Protein AF-0000000086523685 (afdb_homodimer)

Radius of gyration: 32.33 Å; Cα contacts (8 Å, |Δi|>4): 3031; chains: 2; bounding box: 66×104×72 Å

Secondary structure (DSSP, 8-state):
--EEEEEEESS--HHHHHHHHHTTGGG--SEEEEEEE-SSSEEEEEEES-GGGS-GGGGGGGTT-SEEEEEEE--SSS-S-TTTSSPEE-TTS-EEEEEEEEETTHHHHHHH-TT---SSS-HHHHHHHHHHHHHHHTTT-HHHHHHHHHHH--EEEEEEEEETT-TTEEEEEEESS--EEEE-SSEEEEESSGGGGGGT-SEEEEEEPPTTEEEEEETTEEEEEEEETTEEEEE----EEEE--------TT-SSHHHHHHHTHHHHHHHHHHHHTTTHHHHHHHHHTSEEEEEESTHHHHHHHHHHHHIIIII----EEEEHHHHHHH----TTEEEEEEESSS--HHHHHHHHHHHHTT-EEEEEESSTT-HHHHH-SEEEE-------SSS-SHHHHHHHHHHHHHHHHHHHHHTSS-HHHHHHHHHHHHHHHHHHHHHHHHHHHHHHHHHHHTTT--EEEEEESTTHHHHHHHHHHHHHHHH--EEEEEEGGGGGTTGGGG-STTEEEEEEPPPTTT-HHHHHHHHHHHHHHHHTT-EEEEEES---HHHHHHH-SEEEE-----TTTHHHHHHHHHHHHHHHHHHHTT--SSS-TT--S-----/--EEEEEEESS--HHHHHHHHHHTGGG--SEEEEEEE-SSSEEEEEEES-GGGS-GGGGGGGTT-SEEEEEEE--SSS-S-TTTSSPEE-TTS-EEEEEEEEETTHHHHHHH-TT---SSS-HHHHHHHHHHHHHHHTTT-HHHHHHHHHHH--EEEEEEEEETT-TTEEEEEEESS--EEEE-SSEEEEESSGGGGGGT-SEEEEEEPPTTEEEEEETTEEEEEEEETTEEEEE----EEEE--------TT-SSHHHHHHHTHHHHHHHHHHHHTTTHHHHHHHHHTSEEEEEESTHHHHHHHHHHHHIIIII----EEEEHHHHHHH----TTEEEEEE-SSS--HHHHHHHHHHHHTT-EEEEEESSTT-HHHHH-SEEEE-------SSS-SHHHHHHHHHHHHHHHHHHHHHTSS-HHHHHHHHHHHHHHHHHHHHHHHHHHHHHHHHHHHTTT--EEEEEESTTHHHHHHHHHHHHHHHH--EEEEEEGGGGGTTGGGG-STTEEEEEEPPPTTT-HHHHHHHHHHHHHHHHTT-EEEEEES---HHHHHHH-SEEEE-----TTTHHHHHHHHHHHHHHHHHHHTT--SSS-TT--S-----

pLDDT: mean 93.81, std 5.65, range [55.66, 98.81]

Structure (mmCIF, N/CA/C/O backbone):
data_AF-0000000086523685-model_v1
#
loop_
_entity.id
_entity.type
_entity.pdbx_description
1 polymer 'Glutamine--fructose-6-phosphate aminotransferase'
#
loop_
_atom_site.group_PDB
_atom_site.id
_atom_site.type_symbol
_atom_site.label_atom_id
_atom_site.label_alt_id
_atom_site.label_comp_id
_atom_site.label_asym_id
_atom_site.label_entity_id
_atom_site.label_seq_id
_atom_site.pdbx_PDB_ins_code
_atom_site.Cartn_x
_atom_site.Cartn_y
_atom_site.Cartn_z
_atom_site.occupancy
_atom_site.B_iso_or_equiv
_atom_site.auth_seq_id
_atom_site.auth_comp_id
_atom_site.auth_asym_id
_atom_site.auth_atom_id
_atom_site.pdbx_PDB_model_num
ATOM 1 N N . MET A 1 1 ? 0.415 -18.734 -14.258 1 67.38 1 MET A N 1
ATOM 2 C CA . MET A 1 1 ? 0.32 -20.141 -13.867 1 67.38 1 MET A CA 1
ATOM 3 C C . MET A 1 1 ? -0.335 -20.969 -14.969 1 67.38 1 MET A C 1
ATOM 5 O O . MET A 1 1 ? -1.337 -20.562 -15.555 1 67.38 1 MET A O 1
ATOM 9 N N . CYS A 1 2 ? 0.407 -22.016 -15.281 1 85.81 2 CYS A N 1
ATOM 10 C CA . CYS A 1 2 ? -0.02 -22.797 -16.438 1 85.81 2 CYS A CA 1
ATOM 11 C C . CYS A 1 2 ? -0.667 -24.109 -16.016 1 85.81 2 CYS A C 1
ATOM 13 O O . CYS A 1 2 ? -0.505 -24.531 -14.875 1 85.81 2 CYS A O 1
ATOM 15 N N . GLY A 1 3 ? -1.662 -24.531 -16.703 1 91.56 3 GLY A N 1
ATOM 16 C CA . GLY A 1 3 ? -2.244 -25.844 -16.531 1 91.56 3 GLY A CA 1
ATOM 17 C C . GLY A 1 3 ? -1.549 -26.922 -17.344 1 91.56 3 GLY A C 1
ATOM 18 O O . GLY A 1 3 ? -1.202 -26.688 -18.5 1 91.56 3 GLY A O 1
ATOM 19 N N . ILE A 1 4 ? -1.274 -28.062 -16.688 1 95.88 4 ILE A N 1
ATOM 20 C CA . ILE A 1 4 ? -0.678 -29.156 -17.438 1 95.88 4 ILE A CA 1
ATOM 21 C C . ILE A 1 4 ? -1.504 -30.438 -17.234 1 95.88 4 ILE A C 1
ATOM 23 O O . ILE A 1 4 ? -2.049 -30.656 -16.141 1 95.88 4 ILE A O 1
ATOM 27 N N . VAL A 1 5 ? -1.644 -31.172 -18.219 1 96.88 5 VAL A N 1
ATOM 28 C CA . VAL A 1 5 ? -2.264 -32.5 -18.156 1 96.88 5 VAL A CA 1
ATOM 29 C C . VAL A 1 5 ? -1.424 -33.5 -18.953 1 96.88 5 VAL A C 1
ATOM 31 O O . VAL A 1 5 ? -0.76 -33.125 -19.922 1 96.88 5 VAL A O 1
ATOM 34 N N . GLY A 1 6 ? -1.341 -34.688 -18.5 1 98.06 6 GLY A N 1
ATOM 35 C CA . GLY A 1 6 ? -0.77 -35.812 -19.203 1 98.06 6 GLY A CA 1
ATOM 36 C C . GLY A 1 6 ? -1.47 -37.125 -18.891 1 98.06 6 GLY A C 1
ATOM 37 O O . GLY A 1 6 ? -1.92 -37.344 -17.766 1 98.06 6 GLY A O 1
ATOM 38 N N . PHE A 1 7 ? -1.625 -37.938 -19.906 1 96.88 7 PHE A N 1
ATOM 39 C CA . PHE A 1 7 ? -2.23 -39.219 -19.578 1 96.88 7 PHE A CA 1
ATOM 40 C C . PHE A 1 7 ? -1.727 -40.312 -20.531 1 96.88 7 PHE A C 1
ATOM 42 O O . PHE A 1 7 ? -1.317 -40 -21.656 1 96.88 7 PHE A O 1
ATOM 49 N N . VAL A 1 8 ? -1.688 -41.469 -20.031 1 96.56 8 VAL A N 1
ATOM 50 C CA . VAL A 1 8 ? -1.421 -42.688 -20.781 1 96.56 8 VAL A CA 1
ATOM 51 C C . VAL A 1 8 ? -2.594 -43.656 -20.625 1 96.56 8 VAL A C 1
ATOM 53 O O . VAL A 1 8 ? -3.051 -43.906 -19.5 1 96.56 8 VAL A O 1
ATOM 56 N N . SER A 1 9 ? -3.07 -44.062 -21.719 1 94.38 9 SER A N 1
ATOM 57 C CA . SER A 1 9 ? -4.207 -44.969 -21.656 1 94.38 9 SER A CA 1
ATOM 58 C C . SER A 1 9 ? -4.219 -45.906 -22.859 1 94.38 9 SER A C 1
ATOM 60 O O . SER A 1 9 ? -3.73 -45.562 -23.938 1 94.38 9 SER A O 1
ATOM 62 N N . ASN A 1 10 ? -4.793 -47.062 -22.656 1 89.31 10 ASN A N 1
ATOM 63 C CA . ASN A 1 10 ? -5.012 -48 -23.75 1 89.31 10 ASN A CA 1
ATOM 64 C C . ASN A 1 10 ? -6.32 -47.719 -24.484 1 89.31 10 ASN A C 1
ATOM 66 O O . ASN A 1 10 ? -6.586 -48.281 -25.547 1 89.31 10 ASN A O 1
ATOM 70 N N . LYS A 1 11 ? -6.973 -46.781 -23.938 1 90 11 LYS A N 1
ATOM 71 C CA . LYS A 1 11 ? -8.211 -46.312 -24.562 1 90 11 LYS A CA 1
ATOM 72 C C . LYS A 1 11 ? -8.008 -44.969 -25.281 1 90 11 LYS A C 1
ATOM 74 O O . LYS A 1 11 ? -7.008 -44.281 -25.047 1 90 11 LYS A O 1
ATOM 79 N N . LYS A 1 12 ? -8.883 -44.75 -26.219 1 90 12 LYS A N 1
ATOM 80 C CA . LYS A 1 12 ? -8.875 -43.469 -26.875 1 90 12 LYS A CA 1
ATOM 81 C C . LYS A 1 12 ? -9.531 -42.406 -26 1 90 12 LYS A C 1
ATOM 83 O O . LYS A 1 12 ? -10.75 -42.188 -26.078 1 90 12 LYS A O 1
ATOM 88 N N . LEU A 1 13 ? -8.688 -41.656 -25.281 1 91.69 13 LEU A N 1
ATOM 89 C CA . LEU A 1 13 ? -9.234 -40.75 -24.266 1 91.69 13 LEU A CA 1
ATOM 90 C C . LEU A 1 13 ? -8.867 -39.312 -24.562 1 91.69 13 LEU A C 1
ATOM 92 O O . LEU A 1 13 ? -8.742 -38.469 -23.656 1 91.69 13 LEU A O 1
ATOM 96 N N . PHE A 1 14 ? -8.641 -38.969 -25.781 1 94.38 14 PHE A N 1
ATOM 97 C CA . PHE A 1 14 ? -8.234 -37.625 -26.094 1 94.38 14 PHE A CA 1
ATOM 98 C C . PHE A 1 14 ? -9.352 -36.625 -25.781 1 94.38 14 PHE A C 1
ATOM 100 O O . PHE A 1 14 ? -9.086 -35.5 -25.328 1 94.38 14 PHE A O 1
ATOM 107 N N . LYS A 1 15 ? -10.562 -37 -26.062 1 94.5 15 LYS A N 1
ATOM 108 C CA . LYS A 1 15 ? -11.68 -36.094 -25.766 1 94.5 15 LYS A CA 1
ATOM 109 C C . LYS A 1 15 ? -11.734 -35.75 -24.281 1 94.5 15 LYS A C 1
ATOM 111 O O . LYS A 1 15 ? -11.906 -34.594 -23.922 1 94.5 15 LYS A O 1
ATOM 116 N N . GLU A 1 16 ? -11.617 -36.75 -23.453 1 93.81 16 GLU A N 1
ATOM 117 C CA . GLU A 1 16 ? -11.555 -36.531 -22.016 1 93.81 16 GLU A CA 1
ATOM 118 C C . GLU A 1 16 ? -10.352 -35.656 -21.641 1 93.81 16 GLU A C 1
ATOM 120 O O . GLU A 1 16 ? -10.461 -34.75 -20.812 1 93.81 16 GLU A O 1
ATOM 125 N N . GLY A 1 17 ? -9.266 -35.969 -22.312 1 95.38 17 GLY A N 1
ATOM 126 C CA . GLY A 1 17 ? -8.078 -35.156 -22.094 1 95.38 17 GLY A CA 1
ATOM 127 C C . GLY A 1 17 ? -8.25 -33.719 -22.484 1 95.38 17 GLY A C 1
ATOM 128 O O . GLY A 1 17 ? -7.777 -32.812 -21.797 1 95.38 17 GLY A O 1
ATOM 129 N N . PHE A 1 18 ? -8.875 -33.5 -23.578 1 96 18 PHE A N 1
ATOM 130 C CA . PHE A 1 18 ? -9.172 -32.156 -24.031 1 96 18 PHE A CA 1
ATOM 131 C C . PHE A 1 18 ? -10.031 -31.406 -23.016 1 96 18 PHE A C 1
ATOM 133 O O . PHE A 1 18 ? -9.734 -30.266 -22.672 1 96 18 PHE A O 1
ATOM 140 N N . ASN A 1 19 ? -10.984 -32.062 -22.547 1 93.75 19 ASN A N 1
ATOM 141 C CA . ASN A 1 19 ? -11.867 -31.469 -21.547 1 93.75 19 ASN A CA 1
ATOM 142 C C . ASN A 1 19 ? -11.148 -31.25 -20.234 1 93.75 19 ASN A C 1
ATOM 144 O O . ASN A 1 19 ? -11.438 -30.281 -19.516 1 93.75 19 ASN A O 1
ATOM 148 N N . SER A 1 20 ? -10.289 -32.125 -19.938 1 93.94 20 SER A N 1
ATOM 149 C CA . SER A 1 20 ? -9.469 -31.984 -18.75 1 93.94 20 SER A CA 1
ATOM 150 C C . SER A 1 20 ? -8.633 -30.703 -18.797 1 93.94 20 SER A C 1
ATOM 152 O O . SER A 1 20 ? -8.594 -29.938 -17.844 1 93.94 20 SER A O 1
ATOM 154 N N . LEU A 1 21 ? -7.973 -30.531 -19.906 1 95.31 21 LEU A N 1
ATOM 155 C CA . LEU A 1 21 ? -7.184 -29.312 -20.062 1 95.31 21 LEU A CA 1
ATOM 156 C C . LEU A 1 21 ? -8.078 -28.078 -20.047 1 95.31 21 LEU A C 1
ATOM 158 O O . LEU A 1 21 ? -7.703 -27.047 -19.5 1 95.31 21 LEU A O 1
ATOM 162 N N . ARG A 1 22 ? -9.219 -28.188 -20.641 1 92.44 22 ARG A N 1
ATOM 163 C CA . ARG A 1 22 ? -10.188 -27.094 -20.656 1 92.44 22 ARG A CA 1
ATOM 164 C C . ARG A 1 22 ? -10.578 -26.688 -19.25 1 92.44 22 ARG A C 1
ATOM 166 O O . ARG A 1 22 ? -10.75 -25.5 -18.953 1 92.44 22 ARG A O 1
ATOM 173 N N . SER A 1 23 ? -10.648 -27.656 -18.406 1 87.88 23 SER A N 1
ATOM 174 C CA . SER A 1 23 ? -11.008 -27.391 -17.016 1 87.88 23 SER A CA 1
ATOM 175 C C . SER A 1 23 ? -9.898 -26.609 -16.297 1 87.88 23 SER A C 1
ATOM 177 O O . SER A 1 23 ? -10.133 -26.016 -15.242 1 87.88 23 SER A O 1
ATOM 179 N N . LEU A 1 24 ? -8.719 -26.609 -16.906 1 89.19 24 LEU A N 1
ATOM 180 C CA . LEU A 1 24 ? -7.578 -25.906 -16.312 1 89.19 24 LEU A CA 1
ATOM 181 C C . LEU A 1 24 ? -7.371 -24.547 -16.984 1 89.19 24 LEU A C 1
ATOM 183 O O . LEU A 1 24 ? -6.383 -23.859 -16.703 1 89.19 24 LEU A O 1
ATOM 187 N N . GLU A 1 25 ? -8.289 -24.156 -17.766 1 87.94 25 GLU A N 1
ATOM 188 C CA . GLU A 1 25 ? -8.156 -22.906 -18.516 1 87.94 25 GLU A CA 1
ATOM 189 C C . GLU A 1 25 ? -8 -21.719 -17.578 1 87.94 25 GLU A C 1
ATOM 191 O O . GLU A 1 25 ? -7.344 -20.734 -17.922 1 87.94 25 GLU A O 1
ATOM 196 N N . TYR A 1 26 ? -8.555 -21.844 -16.391 1 79.75 26 TYR A N 1
ATOM 197 C CA . TYR A 1 26 ? -8.5 -20.766 -15.422 1 79.75 26 TYR A CA 1
ATOM 198 C C . TYR A 1 26 ? -7.07 -20.5 -14.984 1 79.75 26 TYR A C 1
ATOM 200 O O . TYR A 1 26 ? -6.773 -19.438 -14.414 1 79.75 26 TYR A O 1
ATOM 208 N N . ARG A 1 27 ? -6.176 -21.391 -15.289 1 85.06 27 ARG A N 1
ATOM 209 C CA . ARG A 1 27 ? -4.77 -21.25 -14.93 1 85.06 27 ARG A CA 1
ATOM 210 C C . ARG A 1 27 ? -3.986 -20.547 -16.031 1 85.06 27 ARG A C 1
ATOM 212 O O . ARG A 1 27 ? -2.836 -20.141 -15.82 1 85.06 27 ARG A O 1
ATOM 219 N N . GLY A 1 28 ? -4.566 -20.422 -17.203 1 85.5 28 GLY A N 1
ATOM 220 C CA . GLY A 1 28 ? -3.963 -19.734 -18.328 1 85.5 28 GLY A CA 1
ATOM 221 C C . GLY A 1 28 ? -4.812 -19.781 -19.594 1 85.5 28 GLY A C 1
ATOM 222 O O . GLY A 1 28 ? -5.359 -20.828 -19.938 1 85.5 28 GLY A O 1
ATOM 223 N N . TYR A 1 29 ? -4.91 -18.609 -20.203 1 87.19 29 TYR A N 1
ATOM 224 C CA . TYR A 1 29 ? -5.754 -18.625 -21.391 1 87.19 29 TYR A CA 1
ATOM 225 C C . TYR A 1 29 ? -5.086 -17.891 -22.547 1 87.19 29 TYR A C 1
ATOM 227 O O . TYR A 1 29 ? -5.754 -17.438 -23.484 1 87.19 29 TYR A O 1
ATOM 235 N N . ASP A 1 30 ? -3.752 -17.672 -22.375 1 89.88 30 ASP A N 1
ATOM 236 C CA . ASP A 1 30 ? -2.998 -17.016 -23.438 1 89.88 30 ASP A CA 1
ATOM 237 C C . ASP A 1 30 ? -2.869 -17.922 -24.672 1 89.88 30 ASP A C 1
ATOM 239 O O . ASP A 1 30 ? -2.945 -17.453 -25.797 1 89.88 30 ASP A O 1
ATOM 243 N N . SER A 1 31 ? -2.535 -19.109 -24.406 1 94.31 31 SER A N 1
ATOM 244 C CA . SER A 1 31 ? -2.391 -20.125 -25.438 1 94.31 31 SER A CA 1
ATOM 245 C C . SER A 1 31 ? -2.488 -21.531 -24.844 1 94.31 31 SER A C 1
ATOM 247 O O . SER A 1 31 ? -2.564 -21.688 -23.609 1 94.31 31 SER A O 1
ATOM 249 N N . PHE A 1 32 ? -2.641 -22.5 -25.672 1 96.62 32 PHE A N 1
ATOM 250 C CA . PHE A 1 32 ? -2.691 -23.891 -25.219 1 96.62 32 PHE A CA 1
ATOM 251 C C . PHE A 1 32 ? -2.232 -24.828 -26.328 1 96.62 32 PHE A C 1
ATOM 253 O O . PHE A 1 32 ? -2.02 -24.406 -27.469 1 96.62 32 PHE A O 1
ATOM 260 N N . GLY A 1 33 ? -1.967 -26.078 -25.984 1 97.44 33 GLY A N 1
ATOM 261 C CA . GLY A 1 33 ? -1.585 -27.078 -26.969 1 97.44 33 GLY A CA 1
ATOM 262 C C . GLY A 1 33 ? -1.519 -28.484 -26.391 1 97.44 33 GLY A C 1
ATOM 263 O O . GLY A 1 33 ? -1.728 -28.672 -25.188 1 97.44 33 GLY A O 1
ATOM 264 N N . PHE A 1 34 ? -1.391 -29.391 -27.328 1 97.94 34 PHE A N 1
ATOM 265 C CA . PHE A 1 34 ? -1.255 -30.812 -26.984 1 97.94 34 PHE A CA 1
ATOM 266 C C . PHE A 1 34 ? -0.097 -31.438 -27.75 1 97.94 34 PHE A C 1
ATOM 268 O O . PHE A 1 34 ? 0.24 -31 -28.844 1 97.94 34 PHE A O 1
ATOM 275 N N . GLY A 1 35 ? 0.546 -32.344 -27.094 1 97.12 35 GLY A N 1
ATOM 276 C CA . GLY A 1 35 ? 1.516 -33.219 -27.719 1 97.12 35 GLY A CA 1
ATOM 277 C C . GLY A 1 35 ? 1.19 -34.688 -27.531 1 97.12 35 GLY A C 1
ATOM 278 O O . GLY A 1 35 ? 0.704 -35.094 -26.469 1 97.12 35 GLY A O 1
ATOM 279 N N . ALA A 1 36 ? 1.444 -35.5 -28.578 1 96.5 36 ALA A N 1
ATOM 280 C CA . ALA A 1 36 ? 1.155 -36.906 -28.531 1 96.5 36 ALA A CA 1
ATOM 281 C C . ALA A 1 36 ? 2.24 -37.719 -29.234 1 96.5 36 ALA A C 1
ATOM 283 O O . ALA A 1 36 ? 2.83 -37.281 -30.203 1 96.5 36 ALA A O 1
ATOM 284 N N . VAL A 1 37 ? 2.469 -38.875 -28.625 1 94.94 37 VAL A N 1
ATOM 285 C CA . VAL A 1 37 ? 3.389 -39.781 -29.281 1 94.94 37 VAL A CA 1
ATOM 286 C C . VAL A 1 37 ? 2.664 -40.531 -30.406 1 94.94 37 VAL A C 1
ATOM 288 O O . VAL A 1 37 ? 1.625 -41.156 -30.172 1 94.94 37 VAL A O 1
ATOM 291 N N . THR A 1 38 ? 3.229 -40.438 -31.562 1 86.88 38 THR A N 1
ATOM 292 C CA . THR A 1 38 ? 2.695 -41.156 -32.719 1 86.88 38 THR A CA 1
ATOM 293 C C . THR A 1 38 ? 3.717 -42.156 -33.25 1 86.88 38 THR A C 1
ATOM 295 O O . THR A 1 38 ? 4.797 -42.312 -32.688 1 86.88 38 THR A O 1
ATOM 298 N N . LYS A 1 39 ? 3.314 -42.812 -34.375 1 82.94 39 LYS A N 1
ATOM 299 C CA . LYS A 1 39 ? 4.207 -43.781 -34.969 1 82.94 39 LYS A CA 1
ATOM 300 C C . LYS A 1 39 ? 5.434 -43.094 -35.594 1 82.94 39 LYS A C 1
ATOM 302 O O . LYS A 1 39 ? 6.508 -43.719 -35.656 1 82.94 39 LYS A O 1
ATOM 307 N N . THR A 1 40 ? 5.277 -41.938 -35.969 1 85.19 40 THR A N 1
ATOM 308 C CA . THR A 1 40 ? 6.344 -41.25 -36.688 1 85.19 40 THR A CA 1
ATOM 309 C C . THR A 1 40 ? 7.121 -40.344 -35.75 1 85.19 40 THR A C 1
ATOM 311 O O . THR A 1 40 ? 8.203 -39.875 -36.094 1 85.19 40 THR A O 1
ATOM 314 N N . GLY A 1 41 ? 6.609 -40.156 -34.625 1 92.31 41 GLY A N 1
ATOM 315 C CA . GLY A 1 41 ? 7.273 -39.25 -33.688 1 92.31 41 GLY A CA 1
ATOM 316 C C . GLY A 1 41 ? 6.316 -38.562 -32.719 1 92.31 41 GLY A C 1
ATOM 317 O O . GLY A 1 41 ? 5.328 -39.156 -32.312 1 92.31 41 GLY A O 1
ATOM 318 N N . ILE A 1 42 ? 6.715 -37.344 -32.312 1 95.69 42 ILE A N 1
ATOM 319 C CA . ILE A 1 42 ? 5.859 -36.562 -31.438 1 95.69 42 ILE A CA 1
ATOM 320 C C . ILE A 1 42 ? 5.125 -35.5 -32.25 1 95.69 42 ILE A C 1
ATOM 322 O O . ILE A 1 42 ? 5.75 -34.719 -32.969 1 95.69 42 ILE A O 1
ATOM 326 N N . ASN A 1 43 ? 3.84 -35.562 -32.25 1 95.25 43 ASN A N 1
ATOM 327 C CA . ASN A 1 43 ? 3.008 -34.562 -32.906 1 95.25 43 ASN A CA 1
ATOM 328 C C . ASN A 1 43 ? 2.506 -33.5 -31.922 1 95.25 43 ASN A C 1
ATOM 330 O O . ASN A 1 43 ? 1.979 -33.875 -30.859 1 95.25 43 ASN A O 1
ATOM 334 N N . MET A 1 44 ? 2.77 -32.281 -32.25 1 95.5 44 MET A N 1
ATOM 335 C CA . MET A 1 44 ? 2.328 -31.188 -31.375 1 95.5 44 MET A CA 1
ATOM 336 C C . MET A 1 44 ? 1.375 -30.25 -32.125 1 95.5 44 MET A C 1
ATOM 338 O O . MET A 1 44 ? 1.602 -29.922 -33.281 1 95.5 44 MET A O 1
ATOM 342 N N . VAL A 1 45 ? 0.318 -29.859 -31.547 1 96.44 45 VAL A N 1
ATOM 343 C CA . VAL A 1 45 ? -0.618 -28.859 -32.031 1 96.44 45 VAL A CA 1
ATOM 344 C C . VAL A 1 45 ? -0.768 -27.734 -31.016 1 96.44 45 VAL A C 1
ATOM 346 O O . VAL A 1 45 ? -1.117 -28 -29.859 1 96.44 45 VAL A O 1
ATOM 349 N N . LYS A 1 46 ? -0.44 -26.578 -31.406 1 96.25 46 LYS A N 1
ATOM 350 C CA . LYS A 1 46 ? -0.438 -25.406 -30.516 1 96.25 46 LYS A CA 1
ATOM 351 C C . LYS A 1 46 ? -1.371 -24.328 -31.047 1 96.25 46 LYS A C 1
ATOM 353 O O . LYS A 1 46 ? -1.522 -24.156 -32.25 1 96.25 46 LYS A O 1
ATOM 358 N N . MET A 1 47 ? -1.989 -23.641 -30.188 1 95.38 47 MET A N 1
ATOM 359 C CA . MET A 1 47 ? -2.912 -22.578 -30.547 1 95.38 47 MET A CA 1
ATOM 360 C C . MET A 1 47 ? -2.785 -21.391 -29.594 1 95.38 47 MET A C 1
ATOM 362 O O . MET A 1 47 ? -2.531 -21.578 -28.406 1 95.38 47 MET A O 1
ATOM 366 N N . VAL A 1 48 ? -2.902 -20.219 -30.156 1 94.38 48 VAL A N 1
ATOM 367 C CA . VAL A 1 48 ? -3.01 -19.016 -29.328 1 94.38 48 VAL A CA 1
ATOM 368 C C . VAL A 1 48 ? -4.469 -18.781 -28.953 1 94.38 48 VAL A C 1
ATOM 370 O O . VAL A 1 48 ? -5.371 -19.016 -29.766 1 94.38 48 VAL A O 1
ATOM 373 N N . GLY A 1 49 ? -4.715 -18.359 -27.75 1 91.25 49 GLY A N 1
ATOM 374 C CA . GLY A 1 49 ? -6.074 -18.109 -27.297 1 91.25 49 GLY A CA 1
ATOM 375 C C . GLY A 1 49 ? -6.566 -19.109 -26.281 1 91.25 49 GLY A C 1
ATOM 376 O O . GLY A 1 49 ? -5.793 -19.953 -25.812 1 91.25 49 GLY A O 1
ATOM 377 N N . ALA A 1 50 ? -7.84 -19.062 -26.016 1 90.06 50 ALA A N 1
ATOM 378 C CA . ALA A 1 50 ? -8.438 -19.906 -24.984 1 90.06 50 ALA A CA 1
ATOM 379 C C . ALA A 1 50 ? -8.891 -21.234 -25.562 1 90.06 50 ALA A C 1
ATOM 381 O O . ALA A 1 50 ? -9.422 -21.297 -26.672 1 90.06 50 ALA A O 1
ATOM 382 N N . ILE A 1 51 ? -8.664 -22.25 -24.797 1 93.25 51 ILE A N 1
ATOM 383 C CA . ILE A 1 51 ? -9.039 -23.594 -25.234 1 93.25 51 ILE A CA 1
ATOM 384 C C . ILE A 1 51 ? -10.555 -23.688 -25.391 1 93.25 51 ILE A C 1
ATOM 386 O O . ILE A 1 51 ? -11.047 -24.406 -26.266 1 93.25 51 ILE A O 1
ATOM 390 N N . SER A 1 52 ? -11.289 -22.906 -24.609 1 89.12 52 SER A N 1
ATOM 391 C CA . SER A 1 52 ? -12.75 -22.953 -24.656 1 89.12 52 SER A CA 1
ATOM 392 C C . SER A 1 52 ? -13.289 -22.438 -25.984 1 89.12 52 SER A C 1
ATOM 394 O O . SER A 1 52 ? -14.422 -22.734 -26.359 1 89.12 52 SER A O 1
ATOM 396 N N . ASP A 1 53 ? -12.5 -21.703 -26.688 1 89.75 53 ASP A N 1
ATOM 397 C CA . ASP A 1 53 ? -12.93 -21.094 -27.953 1 89.75 53 ASP A CA 1
ATOM 398 C C . ASP A 1 53 ? -12.57 -21.969 -29.141 1 89.75 53 ASP A C 1
ATOM 400 O O . ASP A 1 53 ? -12.805 -21.594 -30.297 1 89.75 53 ASP A O 1
ATOM 404 N N . THR A 1 54 ? -12.055 -23.078 -28.906 1 92.38 54 THR A N 1
ATOM 405 C CA . THR A 1 54 ? -11.5 -23.891 -29.984 1 92.38 54 THR A CA 1
ATOM 406 C C . THR A 1 54 ? -12.32 -25.156 -30.203 1 92.38 54 THR A C 1
ATOM 408 O O . THR A 1 54 ? -12.867 -25.719 -29.25 1 92.38 54 THR A O 1
ATOM 411 N N . ASP A 1 55 ? -12.375 -25.516 -31.438 1 92.81 55 ASP A N 1
ATOM 412 C CA . ASP A 1 55 ? -13.031 -26.766 -31.797 1 92.81 55 ASP A CA 1
ATOM 413 C C . ASP A 1 55 ? -12.086 -27.953 -31.594 1 92.81 55 ASP A C 1
ATOM 415 O O . ASP A 1 55 ? -10.984 -27.969 -32.125 1 92.81 55 ASP A O 1
ATOM 419 N N . ILE A 1 56 ? -12.539 -28.922 -30.922 1 93.06 56 ILE A N 1
ATOM 420 C CA . ILE A 1 56 ? -11.742 -30.109 -30.625 1 93.06 56 ILE A CA 1
ATOM 421 C C . ILE A 1 56 ? -11.289 -30.781 -31.922 1 93.06 56 ILE A C 1
ATOM 423 O O . ILE A 1 56 ? -10.258 -31.453 -31.953 1 93.06 56 ILE A O 1
ATOM 427 N N . ASN A 1 57 ? -12.039 -30.547 -32.969 1 92.75 57 ASN A N 1
ATOM 428 C CA . ASN A 1 57 ? -11.75 -31.203 -34.25 1 92.75 57 ASN A CA 1
ATOM 429 C C . ASN A 1 57 ? -10.453 -30.672 -34.844 1 92.75 57 ASN A C 1
ATOM 431 O O . ASN A 1 57 ? -9.875 -31.312 -35.75 1 92.75 57 ASN A O 1
ATOM 435 N N . ASP A 1 58 ? -10.039 -29.562 -34.406 1 92.06 58 ASP A N 1
ATOM 436 C CA . ASP A 1 58 ? -8.758 -29.031 -34.875 1 92.06 58 ASP A CA 1
ATOM 437 C C . ASP A 1 58 ? -7.605 -29.922 -34.406 1 92.06 58 ASP A C 1
ATOM 439 O O . ASP A 1 58 ? -6.484 -29.797 -34.906 1 92.06 58 ASP A O 1
ATOM 443 N N . PHE A 1 59 ? -7.887 -30.891 -33.562 1 93.44 59 PHE A N 1
ATOM 444 C CA . PHE A 1 59 ? -6.875 -31.781 -32.969 1 93.44 59 PHE A CA 1
ATOM 445 C C . PHE A 1 59 ? -7.152 -33.219 -33.344 1 93.44 59 PHE A C 1
ATOM 447 O O . PHE A 1 59 ? -6.703 -34.156 -32.656 1 93.44 59 PHE A O 1
ATOM 454 N N . SER A 1 60 ? -7.82 -33.469 -34.375 1 92 60 SER A N 1
ATOM 455 C CA . SER A 1 60 ? -8.273 -34.781 -34.781 1 92 60 SER A CA 1
ATOM 456 C C . SER A 1 60 ? -7.105 -35.75 -34.969 1 92 60 SER A C 1
ATOM 458 O O . SER A 1 60 ? -7.238 -36.938 -34.719 1 92 60 SER A O 1
ATOM 460 N N . ASP A 1 61 ? -5.992 -35.219 -35.344 1 89.56 61 ASP A N 1
ATOM 461 C CA . ASP A 1 61 ? -4.809 -36.062 -35.562 1 89.56 61 ASP A CA 1
ATOM 462 C C . ASP A 1 61 ? -4.32 -36.688 -34.281 1 89.56 61 ASP A C 1
ATOM 464 O O . ASP A 1 61 ? -3.52 -37.625 -34.312 1 89.56 61 ASP A O 1
ATOM 468 N N . LEU A 1 62 ? -4.805 -36.25 -33.188 1 92.56 62 LEU A N 1
ATOM 469 C CA . LEU A 1 62 ? -4.324 -36.75 -31.891 1 92.56 62 LEU A CA 1
ATOM 470 C C . LEU A 1 62 ? -5.332 -37.688 -31.25 1 92.56 62 LEU A C 1
ATOM 472 O O . LEU A 1 62 ? -5.062 -38.281 -30.203 1 92.56 62 LEU A O 1
ATOM 476 N N . PHE A 1 63 ? -6.383 -37.969 -31.906 1 92 63 PHE A N 1
ATOM 477 C CA . PHE A 1 63 ? -7.5 -38.719 -31.328 1 92 63 PHE A CA 1
ATOM 478 C C . PHE A 1 63 ? -7.094 -40.125 -31 1 92 63 PHE A C 1
ATOM 480 O O . PHE A 1 63 ? -7.613 -40.719 -30.047 1 92 63 PHE A O 1
ATOM 487 N N . ASP A 1 64 ? -6.164 -40.656 -31.703 1 90 64 ASP A N 1
ATOM 488 C CA . ASP A 1 64 ? -5.844 -42.062 -31.547 1 90 64 ASP A CA 1
ATOM 489 C C . ASP A 1 64 ? -4.59 -42.25 -30.703 1 90 64 ASP A C 1
ATOM 491 O O . ASP A 1 64 ? -4.113 -43.375 -30.531 1 90 64 ASP A O 1
ATOM 495 N N . ALA A 1 65 ? -4.121 -41.219 -30.156 1 92 65 ALA A N 1
ATOM 496 C CA . ALA A 1 65 ? -2.889 -41.312 -29.391 1 92 65 ALA A CA 1
ATOM 497 C C . ALA A 1 65 ? -3.156 -41.906 -28 1 92 65 ALA A C 1
ATOM 499 O O . ALA A 1 65 ? -4.188 -41.625 -27.391 1 92 65 ALA A O 1
ATOM 500 N N . ASN A 1 66 ? -2.242 -42.75 -27.547 1 94.19 66 ASN A N 1
ATOM 501 C CA . ASN A 1 66 ? -2.354 -43.344 -26.234 1 94.19 66 ASN A CA 1
ATOM 502 C C . ASN A 1 66 ? -1.646 -42.531 -25.156 1 94.19 66 ASN A C 1
ATOM 504 O O . ASN A 1 66 ? -1.907 -42.719 -23.969 1 94.19 66 ASN A O 1
ATOM 508 N N . VAL A 1 67 ? -0.667 -41.75 -25.562 1 96.56 67 VAL A N 1
ATOM 509 C CA . VAL A 1 67 ? 0.08 -40.906 -24.656 1 96.56 67 VAL A CA 1
ATOM 510 C C . VAL A 1 67 ? -0.027 -39.438 -25.109 1 96.56 67 VAL A C 1
ATOM 512 O O . VAL A 1 67 ? 0.356 -39.125 -26.234 1 96.56 67 VAL A O 1
ATOM 515 N N . VAL A 1 68 ? -0.58 -38.594 -24.234 1 97.44 68 VAL A N 1
ATOM 516 C CA . VAL A 1 68 ? -0.856 -37.219 -24.594 1 97.44 68 VAL A CA 1
ATOM 517 C C . VAL A 1 68 ? -0.467 -36.281 -23.438 1 97.44 68 VAL A C 1
ATOM 519 O O . VAL A 1 68 ? -0.651 -36.625 -22.266 1 97.44 68 VAL A O 1
ATOM 522 N N . ILE A 1 69 ? 0.157 -35.156 -23.75 1 98.31 69 ILE A N 1
ATOM 523 C CA . ILE A 1 69 ? 0.392 -34.094 -22.781 1 98.31 69 ILE A CA 1
ATOM 524 C C . ILE A 1 69 ? -0.271 -32.812 -23.281 1 98.31 69 ILE A C 1
ATOM 526 O O . ILE A 1 69 ? -0.405 -32.594 -24.484 1 98.31 69 ILE A O 1
ATOM 530 N N . GLY A 1 70 ? -0.741 -31.984 -22.375 1 98.25 70 GLY A N 1
ATOM 531 C CA . GLY A 1 70 ? -1.415 -30.734 -22.688 1 98.25 70 GLY A CA 1
ATOM 532 C C . GLY A 1 70 ? -1.057 -29.594 -21.75 1 98.25 70 GLY A C 1
ATOM 533 O O . GLY A 1 70 ? -0.619 -29.844 -20.625 1 98.25 70 GLY A O 1
ATOM 534 N N . HIS A 1 71 ? -1.185 -28.422 -22.25 1 97.44 71 HIS A N 1
ATOM 535 C CA . HIS A 1 71 ? -0.757 -27.25 -21.5 1 97.44 71 HIS A CA 1
ATOM 536 C C . HIS A 1 71 ? -1.644 -26.047 -21.812 1 97.44 71 HIS A C 1
ATOM 538 O O . HIS A 1 71 ? -2.006 -25.812 -22.969 1 97.44 71 HIS A O 1
ATOM 544 N N . THR A 1 72 ? -2.123 -25.344 -20.766 1 94.5 72 THR A N 1
ATOM 545 C CA . THR A 1 72 ? -2.652 -23.984 -20.906 1 94.5 72 THR A CA 1
ATOM 546 C C . THR A 1 72 ? -1.653 -22.953 -20.375 1 94.5 72 THR A C 1
ATOM 548 O O . THR A 1 72 ? -1.066 -23.156 -19.312 1 94.5 72 THR A O 1
ATOM 551 N N . ARG A 1 73 ? -1.491 -21.891 -21.078 1 91.94 73 ARG A N 1
ATOM 552 C CA . ARG A 1 73 ? -0.348 -21.016 -20.812 1 91.94 73 ARG A CA 1
ATOM 553 C C . ARG A 1 73 ? -0.799 -19.672 -20.266 1 91.94 73 ARG A C 1
ATOM 555 O O . ARG A 1 73 ? -1.724 -19.062 -20.797 1 91.94 73 ARG A O 1
ATOM 562 N N . TRP A 1 74 ? -0.18 -19.297 -19.234 1 87.31 74 TRP A N 1
ATOM 563 C CA . TRP A 1 74 ? -0.058 -17.906 -18.812 1 87.31 74 TRP A CA 1
ATOM 564 C C . TRP A 1 74 ? 1.354 -17.391 -19.047 1 87.31 74 TRP A C 1
ATOM 566 O O . TRP A 1 74 ? 2.295 -17.781 -18.359 1 87.31 74 TRP A O 1
ATOM 576 N N . ALA A 1 75 ? 1.523 -16.547 -19.969 1 83.25 75 ALA A N 1
ATOM 577 C CA . ALA A 1 75 ? 2.834 -16.203 -20.531 1 83.25 75 ALA A CA 1
ATOM 578 C C . ALA A 1 75 ? 3.711 -15.516 -19.484 1 83.25 75 ALA A C 1
ATOM 580 O O . ALA A 1 75 ? 3.322 -14.5 -18.906 1 83.25 75 ALA A O 1
ATOM 581 N N . THR A 1 76 ? 4.812 -16.016 -19.25 1 81.69 76 THR A N 1
ATOM 582 C CA . THR A 1 76 ? 5.848 -15.453 -18.391 1 81.69 76 THR A CA 1
ATOM 583 C C . THR A 1 76 ? 7.078 -15.07 -19.219 1 81.69 76 THR A C 1
ATOM 585 O O . THR A 1 76 ? 7.492 -13.906 -19.219 1 81.69 76 THR A O 1
ATOM 588 N N . HIS A 1 77 ? 7.633 -16.031 -19.891 1 83.62 77 HIS A N 1
ATOM 589 C CA . HIS A 1 77 ? 8.75 -15.82 -20.812 1 83.62 77 HIS A CA 1
ATOM 590 C C . HIS A 1 77 ? 8.297 -15.898 -22.266 1 83.62 77 HIS A C 1
ATOM 592 O O . HIS A 1 77 ? 7.707 -16.906 -22.672 1 83.62 77 HIS A O 1
ATOM 598 N N . GLY A 1 78 ? 8.586 -14.883 -22.938 1 87 78 GLY A N 1
ATOM 599 C CA . GLY A 1 78 ? 8.195 -14.859 -24.328 1 87 78 GLY A CA 1
ATOM 600 C C . GLY A 1 78 ? 6.77 -14.375 -24.547 1 87 78 GLY A C 1
ATOM 601 O O . GLY A 1 78 ? 5.895 -14.633 -23.719 1 87 78 GLY A O 1
ATOM 602 N N . GLY A 1 79 ? 6.539 -13.789 -25.625 1 87.31 79 GLY A N 1
ATOM 603 C CA . GLY A 1 79 ? 5.234 -13.234 -25.938 1 87.31 79 GLY A CA 1
ATOM 604 C C . GLY A 1 79 ? 4.172 -14.289 -26.172 1 87.31 79 GLY A C 1
ATOM 605 O O . GLY A 1 79 ? 4.465 -15.484 -26.156 1 87.31 79 GLY A O 1
ATOM 606 N N . VAL A 1 80 ? 2.949 -13.891 -26.312 1 89.62 80 VAL A N 1
ATOM 607 C CA . VAL A 1 80 ? 1.828 -14.781 -26.594 1 89.62 80 VAL A CA 1
ATOM 608 C C . VAL A 1 80 ? 1.801 -15.133 -28.078 1 89.62 80 VAL A C 1
ATOM 610 O O . VAL A 1 80 ? 1.132 -14.461 -28.859 1 89.62 80 VAL A O 1
ATOM 613 N N . THR A 1 81 ? 2.561 -16.172 -28.406 1 93.44 81 THR A N 1
ATOM 614 C CA . THR A 1 81 ? 2.666 -16.641 -29.781 1 93.44 81 THR A CA 1
ATOM 615 C C . THR A 1 81 ? 2.525 -18.156 -29.859 1 93.44 81 THR A C 1
ATOM 617 O O . THR A 1 81 ? 2.631 -18.844 -28.844 1 93.44 81 THR A O 1
ATOM 620 N N . LYS A 1 82 ? 2.264 -18.641 -31 1 94.75 82 LYS A N 1
ATOM 621 C CA . LYS A 1 82 ? 2.168 -20.078 -31.203 1 94.75 82 LYS A CA 1
ATOM 622 C C . LYS A 1 82 ? 3.498 -20.766 -30.906 1 94.75 82 LYS A C 1
ATOM 624 O O . LYS A 1 82 ? 3.523 -21.859 -30.312 1 94.75 82 LYS A O 1
ATOM 629 N N . GLU A 1 83 ? 4.547 -20.078 -31.312 1 94.5 83 GLU A N 1
ATOM 630 C CA . GLU A 1 83 ? 5.887 -20.625 -31.109 1 94.5 83 GLU A CA 1
ATOM 631 C C . GLU A 1 83 ? 6.199 -20.781 -29.625 1 94.5 83 GLU A C 1
ATOM 633 O O . GLU A 1 83 ? 6.879 -21.734 -29.234 1 94.5 83 GLU A O 1
ATOM 638 N N . ASN A 1 84 ? 5.672 -19.922 -28.812 1 94.94 84 ASN A N 1
ATOM 639 C CA . ASN A 1 84 ? 5.957 -19.922 -27.391 1 94.94 84 ASN A CA 1
ATOM 640 C C . ASN A 1 84 ? 4.953 -20.766 -26.609 1 94.94 84 ASN A C 1
ATOM 642 O O . ASN A 1 84 ? 5.098 -20.953 -25.406 1 94.94 84 ASN A O 1
ATOM 646 N N . SER A 1 85 ? 3.986 -21.312 -27.297 1 95.94 85 SER A N 1
ATOM 647 C CA . SER A 1 85 ? 3 -22.172 -26.641 1 95.94 85 SER A CA 1
ATOM 648 C C . SER A 1 85 ? 3.543 -23.578 -26.438 1 95.94 85 SER A C 1
ATOM 650 O O . SER A 1 85 ? 4.41 -24.031 -27.172 1 95.94 85 SER A O 1
ATOM 652 N N . HIS A 1 86 ? 3.088 -24.156 -25.328 1 96.5 86 HIS A N 1
ATOM 653 C CA . HIS A 1 86 ? 3.469 -25.531 -25.062 1 96.5 86 HIS A CA 1
ATOM 654 C C . HIS A 1 86 ? 2.609 -26.516 -25.844 1 96.5 86 HIS A C 1
ATOM 656 O O . HIS A 1 86 ? 1.496 -26.172 -26.266 1 96.5 86 HIS A O 1
ATOM 662 N N . PRO A 1 87 ? 3.115 -27.766 -26.078 1 97.88 87 PRO A N 1
ATOM 663 C CA . PRO A 1 87 ? 4.355 -28.375 -25.609 1 97.88 87 PRO A CA 1
ATOM 664 C C . PRO A 1 87 ? 5.59 -27.891 -26.359 1 97.88 87 PRO A C 1
ATOM 666 O O . PRO A 1 87 ? 5.457 -27.266 -27.422 1 97.88 87 PRO A O 1
ATOM 669 N N . HIS A 1 88 ? 6.707 -28.078 -25.734 1 97.81 88 HIS A N 1
ATOM 670 C CA . HIS A 1 88 ? 7.988 -27.812 -26.391 1 97.81 88 HIS A CA 1
ATOM 671 C C . HIS A 1 88 ? 8.758 -29.109 -26.625 1 97.81 88 HIS A C 1
ATOM 673 O O . HIS A 1 88 ? 8.602 -30.078 -25.891 1 97.81 88 HIS A O 1
ATOM 679 N N . ILE A 1 89 ? 9.516 -29.094 -27.672 1 97.31 89 ILE A N 1
ATOM 680 C CA . ILE A 1 89 ? 10.227 -30.297 -28.094 1 97.31 89 ILE A CA 1
ATOM 681 C C . ILE A 1 89 ? 11.727 -30.016 -28.141 1 97.31 89 ILE A C 1
ATOM 683 O O . ILE A 1 89 ? 12.148 -28.891 -28.375 1 97.31 89 ILE A O 1
ATOM 687 N N . SER A 1 90 ? 12.484 -31.047 -27.828 1 97.44 90 SER A N 1
ATOM 688 C CA . SER A 1 90 ? 13.938 -30.906 -27.906 1 97.44 90 SER A CA 1
ATOM 689 C C . SER A 1 90 ? 14.414 -30.75 -29.344 1 97.44 90 SER A C 1
ATOM 691 O O . SER A 1 90 ? 13.711 -31.125 -30.281 1 97.44 90 SER A O 1
ATOM 693 N N . ASN A 1 91 ? 15.562 -30.234 -29.469 1 95.56 91 ASN A N 1
ATOM 694 C CA . ASN A 1 91 ? 16.141 -29.984 -30.781 1 95.56 91 ASN A CA 1
ATOM 695 C C . ASN A 1 91 ? 16.172 -31.234 -31.641 1 95.56 91 ASN A C 1
ATOM 697 O O . ASN A 1 91 ? 16 -31.172 -32.844 1 95.56 91 ASN A O 1
ATOM 701 N N . ASP A 1 92 ? 16.453 -32.344 -31.047 1 94.56 92 ASP A N 1
ATOM 702 C CA . ASP A 1 92 ? 16.578 -33.594 -31.781 1 94.56 92 ASP A CA 1
ATOM 703 C C . ASP A 1 92 ? 15.211 -34.25 -31.953 1 94.56 92 ASP A C 1
ATOM 705 O O . ASP A 1 92 ? 15.117 -35.375 -32.5 1 94.56 92 ASP A O 1
ATOM 709 N N . GLY A 1 93 ? 14.18 -33.688 -31.406 1 95.38 93 GLY A N 1
ATOM 710 C CA . GLY A 1 93 ? 12.82 -34.188 -31.578 1 95.38 93 GLY A CA 1
ATOM 711 C C . GLY A 1 93 ? 12.508 -35.375 -30.688 1 95.38 93 GLY A C 1
ATOM 712 O O . GLY A 1 93 ? 11.453 -36 -30.828 1 95.38 93 GLY A O 1
ATOM 713 N N . LYS A 1 94 ? 13.281 -35.656 -29.703 1 96.5 94 LYS A N 1
ATOM 714 C CA . LYS A 1 94 ? 13.172 -36.875 -28.922 1 96.5 94 LYS A CA 1
ATOM 715 C C . LYS A 1 94 ? 12.234 -36.688 -27.719 1 96.5 94 LYS A C 1
ATOM 717 O O . LYS A 1 94 ? 11.547 -37.625 -27.312 1 96.5 94 LYS A O 1
ATOM 722 N N . VAL A 1 95 ? 12.32 -35.531 -27.156 1 98 95 VAL A N 1
ATOM 723 C CA . VAL A 1 95 ? 11.602 -35.312 -25.906 1 98 95 VAL A CA 1
ATOM 724 C C . VAL A 1 95 ? 10.617 -34.156 -26.078 1 98 95 VAL A C 1
ATOM 726 O O . VAL A 1 95 ? 10.992 -33.094 -26.547 1 98 95 VAL A O 1
ATOM 729 N N . GLY A 1 96 ? 9.352 -34.344 -25.812 1 98.19 96 GLY A N 1
ATOM 730 C CA . GLY A 1 96 ? 8.344 -33.312 -25.703 1 98.19 96 GLY A CA 1
ATOM 731 C C . GLY A 1 96 ? 7.875 -33.094 -24.281 1 98.19 96 GLY A C 1
ATOM 732 O O . GLY A 1 96 ? 7.672 -34.031 -23.516 1 98.19 96 GLY A O 1
ATOM 733 N N . ILE A 1 97 ? 7.777 -31.766 -23.875 1 98.62 97 ILE A N 1
ATOM 734 C CA . ILE A 1 97 ? 7.41 -31.531 -22.469 1 98.62 97 ILE A CA 1
ATOM 735 C C . ILE A 1 97 ? 6.391 -30.406 -22.391 1 98.62 97 ILE A C 1
ATOM 737 O O . ILE A 1 97 ? 6.301 -29.562 -23.281 1 98.62 97 ILE A O 1
ATOM 741 N N . VAL A 1 98 ? 5.57 -30.422 -21.344 1 98.31 98 VAL A N 1
ATOM 742 C CA . VAL A 1 98 ? 4.793 -29.297 -20.844 1 98.31 98 VAL A CA 1
ATOM 743 C C . VAL A 1 98 ? 5.27 -28.938 -19.438 1 98.31 98 VAL A C 1
ATOM 745 O O . VAL A 1 98 ? 5.816 -29.781 -18.719 1 98.31 98 VAL A O 1
ATOM 748 N N . HIS A 1 99 ? 5.16 -27.688 -19.172 1 95.75 99 HIS A N 1
ATOM 749 C CA . HIS A 1 99 ? 5.875 -27.172 -18.016 1 95.75 99 HIS A CA 1
ATOM 750 C C . HIS A 1 99 ? 5.059 -26.094 -17.297 1 95.75 99 HIS A C 1
ATOM 752 O O . HIS A 1 99 ? 4.457 -25.234 -17.938 1 95.75 99 HIS A O 1
ATOM 758 N N . ASN A 1 100 ? 4.883 -26.266 -16 1 92.88 100 ASN A N 1
ATOM 759 C CA . ASN A 1 100 ? 4.367 -25.219 -15.133 1 92.88 100 ASN A CA 1
ATOM 760 C C . ASN A 1 100 ? 5.438 -24.703 -14.172 1 92.88 100 ASN A C 1
ATOM 762 O O . ASN A 1 100 ? 5.922 -25.469 -13.32 1 92.88 100 ASN A O 1
ATOM 766 N N . GLY A 1 101 ? 5.816 -23.516 -14.383 1 91.06 101 GLY A N 1
ATOM 767 C CA . GLY A 1 101 ? 6.859 -22.953 -13.539 1 91.06 101 GLY A CA 1
ATOM 768 C C . GLY A 1 101 ? 7.883 -22.141 -14.305 1 91.06 101 GLY A C 1
ATOM 769 O O . GLY A 1 101 ? 7.578 -21.594 -15.367 1 91.06 101 GLY A O 1
ATOM 770 N N . VAL A 1 102 ? 9.07 -21.969 -13.711 1 88.56 102 VAL A N 1
ATOM 771 C CA . VAL A 1 102 ? 10.141 -21.172 -14.297 1 88.56 102 VAL A CA 1
ATOM 772 C C . VAL A 1 102 ? 11.469 -21.906 -14.133 1 88.56 102 VAL A C 1
ATOM 774 O O . VAL A 1 102 ? 11.812 -22.359 -13.039 1 88.56 102 VAL A O 1
ATOM 777 N N . ILE A 1 103 ? 12.102 -22.062 -15.219 1 93.06 103 ILE A N 1
ATOM 778 C CA . ILE A 1 103 ? 13.484 -22.547 -15.172 1 93.06 103 ILE A CA 1
ATOM 779 C C . ILE A 1 103 ? 14.43 -21.359 -14.961 1 93.06 103 ILE A C 1
ATOM 781 O O . ILE A 1 103 ? 14.828 -20.688 -15.922 1 93.06 103 ILE A O 1
ATOM 785 N N . ALA A 1 104 ? 14.883 -21.25 -13.766 1 86.81 104 ALA A N 1
ATOM 786 C CA . ALA A 1 104 ? 15.57 -20.031 -13.328 1 86.81 104 ALA A CA 1
ATOM 787 C C . ALA A 1 104 ? 16.922 -19.891 -14.016 1 86.81 104 ALA A C 1
ATOM 789 O O . ALA A 1 104 ? 17.391 -18.781 -14.258 1 86.81 104 ALA A O 1
ATOM 790 N N . ASN A 1 105 ? 17.578 -20.984 -14.367 1 90.5 105 ASN A N 1
ATOM 791 C CA . ASN A 1 105 ? 18.922 -20.906 -14.906 1 90.5 105 ASN A CA 1
ATOM 792 C C . ASN A 1 105 ? 18.938 -21.125 -16.422 1 90.5 105 ASN A C 1
ATOM 794 O O . ASN A 1 105 ? 19.938 -21.578 -16.984 1 90.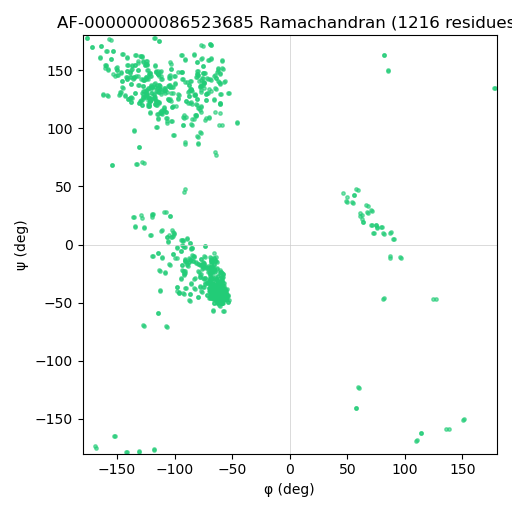5 105 ASN A O 1
ATOM 798 N N . TYR A 1 106 ? 17.828 -20.859 -17.062 1 90.56 106 TYR A N 1
ATOM 799 C CA . TYR A 1 106 ? 17.719 -21.141 -18.5 1 90.56 106 TYR A CA 1
ATOM 800 C C . TYR A 1 106 ? 18.781 -20.391 -19.281 1 90.56 106 TYR A C 1
ATOM 802 O O . TYR A 1 106 ? 19.375 -20.922 -20.219 1 90.56 106 TYR A O 1
ATOM 810 N N . SER A 1 107 ? 19.031 -19.141 -18.922 1 86.06 107 SER A N 1
ATOM 811 C CA . SER A 1 107 ? 19.984 -18.312 -19.656 1 86.06 107 SER A CA 1
ATOM 812 C C . SER A 1 107 ? 21.391 -18.906 -19.578 1 86.06 107 SER A C 1
ATOM 814 O O . SER A 1 107 ? 22.109 -18.953 -20.578 1 86.06 107 SER A O 1
ATOM 816 N N . ARG A 1 108 ? 21.75 -19.266 -18.391 1 88.88 108 ARG A N 1
ATOM 817 C CA . ARG A 1 108 ? 23.047 -19.891 -18.188 1 88.88 108 ARG A CA 1
ATOM 818 C C . ARG A 1 108 ? 23.172 -21.188 -18.984 1 88.88 108 ARG A C 1
ATOM 820 O O . ARG A 1 108 ? 24.234 -21.469 -19.547 1 88.88 108 ARG A O 1
ATOM 827 N N . LEU A 1 109 ? 22.141 -21.922 -18.984 1 94.94 109 LEU A N 1
ATOM 828 C CA . LEU A 1 109 ? 22.156 -23.203 -19.688 1 94.94 109 LEU A CA 1
ATOM 829 C C . LEU A 1 109 ? 22.297 -22.984 -21.188 1 94.94 109 LEU A C 1
ATOM 831 O O . LEU A 1 109 ? 23.016 -23.734 -21.859 1 94.94 109 LEU A O 1
ATOM 835 N N . VAL A 1 110 ? 21.641 -21.984 -21.688 1 93.25 110 VAL A N 1
ATOM 836 C CA . VAL A 1 110 ? 21.734 -21.672 -23.109 1 93.25 110 VAL A CA 1
ATOM 837 C C . VAL A 1 110 ? 23.172 -21.25 -23.453 1 93.25 110 VAL A C 1
ATOM 839 O O . VAL A 1 110 ? 23.719 -21.688 -24.469 1 93.25 110 VAL A O 1
ATOM 842 N N . SER A 1 111 ? 23.734 -20.438 -22.609 1 91.56 111 SER A N 1
ATOM 843 C CA . SER A 1 111 ? 25.094 -19.969 -22.828 1 91.56 111 SER A CA 1
ATOM 844 C C . SER A 1 111 ? 26.078 -21.125 -22.828 1 91.56 111 SER A C 1
ATOM 846 O O . SER A 1 111 ? 27.078 -21.109 -23.547 1 91.56 111 SER A O 1
ATOM 848 N N . LYS A 1 112 ? 25.828 -22.109 -22.047 1 94 112 LYS A N 1
ATOM 849 C CA . LYS A 1 112 ? 26.734 -23.25 -21.891 1 94 112 LYS A CA 1
ATOM 850 C C . LYS A 1 112 ? 26.547 -24.25 -23.031 1 94 112 LYS A C 1
ATOM 852 O O . LYS A 1 112 ? 27.391 -25.125 -23.234 1 94 112 LYS A O 1
ATOM 857 N N . ASN A 1 113 ? 25.453 -24.109 -23.734 1 95.25 113 ASN A N 1
ATOM 858 C CA . ASN A 1 113 ? 25.141 -25.047 -24.812 1 95.25 113 ASN A CA 1
ATOM 859 C C . ASN A 1 113 ? 24.859 -24.328 -26.125 1 95.25 113 ASN A C 1
ATOM 861 O O . ASN A 1 113 ? 23.734 -24.375 -26.641 1 95.25 113 ASN A O 1
ATOM 865 N N . PRO A 1 114 ? 25.828 -23.766 -26.734 1 91.56 114 PRO A N 1
ATOM 866 C CA . PRO A 1 114 ? 25.656 -22.984 -27.953 1 91.56 114 PRO A CA 1
ATOM 867 C C . PRO A 1 114 ? 25.141 -23.812 -29.125 1 91.56 114 PRO A C 1
ATOM 869 O O . PRO A 1 114 ? 24.656 -23.266 -30.125 1 91.56 114 PRO A O 1
ATOM 872 N N . GLN A 1 115 ? 25.25 -25.062 -28.922 1 92.19 115 GLN A N 1
ATOM 873 C CA . GLN A 1 115 ? 24.812 -25.953 -30 1 92.19 115 GLN A CA 1
ATOM 874 C C . GLN A 1 115 ? 23.297 -26.016 -30.078 1 92.19 115 GLN A C 1
ATOM 876 O O . GLN A 1 115 ? 22.734 -26.516 -31.062 1 92.19 115 GLN A O 1
ATOM 881 N N . TRP A 1 116 ? 22.594 -25.594 -29.016 1 94.56 116 TRP A N 1
ATOM 882 C CA . TRP A 1 116 ? 21.125 -25.625 -29.031 1 94.56 116 TRP A CA 1
ATOM 883 C C . TRP A 1 116 ? 20.578 -24.578 -30 1 94.56 116 TRP A C 1
ATOM 885 O O . TRP A 1 116 ? 21.094 -23.453 -30.062 1 94.56 116 TRP A O 1
ATOM 895 N N . THR A 1 117 ? 19.656 -24.969 -30.797 1 94.12 117 THR A N 1
ATOM 896 C CA . THR A 1 117 ? 18.859 -24.031 -31.594 1 94.12 117 THR A CA 1
ATOM 897 C C . THR A 1 117 ? 17.453 -23.922 -31.031 1 94.12 117 THR A C 1
ATOM 899 O O . THR A 1 117 ? 16.609 -24.812 -31.25 1 94.12 117 THR A O 1
ATOM 902 N N . LEU A 1 118 ? 17.219 -22.859 -30.422 1 92.94 118 LEU A N 1
ATOM 903 C CA . LEU A 1 118 ? 15.93 -22.672 -29.766 1 92.94 118 LEU A CA 1
ATOM 904 C C . LEU A 1 118 ? 14.914 -22.062 -30.719 1 92.94 118 LEU A C 1
ATOM 906 O O . LEU A 1 118 ? 15.211 -21.078 -31.406 1 92.94 118 LEU A O 1
ATOM 910 N N . LEU A 1 119 ? 13.781 -22.625 -30.781 1 91.81 119 LEU A N 1
ATOM 911 C CA . LEU A 1 119 ? 12.719 -22.156 -31.672 1 91.81 119 LEU A CA 1
ATOM 912 C C . LEU A 1 119 ? 11.828 -21.141 -30.969 1 91.81 119 LEU A C 1
ATOM 914 O O . LEU A 1 119 ? 11.156 -20.344 -31.625 1 91.81 119 LEU A O 1
ATOM 918 N N . SER A 1 120 ? 11.781 -21.203 -29.656 1 93.62 120 SER A N 1
ATOM 919 C CA . SER A 1 120 ? 10.914 -20.328 -28.875 1 93.62 120 SER A CA 1
ATOM 920 C C . SER A 1 120 ? 11.727 -19.438 -27.938 1 93.62 120 SER A C 1
ATOM 922 O O . SER A 1 120 ? 12.953 -19.484 -27.938 1 93.62 120 SER A O 1
ATOM 924 N N . GLU A 1 121 ? 11.008 -18.609 -27.266 1 89.94 121 GLU A N 1
ATOM 925 C CA . GLU A 1 121 ? 11.617 -17.703 -26.297 1 89.94 121 GLU A CA 1
ATOM 926 C C . GLU A 1 121 ? 11.414 -18.219 -24.875 1 89.94 121 GLU A C 1
ATOM 928 O O . GLU A 1 121 ? 11.711 -17.516 -23.906 1 89.94 121 GLU A O 1
ATOM 933 N N . THR A 1 122 ? 10.945 -19.438 -24.766 1 92.25 122 THR A N 1
ATOM 934 C CA . THR A 1 122 ? 10.516 -19.906 -23.453 1 92.25 122 THR A CA 1
ATOM 935 C C . THR A 1 122 ? 11.641 -20.672 -22.75 1 92.25 122 THR A C 1
ATOM 937 O O . THR A 1 122 ? 12.484 -21.281 -23.406 1 92.25 122 THR A O 1
ATOM 940 N N . ASP A 1 123 ? 11.672 -20.594 -21.516 1 92.44 123 ASP A N 1
ATOM 941 C CA . ASP A 1 123 ? 12.609 -21.375 -20.703 1 92.44 123 ASP A CA 1
ATOM 942 C C . ASP A 1 123 ? 12.297 -22.875 -20.781 1 92.44 123 ASP A C 1
ATOM 944 O O . ASP A 1 123 ? 13.18 -23.703 -20.594 1 92.44 123 ASP A O 1
ATOM 948 N N . THR A 1 124 ? 11.125 -23.203 -21.109 1 95.62 124 THR A N 1
ATOM 949 C CA . THR A 1 124 ? 10.672 -24.578 -21.172 1 95.62 124 THR A CA 1
ATOM 950 C C . THR A 1 124 ? 11.422 -25.359 -22.234 1 95.62 124 THR A C 1
ATOM 952 O O . THR A 1 124 ? 11.734 -26.547 -22.047 1 95.62 124 THR A O 1
ATOM 955 N N . GLU A 1 125 ? 11.664 -24.703 -23.359 1 97.19 125 GLU A N 1
ATOM 956 C CA . GLU A 1 125 ? 12.391 -25.359 -24.438 1 97.19 125 GLU A CA 1
ATOM 957 C C . GLU A 1 125 ? 13.789 -25.781 -23.984 1 97.19 125 GLU A C 1
ATOM 959 O O . GLU A 1 125 ? 14.297 -26.828 -24.422 1 97.19 125 GLU A O 1
ATOM 964 N N . VAL A 1 126 ? 14.328 -25.016 -23.141 1 97.06 126 VAL A N 1
ATOM 965 C CA . VAL A 1 126 ? 15.648 -25.328 -22.578 1 97.06 126 VAL A CA 1
ATOM 966 C C . VAL A 1 126 ? 15.57 -26.594 -21.75 1 97.06 126 VAL A C 1
ATOM 968 O O . VAL A 1 126 ? 16.453 -27.469 -21.844 1 97.06 126 VAL A O 1
ATOM 971 N N . ALA A 1 127 ? 14.57 -26.703 -20.984 1 98 127 ALA A N 1
ATOM 972 C CA . ALA A 1 127 ? 14.391 -27.891 -20.156 1 98 127 ALA A CA 1
ATOM 973 C C . ALA A 1 127 ? 14.242 -29.141 -21.031 1 98 127 ALA A C 1
ATOM 975 O O . ALA A 1 127 ? 14.773 -30.203 -20.688 1 98 127 ALA A O 1
ATOM 976 N N . ALA A 1 128 ? 13.547 -29.031 -22.141 1 98.31 128 ALA A N 1
ATOM 977 C CA . ALA A 1 128 ? 13.398 -30.156 -23.062 1 98.31 128 ALA A CA 1
ATOM 978 C C . ALA A 1 128 ? 14.75 -30.641 -23.578 1 98.31 128 ALA A C 1
ATOM 980 O O . ALA A 1 128 ? 15.008 -31.844 -23.656 1 98.31 128 ALA A O 1
ATOM 981 N N . ASN A 1 129 ? 15.539 -29.656 -23.891 1 98.31 129 ASN A N 1
ATOM 982 C CA . ASN A 1 129 ? 16.875 -29.984 -24.391 1 98.31 129 ASN A CA 1
ATOM 983 C C . ASN A 1 129 ? 17.75 -30.609 -23.312 1 98.31 129 ASN A C 1
ATOM 985 O O . ASN A 1 129 ? 18.516 -31.531 -23.578 1 98.31 129 ASN A O 1
ATOM 989 N N . VAL A 1 130 ? 17.609 -30.094 -22.094 1 98.38 130 VAL A N 1
ATOM 990 C CA . VAL A 1 130 ? 18.359 -30.656 -20.984 1 98.38 130 VAL A CA 1
ATOM 991 C C . VAL A 1 130 ? 18 -32.125 -20.781 1 98.38 130 VAL A C 1
ATOM 993 O O . VAL A 1 130 ? 18.859 -32.969 -20.609 1 98.38 130 VAL A O 1
ATOM 996 N N . ILE A 1 131 ? 16.766 -32.438 -20.844 1 98.44 131 ILE A N 1
ATOM 997 C CA . ILE A 1 131 ? 16.281 -33.781 -20.609 1 98.44 131 ILE A CA 1
ATOM 998 C C . ILE A 1 131 ? 16.734 -34.688 -21.766 1 98.44 131 ILE A C 1
ATOM 1000 O O . ILE A 1 131 ? 17.188 -35.812 -21.531 1 98.44 131 ILE A O 1
ATOM 1004 N N . SER A 1 132 ? 16.594 -34.219 -22.984 1 98.19 132 SER A N 1
ATOM 1005 C CA . SER A 1 132 ? 17.016 -35 -24.141 1 98.19 132 SER A CA 1
ATOM 1006 C C . SER A 1 132 ? 18.516 -35.312 -24.094 1 98.19 132 SER A C 1
ATOM 1008 O O . SER A 1 132 ? 18.922 -36.438 -24.312 1 98.19 132 SER A O 1
ATOM 1010 N N . ASP A 1 133 ? 19.281 -34.25 -23.781 1 97.81 133 ASP A N 1
ATOM 1011 C CA . ASP A 1 133 ? 20.719 -34.438 -23.656 1 97.81 133 ASP A CA 1
ATOM 1012 C C . ASP A 1 133 ? 21.062 -35.438 -22.547 1 97.81 133 ASP A C 1
ATOM 1014 O O . ASP A 1 133 ? 21.984 -36.25 -22.688 1 97.81 133 ASP A O 1
ATOM 1018 N N . SER A 1 134 ? 20.359 -35.312 -21.469 1 97.69 134 SER A N 1
ATOM 1019 C CA . SER A 1 134 ? 20.562 -36.25 -20.359 1 97.69 134 SER A CA 1
ATOM 1020 C C . SER A 1 134 ? 20.203 -37.688 -20.75 1 97.69 134 SER A C 1
ATOM 1022 O O . SER A 1 134 ? 20.844 -38.625 -20.297 1 97.69 134 SER A O 1
ATOM 1024 N N . LEU A 1 135 ? 19.188 -37.875 -21.547 1 97.06 135 LEU A N 1
ATOM 1025 C CA . LEU A 1 135 ? 18.828 -39.188 -22.031 1 97.06 135 LEU A CA 1
ATOM 1026 C C . LEU A 1 135 ? 19.969 -39.781 -22.859 1 97.06 135 LEU A C 1
ATOM 1028 O O . LEU A 1 135 ? 20.312 -40.969 -22.688 1 97.06 135 LEU A O 1
ATOM 1032 N N . LEU A 1 136 ? 20.484 -38.969 -23.719 1 95.12 136 LEU A N 1
ATOM 1033 C CA . LEU A 1 136 ? 21.594 -39.406 -24.562 1 95.12 136 LEU A CA 1
ATOM 1034 C C . LEU A 1 136 ? 22.797 -39.781 -23.719 1 95.12 136 LEU A C 1
ATOM 1036 O O . LEU A 1 136 ? 23.422 -40.812 -23.938 1 95.12 136 LEU A O 1
ATOM 1040 N N . LYS A 1 137 ? 23.094 -38.969 -22.766 1 95.88 137 LYS A N 1
ATOM 1041 C CA . LYS A 1 137 ? 24.266 -39.156 -21.922 1 95.88 137 LYS A CA 1
ATOM 1042 C C . LYS A 1 137 ? 24.109 -40.406 -21.047 1 95.88 137 LYS A C 1
ATOM 1044 O O . LYS A 1 137 ? 25.109 -41 -20.625 1 95.88 137 LYS A O 1
ATOM 1049 N N . ASN A 1 138 ? 22.922 -40.781 -20.781 1 96 138 ASN A N 1
ATOM 1050 C CA . ASN A 1 138 ? 22.672 -41.906 -19.875 1 96 138 ASN A CA 1
ATOM 1051 C C . ASN A 1 138 ? 22.188 -43.156 -20.625 1 96 138 ASN A C 1
ATOM 1053 O O . ASN A 1 138 ? 21.375 -43.906 -20.094 1 96 138 ASN A O 1
ATOM 1057 N N . ASN A 1 139 ? 22.516 -43.344 -21.812 1 95.56 139 ASN A N 1
ATOM 1058 C CA . ASN A 1 139 ? 22.219 -44.531 -22.641 1 95.56 139 ASN A CA 1
ATOM 1059 C C . ASN A 1 139 ? 20.734 -44.844 -22.672 1 95.56 139 ASN A C 1
ATOM 1061 O O . ASN A 1 139 ? 20.328 -45.969 -22.5 1 95.56 139 ASN A O 1
ATOM 1065 N N . GLU A 1 140 ? 19.953 -43.812 -22.688 1 93.81 140 GLU A N 1
ATOM 1066 C CA . GLU A 1 140 ? 18.516 -43.906 -22.891 1 93.81 140 GLU A CA 1
ATOM 1067 C C . GLU A 1 140 ? 17.812 -44.406 -21.641 1 93.81 140 GLU A C 1
ATOM 1069 O O . GLU A 1 140 ? 16.656 -44.875 -21.703 1 93.81 140 GLU A O 1
ATOM 1074 N N . ASN A 1 141 ? 18.484 -44.406 -20.531 1 96.5 141 ASN A N 1
ATOM 1075 C CA . ASN A 1 141 ? 17.844 -44.719 -19.266 1 96.5 141 ASN A CA 1
ATOM 1076 C C . ASN A 1 141 ? 17.031 -43.5 -18.766 1 96.5 141 ASN A C 1
ATOM 1078 O O . ASN A 1 141 ? 17.609 -42.5 -18.359 1 96.5 141 ASN A O 1
ATOM 1082 N N . ILE A 1 142 ? 15.789 -43.688 -18.703 1 97.38 142 ILE A N 1
ATOM 1083 C CA . ILE A 1 142 ? 14.891 -42.562 -18.453 1 97.38 142 ILE A CA 1
ATOM 1084 C C . ILE A 1 142 ? 15.078 -42.031 -17.031 1 97.38 142 ILE A C 1
ATOM 1086 O O . ILE A 1 142 ? 15.203 -40.844 -16.812 1 97.38 142 ILE A O 1
ATOM 1090 N N . ILE A 1 143 ? 15.141 -42.844 -16.047 1 97.31 143 ILE A N 1
ATOM 1091 C CA . ILE A 1 143 ? 15.234 -42.469 -14.641 1 97.31 143 ILE A CA 1
ATOM 1092 C C . ILE A 1 143 ? 16.547 -41.719 -14.398 1 97.31 143 ILE A C 1
ATOM 1094 O O . ILE A 1 143 ? 16.547 -40.656 -13.773 1 97.31 143 ILE A O 1
ATOM 1098 N N . SER A 1 144 ? 17.594 -42.25 -14.914 1 97.31 144 SER A N 1
ATOM 1099 C CA . SER A 1 144 ? 18.891 -41.594 -14.766 1 97.31 144 SER A CA 1
ATOM 1100 C C . SER A 1 144 ? 18.906 -40.219 -15.445 1 97.31 144 SER A C 1
ATOM 1102 O O . SER A 1 144 ? 19.5 -39.281 -14.93 1 97.31 144 SER A O 1
ATOM 1104 N N . ALA A 1 145 ? 18.297 -40.188 -16.562 1 97.81 145 ALA A N 1
ATOM 1105 C CA . ALA A 1 145 ? 18.219 -38.938 -17.297 1 97.81 145 ALA A CA 1
ATOM 1106 C C . ALA A 1 145 ? 17.438 -37.875 -16.516 1 97.81 145 ALA A C 1
ATOM 1108 O O . ALA A 1 145 ? 17.828 -36.719 -16.453 1 97.81 145 ALA A O 1
ATOM 1109 N N . LEU A 1 146 ? 16.344 -38.281 -15.945 1 98.12 146 LEU A N 1
ATOM 1110 C CA . LEU A 1 146 ? 15.492 -37.375 -15.18 1 98.12 146 LEU A CA 1
ATOM 1111 C C . LEU A 1 146 ? 16.188 -36.938 -13.898 1 98.12 146 LEU A C 1
ATOM 1113 O O . LEU A 1 146 ? 16.062 -35.781 -13.477 1 98.12 146 LEU A O 1
ATOM 1117 N N . GLU A 1 147 ? 16.906 -37.875 -13.289 1 97.69 147 GLU A N 1
ATOM 1118 C CA . GLU A 1 147 ? 17.703 -37.531 -12.125 1 97.69 147 GLU A CA 1
ATOM 1119 C C . GLU A 1 147 ? 18.719 -36.438 -12.461 1 97.69 147 GLU A C 1
ATOM 1121 O O . GLU A 1 147 ? 18.828 -35.438 -11.742 1 97.69 147 GLU A O 1
ATOM 1126 N N . ASN A 1 148 ? 19.422 -36.656 -13.5 1 97.44 148 ASN A N 1
ATOM 1127 C CA . ASN A 1 148 ? 20.422 -35.719 -13.945 1 97.44 148 ASN A CA 1
ATOM 1128 C C . ASN A 1 148 ? 19.797 -34.344 -14.273 1 97.44 148 ASN A C 1
ATOM 1130 O O . ASN A 1 148 ? 20.344 -33.312 -13.938 1 97.44 148 ASN A O 1
ATOM 1134 N N . SER A 1 149 ? 18.719 -34.406 -14.953 1 97.94 149 SER A N 1
ATOM 1135 C CA . SER A 1 149 ? 18.031 -33.156 -15.32 1 97.94 149 SER A CA 1
ATOM 1136 C C . SER A 1 149 ? 17.578 -32.406 -14.086 1 97.94 149 SER A C 1
ATOM 1138 O O . SER A 1 149 ? 17.719 -31.172 -14.031 1 97.94 149 SER A O 1
ATOM 1140 N N . LEU A 1 150 ? 16.984 -33.094 -13.117 1 97.5 150 LEU A N 1
ATOM 1141 C CA . LEU A 1 150 ? 16.531 -32.469 -11.883 1 97.5 150 LEU A CA 1
ATOM 1142 C C . LEU A 1 150 ? 17.688 -31.812 -11.148 1 97.5 150 LEU A C 1
ATOM 1144 O O . LEU A 1 150 ? 17.5 -30.766 -10.508 1 97.5 150 LEU A O 1
ATOM 1148 N N . LYS A 1 151 ? 18.875 -32.344 -11.266 1 96.62 151 LYS A N 1
ATOM 1149 C CA . LYS A 1 151 ? 20.078 -31.781 -10.633 1 96.62 151 LYS A CA 1
ATOM 1150 C C . LYS A 1 151 ? 20.547 -30.531 -11.359 1 96.62 151 LYS A C 1
ATOM 1152 O O . LYS A 1 151 ? 21.109 -29.625 -10.742 1 96.62 151 LYS A O 1
ATOM 1157 N N . ILE A 1 152 ? 20.297 -30.469 -12.617 1 96.44 152 ILE A N 1
ATOM 1158 C CA . ILE A 1 152 ? 20.797 -29.391 -13.461 1 96.44 152 ILE A CA 1
ATOM 1159 C C . ILE A 1 152 ? 19.844 -28.203 -13.422 1 96.44 152 ILE A C 1
ATOM 1161 O O . ILE A 1 152 ? 20.281 -27.062 -13.344 1 96.44 152 ILE A O 1
ATOM 1165 N N . LEU A 1 153 ? 18.562 -28.469 -13.477 1 96.56 153 LEU A N 1
ATOM 1166 C CA . LEU A 1 153 ? 17.562 -27.422 -13.578 1 96.56 153 LEU A CA 1
ATOM 1167 C C . LEU A 1 153 ? 17.344 -26.734 -12.234 1 96.56 153 LEU A C 1
ATOM 1169 O O . LEU A 1 153 ? 17.359 -27.391 -11.188 1 96.56 153 LEU A O 1
ATOM 1173 N N . GLU A 1 154 ? 17.266 -25.453 -12.336 1 93.38 154 GLU A N 1
ATOM 1174 C CA . GLU A 1 154 ? 16.984 -24.641 -11.148 1 93.38 154 GLU A CA 1
ATOM 1175 C C . GLU A 1 154 ? 15.664 -23.906 -11.289 1 93.38 154 GLU A C 1
ATOM 1177 O O . GLU A 1 154 ? 15.172 -23.703 -12.398 1 93.38 154 GLU A O 1
ATOM 1182 N N . GLY A 1 155 ? 15.109 -23.625 -10.141 1 90.12 155 GLY A N 1
ATOM 1183 C CA . GLY A 1 155 ? 13.844 -22.906 -10.133 1 90.12 155 GLY A CA 1
ATOM 1184 C C . GLY A 1 155 ? 12.695 -23.734 -9.586 1 90.12 155 GLY A C 1
ATOM 1185 O O . GLY A 1 155 ? 12.906 -24.672 -8.82 1 90.12 155 GLY A O 1
ATOM 1186 N N . GLU A 1 156 ? 11.5 -23.359 -9.844 1 88.25 156 GLU A N 1
ATOM 1187 C CA . GLU A 1 156 ? 10.266 -24.047 -9.461 1 88.25 156 GLU A CA 1
ATOM 1188 C C . GLU A 1 156 ? 9.5 -24.531 -10.688 1 88.25 156 GLU A C 1
ATOM 1190 O O . GLU A 1 156 ? 9.195 -23.75 -11.586 1 88.25 156 GLU A O 1
ATOM 1195 N N . PHE A 1 157 ? 9.273 -25.797 -10.68 1 93.88 157 PHE A N 1
ATOM 1196 C CA . PHE A 1 157 ? 8.664 -26.297 -11.906 1 93.88 157 PHE A CA 1
ATOM 1197 C C . PHE A 1 157 ? 7.988 -27.641 -11.672 1 93.88 157 PHE A C 1
ATOM 1199 O O . PHE A 1 157 ? 8.336 -28.359 -10.734 1 93.88 157 PHE A O 1
ATOM 1206 N N . ALA A 1 158 ? 7.004 -27.938 -12.422 1 95.75 158 ALA A N 1
ATOM 1207 C CA . ALA A 1 158 ? 6.43 -29.25 -12.703 1 95.75 158 ALA A CA 1
ATOM 1208 C C . ALA A 1 158 ? 6.441 -29.547 -14.203 1 95.75 158 ALA A C 1
ATOM 1210 O O . ALA A 1 158 ? 5.926 -28.766 -15 1 95.75 158 ALA A O 1
ATOM 1211 N N . ILE A 1 159 ? 7.125 -30.656 -14.531 1 98 159 ILE A N 1
ATOM 1212 C CA . ILE A 1 159 ? 7.258 -31 -15.945 1 98 159 ILE A CA 1
ATOM 1213 C C . ILE A 1 159 ? 6.637 -32.375 -16.203 1 98 159 ILE A C 1
ATOM 1215 O O . ILE A 1 159 ? 6.809 -33.312 -15.398 1 98 159 ILE A O 1
ATOM 1219 N N . CYS A 1 160 ? 5.836 -32.438 -17.172 1 98.25 160 CYS A N 1
ATOM 1220 C CA . CYS A 1 160 ? 5.34 -33.688 -17.719 1 98.25 160 CYS A CA 1
ATOM 1221 C C . CYS A 1 160 ? 5.852 -33.906 -19.141 1 98.25 160 CYS A C 1
ATOM 1223 O O . CYS A 1 160 ? 5.832 -32.969 -19.953 1 98.25 160 CYS A O 1
ATOM 1225 N N . GLY A 1 161 ? 6.312 -35.125 -19.422 1 98.44 161 GLY A N 1
ATOM 1226 C CA . GLY A 1 161 ? 6.945 -35.281 -20.719 1 98.44 161 GLY A CA 1
ATOM 1227 C C . GLY A 1 161 ? 6.707 -36.625 -21.344 1 98.44 161 GLY A C 1
ATOM 1228 O O . GLY A 1 161 ? 6.207 -37.531 -20.672 1 98.44 161 GLY A O 1
ATOM 1229 N N . ILE A 1 162 ? 6.98 -36.656 -22.641 1 98.31 162 ILE A N 1
ATOM 1230 C CA . ILE A 1 162 ? 6.855 -37.844 -23.469 1 98.31 162 ILE A CA 1
ATOM 1231 C C . ILE A 1 162 ? 8.117 -38.031 -24.312 1 98.31 162 ILE A C 1
ATOM 1233 O O . ILE A 1 162 ? 8.906 -37.094 -24.469 1 98.31 162 ILE A O 1
ATOM 1237 N N . ILE A 1 163 ? 8.344 -39.281 -24.719 1 97.56 163 ILE A N 1
ATOM 1238 C CA . ILE A 1 163 ? 9.555 -39.625 -25.453 1 97.56 163 ILE A CA 1
ATOM 1239 C C . ILE A 1 163 ? 9.172 -40.281 -26.797 1 97.56 163 ILE A C 1
ATOM 1241 O O . ILE A 1 163 ? 8.312 -41.156 -26.844 1 97.56 163 ILE A O 1
ATOM 1245 N N . LYS A 1 164 ? 9.844 -39.781 -27.812 1 96.56 164 LYS A N 1
ATOM 1246 C CA . LYS A 1 164 ? 9.625 -40.344 -29.156 1 96.56 164 LYS A CA 1
ATOM 1247 C C . LYS A 1 164 ? 9.797 -41.844 -29.156 1 96.56 164 LYS A C 1
ATOM 1249 O O . LYS A 1 164 ? 10.773 -42.375 -28.609 1 96.56 164 LYS A O 1
ATOM 1254 N N . GLY A 1 165 ? 8.844 -42.469 -29.703 1 93.19 165 GLY A N 1
ATOM 1255 C CA . GLY A 1 165 ? 8.938 -43.906 -29.875 1 93.19 165 GLY A CA 1
ATOM 1256 C C . GLY A 1 165 ? 8.445 -44.688 -28.656 1 93.19 165 GLY A C 1
ATOM 1257 O O . GLY A 1 165 ? 8.32 -45.906 -28.719 1 93.19 165 GLY A O 1
ATOM 1258 N N . ARG A 1 166 ? 8.203 -44.031 -27.578 1 93.62 166 ARG A N 1
ATOM 1259 C CA . ARG A 1 166 ? 7.691 -44.688 -26.375 1 93.62 166 ARG A CA 1
ATOM 1260 C C . ARG A 1 166 ? 6.191 -44.469 -26.234 1 93.62 166 ARG A C 1
ATOM 1262 O O . ARG A 1 166 ? 5.758 -43.594 -25.5 1 93.62 166 ARG A O 1
ATOM 1269 N N . VAL A 1 167 ? 5.371 -45.375 -26.703 1 91.25 167 VAL A N 1
ATOM 1270 C CA . VAL A 1 167 ? 3.939 -45.156 -26.891 1 91.25 167 VAL A CA 1
ATOM 1271 C C . VAL A 1 167 ? 3.195 -45.469 -25.594 1 91.25 167 VAL A C 1
ATOM 1273 O O . VAL A 1 167 ? 1.972 -45.344 -25.531 1 91.25 167 VAL A O 1
ATOM 1276 N N . ASP A 1 168 ? 3.885 -45.844 -24.531 1 93.44 168 ASP A N 1
ATOM 1277 C CA . ASP A 1 168 ? 3.232 -46.156 -23.266 1 93.44 168 ASP A CA 1
ATOM 1278 C C . ASP A 1 168 ? 3.984 -45.531 -22.078 1 93.44 168 ASP A C 1
ATOM 1280 O O . ASP A 1 168 ? 3.945 -46.062 -20.969 1 93.44 168 ASP A O 1
ATOM 1284 N N . THR A 1 169 ? 4.699 -44.5 -22.406 1 96.44 169 THR A N 1
ATOM 1285 C CA . THR A 1 169 ? 5.57 -43.938 -21.391 1 96.44 169 THR A CA 1
ATOM 1286 C C . THR A 1 169 ? 5.281 -42.469 -21.188 1 96.44 169 THR A C 1
ATOM 1288 O O . THR A 1 169 ? 5.18 -41.719 -22.156 1 96.44 169 THR A O 1
ATOM 1291 N N . ILE A 1 170 ? 5.121 -42.031 -20 1 98.06 170 ILE A N 1
ATOM 1292 C CA . ILE A 1 170 ? 5.055 -40.625 -19.594 1 98.06 170 ILE A CA 1
ATOM 1293 C C . ILE A 1 170 ? 5.887 -40.406 -18.328 1 98.06 170 ILE A C 1
ATOM 1295 O O . ILE A 1 170 ? 6.031 -41.312 -17.516 1 98.06 170 ILE A O 1
ATOM 1299 N N . PHE A 1 171 ? 6.547 -39.312 -18.219 1 98.56 171 PHE A N 1
ATOM 1300 C CA . PHE A 1 171 ? 7.344 -39 -17.031 1 98.56 171 PHE A CA 1
ATOM 1301 C C . PHE A 1 171 ? 7.008 -37.625 -16.469 1 98.56 171 PHE A C 1
ATOM 1303 O O . PHE A 1 171 ? 6.348 -36.844 -17.141 1 98.56 171 PHE A O 1
ATOM 1310 N N . ALA A 1 172 ? 7.371 -37.406 -15.25 1 98.5 172 ALA A N 1
ATOM 1311 C CA . ALA A 1 172 ? 7.207 -36.094 -14.633 1 98.5 172 ALA A CA 1
ATOM 1312 C C . ALA A 1 172 ? 8.328 -35.812 -13.633 1 98.5 172 ALA A C 1
ATOM 1314 O O . ALA A 1 172 ? 8.906 -36.719 -13.062 1 98.5 172 ALA A O 1
ATOM 1315 N N . ILE A 1 173 ? 8.719 -34.625 -13.492 1 97.81 173 ILE A N 1
ATOM 1316 C CA . ILE A 1 173 ? 9.594 -34.125 -12.43 1 97.81 173 ILE A CA 1
ATOM 1317 C C . ILE A 1 173 ? 8.953 -32.938 -11.766 1 97.81 173 ILE A C 1
ATOM 1319 O O . ILE A 1 173 ? 8.258 -32.125 -12.414 1 97.81 173 ILE A O 1
ATOM 1323 N N . LYS A 1 174 ? 9.102 -32.844 -10.531 1 96 174 LYS A N 1
ATOM 1324 C CA . LYS A 1 174 ? 8.445 -31.766 -9.789 1 96 174 LYS A CA 1
ATOM 1325 C C . LYS A 1 174 ? 9.414 -31.109 -8.805 1 96 174 LYS A C 1
ATOM 1327 O O . LYS A 1 174 ? 10.125 -31.797 -8.07 1 96 174 LYS A O 1
ATOM 1332 N N . ARG A 1 175 ? 9.453 -29.797 -8.852 1 93.81 175 ARG A N 1
ATOM 1333 C CA . ARG A 1 175 ? 10.078 -28.953 -7.836 1 93.81 175 ARG A CA 1
ATOM 1334 C C . ARG A 1 175 ? 9.188 -27.766 -7.484 1 93.81 175 ARG A C 1
ATOM 1336 O O . ARG A 1 175 ? 9.188 -26.766 -8.195 1 93.81 175 ARG A O 1
ATOM 1343 N N . LYS A 1 176 ? 8.43 -27.844 -6.387 1 87.38 176 LYS A N 1
ATOM 1344 C CA . LYS A 1 176 ? 7.652 -26.797 -5.742 1 87.38 176 LYS A CA 1
ATOM 1345 C C . LYS A 1 176 ? 6.309 -26.594 -6.438 1 87.38 176 LYS A C 1
ATOM 1347 O O . LYS A 1 176 ? 5.266 -26.562 -5.781 1 87.38 176 LYS A O 1
ATOM 1352 N N . SER A 1 177 ? 6.246 -26.5 -7.852 1 89.56 177 SER A N 1
ATOM 1353 C CA . SER A 1 177 ? 4.973 -26.328 -8.547 1 89.56 177 SER A CA 1
ATOM 1354 C C . SER A 1 177 ? 4.074 -27.547 -8.352 1 89.56 177 SER A C 1
ATOM 1356 O O . SER A 1 177 ? 4.559 -28.688 -8.328 1 89.56 177 SER A O 1
ATOM 1358 N N . PRO A 1 178 ? 2.826 -27.359 -8.273 1 87.88 178 PRO A N 1
ATOM 1359 C CA . PRO A 1 178 ? 1.922 -28.469 -7.949 1 87.88 178 PRO A CA 1
ATOM 1360 C C . PRO A 1 178 ? 1.773 -29.469 -9.102 1 87.88 178 PRO A C 1
ATOM 1362 O O . PRO A 1 178 ? 1.738 -29.062 -10.266 1 87.88 178 PRO A O 1
ATOM 1365 N N . LEU A 1 179 ? 1.674 -30.766 -8.758 1 93.19 179 LEU A N 1
ATOM 1366 C CA . LEU A 1 179 ? 1.423 -31.875 -9.688 1 93.19 179 LEU A CA 1
ATOM 1367 C C . LEU A 1 179 ? 0.853 -33.094 -8.961 1 93.19 179 LEU A C 1
ATOM 1369 O O . LEU A 1 179 ? 1.368 -33.469 -7.91 1 93.19 179 LEU A O 1
ATOM 1373 N N . ALA A 1 180 ? -0.221 -33.594 -9.461 1 93.56 180 ALA A N 1
ATOM 1374 C CA . ALA A 1 180 ? -0.874 -34.75 -8.891 1 93.56 180 ALA A CA 1
ATOM 1375 C C . ALA A 1 180 ? -1.054 -35.844 -9.93 1 93.56 180 ALA A C 1
ATOM 1377 O O . ALA A 1 180 ? -1.04 -35.594 -11.133 1 93.56 180 ALA A O 1
ATOM 1378 N N . ILE A 1 181 ? -1.201 -37.094 -9.406 1 96.12 181 ILE A N 1
ATOM 1379 C CA . ILE A 1 181 ? -1.408 -38.25 -10.242 1 96.12 181 ILE A CA 1
ATOM 1380 C C . ILE A 1 181 ? -2.766 -38.875 -9.93 1 96.12 181 ILE A C 1
ATOM 1382 O O . ILE A 1 181 ? -3.125 -39.031 -8.766 1 96.12 181 ILE A O 1
ATOM 1386 N N . GLY A 1 182 ? -3.51 -39.094 -10.93 1 95 182 GLY A N 1
ATOM 1387 C CA . GLY A 1 182 ? -4.727 -39.906 -10.836 1 95 182 GLY A CA 1
ATOM 1388 C C . GLY A 1 182 ? -4.617 -41.25 -11.516 1 95 182 GLY A C 1
ATOM 1389 O O . GLY A 1 182 ? -4.105 -41.344 -12.633 1 95 182 GLY A O 1
ATOM 1390 N N . MET A 1 183 ? -5.078 -42.281 -10.734 1 94.56 183 MET A N 1
ATOM 1391 C CA . MET A 1 183 ? -4.98 -43.625 -11.281 1 94.56 183 MET A CA 1
ATOM 1392 C C . MET A 1 183 ? -6.363 -44.25 -11.461 1 94.56 183 MET A C 1
ATOM 1394 O O . MET A 1 183 ? -7.184 -44.219 -10.547 1 94.56 183 MET A O 1
ATOM 1398 N N . LEU A 1 184 ? -6.594 -44.656 -12.656 1 92.5 184 LEU A N 1
ATOM 1399 C CA . LEU A 1 184 ? -7.742 -45.469 -13 1 92.5 184 LEU A CA 1
ATOM 1400 C C . LEU A 1 184 ? -7.305 -46.875 -13.438 1 92.5 184 LEU A C 1
ATOM 1402 O O . LEU A 1 184 ? -6.109 -47.188 -13.422 1 92.5 184 LEU A O 1
ATOM 1406 N N . GLU A 1 185 ? -8.281 -47.75 -13.688 1 87.44 185 GLU A N 1
ATOM 1407 C CA . GLU A 1 185 ? -7.961 -49.156 -14.023 1 87.44 185 GLU A CA 1
ATOM 1408 C C . GLU A 1 185 ? -6.992 -49.219 -15.203 1 87.44 185 GLU A C 1
ATOM 1410 O O . GLU A 1 185 ? -5.973 -49.906 -15.125 1 87.44 185 GLU A O 1
ATOM 1415 N N . ASP A 1 186 ? -7.168 -48.531 -16.25 1 89.44 186 ASP A N 1
ATOM 1416 C CA . ASP A 1 186 ? -6.324 -48.625 -17.438 1 89.44 186 ASP A CA 1
ATOM 1417 C C . ASP A 1 186 ? -5.82 -47.25 -17.875 1 89.44 186 ASP A C 1
ATOM 1419 O O . ASP A 1 186 ? -5.539 -47.062 -19.062 1 89.44 186 ASP A O 1
ATOM 1423 N N . THR A 1 187 ? -5.789 -46.312 -16.953 1 94.19 187 THR A N 1
ATOM 1424 C CA . THR A 1 187 ? -5.414 -44.969 -17.328 1 94.19 187 THR A CA 1
ATOM 1425 C C . THR A 1 187 ? -4.676 -44.281 -16.188 1 94.19 187 THR A C 1
ATOM 1427 O O . THR A 1 187 ? -5.102 -44.344 -15.031 1 94.19 187 THR A O 1
ATOM 1430 N N . MET A 1 188 ? -3.559 -43.719 -16.484 1 96.12 188 MET A N 1
ATOM 1431 C CA . MET A 1 188 ? -2.818 -42.875 -15.578 1 96.12 188 MET A CA 1
ATOM 1432 C C . MET A 1 188 ? -2.898 -41.406 -16.031 1 96.12 188 MET A C 1
ATOM 1434 O O . MET A 1 188 ? -2.742 -41.125 -17.219 1 96.12 188 MET A O 1
ATOM 1438 N N . ILE A 1 189 ? -3.191 -40.5 -15.102 1 96.69 189 ILE A N 1
ATOM 1439 C CA . ILE A 1 189 ? -3.375 -39.094 -15.43 1 96.69 189 ILE A CA 1
ATOM 1440 C C . ILE A 1 189 ? -2.479 -38.25 -14.539 1 96.69 189 ILE A C 1
ATOM 1442 O O . ILE A 1 189 ? -2.344 -38.5 -13.344 1 96.69 189 ILE A O 1
ATOM 1446 N N . LEU A 1 190 ? -1.834 -37.281 -15.141 1 97.38 190 LEU A N 1
ATOM 1447 C CA . LEU A 1 190 ? -1.104 -36.219 -14.445 1 97.38 190 LEU A CA 1
ATOM 1448 C C . LEU A 1 190 ? -1.796 -34.875 -14.609 1 97.38 190 LEU A C 1
ATOM 1450 O O . LEU A 1 190 ? -2.32 -34.562 -15.688 1 97.38 190 LEU A O 1
ATOM 1454 N N . SER A 1 191 ? -1.775 -34.094 -13.555 1 95.31 191 SER A N 1
ATOM 1455 C CA . SER A 1 191 ? -2.359 -32.781 -13.695 1 95.31 191 SER A CA 1
ATOM 1456 C C . SER A 1 191 ? -1.814 -31.812 -12.641 1 95.31 191 SER A C 1
ATOM 1458 O O . SER A 1 191 ? -1.44 -32.219 -11.547 1 95.31 191 SER A O 1
ATOM 1460 N N . SER A 1 192 ? -1.784 -30.578 -13.039 1 92.12 192 SER A N 1
ATOM 1461 C CA . SER A 1 192 ? -1.356 -29.531 -12.109 1 92.12 192 SER A CA 1
ATOM 1462 C C . SER A 1 192 ? -2.457 -29.188 -11.109 1 92.12 192 SER A C 1
ATOM 1464 O O . SER A 1 192 ? -2.203 -28.531 -10.102 1 92.12 192 SER A O 1
ATOM 1466 N N . ASP A 1 193 ? -3.664 -29.656 -11.352 1 87.38 193 ASP A N 1
ATOM 1467 C CA . ASP A 1 193 ? -4.805 -29.453 -10.469 1 87.38 193 ASP A CA 1
ATOM 1468 C C . ASP A 1 193 ? -5.777 -30.625 -10.539 1 87.38 193 ASP A C 1
ATOM 1470 O O . ASP A 1 193 ? -6.02 -31.172 -11.617 1 87.38 193 ASP A O 1
ATOM 1474 N N . MET A 1 194 ? -6.371 -30.922 -9.461 1 84.12 194 MET A N 1
ATOM 1475 C CA . MET A 1 194 ? -7.207 -32.125 -9.344 1 84.12 194 MET A CA 1
ATOM 1476 C C . MET A 1 194 ? -8.492 -31.953 -10.148 1 84.12 194 MET A C 1
ATOM 1478 O O . MET A 1 194 ? -9.125 -32.938 -10.516 1 84.12 194 MET A O 1
ATOM 1482 N N . SER A 1 195 ? -8.883 -30.75 -10.391 1 81.44 195 SER A N 1
ATOM 1483 C CA . SER A 1 195 ? -10.117 -30.531 -11.125 1 81.44 195 SER A CA 1
ATOM 1484 C C . SER A 1 195 ? -10.078 -31.203 -12.492 1 81.44 195 SER A C 1
ATOM 1486 O O . SER A 1 195 ? -11.117 -31.578 -13.039 1 81.44 195 SER A O 1
ATOM 1488 N N . ALA A 1 196 ? -8.945 -31.391 -12.992 1 89 196 ALA A N 1
ATOM 1489 C CA . ALA A 1 196 ? -8.773 -31.984 -14.312 1 89 196 ALA A CA 1
ATOM 1490 C C . ALA A 1 196 ? -9.125 -33.469 -14.297 1 89 196 ALA A C 1
ATOM 1492 O O . ALA A 1 196 ? -9.445 -34.062 -15.344 1 89 196 ALA A O 1
ATOM 1493 N N . PHE A 1 197 ? -9.164 -34.125 -13.148 1 91.25 197 PHE A N 1
ATOM 1494 C CA . PHE A 1 197 ? -9.383 -35.562 -13.047 1 91.25 197 PHE A CA 1
ATOM 1495 C C . PHE A 1 197 ? -10.859 -35.875 -13.242 1 91.25 197 PHE A C 1
ATOM 1497 O O . PHE A 1 197 ? -11.195 -37 -13.688 1 91.25 197 PHE A O 1
ATOM 1504 N N . SER A 1 198 ? -11.68 -34.938 -12.938 1 87.06 198 SER A N 1
ATOM 1505 C CA . SER A 1 198 ? -13.117 -35.188 -12.938 1 87.06 198 SER A CA 1
ATOM 1506 C C . SER A 1 198 ? -13.625 -35.5 -14.344 1 87.06 198 SER A C 1
ATOM 1508 O O . SER A 1 198 ? -14.68 -36.094 -14.508 1 87.06 198 SER A O 1
ATOM 1510 N N . GLU A 1 199 ? -12.898 -35.062 -15.32 1 86.31 199 GLU A N 1
ATOM 1511 C CA . GLU A 1 199 ? -13.289 -35.281 -16.703 1 86.31 199 GLU A CA 1
ATOM 1512 C C . GLU A 1 199 ? -13.047 -36.719 -17.109 1 86.31 199 GLU A C 1
ATOM 1514 O O . GLU A 1 199 ? -13.648 -37.219 -18.078 1 86.31 199 GLU A O 1
ATOM 1519 N N . PHE A 1 200 ? -12.219 -37.406 -16.297 1 89.06 200 PHE A N 1
ATOM 1520 C CA . PHE A 1 200 ? -11.922 -38.812 -16.578 1 89.06 200 PHE A CA 1
ATOM 1521 C C . PHE A 1 200 ? -12.82 -39.719 -15.758 1 89.06 200 PHE A C 1
ATOM 1523 O O . PHE A 1 200 ? -13.25 -40.781 -16.25 1 89.06 200 PHE A O 1
ATOM 1530 N N . SER A 1 201 ? -12.961 -39.312 -14.555 1 87.81 201 SER A N 1
ATOM 1531 C CA . SER A 1 201 ? -13.766 -40.125 -13.641 1 87.81 201 SER A CA 1
ATOM 1532 C C . SER A 1 201 ? -14.25 -39.281 -12.453 1 87.81 201 SER A C 1
ATOM 1534 O O . SER A 1 201 ? -13.586 -38.344 -12.039 1 87.81 201 SER A O 1
ATOM 1536 N N . ARG A 1 202 ? -15.406 -39.75 -11.883 1 86.62 202 ARG A N 1
ATOM 1537 C CA . ARG A 1 202 ? -15.953 -39.125 -10.688 1 86.62 202 ARG A CA 1
ATOM 1538 C C . ARG A 1 202 ? -15.328 -39.688 -9.422 1 86.62 202 ARG A C 1
ATOM 1540 O O . ARG A 1 202 ? -15.508 -39.156 -8.328 1 86.62 202 ARG A O 1
ATOM 1547 N N . SER A 1 203 ? -14.719 -40.656 -9.531 1 89 203 SER A N 1
ATOM 1548 C CA . SER A 1 203 ? -13.992 -41.312 -8.445 1 89 203 SER A CA 1
ATOM 1549 C C . SER A 1 203 ? -12.633 -41.812 -8.914 1 89 203 SER A C 1
ATOM 1551 O O . SER A 1 203 ? -12.539 -42.562 -9.906 1 89 203 SER A O 1
ATOM 1553 N N . ILE A 1 204 ? -11.609 -41.375 -8.172 1 91.31 204 ILE A N 1
ATOM 1554 C CA . ILE A 1 204 ? -10.266 -41.688 -8.672 1 91.31 204 ILE A CA 1
ATOM 1555 C C . ILE A 1 204 ? -9.289 -41.75 -7.496 1 91.31 204 ILE A C 1
ATOM 1557 O O . ILE A 1 204 ? -9.508 -41.125 -6.457 1 91.31 204 ILE A O 1
ATOM 1561 N N . ASP A 1 205 ? -8.32 -42.625 -7.641 1 93.94 205 ASP A N 1
ATOM 1562 C CA . ASP A 1 205 ? -7.207 -42.656 -6.695 1 93.94 205 ASP A CA 1
ATOM 1563 C C . ASP A 1 205 ? -6.176 -41.594 -7.027 1 93.94 205 ASP A C 1
ATOM 1565 O O . ASP A 1 205 ? -5.652 -41.562 -8.141 1 93.94 205 ASP A O 1
ATOM 1569 N N . VAL A 1 206 ? -5.938 -40.688 -6.055 1 93.81 206 VAL A N 1
ATOM 1570 C CA . VAL A 1 206 ? -5.094 -39.531 -6.32 1 93.81 206 VAL A CA 1
ATOM 1571 C C . VAL A 1 206 ? -3.857 -39.562 -5.422 1 93.81 206 VAL A C 1
ATOM 1573 O O . VAL A 1 206 ? -3.943 -39.969 -4.258 1 93.81 206 VAL A O 1
ATOM 1576 N N . MET A 1 207 ? -2.736 -39.25 -5.941 1 94.44 207 MET A N 1
ATOM 1577 C CA . MET A 1 207 ? -1.491 -39.031 -5.207 1 94.44 207 MET A CA 1
ATOM 1578 C C . MET A 1 207 ? -0.861 -37.688 -5.562 1 94.44 207 MET A C 1
ATOM 1580 O O . MET A 1 207 ? -0.668 -37.375 -6.742 1 94.44 207 MET A O 1
ATOM 1584 N N . HIS A 1 208 ? -0.595 -36.875 -4.582 1 91.38 208 HIS A N 1
ATOM 1585 C CA . HIS A 1 208 ? 0.133 -35.625 -4.805 1 91.38 208 HIS A CA 1
ATOM 1586 C C . HIS A 1 208 ? 1.64 -35.875 -4.75 1 91.38 208 HIS A C 1
ATOM 1588 O O . HIS A 1 208 ? 2.139 -36.531 -3.846 1 91.38 208 HIS A O 1
ATOM 1594 N N . LEU A 1 209 ? 2.326 -35.344 -5.672 1 93.44 209 LEU A N 1
ATOM 1595 C CA . LEU A 1 209 ? 3.771 -35.531 -5.719 1 93.44 209 LEU A CA 1
ATOM 1596 C C . LEU A 1 209 ? 4.473 -34.562 -4.77 1 93.44 209 LEU A C 1
ATOM 1598 O O . LEU A 1 209 ? 4.066 -33.406 -4.645 1 93.44 209 LEU A O 1
ATOM 1602 N N . ASP A 1 210 ? 5.512 -35 -4.172 1 90.81 210 ASP A N 1
ATOM 1603 C CA . ASP A 1 210 ? 6.355 -34.156 -3.326 1 90.81 210 ASP A CA 1
ATOM 1604 C C . ASP A 1 210 ? 7.367 -33.375 -4.16 1 90.81 210 ASP A C 1
ATOM 1606 O O . ASP A 1 210 ? 7.594 -33.688 -5.328 1 90.81 210 ASP A O 1
ATOM 1610 N N . ASP A 1 211 ? 7.895 -32.406 -3.566 1 91.19 211 ASP A N 1
ATOM 1611 C CA . ASP A 1 211 ? 8.977 -31.703 -4.234 1 91.19 211 ASP A CA 1
ATOM 1612 C C . ASP A 1 211 ? 10.18 -32.625 -4.469 1 91.19 211 ASP A C 1
ATOM 1614 O O . ASP A 1 211 ? 10.414 -33.562 -3.697 1 91.19 211 ASP A O 1
ATOM 1618 N N . GLU A 1 212 ? 10.883 -32.375 -5.504 1 95.81 212 GLU A N 1
ATOM 1619 C CA . GLU A 1 212 ? 12.094 -33.094 -5.883 1 95.81 212 GLU A CA 1
ATOM 1620 C C . GLU A 1 212 ? 11.773 -34.562 -6.262 1 95.81 212 GLU A C 1
ATOM 1622 O O . GLU A 1 212 ? 12.547 -35.469 -5.969 1 95.81 212 GLU A O 1
ATOM 1627 N N . SER A 1 213 ? 10.656 -34.719 -6.824 1 96.62 213 SER A N 1
ATOM 1628 C CA . SER A 1 213 ? 10.227 -36.062 -7.164 1 96.62 213 SER A CA 1
ATOM 1629 C C . SER A 1 213 ? 10.383 -36.344 -8.656 1 96.62 213 SER A C 1
ATOM 1631 O O . SER A 1 213 ? 10.367 -35.406 -9.469 1 96.62 213 SER A O 1
ATOM 1633 N N . ILE A 1 214 ? 10.586 -37.562 -8.953 1 97.81 214 ILE A N 1
ATOM 1634 C CA . ILE A 1 214 ? 10.602 -38.125 -10.312 1 97.81 214 ILE A CA 1
ATOM 1635 C C . ILE A 1 214 ? 9.547 -39.219 -10.438 1 97.81 214 ILE A C 1
ATOM 1637 O O . ILE A 1 214 ? 9.516 -40.156 -9.641 1 97.81 214 ILE A O 1
ATOM 1641 N N . PHE A 1 215 ? 8.719 -39.031 -11.352 1 97.94 215 PHE A N 1
ATOM 1642 C CA . PHE A 1 215 ? 7.645 -40 -11.625 1 97.94 215 PHE A CA 1
ATOM 1643 C C . PHE A 1 215 ? 7.801 -40.594 -13.008 1 97.94 215 PHE A C 1
ATOM 1645 O O . PHE A 1 215 ? 8.133 -39.906 -13.969 1 97.94 215 PHE A O 1
ATOM 1652 N N . LEU A 1 216 ? 7.645 -41.906 -13.125 1 97.94 216 LEU A N 1
ATOM 1653 C CA . LEU A 1 216 ? 7.699 -42.594 -14.406 1 97.94 216 LEU A CA 1
ATOM 1654 C C . LEU A 1 216 ? 6.609 -43.656 -14.508 1 97.94 216 LEU A C 1
ATOM 1656 O O . LEU A 1 216 ? 6.453 -44.469 -13.602 1 97.94 216 LEU A O 1
ATOM 1660 N N . HIS A 1 217 ? 5.82 -43.531 -15.477 1 97.25 217 HIS A N 1
ATOM 1661 C CA . HIS A 1 217 ? 4.855 -44.562 -15.82 1 97.25 217 HIS A CA 1
ATOM 1662 C C . HIS A 1 217 ? 5.168 -45.188 -17.188 1 97.25 217 HIS A C 1
ATOM 1664 O O . HIS A 1 217 ? 5.141 -44.5 -18.203 1 97.25 217 HIS A O 1
ATOM 1670 N N . THR A 1 218 ? 5.551 -46.406 -17.203 1 95.12 218 THR A N 1
ATOM 1671 C CA . THR A 1 218 ? 5.926 -47.125 -18.406 1 95.12 218 THR A CA 1
ATOM 1672 C C . THR A 1 218 ? 5.523 -48.594 -18.328 1 95.12 218 THR A C 1
ATOM 1674 O O . THR A 1 218 ? 5.633 -49.188 -17.266 1 95.12 218 THR A O 1
ATOM 1677 N N . ASN A 1 219 ? 4.973 -49.094 -19.328 1 91.75 219 ASN A N 1
ATOM 1678 C CA . ASN A 1 219 ? 4.566 -50.5 -19.375 1 91.75 219 ASN A CA 1
ATOM 1679 C C . ASN A 1 219 ? 3.633 -50.875 -18.219 1 91.75 219 ASN A C 1
ATOM 1681 O O . ASN A 1 219 ? 3.838 -51.875 -17.547 1 91.75 219 ASN A O 1
ATOM 1685 N N . ASN A 1 220 ? 2.768 -49.969 -18.016 1 90.31 220 ASN A N 1
ATOM 1686 C CA . ASN A 1 220 ? 1.738 -50.156 -16.984 1 90.31 220 ASN A CA 1
ATOM 1687 C C . ASN A 1 220 ? 2.346 -50.281 -15.594 1 90.31 220 ASN A C 1
ATOM 1689 O O . ASN A 1 220 ? 1.736 -50.875 -14.703 1 90.31 220 ASN A O 1
ATOM 1693 N N . LYS A 1 221 ? 3.471 -49.812 -15.477 1 93.31 221 LYS A N 1
ATOM 1694 C CA . LYS A 1 221 ? 4.137 -49.781 -14.18 1 93.31 221 LYS A CA 1
ATOM 1695 C C . LYS A 1 221 ? 4.508 -48.344 -13.812 1 93.31 221 LYS A C 1
ATOM 1697 O O . LYS A 1 221 ? 4.996 -47.562 -14.648 1 93.31 221 LYS A O 1
ATOM 1702 N N . THR A 1 222 ? 4.207 -48.031 -12.57 1 95.19 222 THR A N 1
ATOM 1703 C CA . THR A 1 222 ? 4.488 -46.688 -12.07 1 95.19 222 THR A CA 1
ATOM 1704 C C . THR A 1 222 ? 5.602 -46.75 -11.023 1 95.19 222 THR A C 1
ATOM 1706 O O . THR A 1 222 ? 5.586 -47.562 -10.125 1 95.19 222 THR A O 1
ATOM 1709 N N . THR A 1 223 ? 6.562 -45.906 -11.172 1 96.81 223 THR A N 1
ATOM 1710 C CA . THR A 1 223 ? 7.633 -45.75 -10.188 1 96.81 223 THR A CA 1
ATOM 1711 C C . THR A 1 223 ? 7.773 -44.312 -9.75 1 96.81 223 THR A C 1
ATOM 1713 O O . THR A 1 223 ? 7.5 -43.406 -10.531 1 96.81 223 THR A O 1
ATOM 1716 N N . LEU A 1 224 ? 8.039 -44.125 -8.5 1 97.19 224 LEU A N 1
ATOM 1717 C CA . LEU A 1 224 ? 8.211 -42.812 -7.895 1 97.19 224 LEU A CA 1
ATOM 1718 C C . LEU A 1 224 ? 9.523 -42.719 -7.129 1 97.19 224 LEU A C 1
ATOM 1720 O O . LEU A 1 224 ? 9.859 -43.625 -6.359 1 97.19 224 LEU A O 1
ATOM 1724 N N . PHE A 1 225 ? 10.289 -41.719 -7.457 1 97.5 225 PHE A N 1
ATOM 1725 C CA . PHE A 1 225 ? 11.547 -41.469 -6.758 1 97.5 225 PHE A CA 1
ATOM 1726 C C . PHE A 1 225 ? 11.586 -40.062 -6.195 1 97.5 225 PHE A C 1
ATOM 1728 O O . PHE A 1 225 ? 10.852 -39.188 -6.656 1 97.5 225 PHE A O 1
ATOM 1735 N N . LYS A 1 226 ? 12.344 -39.875 -5.191 1 97 226 LYS A N 1
ATOM 1736 C CA . LYS A 1 226 ? 12.609 -38.562 -4.613 1 97 226 LYS A CA 1
ATOM 1737 C C . LYS A 1 226 ? 14.109 -38.312 -4.484 1 97 226 LYS A C 1
ATOM 1739 O O . LYS A 1 226 ? 14.867 -39.219 -4.121 1 97 226 LYS A O 1
ATOM 1744 N N . LEU A 1 227 ? 14.484 -37.188 -4.965 1 95.62 227 LEU A N 1
ATOM 1745 C CA . LEU A 1 227 ? 15.867 -36.75 -4.793 1 95.62 227 LEU A CA 1
ATOM 1746 C C . LEU A 1 227 ? 16.078 -36.125 -3.422 1 95.62 227 LEU A C 1
ATOM 1748 O O . LEU A 1 227 ? 15.477 -35.094 -3.102 1 95.62 227 LEU A O 1
ATOM 1752 N N . LYS A 1 228 ? 16.797 -36.75 -2.551 1 93 228 LYS A N 1
ATOM 1753 C CA . LYS A 1 228 ? 17.156 -36.25 -1.227 1 93 228 LYS A CA 1
ATOM 1754 C C . LYS A 1 228 ? 18.672 -36.219 -1.046 1 93 228 LYS A C 1
ATOM 1756 O O . LYS A 1 228 ? 19.344 -37.25 -1.192 1 93 228 LYS A O 1
ATOM 1761 N N . ASN A 1 229 ? 19.219 -35.125 -0.72 1 91.75 229 ASN A N 1
ATOM 1762 C CA . ASN A 1 229 ? 20.656 -34.969 -0.54 1 91.75 229 ASN A CA 1
ATOM 1763 C C . ASN A 1 229 ? 21.438 -35.531 -1.712 1 91.75 229 ASN A C 1
ATOM 1765 O O . ASN A 1 229 ? 22.375 -36.344 -1.513 1 91.75 229 ASN A O 1
ATOM 1769 N N . ASN A 1 230 ? 21.016 -35.344 -2.904 1 90.44 230 ASN A N 1
ATOM 1770 C CA . ASN A 1 230 ? 21.656 -35.719 -4.16 1 90.44 230 ASN A CA 1
ATOM 1771 C C . ASN A 1 230 ? 21.625 -37.219 -4.375 1 90.44 230 ASN A C 1
ATOM 1773 O O . ASN A 1 230 ? 22.406 -37.75 -5.164 1 90.44 230 ASN A O 1
ATOM 1777 N N . THR A 1 231 ? 20.781 -37.875 -3.641 1 92.69 231 THR A N 1
ATOM 1778 C CA . THR A 1 231 ? 20.594 -39.312 -3.816 1 92.69 231 THR A CA 1
ATOM 1779 C C . THR A 1 231 ? 19.141 -39.594 -4.172 1 92.69 231 THR A C 1
ATOM 1781 O O . THR A 1 231 ? 18.219 -39.062 -3.559 1 92.69 231 THR A O 1
ATOM 1784 N N . LEU A 1 232 ? 19.016 -40.438 -5.098 1 95 232 LEU A N 1
ATOM 1785 C CA . LEU A 1 232 ? 17.688 -40.844 -5.531 1 95 232 LEU A CA 1
ATOM 1786 C C . LEU A 1 232 ? 17.141 -41.969 -4.656 1 95 232 LEU A C 1
ATOM 1788 O O . LEU A 1 232 ? 17.766 -43 -4.508 1 95 232 LEU A O 1
ATOM 1792 N N . ILE A 1 233 ? 16 -41.75 -4.016 1 95.94 233 ILE A N 1
ATOM 1793 C CA . ILE A 1 233 ? 15.375 -42.75 -3.146 1 95.94 233 ILE A CA 1
ATOM 1794 C C . ILE A 1 233 ? 14.047 -43.219 -3.742 1 95.94 233 ILE A C 1
ATOM 1796 O O . ILE A 1 233 ? 13.25 -42.375 -4.195 1 95.94 233 ILE A O 1
ATOM 1800 N N . SER A 1 234 ? 13.789 -44.469 -3.701 1 95.5 234 SER A N 1
ATOM 1801 C CA . SER A 1 234 ? 12.508 -44.969 -4.148 1 95.5 234 SER A CA 1
ATOM 1802 C C . SER A 1 234 ? 11.406 -44.688 -3.127 1 95.5 234 SER A C 1
ATOM 1804 O O . SER A 1 234 ? 11.633 -44.812 -1.92 1 95.5 234 SER A O 1
ATOM 1806 N N . CYS A 1 235 ? 10.328 -44.281 -3.613 1 94.88 235 CYS A N 1
ATOM 1807 C CA . CYS A 1 235 ? 9.211 -43.938 -2.738 1 94.88 235 CYS A CA 1
ATOM 1808 C C . CYS A 1 235 ? 8.031 -44.875 -2.992 1 94.88 235 CYS A C 1
ATOM 1810 O O . CYS A 1 235 ? 7.836 -45.344 -4.113 1 94.88 235 CYS A O 1
ATOM 1812 N N . ASP A 1 236 ? 7.254 -45.125 -1.926 1 92.88 236 ASP A N 1
ATOM 1813 C CA . ASP A 1 236 ? 6.02 -45.906 -2.064 1 92.88 236 ASP A CA 1
ATOM 1814 C C . ASP A 1 236 ? 4.922 -45.062 -2.713 1 92.88 236 ASP A C 1
ATOM 1816 O O . ASP A 1 236 ? 4.863 -43.844 -2.51 1 92.88 236 ASP A O 1
ATOM 1820 N N . LEU A 1 237 ? 4.168 -45.781 -3.516 1 93.06 237 LEU A N 1
ATOM 1821 C CA . LEU A 1 237 ? 2.994 -45.125 -4.094 1 93.06 237 LEU A CA 1
ATOM 1822 C C . LEU A 1 237 ? 1.835 -45.125 -3.104 1 93.06 237 LEU A C 1
ATOM 1824 O O . LEU A 1 237 ? 1.378 -46.156 -2.666 1 93.06 237 LEU A O 1
ATOM 1828 N N . SER A 1 238 ? 1.519 -44 -2.646 1 92.19 238 SER A N 1
ATOM 1829 C CA . SER A 1 238 ? 0.412 -43.844 -1.706 1 92.19 238 SER A CA 1
ATOM 1830 C C . SER A 1 238 ? -0.73 -43.031 -2.318 1 92.19 238 SER A C 1
ATOM 1832 O O . SER A 1 238 ? -0.618 -41.812 -2.494 1 92.19 238 SER A O 1
ATOM 1834 N N . TYR A 1 239 ? -1.799 -43.75 -2.623 1 93.19 239 TYR A N 1
ATOM 1835 C CA . TYR A 1 239 ? -2.957 -43.094 -3.236 1 93.19 239 TYR A CA 1
ATOM 1836 C C . TYR A 1 239 ? -4.082 -42.906 -2.223 1 93.19 239 TYR A C 1
ATOM 1838 O O . TYR A 1 239 ? -4.25 -43.75 -1.321 1 93.19 239 TYR A O 1
ATOM 1846 N N . LYS A 1 240 ? -4.777 -41.906 -2.332 1 91.69 240 LYS A N 1
ATOM 1847 C CA . LYS A 1 240 ? -6.023 -41.656 -1.604 1 91.69 240 LYS A CA 1
ATOM 1848 C C . LYS A 1 240 ? -7.219 -41.656 -2.553 1 91.69 240 LYS A C 1
ATOM 1850 O O . LYS A 1 240 ? -7.18 -41 -3.596 1 91.69 240 LYS A O 1
ATOM 1855 N N . HIS A 1 241 ? -8.234 -42.344 -2.141 1 90.75 241 HIS A N 1
ATOM 1856 C CA . HIS A 1 241 ? -9.445 -42.375 -2.959 1 90.75 241 HIS A CA 1
ATOM 1857 C C . HIS A 1 241 ? -10.242 -41.094 -2.803 1 90.75 241 HIS A C 1
ATOM 1859 O O . HIS A 1 241 ? -10.578 -40.688 -1.684 1 90.75 241 HIS A O 1
ATOM 1865 N N . GLU A 1 242 ? -10.406 -40.438 -3.844 1 85.88 242 GLU A N 1
ATOM 1866 C CA . GLU A 1 242 ? -11.109 -39.156 -3.828 1 85.88 242 GLU A CA 1
ATOM 1867 C C . GLU A 1 242 ? -12.391 -39.219 -4.648 1 85.88 242 GLU A C 1
ATOM 1869 O O . GLU A 1 242 ? -12.422 -39.844 -5.711 1 85.88 242 GLU A O 1
ATOM 1874 N N . SER A 1 243 ? -13.469 -38.75 -4.086 1 82.94 243 SER A N 1
ATOM 1875 C CA . SER A 1 243 ? -14.695 -38.5 -4.844 1 82.94 243 SER A CA 1
ATOM 1876 C C . SER A 1 243 ? -14.734 -37.094 -5.402 1 82.94 243 SER A C 1
ATOM 1878 O O . SER A 1 243 ? -14.75 -36.094 -4.645 1 82.94 243 SER A O 1
ATOM 1880 N N . LEU A 1 244 ? -14.602 -37.031 -6.77 1 77.56 244 LEU A N 1
ATOM 1881 C CA . LEU A 1 244 ? -14.5 -35.75 -7.426 1 77.56 244 LEU A CA 1
ATOM 1882 C C . LEU A 1 244 ? -15.875 -35.219 -7.828 1 77.56 244 LEU A C 1
ATOM 1884 O O . LEU A 1 244 ? -16.688 -35.969 -8.391 1 77.56 244 LEU A O 1
ATOM 1888 N N . GLU A 1 245 ? -16.531 -34.5 -6.949 1 61.28 245 GLU A N 1
ATOM 1889 C CA . GLU A 1 245 ? -17.828 -33.969 -7.332 1 61.28 245 GLU A CA 1
ATOM 1890 C C . GLU A 1 245 ? -17.703 -32.969 -8.469 1 61.28 245 GLU A C 1
ATOM 1892 O O . GLU A 1 245 ? -16.766 -32.156 -8.484 1 61.28 245 GLU A O 1
ATOM 1897 N N . ASN A 1 246 ? -18.297 -33.375 -9.656 1 58.09 246 ASN A N 1
ATOM 1898 C CA . ASN A 1 246 ? -18.391 -32.438 -10.766 1 58.09 246 ASN A CA 1
ATOM 1899 C C . ASN A 1 246 ? -19.297 -31.25 -10.43 1 58.09 246 ASN A C 1
ATOM 1901 O O . ASN A 1 246 ? -20.5 -31.406 -10.312 1 58.09 246 ASN A O 1
ATOM 1905 N N . GLN A 1 247 ? -18.688 -30.375 -9.711 1 57.91 247 GLN A N 1
ATOM 1906 C CA . GLN A 1 247 ? -19.594 -29.25 -9.57 1 57.91 247 GLN A CA 1
ATOM 1907 C C . GLN A 1 247 ? -19.922 -28.625 -10.93 1 57.91 247 GLN A C 1
ATOM 1909 O O . GLN A 1 247 ? -19 -28.312 -11.703 1 57.91 247 GLN A O 1
ATOM 1914 N N . ILE A 1 248 ? -21.141 -28.969 -11.406 1 55.78 248 ILE A N 1
ATOM 1915 C CA . ILE A 1 248 ? -21.641 -28.375 -12.633 1 55.78 248 ILE A CA 1
ATOM 1916 C C . ILE A 1 248 ? -21.406 -26.875 -12.617 1 55.78 248 ILE A C 1
ATOM 1918 O O . ILE A 1 248 ? -21.875 -26.172 -11.719 1 55.78 248 ILE A O 1
ATOM 1922 N N . ILE A 1 249 ? -20.453 -26.453 -13.359 1 71.19 249 ILE A N 1
ATOM 1923 C CA . ILE A 1 249 ? -20.172 -25.031 -13.555 1 71.19 249 ILE A CA 1
ATOM 1924 C C . ILE A 1 249 ? -21.156 -24.453 -14.578 1 71.19 249 ILE A C 1
ATOM 1926 O O . ILE A 1 249 ? -21.094 -24.797 -15.766 1 71.19 249 ILE A O 1
ATOM 1930 N N . ASP A 1 250 ? -22.328 -23.891 -13.961 1 76.38 250 ASP A N 1
ATOM 1931 C CA . ASP A 1 250 ? -23.25 -23.219 -14.875 1 76.38 250 ASP A CA 1
ATOM 1932 C C . ASP A 1 250 ? -23.5 -21.781 -14.445 1 76.38 250 ASP A C 1
ATOM 1934 O O . ASP A 1 250 ? -23.297 -21.422 -13.281 1 76.38 250 ASP A O 1
ATOM 1938 N N . LEU A 1 251 ? -23.844 -21 -15.336 1 83.69 251 LEU A N 1
ATOM 1939 C CA . LEU A 1 251 ? -24.094 -19.578 -15.102 1 83.69 251 LEU A CA 1
ATOM 1940 C C . LEU A 1 251 ? -25.422 -19.375 -14.391 1 83.69 251 LEU A C 1
ATOM 1942 O O . LEU A 1 251 ? -25.656 -18.312 -13.797 1 83.69 251 LEU A O 1
ATOM 1946 N N . ALA A 1 252 ? -26.266 -20.359 -14.383 1 82.56 252 ALA A N 1
ATOM 1947 C CA . ALA A 1 252 ? -27.547 -20.328 -13.688 1 82.56 252 ALA A CA 1
ATOM 1948 C C . ALA A 1 252 ? -28.328 -19.062 -14.016 1 82.56 252 ALA A C 1
ATOM 1950 O O . ALA A 1 252 ? -28.859 -18.391 -13.117 1 82.56 252 ALA A O 1
ATOM 1951 N N . GLY A 1 253 ? -28.297 -18.547 -15.195 1 82.12 253 GLY A N 1
ATOM 1952 C CA . GLY A 1 253 ? -29.094 -17.406 -15.648 1 82.12 253 GLY A CA 1
ATOM 1953 C C . GLY A 1 253 ? -28.344 -16.094 -15.578 1 82.12 253 GLY A C 1
ATOM 1954 O O . GLY A 1 253 ? -28.828 -15.07 -16.078 1 82.12 253 GLY A O 1
ATOM 1955 N N . TYR A 1 254 ? -27.219 -16.016 -14.961 1 91.5 254 TYR A N 1
ATOM 1956 C CA . TYR A 1 254 ? -26.422 -14.797 -14.906 1 91.5 254 TYR A CA 1
ATOM 1957 C C . TYR A 1 254 ? -25.625 -14.602 -16.188 1 91.5 254 TYR A C 1
ATOM 1959 O O . TYR A 1 254 ? -25.25 -15.578 -16.844 1 91.5 254 TYR A O 1
ATOM 1967 N N . PRO A 1 255 ? -25.422 -13.367 -16.484 1 92.69 255 PRO A N 1
ATOM 1968 C CA . PRO A 1 255 ? -24.625 -13.125 -17.703 1 92.69 255 PRO A CA 1
ATOM 1969 C C . PRO A 1 255 ? -23.156 -13.5 -17.531 1 92.69 255 PRO A C 1
ATOM 1971 O O . PRO A 1 255 ? -22.5 -13.875 -18.5 1 92.69 255 PRO A O 1
ATOM 1974 N N . HIS A 1 256 ? -22.609 -13.375 -16.406 1 95.31 256 HIS A N 1
ATOM 1975 C CA . HIS A 1 256 ? -21.219 -13.672 -16.094 1 95.31 256 HIS A CA 1
ATOM 1976 C C . HIS A 1 256 ? -21.094 -14.398 -14.75 1 95.31 256 HIS A C 1
ATOM 1978 O O . HIS A 1 256 ? -21.953 -14.234 -13.875 1 95.31 256 HIS A O 1
ATOM 1984 N N . PHE A 1 257 ? -20.125 -15.18 -14.633 1 93.88 257 PHE A N 1
ATOM 1985 C CA . PHE A 1 257 ? -19.844 -15.859 -13.367 1 93.88 257 PHE A CA 1
ATOM 1986 C C . PHE A 1 257 ? -19.578 -14.844 -12.258 1 93.88 257 PHE A C 1
ATOM 1988 O O . PHE A 1 257 ? -19.984 -15.055 -11.109 1 93.88 257 PHE A O 1
ATOM 1995 N N . MET A 1 258 ? -18.891 -13.773 -12.555 1 96.81 258 MET A N 1
ATOM 1996 C CA . MET A 1 258 ? -18.578 -12.766 -11.547 1 96.81 258 MET A CA 1
ATOM 1997 C C . MET A 1 258 ? -19.844 -12.289 -10.836 1 96.81 258 MET A C 1
ATOM 1999 O O . MET A 1 258 ? -19.875 -12.227 -9.609 1 96.81 258 MET A O 1
ATOM 2003 N N . LEU A 1 259 ? -20.844 -11.93 -11.672 1 96.75 259 LEU A N 1
ATOM 2004 C CA . LEU A 1 259 ? -22.094 -11.445 -11.078 1 96.75 259 LEU A CA 1
ATOM 2005 C C . LEU A 1 259 ? -22.766 -12.539 -10.266 1 96.75 259 LEU A C 1
ATOM 2007 O O . LEU A 1 259 ? -23.312 -12.273 -9.188 1 96.75 259 LEU A O 1
ATOM 2011 N N . LYS A 1 260 ? -22.797 -13.758 -10.781 1 95 260 LYS A N 1
ATOM 2012 C CA . LYS A 1 260 ? -23.344 -14.898 -10.047 1 95 260 LYS A CA 1
ATOM 2013 C C . LYS A 1 260 ? -22.656 -15.055 -8.688 1 95 260 LYS A C 1
ATOM 2015 O O . LYS A 1 260 ? -23.328 -15.258 -7.672 1 95 260 LYS A O 1
ATOM 2020 N N . GLU A 1 261 ? -21.375 -14.984 -8.703 1 96.62 261 GLU A N 1
ATOM 2021 C CA . GLU A 1 261 ? -20.578 -15.195 -7.5 1 96.62 261 GLU A CA 1
ATOM 2022 C C . GLU A 1 261 ? -20.75 -14.047 -6.512 1 96.62 261 GLU A C 1
ATOM 2024 O O . GLU A 1 261 ? -20.781 -14.266 -5.297 1 96.62 261 GLU A O 1
ATOM 2029 N N . ILE A 1 262 ? -20.875 -12.766 -7.016 1 98.12 262 ILE A N 1
ATOM 2030 C CA . ILE A 1 262 ? -21.203 -11.648 -6.145 1 98.12 262 ILE A CA 1
ATOM 2031 C C . ILE A 1 262 ? -22.531 -11.906 -5.445 1 98.12 262 ILE A C 1
ATOM 2033 O O . ILE A 1 262 ? -22.672 -11.641 -4.25 1 98.12 262 ILE A O 1
ATOM 2037 N N . ASN A 1 263 ? -23.516 -12.477 -6.164 1 96 263 ASN A N 1
ATOM 2038 C CA . ASN A 1 263 ? -24.844 -12.781 -5.625 1 96 263 ASN A CA 1
ATOM 2039 C C . ASN A 1 263 ? -24.781 -13.898 -4.59 1 96 263 ASN A C 1
ATOM 2041 O O . ASN A 1 263 ? -25.703 -14.078 -3.801 1 96 263 ASN A O 1
ATOM 2045 N N . GLY A 1 264 ? -23.703 -14.602 -4.539 1 96.31 264 GLY A N 1
ATOM 2046 C CA . GLY A 1 264 ? -23.516 -15.688 -3.588 1 96.31 264 GLY A CA 1
ATOM 2047 C C . GLY A 1 264 ? -22.922 -15.234 -2.271 1 96.31 264 GLY A C 1
ATOM 2048 O O . GLY A 1 264 ? -22.656 -16.047 -1.385 1 96.31 264 GLY A O 1
ATOM 2049 N N . ALA A 1 265 ? -22.719 -13.945 -2.053 1 97.38 265 ALA A N 1
ATOM 2050 C CA . ALA A 1 265 ? -22.047 -13.398 -0.875 1 97.38 265 ALA A CA 1
ATOM 2051 C C . ALA A 1 265 ? -22.766 -13.805 0.406 1 97.38 265 ALA A C 1
ATOM 2053 O O . ALA A 1 265 ? -22.125 -14.195 1.387 1 97.38 265 ALA A O 1
ATOM 2054 N N . GLY A 1 266 ? -24.125 -13.68 0.426 1 96.94 266 GLY A N 1
ATOM 2055 C CA . GLY A 1 266 ? -24.891 -14.055 1.607 1 96.94 266 GLY A CA 1
ATOM 2056 C C . GLY A 1 266 ? -24.688 -15.508 2.006 1 96.94 266 GLY A C 1
ATOM 2057 O O . GLY A 1 266 ? -24.453 -15.812 3.178 1 96.94 266 GLY A O 1
ATOM 2058 N N . GLU A 1 267 ? -24.766 -16.375 1.078 1 95.94 267 GLU A N 1
ATOM 2059 C CA . GLU A 1 267 ? -24.594 -17.797 1.33 1 95.94 267 GLU A CA 1
ATOM 2060 C C . GLU A 1 267 ? -23.172 -18.109 1.814 1 95.94 267 GLU A C 1
ATOM 2062 O O . GLU A 1 267 ? -22.984 -18.969 2.68 1 95.94 267 GLU A O 1
ATOM 2067 N N . ALA A 1 268 ? -22.188 -17.438 1.208 1 97.25 268 ALA A N 1
ATOM 2068 C CA . ALA A 1 268 ? -20.812 -17.625 1.622 1 97.25 268 ALA A CA 1
ATOM 2069 C C . ALA A 1 268 ? -20.625 -17.297 3.104 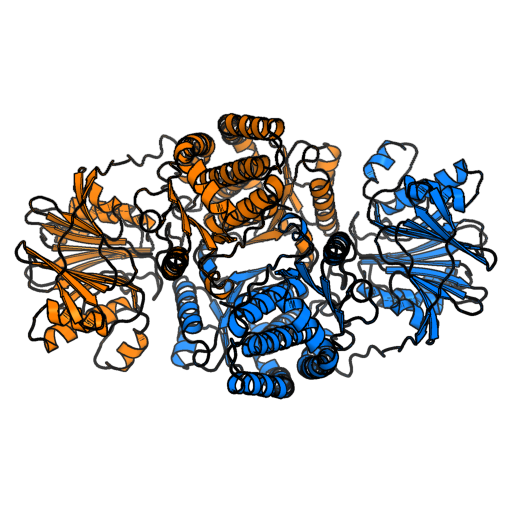1 97.25 268 ALA A C 1
ATOM 2071 O O . ALA A 1 268 ? -19.922 -18.016 3.818 1 97.25 268 ALA A O 1
ATOM 2072 N N . ILE A 1 269 ? -21.281 -16.25 3.551 1 97.38 269 ILE A N 1
ATOM 2073 C CA . ILE A 1 269 ? -21.203 -15.82 4.941 1 97.38 269 ILE A CA 1
ATOM 2074 C C . ILE A 1 269 ? -21.875 -16.859 5.84 1 97.38 269 ILE A C 1
ATOM 2076 O O . ILE A 1 269 ? -21.375 -17.172 6.922 1 97.38 269 ILE A O 1
ATOM 2080 N N . LYS A 1 270 ? -22.984 -17.344 5.406 1 95.75 270 LYS A N 1
ATOM 2081 C CA . LYS A 1 270 ? -23.688 -18.375 6.16 1 95.75 270 LYS A CA 1
ATOM 2082 C C . LYS A 1 270 ? -22.828 -19.641 6.285 1 95.75 270 LYS A C 1
ATOM 2084 O O . LYS A 1 270 ? -22.719 -20.219 7.367 1 95.75 270 LYS A O 1
ATOM 2089 N N . ASN A 1 271 ? -22.188 -20.031 5.258 1 95.75 271 ASN A N 1
ATOM 2090 C CA . ASN A 1 271 ? -21.422 -21.266 5.219 1 95.75 271 ASN A CA 1
ATOM 2091 C C . ASN A 1 271 ? -20.188 -21.188 6.121 1 95.75 271 ASN A C 1
ATOM 2093 O O . ASN A 1 271 ? -19.875 -22.141 6.836 1 95.75 271 ASN A O 1
ATOM 2097 N N . ILE A 1 272 ? -19.484 -20.094 6.086 1 96.5 272 ILE A N 1
ATOM 2098 C CA . ILE A 1 272 ? -18.25 -19.984 6.875 1 96.5 272 ILE A CA 1
ATOM 2099 C C . ILE A 1 272 ? -18.594 -20 8.359 1 96.5 272 ILE A C 1
ATOM 2101 O O . ILE A 1 272 ? -17.844 -20.547 9.172 1 96.5 272 ILE A O 1
ATOM 2105 N N . PHE A 1 273 ? -19.75 -19.422 8.742 1 95.44 273 PHE A N 1
ATOM 2106 C CA . PHE A 1 273 ? -20.188 -19.453 10.125 1 95.44 273 PHE A CA 1
ATOM 2107 C C . PHE A 1 273 ? -20.312 -20.906 10.609 1 95.44 273 PHE A C 1
ATOM 2109 O O . PHE A 1 273 ? -19.844 -21.25 11.695 1 95.44 273 PHE A O 1
ATOM 2116 N N . ASN A 1 274 ? -20.844 -21.734 9.789 1 92.75 274 ASN A N 1
ATOM 2117 C CA . ASN A 1 274 ? -21.078 -23.125 10.133 1 92.75 274 ASN A CA 1
ATOM 2118 C C . ASN A 1 274 ? -19.766 -23.922 10.109 1 92.75 274 ASN A C 1
ATOM 2120 O O . ASN A 1 274 ? -19.547 -24.766 10.977 1 92.75 274 ASN A O 1
ATOM 2124 N N . ASN A 1 275 ? -18.922 -23.594 9.203 1 92.88 275 ASN A N 1
ATOM 2125 C CA . ASN A 1 275 ? -17.719 -24.391 8.984 1 92.88 275 ASN A CA 1
ATOM 2126 C C . ASN A 1 275 ? -16.656 -24.109 10.039 1 92.88 275 ASN A C 1
ATOM 2128 O O . ASN A 1 275 ? -15.836 -24.984 10.352 1 92.88 275 ASN A O 1
ATOM 2132 N N . ILE A 1 276 ? -16.641 -22.922 10.609 1 93.69 276 ILE A N 1
ATOM 2133 C CA . ILE A 1 276 ? -15.562 -22.531 11.5 1 93.69 276 ILE A CA 1
ATOM 2134 C C . ILE A 1 276 ? -15.906 -22.922 12.938 1 93.69 276 ILE A C 1
ATOM 2136 O O . ILE A 1 276 ? -15.023 -22.984 13.797 1 93.69 276 ILE A O 1
ATOM 2140 N N . GLU A 1 277 ? -17.109 -23.234 13.25 1 87.19 277 GLU A N 1
ATOM 2141 C CA . GLU A 1 277 ? -17.594 -23.438 14.609 1 87.19 277 GLU A CA 1
ATOM 2142 C C . GLU A 1 277 ? -16.891 -24.609 15.289 1 87.19 277 GLU A C 1
ATOM 2144 O O . GLU A 1 277 ? -16.609 -24.547 16.484 1 87.19 277 GLU A O 1
ATOM 2149 N N . LYS A 1 278 ? -16.562 -25.531 14.555 1 79.88 278 LYS A N 1
ATOM 2150 C CA . LYS A 1 278 ? -15.984 -26.734 15.156 1 79.88 278 LYS A CA 1
ATOM 2151 C C . LYS A 1 278 ? -14.523 -26.516 15.539 1 79.88 278 LYS A C 1
ATOM 2153 O O . LYS A 1 278 ? -14.055 -27.031 16.547 1 79.88 278 LYS A O 1
ATOM 2158 N N . GLU A 1 279 ? -13.812 -25.781 14.781 1 86.94 279 GLU A N 1
ATOM 2159 C CA . GLU A 1 279 ? -12.367 -25.656 14.961 1 86.94 279 GLU A CA 1
ATOM 2160 C C . GLU A 1 279 ? -12.023 -24.344 15.68 1 86.94 279 GLU A C 1
ATOM 2162 O O . GLU A 1 279 ? -10.898 -24.188 16.156 1 86.94 279 GLU A O 1
ATOM 2167 N N . LYS A 1 280 ? -12.984 -23.516 15.859 1 92 280 LYS A N 1
ATOM 2168 C CA . LYS A 1 280 ? -12.773 -22.156 16.328 1 92 280 LYS A CA 1
ATOM 2169 C C . LYS A 1 280 ? -12.141 -22.141 17.719 1 92 280 LYS A C 1
ATOM 2171 O O . LYS A 1 280 ? -11.219 -21.359 17.969 1 92 280 LYS A O 1
ATOM 2176 N N . ASN A 1 281 ? -12.562 -23.031 18.625 1 91.25 281 ASN A N 1
ATOM 2177 C CA . ASN A 1 281 ? -12.07 -23.031 20 1 91.25 281 ASN A CA 1
ATOM 2178 C C . ASN A 1 281 ? -10.594 -23.422 20.062 1 91.25 281 ASN A C 1
ATOM 2180 O O . ASN A 1 281 ? -9.82 -22.828 20.812 1 91.25 281 ASN A O 1
ATOM 2184 N N . TYR A 1 282 ? -10.273 -24.391 19.281 1 94.06 282 TYR A N 1
ATOM 2185 C CA . TYR A 1 282 ? -8.883 -24.828 19.266 1 94.06 282 TYR A CA 1
ATOM 2186 C C . TYR A 1 282 ? -7.977 -23.75 18.672 1 94.06 282 TYR A C 1
ATOM 2188 O O . TYR A 1 282 ? -6.879 -23.516 19.188 1 94.06 282 TYR A O 1
ATOM 2196 N N . ILE A 1 283 ? -8.43 -23.141 17.719 1 96.81 283 ILE A N 1
ATOM 2197 C CA . ILE A 1 283 ? -7.66 -22.078 17.062 1 96.81 283 ILE A CA 1
ATOM 2198 C C . ILE A 1 283 ? -7.418 -20.938 18.031 1 96.81 283 ILE A C 1
ATOM 2200 O O . ILE A 1 283 ? -6.293 -20.453 18.172 1 96.81 283 ILE A O 1
ATOM 2204 N N . ILE A 1 284 ? -8.453 -20.531 18.75 1 97.31 284 ILE A N 1
ATOM 2205 C CA . ILE A 1 284 ? -8.359 -19.391 19.656 1 97.31 284 ILE A CA 1
ATOM 2206 C C . ILE A 1 284 ? -7.406 -19.719 20.797 1 97.31 284 ILE A C 1
ATOM 2208 O O . ILE A 1 284 ? -6.629 -18.859 21.234 1 97.31 284 ILE A O 1
ATOM 2212 N N . ASN A 1 285 ? -7.488 -20.922 21.328 1 96.69 285 ASN A N 1
ATOM 2213 C CA . ASN A 1 285 ? -6.574 -21.328 22.391 1 96.69 285 ASN A CA 1
ATOM 2214 C C . ASN A 1 285 ? -5.117 -21.188 21.953 1 96.69 285 ASN A C 1
ATOM 2216 O O . ASN A 1 285 ? -4.277 -20.734 22.734 1 96.69 285 ASN A O 1
ATOM 2220 N N . GLU A 1 286 ? -4.879 -21.562 20.719 1 97 286 GLU A N 1
ATOM 2221 C CA . GLU A 1 286 ? -3.525 -21.422 20.188 1 97 286 GLU A CA 1
ATOM 2222 C C . GLU A 1 286 ? -3.162 -19.953 19.984 1 97 286 GLU A C 1
ATOM 2224 O O . GLU A 1 286 ? -2.039 -19.547 20.281 1 97 286 GLU A O 1
ATOM 2229 N N . MET A 1 287 ? -4.066 -19.188 19.531 1 97.5 287 MET A N 1
ATOM 2230 C CA . MET A 1 287 ? -3.844 -17.766 19.25 1 97.5 287 MET A CA 1
ATOM 2231 C C . MET A 1 287 ? -3.506 -17 20.531 1 97.5 287 MET A C 1
ATOM 2233 O O . MET A 1 287 ? -2.666 -16.109 20.516 1 97.5 287 MET A O 1
ATOM 2237 N N . LEU A 1 288 ? -4.121 -17.375 21.641 1 96.81 288 LEU A N 1
ATOM 2238 C CA . LEU A 1 288 ? -3.963 -16.672 22.906 1 96.81 288 LEU A CA 1
ATOM 2239 C C . LEU A 1 288 ? -2.551 -16.844 23.453 1 96.81 288 LEU A C 1
ATOM 2241 O O . LEU A 1 288 ? -2.084 -16.016 24.25 1 96.81 288 LEU A O 1
ATOM 2245 N N . SER A 1 289 ? -1.851 -17.844 23.031 1 95.88 289 SER A N 1
ATOM 2246 C CA . SER A 1 289 ? -0.523 -18.125 23.562 1 95.88 289 SER A CA 1
ATOM 2247 C C . SER A 1 289 ? 0.561 -17.859 22.516 1 95.88 289 SER A C 1
ATOM 2249 O O . SER A 1 289 ? 1.71 -18.266 22.703 1 95.88 289 SER A O 1
ATOM 2251 N N . SER A 1 290 ? 0.178 -17.188 21.406 1 97.31 290 SER A N 1
ATOM 2252 C CA . SER A 1 290 ? 1.119 -17.047 20.297 1 97.31 290 SER A CA 1
ATOM 2253 C C . SER A 1 290 ? 1.265 -15.594 19.875 1 97.31 290 SER A C 1
ATOM 2255 O O . SER A 1 290 ? 0.426 -14.758 20.203 1 97.31 290 SER A O 1
ATOM 2257 N N . ASP A 1 291 ? 2.404 -15.258 19.219 1 96.62 291 ASP A N 1
ATOM 2258 C CA . ASP A 1 291 ? 2.539 -14.016 18.453 1 96.62 291 ASP A CA 1
ATOM 2259 C C . ASP A 1 291 ? 1.867 -14.133 17.094 1 96.62 291 ASP A C 1
ATOM 2261 O O . ASP A 1 291 ? 2.275 -14.945 16.266 1 96.62 291 ASP A O 1
ATOM 2265 N N . LEU A 1 292 ? 0.895 -13.328 16.906 1 98.31 292 LEU A N 1
ATOM 2266 C CA . LEU A 1 292 ? 0.032 -13.516 15.742 1 98.31 292 LEU A CA 1
ATOM 2267 C C . LEU A 1 292 ? 0.598 -12.781 14.523 1 98.31 292 LEU A C 1
ATOM 2269 O O . LEU A 1 292 ? 1.061 -11.648 14.641 1 98.31 292 LEU A O 1
ATOM 2273 N N . SER A 1 293 ? 0.572 -13.406 13.398 1 98.56 293 SER A N 1
ATOM 2274 C CA . SER A 1 293 ? 0.903 -12.836 12.094 1 98.56 293 SER A CA 1
ATOM 2275 C C . SER A 1 293 ? -0.073 -13.312 11.023 1 98.56 293 SER A C 1
ATOM 2277 O O . SER A 1 293 ? -0.636 -14.406 11.125 1 98.56 293 SER A O 1
ATOM 2279 N N . MET A 1 294 ? -0.309 -12.484 10.078 1 98.69 294 MET A N 1
ATOM 2280 C CA . MET A 1 294 ? -1.215 -12.82 8.984 1 98.69 294 MET A CA 1
ATOM 2281 C C . MET A 1 294 ? -0.587 -12.484 7.633 1 98.69 294 MET A C 1
ATOM 2283 O O . MET A 1 294 ? 0.188 -11.531 7.523 1 98.69 294 MET A O 1
ATOM 2287 N N . THR A 1 295 ? -0.966 -13.25 6.617 1 98.5 295 THR A N 1
ATOM 2288 C CA . THR A 1 295 ? -0.4 -12.992 5.297 1 98.5 295 THR A CA 1
ATOM 2289 C C . THR A 1 295 ? -1.336 -13.492 4.199 1 98.5 295 THR A C 1
ATOM 2291 O O . THR A 1 295 ? -2.262 -14.258 4.469 1 98.5 295 THR A O 1
ATOM 2294 N N . GLY A 1 296 ? -1.217 -13.039 3.07 1 97.62 296 GLY A N 1
ATOM 2295 C CA . GLY A 1 296 ? -1.889 -13.344 1.816 1 97.62 296 GLY A CA 1
ATOM 2296 C C . GLY A 1 296 ? -1.329 -12.578 0.636 1 97.62 296 GLY A C 1
ATOM 2297 O O . GLY A 1 296 ? -0.41 -11.766 0.793 1 97.62 296 GLY A O 1
ATOM 2298 N N . SER A 1 297 ? -1.841 -12.836 -0.528 1 95.94 297 SER A N 1
ATOM 2299 C CA . SER A 1 297 ? -1.424 -12.125 -1.733 1 95.94 297 SER A CA 1
ATOM 2300 C C . SER A 1 297 ? -2.615 -11.492 -2.439 1 95.94 297 SER A C 1
ATOM 2302 O O . SER A 1 297 ? -3.709 -12.062 -2.459 1 95.94 297 SER A O 1
ATOM 2304 N N . GLY A 1 298 ? -2.414 -10.336 -3.012 1 94.88 298 GLY A N 1
ATOM 2305 C CA . GLY A 1 298 ? -3.5 -9.664 -3.711 1 94.88 298 GLY A CA 1
ATOM 2306 C C . GLY A 1 298 ? -4.684 -9.359 -2.816 1 94.88 298 GLY A C 1
ATOM 2307 O O . GLY A 1 298 ? -4.531 -8.742 -1.762 1 94.88 298 GLY A O 1
ATOM 2308 N N . SER A 1 299 ? -5.863 -9.883 -3.26 1 96.69 299 SER A N 1
ATOM 2309 C CA . SER A 1 299 ? -7.094 -9.68 -2.504 1 96.69 299 SER A CA 1
ATOM 2310 C C . SER A 1 299 ? -7 -10.297 -1.112 1 96.69 299 SER A C 1
ATOM 2312 O O . SER A 1 299 ? -7.512 -9.734 -0.141 1 96.69 299 SER A O 1
ATOM 2314 N N . ALA A 1 300 ? -6.359 -11.422 -1.055 1 97.75 300 ALA A N 1
ATOM 2315 C CA . ALA A 1 300 ? -6.223 -12.109 0.225 1 97.75 300 ALA A CA 1
ATOM 2316 C C . ALA A 1 300 ? -5.414 -11.273 1.215 1 97.75 300 ALA A C 1
ATOM 2318 O O . ALA A 1 300 ? -5.672 -11.312 2.42 1 97.75 300 ALA A O 1
ATOM 2319 N N . TYR A 1 301 ? -4.43 -10.562 0.702 1 98.38 301 TYR A N 1
ATOM 2320 C CA . TYR A 1 301 ? -3.666 -9.672 1.57 1 98.38 301 TYR A CA 1
ATOM 2321 C C . TYR A 1 301 ? -4.547 -8.562 2.129 1 98.38 301 TYR A C 1
ATOM 2323 O O . TYR A 1 301 ? -4.438 -8.203 3.305 1 98.38 301 TYR A O 1
ATOM 2331 N N . TYR A 1 302 ? -5.395 -8.008 1.324 1 98.69 302 TYR A N 1
ATOM 2332 C CA . TYR A 1 302 ? -6.281 -6.945 1.792 1 98.69 302 TYR A CA 1
ATOM 2333 C C . TYR A 1 302 ? -7.297 -7.484 2.793 1 98.69 302 TYR A C 1
ATOM 2335 O O . TYR A 1 302 ? -7.691 -6.781 3.725 1 98.69 302 TYR A O 1
ATOM 2343 N N . VAL A 1 303 ? -7.68 -8.734 2.637 1 98.75 303 VAL A N 1
ATOM 2344 C CA . VAL A 1 303 ? -8.508 -9.398 3.637 1 98.75 303 VAL A CA 1
ATOM 2345 C C . VAL A 1 303 ? -7.75 -9.492 4.957 1 98.75 303 VAL A C 1
ATOM 2347 O O . VAL A 1 303 ? -8.312 -9.234 6.027 1 98.75 303 VAL A O 1
ATOM 2350 N N . ALA A 1 304 ? -6.496 -9.883 4.832 1 98.81 304 ALA A N 1
ATOM 2351 C CA . ALA A 1 304 ? -5.656 -9.945 6.023 1 98.81 304 ALA A CA 1
ATOM 2352 C C . ALA A 1 304 ? -5.594 -8.594 6.727 1 98.81 304 ALA A C 1
ATOM 2354 O O . ALA A 1 304 ? -5.629 -8.516 7.957 1 98.81 304 ALA A O 1
ATOM 2355 N N . MET A 1 305 ? -5.508 -7.551 5.938 1 98.75 305 MET A N 1
ATOM 2356 C CA . MET A 1 305 ? -5.477 -6.207 6.512 1 98.75 305 MET A CA 1
ATOM 2357 C C . MET A 1 305 ? -6.773 -5.902 7.254 1 98.75 305 MET A C 1
ATOM 2359 O O . MET A 1 305 ? -6.754 -5.289 8.32 1 98.75 305 MET A O 1
ATOM 2363 N N . ILE A 1 306 ? -7.859 -6.305 6.668 1 98.75 306 ILE A N 1
ATOM 2364 C CA . ILE A 1 306 ? -9.141 -6.117 7.34 1 98.75 306 ILE A CA 1
ATOM 2365 C C . ILE A 1 306 ? -9.141 -6.863 8.672 1 98.75 306 ILE A C 1
ATOM 2367 O O . ILE A 1 306 ? -9.547 -6.316 9.695 1 98.75 306 ILE A O 1
ATOM 2371 N N . GLY A 1 307 ? -8.68 -8.094 8.656 1 98.75 307 GLY A N 1
ATOM 2372 C CA . GLY A 1 307 ? -8.555 -8.867 9.875 1 98.75 307 GLY A CA 1
ATOM 2373 C C . GLY A 1 307 ? -7.711 -8.18 10.938 1 98.75 307 GLY A C 1
ATOM 2374 O O . GLY A 1 307 ? -8.031 -8.227 12.125 1 98.75 307 GLY A O 1
ATOM 2375 N N . GLN A 1 308 ? -6.605 -7.594 10.461 1 98.69 308 GLN A N 1
ATOM 2376 C CA . GLN A 1 308 ? -5.734 -6.867 11.375 1 98.69 308 GLN A CA 1
ATOM 2377 C C . GLN A 1 308 ? -6.516 -5.816 12.156 1 98.69 308 GLN A C 1
ATOM 2379 O O . GLN A 1 308 ? -6.328 -5.668 13.367 1 98.69 308 GLN A O 1
ATOM 2384 N N . TYR A 1 309 ? -7.387 -5.074 11.477 1 98.31 309 TYR A N 1
ATOM 2385 C CA . TYR A 1 309 ? -8.234 -4.082 12.133 1 98.31 309 TYR A CA 1
ATOM 2386 C C . TYR A 1 309 ? -9.219 -4.754 13.086 1 98.31 309 TYR A C 1
ATOM 2388 O O . TYR A 1 309 ? -9.453 -4.262 14.188 1 98.31 309 TYR A O 1
ATOM 2396 N N . PHE A 1 310 ? -9.828 -5.93 12.695 1 98.44 310 PHE A N 1
ATOM 2397 C CA . PHE A 1 310 ? -10.766 -6.648 13.555 1 98.44 310 PHE A CA 1
ATOM 2398 C C . PHE A 1 310 ? -10.094 -7.051 14.859 1 98.44 310 PHE A C 1
ATOM 2400 O O . PHE A 1 310 ? -10.617 -6.785 15.945 1 98.44 310 PHE A O 1
ATOM 2407 N N . PHE A 1 311 ? -8.93 -7.672 14.758 1 98.44 311 PHE A N 1
ATOM 2408 C CA . PHE A 1 311 ? -8.25 -8.164 15.953 1 98.44 311 PHE A CA 1
ATOM 2409 C C . PHE A 1 311 ? -7.863 -7.016 16.875 1 98.44 311 PHE A C 1
ATOM 2411 O O . PHE A 1 311 ? -7.98 -7.121 18.094 1 98.44 311 PHE A O 1
ATOM 2418 N N . SER A 1 312 ? -7.402 -5.941 16.25 1 97.69 312 SER A N 1
ATOM 2419 C CA . SER A 1 312 ? -7.012 -4.785 17.047 1 97.69 312 SER A CA 1
ATOM 2420 C C . SER A 1 312 ? -8.219 -4.172 17.75 1 97.69 312 SER A C 1
ATOM 2422 O O . SER A 1 312 ? -8.211 -4.008 18.969 1 97.69 312 SER A O 1
ATOM 2424 N N . ARG A 1 313 ? -9.305 -3.898 17.047 1 96.06 313 ARG A N 1
ATOM 2425 C CA . ARG A 1 313 ? -10.414 -3.092 17.531 1 96.06 313 ARG A CA 1
ATOM 2426 C C . ARG A 1 313 ? -11.367 -3.932 18.375 1 96.06 313 ARG A C 1
ATOM 2428 O O . ARG A 1 313 ? -12.023 -3.412 19.281 1 96.06 313 ARG A O 1
ATOM 2435 N N . ILE A 1 314 ? -11.453 -5.223 18.078 1 96.88 314 ILE A N 1
ATOM 2436 C CA . ILE A 1 314 ? -12.43 -6.07 18.766 1 96.88 314 ILE A CA 1
ATOM 2437 C C . ILE A 1 314 ? -11.758 -6.777 19.938 1 96.88 314 ILE A C 1
ATOM 2439 O O . ILE A 1 314 ? -12.32 -6.855 21.031 1 96.88 314 ILE A O 1
ATOM 2443 N N . SER A 1 315 ? -10.516 -7.266 19.766 1 96.56 315 SER A N 1
ATOM 2444 C CA . SER A 1 315 ? -9.891 -8.102 20.781 1 96.56 315 SER A CA 1
ATOM 2445 C C . SER A 1 315 ? -8.727 -7.383 21.453 1 96.56 315 SER A C 1
ATOM 2447 O O . SER A 1 315 ? -8.188 -7.859 22.453 1 96.56 315 SER A O 1
ATOM 2449 N N . GLY A 1 316 ? -8.305 -6.258 20.875 1 95.62 316 GLY A N 1
ATOM 2450 C CA . GLY A 1 316 ? -7.156 -5.547 21.422 1 95.62 316 GLY A CA 1
ATOM 2451 C C . GLY A 1 316 ? -5.832 -6.215 21.109 1 95.62 316 GLY A C 1
ATOM 2452 O O . GLY A 1 316 ? -4.816 -5.918 21.734 1 95.62 316 GLY A O 1
ATOM 2453 N N . ALA A 1 317 ? -5.848 -7.121 20.125 1 96.75 317 ALA A N 1
ATOM 2454 C CA . ALA A 1 317 ? -4.637 -7.867 19.781 1 96.75 317 ALA A CA 1
ATOM 2455 C C . ALA A 1 317 ? -3.977 -7.293 18.531 1 96.75 317 ALA A C 1
ATOM 2457 O O . ALA A 1 317 ? -4.66 -6.934 17.562 1 96.75 317 ALA A O 1
ATOM 2458 N N . TYR A 1 318 ? -2.693 -7.137 18.562 1 97.56 318 TYR A N 1
ATOM 2459 C CA . TYR A 1 318 ? -1.948 -6.754 17.359 1 97.56 318 TYR A CA 1
ATOM 2460 C C . TYR A 1 318 ? -1.592 -7.977 16.531 1 97.56 318 TYR A C 1
ATOM 2462 O O . TYR A 1 318 ? -1.133 -8.992 17.062 1 97.56 318 TYR A O 1
ATOM 2470 N N . VAL A 1 319 ? -1.823 -7.91 15.297 1 98.38 319 VAL A N 1
ATOM 2471 C CA . VAL A 1 319 ? -1.456 -8.977 14.367 1 98.38 319 VAL A CA 1
ATOM 2472 C C . VAL A 1 319 ? -0.525 -8.422 13.289 1 98.38 319 VAL A C 1
ATOM 2474 O O . VAL A 1 319 ? -0.932 -7.586 12.477 1 98.38 319 VAL A O 1
ATOM 2477 N N . ALA A 1 320 ? 0.751 -8.867 13.258 1 98.44 320 ALA A N 1
ATOM 2478 C CA . ALA A 1 320 ? 1.666 -8.484 12.18 1 98.44 320 ALA A CA 1
ATOM 2479 C C . ALA A 1 320 ? 1.143 -8.945 10.828 1 98.44 320 ALA A C 1
ATOM 2481 O O . ALA A 1 320 ? 0.885 -10.133 10.625 1 98.44 320 ALA A O 1
ATOM 2482 N N . THR A 1 321 ? 0.924 -8.039 9.93 1 98.62 321 THR A N 1
ATOM 2483 C CA . THR A 1 321 ? 0.306 -8.383 8.656 1 98.62 321 THR A CA 1
ATOM 2484 C C . THR A 1 321 ? 1.135 -7.844 7.488 1 98.62 321 THR A C 1
ATOM 2486 O O . THR A 1 321 ? 1.374 -6.641 7.398 1 98.62 321 THR A O 1
ATOM 2489 N N . HIS A 1 322 ? 1.619 -8.711 6.59 1 98.44 322 HIS A N 1
ATOM 2490 C CA . HIS A 1 322 ? 2.438 -8.344 5.438 1 98.44 322 HIS A CA 1
ATOM 2491 C C . HIS A 1 322 ? 2.07 -9.172 4.215 1 98.44 322 HIS A C 1
ATOM 2493 O O . HIS A 1 322 ? 1.554 -10.281 4.344 1 98.44 322 HIS A O 1
ATOM 2499 N N . PRO A 1 323 ? 2.229 -8.578 2.996 1 97.81 323 PRO A N 1
ATOM 2500 C CA . PRO A 1 323 ? 2.021 -9.414 1.816 1 97.81 323 PRO A CA 1
ATOM 2501 C C . PRO A 1 323 ? 2.982 -10.602 1.764 1 97.81 323 PRO A C 1
ATOM 2503 O O . PRO A 1 323 ? 4.148 -10.477 2.15 1 97.81 323 PRO A O 1
ATOM 2506 N N . SER A 1 324 ? 2.514 -11.711 1.218 1 97.38 324 SER A N 1
ATOM 2507 C CA . SER A 1 324 ? 3.252 -12.969 1.284 1 97.38 324 SER A CA 1
ATOM 2508 C C . SER A 1 324 ? 4.602 -12.852 0.586 1 97.38 324 SER A C 1
ATOM 2510 O O . SER A 1 324 ? 5.574 -13.484 1 1 97.38 324 SER A O 1
ATOM 2512 N N . ASP A 1 325 ? 4.656 -12.047 -0.493 1 95.69 325 ASP A N 1
ATOM 2513 C CA . ASP A 1 325 ? 5.879 -11.953 -1.282 1 95.69 325 ASP A CA 1
ATOM 2514 C C . ASP A 1 325 ? 6.945 -11.141 -0.549 1 95.69 325 ASP A C 1
ATOM 2516 O O . ASP A 1 325 ? 8.125 -11.172 -0.919 1 95.69 325 ASP A O 1
ATOM 2520 N N . GLU A 1 326 ? 6.613 -10.461 0.561 1 97.69 326 GLU A N 1
ATOM 2521 C CA . GLU A 1 326 ? 7.555 -9.656 1.33 1 97.69 326 GLU A CA 1
ATOM 2522 C C . GLU A 1 326 ? 7.691 -10.172 2.758 1 97.69 326 GLU A C 1
ATOM 2524 O O . GLU A 1 326 ? 8.609 -9.781 3.482 1 97.69 326 GLU A O 1
ATOM 2529 N N . PHE A 1 327 ? 6.84 -11.086 3.17 1 98.06 327 PHE A N 1
ATOM 2530 C CA . PHE A 1 327 ? 6.652 -11.484 4.559 1 98.06 327 PHE A CA 1
ATOM 2531 C C . PHE A 1 327 ? 7.969 -11.961 5.168 1 98.06 327 PHE A C 1
ATOM 2533 O O . PHE A 1 327 ? 8.367 -11.492 6.238 1 98.06 327 PHE A O 1
ATOM 2540 N N . LEU A 1 328 ? 8.672 -12.789 4.473 1 96.62 328 LEU A N 1
ATOM 2541 C CA . LEU A 1 328 ? 9.859 -13.43 5.023 1 96.62 328 LEU A CA 1
ATOM 2542 C C . LEU A 1 328 ? 11.031 -12.453 5.074 1 96.62 328 LEU A C 1
ATOM 2544 O O . LEU A 1 328 ? 11.992 -12.672 5.82 1 96.62 328 LEU A O 1
ATOM 2548 N N . ASN A 1 329 ? 10.938 -11.336 4.273 1 95.88 329 ASN A N 1
ATOM 2549 C CA . ASN A 1 329 ? 11.961 -10.305 4.316 1 95.88 329 ASN A CA 1
ATOM 2550 C C . ASN A 1 329 ? 11.773 -9.375 5.512 1 95.88 329 ASN A C 1
ATOM 2552 O O . ASN A 1 329 ? 12.695 -8.656 5.898 1 95.88 329 ASN A O 1
ATOM 2556 N N . ILE A 1 330 ? 10.625 -9.391 6.086 1 97.5 330 ILE A N 1
ATOM 2557 C CA . ILE A 1 330 ? 10.258 -8.375 7.066 1 97.5 330 ILE A CA 1
ATOM 2558 C C . ILE A 1 330 ? 10.133 -9.016 8.453 1 97.5 330 ILE A C 1
ATOM 2560 O O . ILE A 1 330 ? 10.508 -8.398 9.453 1 97.5 330 ILE A O 1
ATOM 2564 N N . LYS A 1 331 ? 9.578 -10.219 8.5 1 97.31 331 LYS A N 1
ATOM 2565 C CA . LYS A 1 331 ? 9.219 -10.812 9.789 1 97.31 331 LYS A CA 1
ATOM 2566 C C . LYS A 1 331 ? 10.023 -12.078 10.055 1 97.31 331 LYS A C 1
ATOM 2568 O O . LYS A 1 331 ? 9.648 -13.164 9.602 1 97.31 331 LYS A O 1
ATOM 2573 N N . PRO A 1 332 ? 11.008 -11.93 10.852 1 95.31 332 PRO A N 1
ATOM 2574 C CA . PRO A 1 332 ? 11.656 -13.164 11.305 1 95.31 332 PRO A CA 1
ATOM 2575 C C . PRO A 1 332 ? 10.695 -14.086 12.062 1 95.31 332 PRO A C 1
ATOM 2577 O O . PRO A 1 332 ? 9.875 -13.609 12.852 1 95.31 332 PRO A O 1
ATOM 2580 N N . LEU A 1 333 ? 10.773 -15.367 11.82 1 96 333 LEU A N 1
ATOM 2581 C CA . LEU A 1 333 ? 9.852 -16.344 12.406 1 96 333 LEU A CA 1
ATOM 2582 C C . LEU A 1 333 ? 10.492 -17.047 13.594 1 96 333 LEU A C 1
ATOM 2584 O O . LEU A 1 333 ? 11.719 -17.203 13.641 1 96 333 LEU A O 1
ATOM 2588 N N . ASN A 1 334 ? 9.703 -17.344 14.562 1 93.19 334 ASN A N 1
ATOM 2589 C CA . ASN A 1 334 ? 10.125 -18.141 15.703 1 93.19 334 ASN A CA 1
ATOM 2590 C C . ASN A 1 334 ? 9.023 -19.109 16.156 1 93.19 334 ASN A C 1
ATOM 2592 O O . ASN A 1 334 ? 7.941 -19.125 15.562 1 93.19 334 ASN A O 1
ATOM 2596 N N . ARG A 1 335 ? 9.281 -19.875 17.219 1 93.62 335 ARG A N 1
ATOM 2597 C CA . ARG A 1 335 ? 8.391 -20.953 17.641 1 93.62 335 ARG A CA 1
ATOM 2598 C C . ARG A 1 335 ? 7.113 -20.391 18.266 1 93.62 335 ARG A C 1
ATOM 2600 O O . ARG A 1 335 ? 6.086 -21.062 18.312 1 93.62 335 ARG A O 1
ATOM 2607 N N . ARG A 1 336 ? 7.145 -19.266 18.672 1 94.5 336 ARG A N 1
ATOM 2608 C CA . ARG A 1 336 ? 5.98 -18.672 19.328 1 94.5 336 ARG A CA 1
ATOM 2609 C C . ARG A 1 336 ? 5.004 -18.109 18.312 1 94.5 336 ARG A C 1
ATOM 2611 O O . ARG A 1 336 ? 3.865 -17.766 18.656 1 94.5 336 ARG A O 1
ATOM 2618 N N . ASP A 1 337 ? 5.375 -18.031 17.047 1 97.25 337 ASP A N 1
ATOM 2619 C CA . ASP A 1 337 ? 4.547 -17.422 16.016 1 97.25 337 ASP A CA 1
ATOM 2620 C C . ASP A 1 337 ? 3.377 -18.328 15.641 1 97.25 337 ASP A C 1
ATOM 2622 O O . ASP A 1 337 ? 3.52 -19.562 15.617 1 97.25 337 ASP A O 1
ATOM 2626 N N . LEU A 1 338 ? 2.25 -17.75 15.445 1 98.5 338 LEU A N 1
ATOM 2627 C CA . LEU A 1 338 ? 1.126 -18.359 14.742 1 98.5 338 LEU A CA 1
ATOM 2628 C C . LEU A 1 338 ? 0.812 -17.594 13.461 1 98.5 338 LEU A C 1
ATOM 2630 O O . LEU A 1 338 ? 0.537 -16.406 13.5 1 98.5 338 LEU A O 1
ATOM 2634 N N . ILE A 1 339 ? 0.894 -18.266 12.352 1 98.62 339 ILE A N 1
ATOM 2635 C CA . ILE A 1 339 ? 0.699 -17.641 11.055 1 98.62 339 ILE A CA 1
ATOM 2636 C C . ILE A 1 339 ? -0.7 -17.969 10.531 1 98.62 339 ILE A C 1
ATOM 2638 O O . ILE A 1 339 ? -1.05 -19.125 10.352 1 98.62 339 ILE A O 1
ATOM 2642 N N . ILE A 1 340 ? -1.491 -16.953 10.344 1 98.75 340 ILE A N 1
ATOM 2643 C CA . ILE A 1 340 ? -2.764 -17.078 9.641 1 98.75 340 ILE A CA 1
ATOM 2644 C C . ILE A 1 340 ? -2.568 -16.797 8.156 1 98.75 340 ILE A C 1
ATOM 2646 O O . ILE A 1 340 ? -2.324 -15.648 7.766 1 98.75 340 ILE A O 1
ATOM 2650 N N . SER A 1 341 ? -2.658 -17.781 7.355 1 98.69 341 SER A N 1
ATOM 2651 C CA . SER A 1 341 ? -2.475 -17.656 5.91 1 98.69 341 SER A CA 1
ATOM 2652 C C . SER A 1 341 ? -3.812 -17.703 5.18 1 98.69 341 SER A C 1
ATOM 2654 O O . SER A 1 341 ? -4.676 -18.516 5.5 1 98.69 341 SER A O 1
ATOM 2656 N N . ILE A 1 342 ? -4 -16.812 4.223 1 98.5 342 ILE A N 1
ATOM 2657 C CA . ILE A 1 342 ? -5.27 -16.672 3.516 1 98.5 342 ILE A CA 1
ATOM 2658 C C . ILE A 1 342 ? -5.039 -16.812 2.014 1 98.5 342 ILE A C 1
ATOM 2660 O O . ILE A 1 342 ? -4.172 -16.141 1.446 1 98.5 342 ILE A O 1
ATOM 2664 N N . SER A 1 343 ? -5.777 -17.656 1.353 1 97 343 SER A N 1
ATOM 2665 C CA . SER A 1 343 ? -5.727 -17.891 -0.088 1 97 343 SER A CA 1
ATOM 2666 C C . SER A 1 343 ? -6.984 -18.594 -0.582 1 97 343 SER A C 1
ATOM 2668 O O . SER A 1 343 ? -7.43 -19.578 0.023 1 97 343 SER A O 1
ATOM 2670 N N . GLN A 1 344 ? -7.602 -18.062 -1.602 1 94.94 344 GLN A N 1
ATOM 2671 C CA . GLN A 1 344 ? -8.773 -18.719 -2.154 1 94.94 344 GLN A CA 1
ATOM 2672 C C . GLN A 1 344 ? -8.422 -20.125 -2.666 1 94.94 344 GLN A C 1
ATOM 2674 O O . GLN A 1 344 ? -9.117 -21.094 -2.354 1 94.94 344 GLN A O 1
ATOM 2679 N N . SER A 1 345 ? -7.348 -20.312 -3.391 1 89.75 345 SER A N 1
ATOM 2680 C CA . SER A 1 345 ? -6.984 -21.562 -4.047 1 89.75 345 SER A CA 1
ATOM 2681 C C . SER A 1 345 ? -6.227 -22.484 -3.096 1 89.75 345 SER A C 1
ATOM 2683 O O . SER A 1 345 ? -6.27 -23.703 -3.246 1 89.75 345 SER A O 1
ATOM 2685 N N . GLY A 1 346 ? -5.469 -21.828 -2.225 1 93.62 346 GLY A N 1
ATOM 2686 C CA . GLY A 1 346 ? -4.609 -22.609 -1.339 1 93.62 346 GLY A CA 1
ATOM 2687 C C . GLY A 1 346 ? -3.318 -23.047 -2 1 93.62 346 GLY A C 1
ATOM 2688 O O . GLY A 1 346 ? -2.572 -23.859 -1.438 1 93.62 346 GLY A O 1
ATOM 2689 N N . GLU A 1 347 ? -3.053 -22.5 -3.209 1 89.12 347 GLU A N 1
ATOM 2690 C CA . GLU A 1 347 ? -1.869 -22.906 -3.965 1 89.12 347 GLU A CA 1
ATOM 2691 C C . GLU A 1 347 ? -0.971 -21.703 -4.258 1 89.12 347 GLU A C 1
ATOM 2693 O O . GLU A 1 347 ? -0.02 -21.812 -5.035 1 89.12 347 GLU A O 1
ATOM 2698 N N . THR A 1 348 ? -1.254 -20.562 -3.682 1 91.75 348 THR A N 1
ATOM 2699 C CA . THR A 1 348 ? -0.465 -19.359 -3.934 1 91.75 348 THR A CA 1
ATOM 2700 C C . THR A 1 348 ? 0.987 -19.562 -3.516 1 91.75 348 THR A C 1
ATOM 2702 O O . THR A 1 348 ? 1.273 -19.797 -2.34 1 91.75 348 THR A O 1
ATOM 2705 N N . PHE A 1 349 ? 1.862 -19.406 -4.414 1 89.81 349 PHE A N 1
ATOM 2706 C CA . PHE A 1 349 ? 3.262 -19.766 -4.242 1 89.81 349 PHE A CA 1
ATOM 2707 C C . PHE A 1 349 ? 3.871 -19.047 -3.049 1 89.81 349 PHE A C 1
ATOM 2709 O O . PHE A 1 349 ? 4.406 -19.672 -2.135 1 89.81 349 PHE A O 1
ATOM 2716 N N . ASP A 1 350 ? 3.816 -17.719 -3.07 1 94 350 ASP A N 1
ATOM 2717 C CA . ASP A 1 350 ? 4.473 -16.922 -2.043 1 94 350 ASP A CA 1
ATOM 2718 C C . ASP A 1 350 ? 3.904 -17.234 -0.66 1 94 350 ASP A C 1
ATOM 2720 O O . ASP A 1 350 ? 4.633 -17.219 0.334 1 94 350 ASP A O 1
ATOM 2724 N N . THR A 1 351 ? 2.633 -17.484 -0.594 1 96.88 351 THR A N 1
ATOM 2725 C CA . THR A 1 351 ? 2.016 -17.828 0.684 1 96.88 351 THR A CA 1
ATOM 2726 C C . THR A 1 351 ? 2.484 -19.188 1.167 1 96.88 351 THR A C 1
ATOM 2728 O O . THR A 1 351 ? 2.754 -19.375 2.355 1 96.88 351 THR A O 1
ATOM 2731 N N . LEU A 1 352 ? 2.568 -20.094 0.232 1 95.44 352 LEU A N 1
ATOM 2732 C CA . LEU A 1 352 ? 3.055 -21.422 0.573 1 95.44 352 LEU A CA 1
ATOM 2733 C C . LEU A 1 352 ? 4.488 -21.359 1.094 1 95.44 352 LEU A C 1
ATOM 2735 O O . LEU A 1 352 ? 4.852 -22.109 2.004 1 95.44 352 LEU A O 1
ATOM 2739 N N . GLU A 1 353 ? 5.27 -20.5 0.498 1 94.88 353 GLU A N 1
ATOM 2740 C CA . GLU A 1 353 ? 6.641 -20.344 0.968 1 94.88 353 GLU A CA 1
ATOM 2741 C C . GLU A 1 353 ? 6.676 -19.875 2.424 1 94.88 353 GLU A C 1
ATOM 2743 O O . GLU A 1 353 ? 7.512 -20.328 3.203 1 94.88 353 GLU A O 1
ATOM 2748 N N . VAL A 1 354 ? 5.801 -18.969 2.801 1 97.81 354 VAL A N 1
ATOM 2749 C CA . VAL A 1 354 ? 5.715 -18.516 4.18 1 97.81 354 VAL A CA 1
ATOM 2750 C C . VAL A 1 354 ? 5.32 -19.672 5.094 1 97.81 354 VAL A C 1
ATOM 2752 O O . VAL A 1 354 ? 5.91 -19.859 6.16 1 97.81 354 VAL A O 1
ATOM 2755 N N . ILE A 1 355 ? 4.371 -20.453 4.66 1 97.38 355 ILE A N 1
ATOM 2756 C CA . ILE A 1 355 ? 3.871 -21.578 5.445 1 97.38 355 ILE A CA 1
ATOM 2757 C C . ILE A 1 355 ? 4.984 -22.594 5.648 1 97.38 355 ILE A C 1
ATOM 2759 O O . ILE A 1 355 ? 5.188 -23.094 6.762 1 97.38 355 ILE A O 1
ATOM 2763 N N . ARG A 1 356 ? 5.684 -22.953 4.57 1 95 356 ARG A N 1
ATOM 2764 C CA . ARG A 1 356 ? 6.766 -23.922 4.66 1 95 356 ARG A CA 1
ATOM 2765 C C . ARG A 1 356 ? 7.844 -23.469 5.633 1 95 356 ARG A C 1
ATOM 2767 O O . ARG A 1 356 ? 8.32 -24.25 6.457 1 95 356 ARG A O 1
ATOM 2774 N N . LYS A 1 357 ? 8.219 -22.188 5.535 1 97 357 LYS A N 1
ATOM 2775 C CA . LYS A 1 357 ? 9.211 -21.641 6.449 1 97 357 LYS A CA 1
ATOM 2776 C C . LYS A 1 357 ? 8.703 -21.641 7.887 1 97 357 LYS A C 1
ATOM 2778 O O . LYS A 1 357 ? 9.469 -21.891 8.82 1 97 357 LYS A O 1
ATOM 2783 N N . ALA A 1 358 ? 7.449 -21.312 8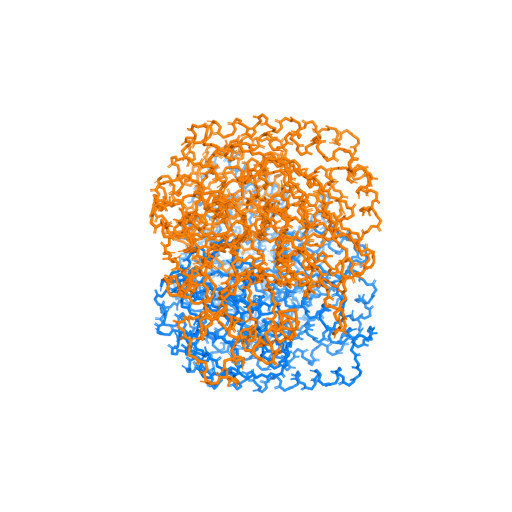.031 1 97.75 358 ALA A N 1
ATOM 2784 C CA . ALA A 1 358 ? 6.836 -21.328 9.359 1 97.75 358 ALA A CA 1
ATOM 2785 C C . ALA A 1 358 ? 6.879 -22.734 9.953 1 97.75 358 ALA A C 1
ATOM 2787 O O . ALA A 1 358 ? 7.16 -22.906 11.141 1 97.75 358 ALA A O 1
ATOM 2788 N N . LYS A 1 359 ? 6.598 -23.688 9.148 1 95.31 359 LYS A N 1
ATOM 2789 C CA . LYS A 1 359 ? 6.648 -25.078 9.594 1 95.31 359 LYS A CA 1
ATOM 2790 C C . LYS A 1 359 ? 8.062 -25.469 10.008 1 95.31 359 LYS A C 1
ATOM 2792 O O . LYS A 1 359 ? 8.25 -26.156 11.016 1 95.31 359 LYS A O 1
ATOM 2797 N N . GLU A 1 360 ? 9 -25.047 9.227 1 95.38 360 GLU A N 1
ATOM 2798 C CA . GLU A 1 360 ? 10.398 -25.312 9.555 1 95.38 360 GLU A CA 1
ATOM 2799 C C . GLU A 1 360 ? 10.758 -24.734 10.914 1 95.38 360 GLU A C 1
ATOM 2801 O O . GLU A 1 360 ? 11.594 -25.281 11.633 1 95.38 360 GLU A O 1
ATOM 2806 N N . ASN A 1 361 ? 10.172 -23.625 11.297 1 96.25 361 ASN A N 1
ATOM 2807 C CA . ASN A 1 361 ? 10.461 -22.953 12.555 1 96.25 361 ASN A CA 1
ATOM 2808 C C . ASN A 1 361 ? 9.508 -23.391 13.664 1 96.25 361 ASN A C 1
ATOM 2810 O O . ASN A 1 361 ? 9.484 -22.797 14.742 1 96.25 361 ASN A O 1
ATOM 2814 N N . LYS A 1 362 ? 8.602 -24.375 13.375 1 96.5 362 LYS A N 1
ATOM 2815 C CA . LYS A 1 362 ? 7.672 -24.984 14.32 1 96.5 362 LYS A CA 1
ATOM 2816 C C . LYS A 1 362 ? 6.625 -23.984 14.789 1 96.5 362 LYS A C 1
ATOM 2818 O O . LYS A 1 362 ? 6.207 -24 15.945 1 96.5 362 LYS A O 1
ATOM 2823 N N . SER A 1 363 ? 6.348 -23.016 13.922 1 97 363 SER A N 1
ATOM 2824 C CA . SER A 1 363 ? 5.23 -22.109 14.18 1 97 363 SER A CA 1
ATOM 2825 C C . SER A 1 363 ? 3.893 -22.781 13.898 1 97 363 SER A C 1
ATOM 2827 O O . SER A 1 363 ? 3.805 -23.672 13.047 1 97 363 SER A O 1
ATOM 2829 N N . ALA A 1 364 ? 2.895 -22.406 14.633 1 97.69 364 ALA A N 1
ATOM 2830 C CA . ALA A 1 364 ? 1.549 -22.891 14.32 1 97.69 364 ALA A CA 1
ATOM 2831 C C . ALA A 1 364 ? 0.995 -22.203 13.078 1 97.69 364 ALA A C 1
ATOM 2833 O O . ALA A 1 364 ? 1.308 -21.047 12.812 1 97.69 364 ALA A O 1
ATOM 2834 N N . ILE A 1 365 ? 0.196 -22.922 12.344 1 98.19 365 ILE A N 1
ATOM 2835 C CA . ILE A 1 365 ? -0.301 -22.391 11.078 1 98.19 365 ILE A CA 1
ATOM 2836 C C . ILE A 1 365 ? -1.815 -22.578 11.008 1 98.19 365 ILE A C 1
ATOM 2838 O O . ILE A 1 365 ? -2.322 -23.688 11.125 1 98.19 365 ILE A O 1
ATOM 2842 N N . VAL A 1 366 ? -2.529 -21.484 10.844 1 98.25 366 VAL A N 1
ATOM 2843 C CA . VAL A 1 366 ? -3.938 -21.469 10.461 1 98.25 366 VAL A CA 1
ATOM 2844 C C . VAL A 1 366 ? -4.066 -21.109 8.984 1 98.25 366 VAL A C 1
ATOM 2846 O O . VAL A 1 366 ? -3.439 -20.156 8.508 1 98.25 366 VAL A O 1
ATOM 2849 N N . SER A 1 367 ? -4.824 -21.875 8.227 1 97.81 367 SER A N 1
ATOM 2850 C CA . SER A 1 367 ? -5.008 -21.578 6.809 1 97.81 367 SER A CA 1
ATOM 2851 C C . SER A 1 367 ? -6.484 -21.453 6.457 1 97.81 367 SER A C 1
ATOM 2853 O O . SER A 1 367 ? -7.289 -22.312 6.809 1 97.81 367 SER A O 1
ATOM 2855 N N . ILE A 1 368 ? -6.84 -20.391 5.809 1 97.88 368 ILE A N 1
ATOM 2856 C CA . ILE A 1 368 ? -8.195 -20.141 5.336 1 97.88 368 ILE A CA 1
ATOM 2857 C C . ILE A 1 368 ? -8.242 -20.25 3.812 1 97.88 368 ILE A C 1
ATOM 2859 O O . ILE A 1 368 ? -7.629 -19.453 3.107 1 97.88 368 ILE A O 1
ATOM 2863 N N . ASN A 1 369 ? -8.984 -21.25 3.299 1 96.38 369 ASN A N 1
ATOM 2864 C CA . ASN A 1 369 ? -9.031 -21.5 1.86 1 96.38 369 ASN A CA 1
ATOM 2865 C C . ASN A 1 369 ? -10.43 -21.891 1.403 1 96.38 369 ASN A C 1
ATOM 2867 O O . ASN A 1 369 ? -11.258 -22.328 2.213 1 96.38 369 ASN A O 1
ATOM 2871 N N . ASN A 1 370 ? -10.617 -21.734 0.121 1 94.56 370 ASN A N 1
ATOM 2872 C CA . ASN A 1 370 ? -11.914 -22.094 -0.44 1 94.56 370 ASN A CA 1
ATOM 2873 C C . ASN A 1 370 ? -11.859 -23.422 -1.188 1 94.56 370 ASN A C 1
ATOM 2875 O O . ASN A 1 370 ? -12.898 -24 -1.505 1 94.56 370 ASN A O 1
ATOM 2879 N N . VAL A 1 371 ? -10.68 -23.875 -1.552 1 87.38 371 VAL A N 1
ATOM 2880 C CA . VAL A 1 371 ? -10.508 -25.156 -2.219 1 87.38 371 VAL A CA 1
ATOM 2881 C C . VAL A 1 371 ? -10.156 -26.234 -1.191 1 87.38 371 VAL A C 1
ATOM 2883 O O . VAL A 1 371 ? -9.203 -26.078 -0.419 1 87.38 371 VAL A O 1
ATOM 2886 N N . PHE A 1 372 ? -10.906 -27.281 -1.272 1 83 372 PHE A N 1
ATOM 2887 C CA . PHE A 1 372 ? -10.734 -28.359 -0.303 1 83 372 PHE A CA 1
ATOM 2888 C C . PHE A 1 372 ? -9.477 -29.156 -0.604 1 83 372 PHE A C 1
ATOM 2890 O O . PHE A 1 372 ? -9.156 -29.406 -1.769 1 83 372 PHE A O 1
ATOM 2897 N N . ASN A 1 373 ? -8.734 -29.531 0.382 1 83.94 373 ASN A N 1
ATOM 2898 C CA . ASN A 1 373 ? -7.566 -30.422 0.347 1 83.94 373 ASN A CA 1
ATOM 2899 C C . ASN A 1 373 ? -6.449 -29.828 -0.51 1 83.94 373 ASN A C 1
ATOM 2901 O O . ASN A 1 373 ? -5.742 -30.562 -1.205 1 83.94 373 ASN A O 1
ATOM 2905 N N . CYS A 1 374 ? -6.43 -28.531 -0.628 1 85.5 374 CYS A N 1
ATOM 2906 C CA . CYS A 1 374 ? -5.336 -27.859 -1.311 1 85.5 374 CYS A CA 1
ATOM 2907 C C . CYS A 1 374 ? -4.039 -27.969 -0.517 1 85.5 374 CYS A C 1
ATOM 2909 O O . CYS A 1 374 ? -4.039 -28.469 0.61 1 85.5 374 CYS A O 1
ATOM 2911 N N . SER A 1 375 ? -2.918 -27.562 -1.05 1 86.62 375 SER A N 1
ATOM 2912 C CA . SER A 1 375 ? -1.605 -27.672 -0.423 1 86.62 375 SER A CA 1
ATOM 2913 C C . SER A 1 375 ? -1.573 -26.969 0.928 1 86.62 375 SER A C 1
ATOM 2915 O O . SER A 1 375 ? -1.045 -27.5 1.903 1 86.62 375 SER A O 1
ATOM 2917 N N . MET A 1 376 ? -2.143 -25.797 1.066 1 94.06 376 MET A N 1
ATOM 2918 C CA . MET A 1 376 ? -2.107 -25.016 2.299 1 94.06 376 MET A CA 1
ATOM 2919 C C . MET A 1 376 ? -2.883 -25.719 3.41 1 94.06 376 MET A C 1
ATOM 2921 O O . MET A 1 376 ? -2.467 -25.703 4.57 1 94.06 376 MET A O 1
ATOM 2925 N N . GLN A 1 377 ? -3.977 -26.312 3.031 1 92.88 377 GLN A N 1
ATOM 2926 C CA . GLN A 1 377 ? -4.754 -27.047 4.023 1 92.88 377 GLN A CA 1
ATOM 2927 C C . GLN A 1 377 ? -3.969 -28.234 4.566 1 92.88 377 GLN A C 1
ATOM 2929 O O . GLN A 1 377 ? -3.996 -28.5 5.77 1 92.88 377 GLN A O 1
ATOM 2934 N N . ARG A 1 378 ? -3.32 -28.859 3.664 1 88.81 378 ARG A N 1
ATOM 2935 C CA . ARG A 1 378 ? -2.58 -30.062 4.055 1 88.81 378 ARG A CA 1
ATOM 2936 C C . ARG A 1 378 ? -1.405 -29.703 4.961 1 88.81 378 ARG A C 1
ATOM 2938 O O . ARG A 1 378 ? -1.025 -30.484 5.832 1 88.81 378 ARG A O 1
ATOM 2945 N N . LEU A 1 379 ? -0.858 -28.547 4.82 1 93.31 379 LEU A N 1
ATOM 2946 C CA . LEU A 1 379 ? 0.311 -28.125 5.586 1 93.31 379 LEU A CA 1
ATOM 2947 C C . LEU A 1 379 ? -0.106 -27.469 6.895 1 93.31 379 LEU A C 1
ATOM 2949 O O . LEU A 1 379 ? 0.691 -27.359 7.828 1 93.31 379 LEU A O 1
ATOM 2953 N N . ALA A 1 380 ? -1.33 -27.016 7.047 1 96.56 380 ALA A N 1
ATOM 2954 C CA . ALA A 1 380 ? -1.778 -26.219 8.188 1 96.56 380 ALA A CA 1
ATOM 2955 C C . ALA A 1 380 ? -2.062 -27.109 9.398 1 96.56 380 ALA A C 1
ATOM 2957 O O . ALA A 1 380 ? -2.482 -28.266 9.25 1 96.56 380 ALA A O 1
ATOM 2958 N N . ASP A 1 381 ? -1.812 -26.625 10.602 1 96.81 381 ASP A N 1
ATOM 2959 C CA . ASP A 1 381 ? -2.242 -27.281 11.828 1 96.81 381 ASP A CA 1
ATOM 2960 C C . ASP A 1 381 ? -3.746 -27.125 12.039 1 96.81 381 ASP A C 1
ATOM 2962 O O . ASP A 1 381 ? -4.402 -28.031 12.562 1 96.81 381 ASP A O 1
ATOM 2966 N N . PHE A 1 382 ? -4.234 -25.984 11.594 1 96.69 382 PHE A N 1
ATOM 2967 C CA . PHE A 1 382 ? -5.648 -25.656 11.734 1 96.69 382 PHE A CA 1
ATOM 2968 C C . PHE A 1 382 ? -6.219 -25.172 10.406 1 96.69 382 PHE A C 1
ATOM 2970 O O . PHE A 1 382 ? -6.348 -23.953 10.188 1 96.69 382 PHE A O 1
ATOM 2977 N N . PRO A 1 383 ? -6.621 -26.047 9.555 1 95.94 383 PRO A N 1
ATOM 2978 C CA . PRO A 1 383 ? -7.238 -25.641 8.297 1 95.94 383 PRO A CA 1
ATOM 2979 C C . PRO A 1 383 ? -8.688 -25.188 8.461 1 95.94 383 PRO A C 1
ATOM 2981 O O . PRO A 1 383 ? -9.461 -25.812 9.188 1 95.94 383 PRO A O 1
ATOM 2984 N N . ILE A 1 384 ? -9.008 -24.078 7.91 1 96.69 384 ILE A N 1
ATOM 2985 C CA . ILE A 1 384 ? -10.375 -23.578 7.855 1 96.69 384 ILE A CA 1
ATOM 2986 C C . ILE A 1 384 ? -10.875 -23.594 6.414 1 96.69 384 ILE A C 1
ATOM 2988 O O . ILE A 1 384 ? -10.375 -22.859 5.562 1 96.69 384 ILE A O 1
ATOM 2992 N N . PHE A 1 385 ? -11.836 -24.438 6.18 1 95 385 PHE A N 1
ATOM 2993 C CA . PHE A 1 385 ? -12.492 -24.453 4.879 1 95 385 PHE A CA 1
ATOM 2994 C C . PHE A 1 385 ? -13.633 -23.453 4.824 1 95 385 PHE A C 1
ATOM 2996 O O . PHE A 1 385 ? -14.578 -23.547 5.613 1 95 385 PHE A O 1
ATOM 3003 N N . GLN A 1 386 ? -13.57 -22.5 3.883 1 94.06 386 GLN A N 1
ATOM 3004 C CA . GLN A 1 386 ? -14.531 -21.406 3.822 1 94.06 386 GLN A CA 1
ATOM 3005 C C . GLN A 1 386 ? -15.898 -21.906 3.357 1 94.06 386 GLN A C 1
ATOM 3007 O O . GLN A 1 386 ? -16.938 -21.469 3.871 1 94.06 386 GLN A O 1
ATOM 3012 N N . GLY A 1 387 ? -15.859 -22.781 2.305 1 91.62 387 GLY A N 1
ATOM 3013 C CA . GLY A 1 387 ? -17.094 -23.328 1.768 1 91.62 387 GLY A CA 1
ATOM 3014 C C . GLY A 1 387 ? -17.906 -22.312 0.997 1 91.62 387 GLY A C 1
ATOM 3015 O O . GLY A 1 387 ? -19.141 -22.328 1.042 1 91.62 387 GLY A O 1
ATOM 3016 N N . ALA A 1 388 ? -17.312 -21.312 0.383 1 94.12 388 ALA A N 1
ATOM 3017 C CA . ALA A 1 388 ? -18.016 -20.266 -0.367 1 94.12 388 ALA A CA 1
ATOM 3018 C C . ALA A 1 388 ? -18.531 -20.797 -1.696 1 94.12 388 ALA A C 1
ATOM 3020 O O . ALA A 1 388 ? -19.266 -20.109 -2.402 1 94.12 388 ALA A O 1
ATOM 3021 N N . GLY A 1 389 ? -18.281 -22.016 -1.979 1 88.06 389 GLY A N 1
ATOM 3022 C CA . GLY A 1 389 ? -18.594 -22.562 -3.293 1 88.06 389 GLY A CA 1
ATOM 3023 C C . GLY A 1 389 ? -17.531 -22.25 -4.332 1 88.06 389 GLY A C 1
ATOM 3024 O O . GLY A 1 389 ? -16.719 -21.344 -4.148 1 88.06 389 GLY A O 1
ATOM 3025 N N . LYS A 1 390 ? -17.609 -23 -5.395 1 84.75 390 LYS A N 1
ATOM 3026 C CA . LYS A 1 390 ? -16.609 -22.828 -6.453 1 84.75 390 LYS A CA 1
ATOM 3027 C C . LYS A 1 390 ? -16.719 -21.453 -7.094 1 84.75 390 LYS A C 1
ATOM 3029 O O . LYS A 1 390 ? -17.812 -20.953 -7.34 1 84.75 390 LYS A O 1
ATOM 3034 N N . GLU A 1 391 ? -15.602 -20.828 -7.273 1 88.88 391 GLU A N 1
ATOM 3035 C CA . GLU A 1 391 ? -15.5 -19.562 -7.984 1 88.88 391 GLU A CA 1
ATOM 3036 C C . GLU A 1 391 ? -14.812 -19.734 -9.336 1 88.88 391 GLU A C 1
ATOM 3038 O O . GLU A 1 391 ? -13.648 -20.141 -9.398 1 88.88 391 GLU A O 1
ATOM 3043 N N . VAL A 1 392 ? -15.555 -19.438 -10.352 1 86.31 392 VAL A N 1
ATOM 3044 C CA . VAL A 1 392 ? -15.078 -19.672 -11.711 1 86.31 392 VAL A CA 1
ATOM 3045 C C . VAL A 1 392 ? -14.391 -18.406 -12.242 1 86.31 392 VAL A C 1
ATOM 3047 O O . VAL A 1 392 ? -13.359 -18.5 -12.922 1 86.31 392 VAL A O 1
ATOM 3050 N N . CYS A 1 393 ? -15.023 -17.266 -11.945 1 91.62 393 CYS A N 1
ATOM 3051 C CA . CYS A 1 393 ? -14.375 -16.031 -12.344 1 91.62 393 CYS A CA 1
ATOM 3052 C C . CYS A 1 393 ? -12.977 -15.922 -11.75 1 91.62 393 CYS A C 1
ATOM 3054 O O . CYS A 1 393 ? -12.758 -16.297 -10.602 1 91.62 393 CYS A O 1
ATOM 3056 N N . VAL A 1 394 ? -12.086 -15.414 -12.602 1 90.25 394 VAL A N 1
ATOM 3057 C CA . VAL A 1 394 ? -10.703 -15.266 -12.164 1 90.25 394 VAL A CA 1
ATOM 3058 C C . VAL A 1 394 ? -10.648 -14.391 -10.914 1 90.25 394 VAL A C 1
ATOM 3060 O O . VAL A 1 394 ? -9.844 -14.641 -10.008 1 90.25 394 VAL A O 1
ATOM 3063 N N . LEU A 1 395 ? -11.516 -13.383 -10.844 1 93.5 395 LEU A N 1
ATOM 3064 C CA . LEU A 1 395 ? -11.547 -12.492 -9.695 1 93.5 395 LEU A CA 1
ATOM 3065 C C . LEU A 1 395 ? -12.25 -13.148 -8.508 1 93.5 395 LEU A C 1
ATOM 3067 O O . LEU A 1 395 ? -13.281 -13.805 -8.68 1 93.5 395 LEU A O 1
ATOM 3071 N N . SER A 1 396 ? -11.664 -13 -7.398 1 94.19 396 SER A N 1
ATOM 3072 C CA . SER A 1 396 ? -12.32 -13.484 -6.184 1 94.19 396 SER A CA 1
ATOM 3073 C C . SER A 1 396 ? -13.336 -12.469 -5.668 1 94.19 396 SER A C 1
ATOM 3075 O O . SER A 1 396 ? -13.016 -11.289 -5.504 1 94.19 396 SER A O 1
ATOM 3077 N N . THR A 1 397 ? -14.578 -12.922 -5.414 1 96.69 397 THR A N 1
ATOM 3078 C CA . THR A 1 397 ? -15.617 -12.031 -4.914 1 96.69 397 THR A CA 1
ATOM 3079 C C . THR A 1 397 ? -16.25 -12.594 -3.648 1 96.69 397 THR A C 1
ATOM 3081 O O . THR A 1 397 ? -15.859 -12.242 -2.537 1 96.69 397 THR A O 1
ATOM 3084 N N . LYS A 1 398 ? -17.047 -13.703 -3.777 1 96.81 398 LYS A N 1
ATOM 3085 C CA . LYS A 1 398 ? -17.703 -14.273 -2.607 1 96.81 398 LYS A CA 1
ATOM 3086 C C . LYS A 1 398 ? -16.703 -14.914 -1.661 1 96.81 398 LYS A C 1
ATOM 3088 O O . LYS A 1 398 ? -16.906 -14.93 -0.445 1 96.81 398 LYS A O 1
ATOM 3093 N N . SER A 1 399 ? -15.633 -15.422 -2.172 1 96.88 399 SER A N 1
ATOM 3094 C CA . SER A 1 399 ? -14.617 -16.031 -1.32 1 96.88 399 SER A CA 1
ATOM 3095 C C . SER A 1 399 ? -13.992 -15.008 -0.381 1 96.88 399 SER A C 1
ATOM 3097 O O . SER A 1 399 ? -13.695 -15.32 0.774 1 96.88 399 SER A O 1
ATOM 3099 N N . ILE A 1 400 ? -13.758 -13.812 -0.883 1 97.62 400 ILE A N 1
ATOM 3100 C CA . ILE A 1 400 ? -13.188 -12.75 -0.061 1 97.62 400 ILE A CA 1
ATOM 3101 C C . ILE A 1 400 ? -14.156 -12.383 1.062 1 97.62 400 ILE A C 1
ATOM 3103 O O . ILE A 1 400 ? -13.734 -12.141 2.197 1 97.62 400 ILE A O 1
ATOM 3107 N N . ILE A 1 401 ? -15.414 -12.359 0.735 1 98.25 401 ILE A N 1
ATOM 3108 C CA . ILE A 1 401 ? -16.453 -12.055 1.724 1 98.25 401 ILE A CA 1
ATOM 3109 C C . ILE A 1 401 ? -16.422 -13.109 2.83 1 98.25 401 ILE A C 1
ATOM 3111 O O . ILE A 1 401 ? -16.484 -12.773 4.016 1 98.25 401 ILE A O 1
ATOM 3115 N N . SER A 1 402 ? -16.312 -14.297 2.445 1 98.12 402 SER A N 1
ATOM 3116 C CA . SER A 1 402 ? -16.234 -15.414 3.383 1 98.12 402 SER A CA 1
ATOM 3117 C C . SER A 1 402 ? -14.992 -15.312 4.258 1 98.12 402 SER A C 1
ATOM 3119 O O . SER A 1 402 ? -15.055 -15.555 5.465 1 98.12 402 SER A O 1
ATOM 3121 N N . GLN A 1 403 ? -13.875 -15.023 3.668 1 98.62 403 GLN A N 1
ATOM 3122 C CA . GLN A 1 403 ? -12.625 -14.898 4.402 1 98.62 403 GLN A CA 1
ATOM 3123 C C . GLN A 1 403 ? -12.711 -13.805 5.461 1 98.62 403 GLN A C 1
ATOM 3125 O O . GLN A 1 403 ? -12.258 -13.992 6.594 1 98.62 403 GLN A O 1
ATOM 3130 N N . VAL A 1 404 ? -13.289 -12.656 5.082 1 98.69 404 VAL A N 1
ATOM 3131 C CA . VAL A 1 404 ? -13.484 -11.562 6.031 1 98.69 404 VAL A CA 1
ATOM 3132 C C . VAL A 1 404 ? -14.391 -12.023 7.172 1 98.69 404 VAL A C 1
ATOM 3134 O O . VAL A 1 404 ? -14.133 -11.719 8.336 1 98.69 404 VAL A O 1
ATOM 3137 N N . GLY A 1 405 ? -15.43 -12.766 6.82 1 98.12 405 GLY A N 1
ATOM 3138 C CA . GLY A 1 405 ? -16.297 -13.312 7.844 1 98.12 405 GLY A CA 1
ATOM 3139 C C . GLY A 1 405 ? -15.578 -14.211 8.828 1 98.12 405 GLY A C 1
ATOM 3140 O O . GLY A 1 405 ? -15.805 -14.125 10.039 1 98.12 405 GLY A O 1
ATOM 3141 N N . ALA A 1 406 ? -14.711 -15.055 8.336 1 98 406 ALA A N 1
ATOM 3142 C CA . ALA A 1 406 ? -13.945 -15.945 9.195 1 98 406 ALA A CA 1
ATOM 3143 C C . ALA A 1 406 ? -13.102 -15.156 10.195 1 98 406 ALA A C 1
ATOM 3145 O O . ALA A 1 406 ? -13.062 -15.484 11.383 1 98 406 ALA A O 1
ATOM 3146 N N . LEU A 1 407 ? -12.422 -14.172 9.727 1 98.5 407 LEU A N 1
ATOM 3147 C CA . LEU A 1 407 ? -11.539 -13.375 10.57 1 98.5 407 LEU A CA 1
ATOM 3148 C C . LEU A 1 407 ? -12.344 -12.594 11.609 1 98.5 407 LEU A C 1
ATOM 3150 O O . LEU A 1 407 ? -11.891 -12.414 12.742 1 98.5 407 LEU A O 1
ATOM 3154 N N . TYR A 1 408 ? -13.531 -12.117 11.188 1 98.31 408 TYR A N 1
ATOM 3155 C CA . TYR A 1 408 ? -14.414 -11.43 12.125 1 98.31 408 TYR A CA 1
ATOM 3156 C C . TYR A 1 408 ? -14.805 -12.352 13.281 1 98.31 408 TYR A C 1
ATOM 3158 O O . TYR A 1 408 ? -14.766 -11.953 14.445 1 98.31 408 TYR A O 1
ATOM 3166 N N . LEU A 1 409 ? -15.148 -13.562 12.953 1 97.88 409 LEU A N 1
ATOM 3167 C CA . LEU A 1 409 ? -15.57 -14.531 13.953 1 97.88 409 LEU A CA 1
ATOM 3168 C C . LEU A 1 409 ? -14.422 -14.875 14.898 1 97.88 409 LEU A C 1
ATOM 3170 O O . LEU A 1 409 ? -14.625 -14.977 16.109 1 97.88 409 LEU A O 1
ATOM 3174 N N . LEU A 1 410 ? -13.258 -15.047 14.367 1 98.19 410 LEU A N 1
ATOM 3175 C CA . LEU A 1 410 ? -12.102 -15.328 15.195 1 98.19 410 LEU A CA 1
ATOM 3176 C C . LEU A 1 410 ? -11.789 -14.156 16.125 1 98.19 410 LEU A C 1
ATOM 3178 O O . LEU A 1 410 ? -11.516 -14.344 17.312 1 98.19 410 LEU A O 1
ATOM 3182 N N . ALA A 1 411 ? -11.812 -12.945 15.586 1 98.25 411 ALA A N 1
ATOM 3183 C CA . ALA A 1 411 ? -11.523 -11.75 16.375 1 98.25 411 ALA A CA 1
ATOM 3184 C C . ALA A 1 411 ? -12.539 -11.578 17.5 1 98.25 411 ALA A C 1
ATOM 3186 O O . ALA A 1 411 ? -12.172 -11.211 18.625 1 98.25 411 ALA A O 1
ATOM 3187 N N . THR A 1 412 ? -13.828 -11.805 17.203 1 97.75 412 THR A N 1
ATOM 3188 C CA . THR A 1 412 ? -14.883 -11.656 18.188 1 97.75 412 THR A CA 1
ATOM 3189 C C . THR A 1 412 ? -14.727 -12.688 19.312 1 97.75 412 THR A C 1
ATOM 3191 O O . THR A 1 412 ? -14.875 -12.352 20.484 1 97.75 412 THR A O 1
ATOM 3194 N N . GLU A 1 413 ? -14.414 -13.906 18.938 1 97.5 413 GLU A N 1
ATOM 3195 C CA . GLU A 1 413 ? -14.188 -14.945 19.938 1 97.5 413 GLU A CA 1
ATOM 3196 C C . GLU A 1 413 ? -12.992 -14.609 20.828 1 97.5 413 GLU A C 1
ATOM 3198 O O . GLU A 1 413 ? -13.039 -14.789 22.047 1 97.5 413 GLU A O 1
ATOM 3203 N N . MET A 1 414 ? -11.961 -14.18 20.234 1 97.5 414 MET A N 1
ATOM 3204 C CA . MET A 1 414 ? -10.781 -13.789 20.984 1 97.5 414 MET A CA 1
ATOM 3205 C C . MET A 1 414 ? -11.094 -12.648 21.953 1 97.5 414 MET A C 1
ATOM 3207 O O . MET A 1 414 ? -10.609 -12.625 23.078 1 97.5 414 MET A O 1
ATOM 3211 N N . GLY A 1 415 ? -11.875 -11.648 21.406 1 97.75 415 GLY A N 1
ATOM 3212 C CA . GLY A 1 415 ? -12.273 -10.539 22.25 1 97.75 415 GLY A CA 1
ATOM 3213 C C . GLY A 1 415 ? -13.031 -10.992 23.484 1 97.75 415 GLY A C 1
ATOM 3214 O O . GLY A 1 415 ? -12.828 -10.445 24.578 1 97.75 415 GLY A O 1
ATOM 3215 N N . LEU A 1 416 ? -13.859 -11.992 23.344 1 97.31 416 LEU A N 1
ATOM 3216 C CA . LEU A 1 416 ? -14.594 -12.547 24.469 1 97.31 416 LEU A CA 1
ATOM 3217 C C . LEU A 1 416 ? -13.648 -13.227 25.453 1 97.31 416 LEU A C 1
ATOM 3219 O O . LEU A 1 416 ? -13.727 -12.977 26.672 1 97.31 416 LEU A O 1
ATOM 3223 N N . ARG A 1 417 ? -12.742 -13.977 24.953 1 96.31 417 ARG A N 1
ATOM 3224 C CA . ARG A 1 417 ? -11.844 -14.781 25.781 1 96.31 417 ARG A CA 1
ATOM 3225 C C . ARG A 1 417 ? -10.852 -13.891 26.516 1 96.31 417 ARG A C 1
ATOM 3227 O O . ARG A 1 417 ? -10.422 -14.227 27.625 1 96.31 417 ARG A O 1
ATOM 3234 N N . THR A 1 418 ? -10.469 -12.828 25.922 1 95.25 418 THR A N 1
ATOM 3235 C CA . THR A 1 418 ? -9.492 -11.938 26.547 1 95.25 418 THR A CA 1
ATOM 3236 C C . THR A 1 418 ? -10.188 -10.938 27.469 1 95.25 418 THR A C 1
ATOM 3238 O O . THR A 1 418 ? -9.523 -10.18 28.172 1 95.25 418 THR A O 1
ATOM 3241 N N . GLY A 1 419 ? -11.484 -10.797 27.406 1 95.62 419 GLY A N 1
ATOM 3242 C CA . GLY A 1 419 ? -12.242 -9.898 28.25 1 95.62 419 GLY A CA 1
ATOM 3243 C C . GLY A 1 419 ? -12.414 -8.516 27.656 1 95.62 419 GLY A C 1
ATOM 3244 O O . GLY A 1 419 ? -12.969 -7.621 28.297 1 95.62 419 GLY A O 1
ATOM 3245 N N . LYS A 1 420 ? -11.969 -8.352 26.469 1 95.38 420 LYS A N 1
ATOM 3246 C CA . LYS A 1 420 ? -12.125 -7.059 25.812 1 95.38 420 LYS A CA 1
ATOM 3247 C C . LYS A 1 420 ? -13.57 -6.828 25.391 1 95.38 420 LYS A C 1
ATOM 3249 O O . LYS A 1 420 ? -14 -5.684 25.219 1 95.38 420 LYS A O 1
ATOM 3254 N N . LEU A 1 421 ? -14.258 -7.93 25.125 1 96.06 421 LEU A N 1
ATOM 3255 C CA . LEU A 1 421 ? -15.688 -7.875 24.812 1 96.06 421 LEU A CA 1
ATOM 3256 C C . LEU A 1 421 ? -16.516 -8.406 25.984 1 96.06 421 LEU A C 1
ATOM 3258 O O . LEU A 1 421 ? -16.219 -9.477 26.531 1 96.06 421 LEU A O 1
ATOM 3262 N N . SER A 1 422 ? -17.5 -7.652 26.344 1 97.06 422 SER A N 1
ATOM 3263 C CA . SER A 1 422 ? -18.453 -8.195 27.297 1 97.06 422 SER A CA 1
ATOM 3264 C C . SER A 1 422 ? -19.312 -9.281 26.656 1 97.06 422 SER A C 1
ATOM 3266 O O . SER A 1 422 ? -19.422 -9.352 25.438 1 97.06 422 SER A O 1
ATOM 3268 N N . ASN A 1 423 ? -19.875 -10.117 27.469 1 97.19 423 ASN A N 1
ATOM 3269 C CA . ASN A 1 423 ? -20.781 -11.148 26.969 1 97.19 423 ASN A CA 1
ATOM 3270 C C . ASN A 1 423 ? -21.922 -10.555 26.172 1 97.19 423 ASN A C 1
ATOM 3272 O O . ASN A 1 423 ? -22.312 -11.102 25.125 1 97.19 423 ASN A O 1
ATOM 3276 N N . SER A 1 424 ? -22.438 -9.477 26.609 1 97.25 424 SER A N 1
ATOM 3277 C CA . SER A 1 424 ? -23.562 -8.828 25.938 1 97.25 424 SER A CA 1
ATOM 3278 C C . SER A 1 424 ? -23.156 -8.305 24.562 1 97.25 424 SER A C 1
ATOM 3280 O O . SER A 1 424 ? -23.875 -8.492 23.578 1 97.25 424 SER A O 1
ATOM 3282 N N . LEU A 1 425 ? -22.047 -7.648 24.547 1 96.25 425 LEU A N 1
ATOM 3283 C CA . LEU A 1 425 ? -21.562 -7.121 23.281 1 96.25 425 LEU A CA 1
ATOM 3284 C C . LEU A 1 425 ? -21.219 -8.258 22.312 1 96.25 425 LEU A C 1
ATOM 3286 O O . LEU A 1 425 ? -21.453 -8.148 21.109 1 96.25 425 LEU A O 1
ATOM 3290 N N . TYR A 1 426 ? -20.594 -9.32 22.875 1 97.31 426 TYR A N 1
ATOM 3291 C CA . TYR A 1 426 ? -20.281 -10.5 22.062 1 97.31 426 TYR A CA 1
ATOM 3292 C C . TYR A 1 426 ? -21.531 -11.047 21.391 1 97.31 426 TYR A C 1
ATOM 3294 O O . TYR A 1 426 ? -21.547 -11.266 20.172 1 97.31 426 TYR A O 1
ATOM 3302 N N . HIS A 1 427 ? -22.578 -11.203 22.078 1 97.25 427 HIS A N 1
ATOM 3303 C CA . HIS A 1 427 ? -23.812 -11.758 21.531 1 97.25 427 HIS A CA 1
ATOM 3304 C C . HIS A 1 427 ? -24.469 -10.797 20.547 1 97.25 427 HIS A C 1
ATOM 3306 O O . HIS A 1 427 ? -25.078 -11.227 19.562 1 97.25 427 HIS A O 1
ATOM 3312 N N . SER A 1 428 ? -24.328 -9.531 20.812 1 97.19 428 SER A N 1
ATOM 3313 C CA . SER A 1 428 ? -24.844 -8.531 19.875 1 97.19 428 SER A CA 1
ATOM 3314 C C . SER A 1 428 ? -24.125 -8.594 18.531 1 97.19 428 SER A C 1
ATOM 3316 O O . SER A 1 428 ? -24.766 -8.562 17.484 1 97.19 428 SER A O 1
ATOM 3318 N N . LEU A 1 429 ? -22.781 -8.703 18.609 1 97.31 429 LEU A N 1
ATOM 3319 C CA . LEU A 1 429 ? -21.984 -8.789 17.391 1 97.31 429 LEU A CA 1
ATOM 3320 C C . LEU A 1 429 ? -22.312 -10.055 16.609 1 97.31 429 LEU A C 1
ATOM 3322 O O . LEU A 1 429 ? -22.406 -10.031 15.375 1 97.31 429 LEU A O 1
ATOM 3326 N N . LEU A 1 430 ? -22.516 -11.148 17.312 1 96.88 430 LEU A N 1
ATOM 3327 C CA . LEU A 1 430 ? -22.844 -12.414 16.656 1 96.88 430 LEU A CA 1
ATOM 3328 C C . LEU A 1 430 ? -24.234 -12.352 16.031 1 96.88 430 LEU A C 1
ATOM 3330 O O . LEU A 1 430 ? -24.469 -12.922 14.969 1 96.88 430 LEU A O 1
ATOM 3334 N N . SER A 1 431 ? -25.125 -11.719 16.719 1 97.56 431 SER A N 1
ATOM 3335 C CA . SER A 1 431 ? -26.484 -11.547 16.188 1 97.56 431 SER A CA 1
ATOM 3336 C C . SER A 1 431 ? -26.469 -10.742 14.891 1 97.56 431 SER A C 1
ATOM 3338 O O . SER A 1 431 ? -27.172 -11.078 13.938 1 97.56 431 SER A O 1
ATOM 3340 N N . ASP A 1 432 ? -25.719 -9.664 14.898 1 97.69 432 ASP A N 1
ATOM 3341 C CA . ASP A 1 432 ? -25.562 -8.859 13.695 1 97.69 432 ASP A CA 1
ATOM 3342 C C . ASP A 1 432 ? -24.984 -9.68 12.555 1 97.69 432 ASP A C 1
ATOM 3344 O O . ASP A 1 432 ? -25.391 -9.539 11.398 1 97.69 432 ASP A O 1
ATOM 3348 N N . TYR A 1 433 ? -23.984 -10.5 12.891 1 97.94 433 TYR A N 1
ATOM 3349 C CA . TYR A 1 433 ? -23.359 -11.359 11.891 1 97.94 433 TYR A CA 1
ATOM 3350 C C . TYR A 1 433 ? -24.391 -12.297 11.266 1 97.94 433 TYR A C 1
ATOM 3352 O O . TYR A 1 433 ? -24.391 -12.508 10.047 1 97.94 433 TYR A O 1
ATOM 3360 N N . LYS A 1 434 ? -25.25 -12.844 12.016 1 96.88 434 LYS A N 1
ATOM 3361 C CA . LYS A 1 434 ? -26.234 -13.82 11.555 1 96.88 434 LYS A CA 1
ATOM 3362 C C . LYS A 1 434 ? -27.266 -13.172 10.641 1 96.88 434 LYS A C 1
ATOM 3364 O O . LYS A 1 434 ? -27.875 -13.852 9.812 1 96.88 434 LYS A O 1
ATOM 3369 N N . LYS A 1 435 ? -27.406 -11.859 10.711 1 97.25 435 LYS A N 1
ATOM 3370 C CA . LYS A 1 435 ? -28.344 -11.141 9.852 1 97.25 435 LYS A CA 1
ATOM 3371 C C . LYS A 1 435 ? -27.688 -10.758 8.531 1 97.25 435 LYS A C 1
ATOM 3373 O O . LYS A 1 435 ? -28.375 -10.406 7.57 1 97.25 435 LYS A O 1
ATOM 3378 N N . LEU A 1 436 ? -26.422 -10.852 8.523 1 97.44 436 LEU A N 1
ATOM 3379 C CA . LEU A 1 436 ? -25.625 -10.297 7.43 1 97.44 436 LEU A CA 1
ATOM 3380 C C . LEU A 1 436 ? -25.969 -10.984 6.113 1 97.44 436 LEU A C 1
ATOM 3382 O O . LEU A 1 436 ? -26.016 -10.336 5.066 1 97.44 436 LEU A O 1
ATOM 3386 N N . PRO A 1 437 ? -26.188 -12.352 6.059 1 97.31 437 PRO A N 1
ATOM 3387 C CA . PRO A 1 437 ? -26.5 -13.008 4.785 1 97.31 437 PRO A CA 1
ATOM 3388 C C . PRO A 1 437 ? -27.703 -12.375 4.082 1 97.31 437 PRO A C 1
ATOM 3390 O O . PRO A 1 437 ? -27.625 -12.078 2.889 1 97.31 437 PRO A O 1
ATOM 3393 N N . GLU A 1 438 ? -28.734 -12.094 4.809 1 96.62 438 GLU A N 1
ATOM 3394 C CA . GLU A 1 438 ? -29.938 -11.484 4.234 1 96.62 438 GLU A CA 1
ATOM 3395 C C . GLU A 1 438 ? -29.672 -10.055 3.793 1 96.62 438 GLU A C 1
ATOM 3397 O O . GLU A 1 438 ? -30.172 -9.609 2.764 1 96.62 438 GLU A O 1
ATOM 3402 N N . ILE A 1 439 ? -28.922 -9.359 4.551 1 97.44 439 ILE A N 1
ATOM 3403 C CA . ILE A 1 439 ? -28.609 -7.969 4.238 1 97.44 439 ILE A CA 1
ATOM 3404 C C . ILE A 1 439 ? -27.781 -7.906 2.953 1 97.44 439 ILE A C 1
ATOM 3406 O O . ILE A 1 439 ? -28.047 -7.082 2.078 1 97.44 439 ILE A O 1
ATOM 3410 N N . LEU A 1 440 ? -26.734 -8.773 2.805 1 97.81 440 LEU A N 1
ATOM 3411 C CA . LEU A 1 440 ? -25.891 -8.797 1.615 1 97.81 440 LEU A CA 1
ATOM 3412 C C . LEU A 1 440 ? -26.703 -9.148 0.376 1 97.81 440 LEU A C 1
ATOM 3414 O O . LEU A 1 440 ? -26.5 -8.578 -0.695 1 97.81 440 LEU A O 1
ATOM 3418 N N . ASN A 1 441 ? -27.641 -10.102 0.584 1 94.56 441 ASN A N 1
ATOM 3419 C CA . ASN A 1 441 ? -28.531 -10.43 -0.524 1 94.56 441 ASN A CA 1
ATOM 3420 C C . ASN A 1 441 ? -29.375 -9.227 -0.952 1 94.56 441 ASN A C 1
ATOM 3422 O O . ASN A 1 441 ? -29.547 -8.977 -2.146 1 94.56 441 ASN A O 1
ATOM 3426 N N . SER A 1 442 ? -29.844 -8.508 -0.01 1 95 442 SER A N 1
ATOM 3427 C CA . SER A 1 442 ? -30.641 -7.324 -0.288 1 95 442 SER A CA 1
ATOM 3428 C C . SER A 1 442 ? -29.812 -6.238 -0.959 1 95 442 SER A C 1
ATOM 3430 O O . SER A 1 442 ? -30.312 -5.5 -1.808 1 95 442 SER A O 1
ATOM 3432 N N . VAL A 1 443 ? -28.562 -6.105 -0.589 1 95.19 443 VAL A N 1
ATOM 3433 C CA . VAL A 1 443 ? -27.688 -5.109 -1.186 1 95.19 443 VAL A CA 1
ATOM 3434 C C . VAL A 1 443 ? -27.516 -5.395 -2.678 1 95.19 443 VAL A C 1
ATOM 3436 O O . VAL A 1 443 ? -27.625 -4.488 -3.504 1 95.19 443 VAL A O 1
ATOM 3439 N N . VAL A 1 444 ? -27.266 -6.609 -3.055 1 95.25 444 VAL A N 1
ATOM 3440 C CA . VAL A 1 444 ? -27.062 -6.98 -4.449 1 95.25 444 VAL A CA 1
ATOM 3441 C C . VAL A 1 444 ? -28.344 -6.742 -5.246 1 95.25 444 VAL A C 1
ATOM 3443 O O . VAL A 1 444 ? -28.297 -6.215 -6.359 1 95.25 444 VAL A O 1
ATOM 3446 N N . SER A 1 445 ? -29.469 -7.074 -4.613 1 93 445 SER A N 1
ATOM 3447 C CA . SER A 1 445 ? -30.75 -6.969 -5.316 1 93 445 SER A CA 1
ATOM 3448 C C . SER A 1 445 ? -31.203 -5.516 -5.41 1 93 445 SER A C 1
ATOM 3450 O O . SER A 1 445 ? -31.656 -5.066 -6.465 1 93 445 SER A O 1
ATOM 3452 N N . ASP A 1 446 ? -31.031 -4.777 -4.352 1 94.75 446 ASP A N 1
ATOM 3453 C CA . ASP A 1 446 ? -31.688 -3.479 -4.234 1 94.75 446 ASP A CA 1
ATOM 3454 C C . ASP A 1 446 ? -30.797 -2.365 -4.789 1 94.75 446 ASP A C 1
ATOM 3456 O O . ASP A 1 446 ? -31.297 -1.315 -5.203 1 94.75 446 ASP A O 1
ATOM 3460 N N . TYR A 1 447 ? -29.531 -2.584 -4.84 1 96.06 447 TYR A N 1
ATOM 3461 C CA . TYR A 1 447 ? -28.641 -1.465 -5.148 1 96.06 447 TYR A CA 1
ATOM 3462 C C . TYR A 1 447 ? -27.938 -1.681 -6.484 1 96.06 447 TYR A C 1
ATOM 3464 O O . TYR A 1 447 ? -27.25 -0.783 -6.98 1 96.06 447 TYR A O 1
ATOM 3472 N N . SER A 1 448 ? -28.062 -2.807 -7.105 1 95.31 448 SER A N 1
ATOM 3473 C CA . SER A 1 448 ? -27.391 -3.141 -8.359 1 95.31 448 SER A CA 1
ATOM 3474 C C . SER A 1 448 ? -27.703 -2.117 -9.445 1 95.31 448 SER A C 1
ATOM 3476 O O . SER A 1 448 ? -26.797 -1.673 -10.164 1 95.31 448 SER A O 1
ATOM 3478 N N . ASP A 1 449 ? -28.969 -1.698 -9.531 1 95.31 449 ASP A N 1
ATOM 3479 C CA . ASP A 1 449 ? -29.375 -0.771 -10.586 1 95.31 449 ASP A CA 1
ATOM 3480 C C . ASP A 1 449 ? -28.734 0.599 -10.391 1 95.31 449 ASP A C 1
ATOM 3482 O O . ASP A 1 449 ? -28.281 1.223 -11.352 1 95.31 449 ASP A O 1
ATOM 3486 N N . GLU A 1 450 ? -28.75 1.009 -9.203 1 97.25 450 GLU A N 1
ATOM 3487 C CA . GLU A 1 450 ? -28.156 2.307 -8.914 1 97.25 450 GLU A CA 1
ATOM 3488 C C . GLU A 1 450 ? -26.656 2.289 -9.172 1 97.25 450 GLU A C 1
ATOM 3490 O O . GLU A 1 450 ? -26.109 3.232 -9.75 1 97.25 450 GLU A O 1
ATOM 3495 N N . ILE A 1 451 ? -26 1.273 -8.766 1 98.31 451 ILE A N 1
ATOM 3496 C CA . ILE A 1 451 ? -24.562 1.149 -8.961 1 98.31 451 ILE A CA 1
ATOM 3497 C C . ILE A 1 451 ? -24.266 1.016 -10.453 1 98.31 451 ILE A C 1
ATOM 3499 O O . ILE A 1 451 ? -23.281 1.583 -10.945 1 98.31 451 ILE A O 1
ATOM 3503 N N . LYS A 1 452 ? -25.094 0.254 -11.133 1 97.62 452 LYS A N 1
ATOM 3504 C CA . LYS A 1 452 ? -24.969 0.124 -12.586 1 97.62 452 LYS A CA 1
ATOM 3505 C C . LYS A 1 452 ? -25.047 1.488 -13.266 1 97.62 452 LYS A C 1
ATOM 3507 O O . LYS A 1 452 ? -24.234 1.788 -14.148 1 97.62 452 LYS A O 1
ATOM 3512 N N . ARG A 1 453 ? -25.969 2.289 -12.867 1 97.81 453 ARG A N 1
ATOM 3513 C CA . ARG A 1 453 ? -26.109 3.629 -13.422 1 97.81 453 ARG A CA 1
ATOM 3514 C C . ARG A 1 453 ? -24.844 4.445 -13.211 1 97.81 453 ARG A C 1
ATOM 3516 O O . ARG A 1 453 ? -24.359 5.09 -14.141 1 97.81 453 ARG A O 1
ATOM 3523 N N . VAL A 1 454 ? -24.328 4.434 -12.016 1 97.88 454 VAL A N 1
ATOM 3524 C CA . VAL A 1 454 ? -23.125 5.18 -11.68 1 97.88 454 VAL A CA 1
ATOM 3525 C C . VAL A 1 454 ? -21.953 4.684 -12.539 1 97.88 454 VAL A C 1
ATOM 3527 O O . VAL A 1 454 ? -21.188 5.484 -13.07 1 97.88 454 VAL A O 1
ATOM 3530 N N . ALA A 1 455 ? -21.812 3.371 -12.625 1 97.94 455 ALA A N 1
ATOM 3531 C CA . ALA A 1 455 ? -20.734 2.766 -13.406 1 97.94 455 ALA A CA 1
ATOM 3532 C C . ALA A 1 455 ? -20.812 3.188 -14.875 1 97.94 455 ALA A 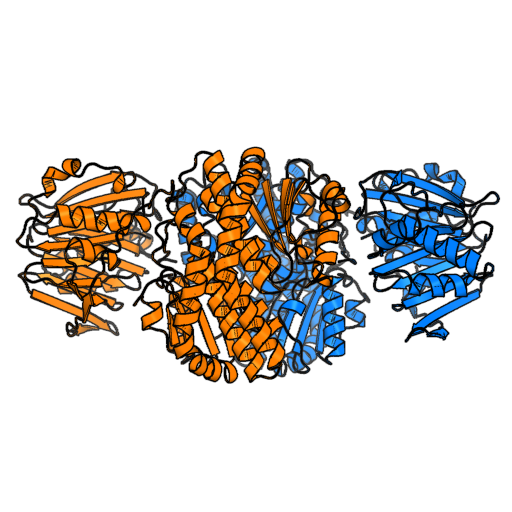C 1
ATOM 3534 O O . ALA A 1 455 ? -19.812 3.582 -15.469 1 97.94 455 ALA A O 1
ATOM 3535 N N . TYR A 1 456 ? -22.031 3.139 -15.492 1 97 456 TYR A N 1
ATOM 3536 C CA . TYR A 1 456 ? -22.234 3.449 -16.906 1 97 456 TYR A CA 1
ATOM 3537 C C . TYR A 1 456 ? -21.969 4.922 -17.188 1 97 456 TYR A C 1
ATOM 3539 O O . TYR A 1 456 ? -21.391 5.27 -18.203 1 97 456 TYR A O 1
ATOM 3547 N N . GLN A 1 457 ? -22.281 5.73 -16.25 1 96.5 457 GLN A N 1
ATOM 3548 C CA . GLN A 1 457 ? -22.156 7.172 -16.453 1 96.5 457 GLN A CA 1
ATOM 3549 C C . GLN A 1 457 ? -20.703 7.613 -16.375 1 96.5 457 GLN A C 1
ATOM 3551 O O . GLN A 1 457 ? -20.328 8.672 -16.891 1 96.5 457 GLN A O 1
ATOM 3556 N N . ASN A 1 458 ? -19.891 6.797 -15.75 1 95.88 458 ASN A N 1
ATOM 3557 C CA . ASN A 1 458 ? -18.531 7.262 -15.461 1 95.88 458 ASN A CA 1
ATOM 3558 C C . ASN A 1 458 ? -17.484 6.289 -15.992 1 95.88 458 ASN A C 1
ATOM 3560 O O . ASN A 1 458 ? -16.328 6.332 -15.57 1 95.88 458 ASN A O 1
ATOM 3564 N N . CYS A 1 459 ? -17.812 5.383 -16.844 1 92.56 459 CYS A N 1
ATOM 3565 C CA . CYS A 1 459 ? -16.938 4.316 -17.297 1 92.56 459 CYS A CA 1
ATOM 3566 C C . CYS A 1 459 ? -15.805 4.875 -18.172 1 92.56 459 CYS A C 1
ATOM 3568 O O . CYS A 1 459 ? -14.805 4.199 -18.406 1 92.56 459 CYS A O 1
ATOM 3570 N N . ASN A 1 460 ? -15.867 6.168 -18.594 1 92.25 460 ASN A N 1
ATOM 3571 C CA . ASN A 1 460 ? -14.867 6.754 -19.484 1 92.25 460 ASN A CA 1
ATOM 3572 C C . ASN A 1 460 ? -13.781 7.48 -18.688 1 92.25 460 ASN A C 1
ATOM 3574 O O . ASN A 1 460 ? -12.797 7.941 -19.266 1 92.25 460 ASN A O 1
ATOM 3578 N N . ILE A 1 461 ? -13.938 7.574 -17.438 1 95.06 461 ILE A N 1
ATOM 3579 C CA . ILE A 1 461 ? -12.938 8.227 -16.594 1 95.06 461 ILE A CA 1
ATOM 3580 C C . ILE A 1 461 ? -11.695 7.344 -16.5 1 95.06 461 ILE A C 1
ATOM 3582 O O . ILE A 1 461 ? -11.773 6.176 -16.109 1 95.06 461 ILE A O 1
ATOM 3586 N N . GLU A 1 462 ? -10.523 7.906 -16.734 1 93.31 462 GLU A N 1
ATOM 3587 C CA . GLU A 1 462 ? -9.312 7.105 -16.844 1 93.31 462 GLU A CA 1
ATOM 3588 C C . GLU A 1 462 ? -8.578 7.02 -15.508 1 93.31 462 GLU A C 1
ATOM 3590 O O . GLU A 1 462 ? -7.793 6.09 -15.289 1 93.31 462 GLU A O 1
ATOM 3595 N N . HIS A 1 463 ? -8.719 8.047 -14.703 1 95.81 463 HIS A N 1
ATOM 3596 C CA . HIS A 1 463 ? -7.949 8.148 -13.469 1 95.81 463 HIS A CA 1
ATOM 3597 C C . HIS A 1 463 ? -8.852 8.055 -12.242 1 95.81 463 HIS A C 1
ATOM 3599 O O . HIS A 1 463 ? -9.75 8.875 -12.062 1 95.81 463 HIS A O 1
ATOM 3605 N N . TRP A 1 464 ? -8.539 7.031 -11.375 1 97.81 464 TRP A N 1
ATOM 3606 C CA . TRP A 1 464 ? -9.391 6.77 -10.219 1 97.81 464 TRP A CA 1
ATOM 3607 C C . TRP A 1 464 ? -8.562 6.637 -8.945 1 97.81 464 TRP A C 1
ATOM 3609 O O . TRP A 1 464 ? -7.484 6.043 -8.961 1 97.81 464 TRP A O 1
ATOM 3619 N N . PHE A 1 465 ? -9.062 7.234 -7.918 1 97.88 465 PHE A N 1
ATOM 3620 C CA . PHE A 1 465 ? -8.586 6.941 -6.57 1 97.88 465 PHE A CA 1
ATOM 3621 C C . PHE A 1 465 ? -9.68 6.285 -5.742 1 97.88 465 PHE A C 1
ATOM 3623 O O . PHE A 1 465 ? -10.867 6.516 -5.98 1 97.88 465 PHE A O 1
ATOM 3630 N N . PHE A 1 466 ? -9.359 5.43 -4.867 1 98.62 466 PHE A N 1
ATOM 3631 C CA . PHE A 1 466 ? -10.211 4.816 -3.859 1 98.62 466 PHE A CA 1
ATOM 3632 C C . PHE A 1 466 ? -9.672 5.074 -2.459 1 98.62 466 PHE A C 1
ATOM 3634 O O . PHE A 1 466 ? -8.508 4.777 -2.174 1 98.62 466 PHE A O 1
ATOM 3641 N N . ILE A 1 467 ? -10.508 5.625 -1.564 1 98.31 467 ILE A N 1
ATOM 3642 C CA . ILE A 1 467 ? -9.953 5.965 -0.259 1 98.31 467 ILE A CA 1
ATOM 3643 C C . ILE A 1 467 ? -10.906 5.5 0.843 1 98.31 467 ILE A C 1
ATOM 3645 O O . ILE A 1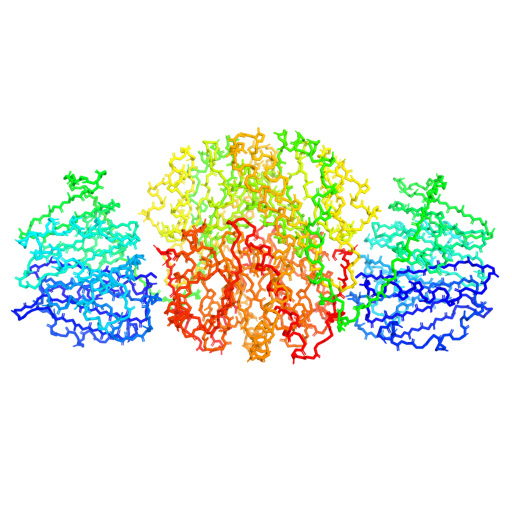 467 ? -12.094 5.289 0.598 1 98.31 467 ILE A O 1
ATOM 3649 N N . GLY A 1 468 ? -10.445 5.258 1.973 1 97.81 468 GLY A N 1
ATOM 3650 C CA . GLY A 1 468 ? -11.133 4.922 3.209 1 97.81 468 GLY A CA 1
ATOM 3651 C C . GLY A 1 468 ? -10.258 5.082 4.438 1 97.81 468 GLY A C 1
ATOM 3652 O O . GLY A 1 468 ? -9.078 5.422 4.328 1 97.81 468 GLY A O 1
ATOM 3653 N N . ARG A 1 469 ? -10.812 4.984 5.633 1 96.94 469 ARG A N 1
ATOM 3654 C CA . ARG A 1 469 ? -10.109 5.012 6.91 1 96.94 469 ARG A CA 1
ATOM 3655 C C . ARG A 1 469 ? -10.453 3.785 7.754 1 96.94 469 ARG A C 1
ATOM 3657 O O . ARG A 1 469 ? -11.547 3.23 7.633 1 96.94 469 ARG A O 1
ATOM 3664 N N . GLY A 1 470 ? -9.547 3.424 8.641 1 96.88 470 GLY A N 1
ATOM 3665 C CA . GLY A 1 470 ? -9.797 2.199 9.383 1 96.88 470 GLY A CA 1
ATOM 3666 C C . GLY A 1 470 ? -9.984 0.987 8.492 1 96.88 470 GLY A C 1
ATOM 3667 O O . GLY A 1 470 ? -9.312 0.854 7.465 1 96.88 470 GLY A O 1
ATOM 3668 N N . ALA A 1 471 ? -10.867 0.157 8.836 1 97.62 471 ALA A N 1
ATOM 3669 C CA . ALA A 1 471 ? -11.086 -1.066 8.07 1 97.62 471 ALA A CA 1
ATOM 3670 C C . ALA A 1 471 ? -11.648 -0.753 6.688 1 97.62 471 ALA A C 1
ATOM 3672 O O . ALA A 1 471 ? -11.641 -1.609 5.797 1 97.62 471 ALA A O 1
ATOM 3673 N N . HIS A 1 472 ? -12.109 0.495 6.453 1 98.31 472 HIS A N 1
ATOM 3674 C CA . HIS A 1 472 ? -12.594 0.916 5.145 1 98.31 472 HIS A CA 1
ATOM 3675 C C . HIS A 1 472 ? -11.43 1.171 4.184 1 98.31 472 HIS A C 1
ATOM 3677 O O . HIS A 1 472 ? -11.625 1.209 2.967 1 98.31 472 HIS A O 1
ATOM 3683 N N . TYR A 1 473 ? -10.273 1.327 4.773 1 98.19 473 TYR A N 1
ATOM 3684 C CA . TYR A 1 473 ? -9.07 1.522 3.965 1 98.19 473 TYR A CA 1
ATOM 3685 C C . TYR A 1 473 ? -8.75 0.268 3.162 1 98.19 473 TYR A C 1
ATOM 3687 O O . TYR A 1 473 ? -8.641 0.318 1.936 1 98.19 473 TYR A O 1
ATOM 3695 N N . PRO A 1 474 ? -8.57 -0.917 3.799 1 98.69 474 PRO A N 1
ATOM 3696 C CA . PRO A 1 474 ? -8.352 -2.111 2.98 1 98.69 474 PRO A CA 1
ATOM 3697 C C . PRO A 1 474 ? -9.523 -2.41 2.049 1 98.69 474 PRO A C 1
ATOM 3699 O O . PRO A 1 474 ? -9.336 -3.012 0.987 1 98.69 474 PRO A O 1
ATOM 3702 N N . VAL A 1 475 ? -10.734 -1.948 2.363 1 98.69 475 VAL A N 1
ATOM 3703 C CA . VAL A 1 475 ? -11.859 -2.061 1.441 1 98.69 475 VAL A CA 1
ATOM 3704 C C . VAL A 1 475 ? -11.578 -1.256 0.176 1 98.69 475 VAL A C 1
ATOM 3706 O O . VAL A 1 475 ? -11.828 -1.725 -0.936 1 98.69 475 VAL A O 1
ATOM 3709 N N . ALA A 1 476 ? -11.07 -0.056 0.405 1 98.75 476 ALA A N 1
ATOM 3710 C CA . ALA A 1 476 ? -10.703 0.794 -0.726 1 98.75 476 ALA A CA 1
ATOM 3711 C C . ALA A 1 476 ? -9.625 0.134 -1.584 1 98.75 476 ALA A C 1
ATOM 3713 O O . ALA A 1 476 ? -9.695 0.182 -2.814 1 98.75 476 ALA A O 1
ATOM 3714 N N . LEU A 1 477 ? -8.641 -0.48 -0.926 1 98.62 477 LEU A N 1
ATOM 3715 C CA . LEU A 1 477 ? -7.57 -1.166 -1.645 1 98.62 477 LEU A CA 1
ATOM 3716 C C . LEU A 1 477 ? -8.125 -2.318 -2.475 1 98.62 477 LEU A C 1
ATOM 3718 O O . LEU A 1 477 ? -7.82 -2.439 -3.662 1 98.62 477 LEU A O 1
ATOM 3722 N N . GLU A 1 478 ? -8.938 -3.104 -1.859 1 98.56 478 GLU A N 1
ATOM 3723 C CA . GLU A 1 478 ? -9.5 -4.277 -2.518 1 98.56 478 GLU A CA 1
ATOM 3724 C C . GLU A 1 478 ? -10.422 -3.879 -3.668 1 98.56 478 GLU A C 1
ATOM 3726 O O . GLU A 1 478 ? -10.391 -4.496 -4.734 1 98.56 478 GLU A O 1
ATOM 3731 N N . SER A 1 479 ? -11.219 -2.889 -3.461 1 98.69 479 SER A N 1
ATOM 3732 C CA . SER A 1 479 ? -12.133 -2.416 -4.496 1 98.69 479 SER A CA 1
ATOM 3733 C C . SER A 1 479 ? -11.367 -1.844 -5.688 1 98.69 479 SER A C 1
ATOM 3735 O O . SER A 1 479 ? -11.758 -2.055 -6.84 1 98.69 479 SER A O 1
ATOM 3737 N N . ALA A 1 480 ? -10.352 -1.082 -5.383 1 98.5 480 ALA A N 1
ATOM 3738 C CA . ALA A 1 480 ? -9.516 -0.537 -6.453 1 98.5 480 ALA A CA 1
ATOM 3739 C C . ALA A 1 480 ? -8.883 -1.653 -7.273 1 98.5 480 ALA A C 1
ATOM 3741 O O . ALA A 1 480 ? -8.766 -1.545 -8.5 1 98.5 480 ALA A O 1
ATOM 3742 N N . LEU A 1 481 ? -8.43 -2.689 -6.59 1 97.75 481 LEU A N 1
ATOM 3743 C CA . LEU A 1 481 ? -7.809 -3.814 -7.277 1 97.75 481 LEU A CA 1
ATOM 3744 C C . LEU A 1 481 ? -8.797 -4.492 -8.219 1 97.75 481 LEU A C 1
ATOM 3746 O O . LEU A 1 481 ? -8.484 -4.734 -9.383 1 97.75 481 LEU A O 1
ATOM 3750 N N . LYS A 1 482 ? -10.008 -4.809 -7.695 1 97.5 482 LYS A N 1
ATOM 3751 C CA . LYS A 1 482 ? -11.031 -5.434 -8.531 1 97.5 482 LYS A CA 1
ATOM 3752 C C . LYS A 1 482 ? -11.383 -4.551 -9.727 1 97.5 482 LYS A C 1
ATOM 3754 O O . LYS A 1 482 ? -11.539 -5.043 -10.844 1 97.5 482 LYS A O 1
ATOM 3759 N N . PHE A 1 483 ? -11.484 -3.279 -9.422 1 98 483 PHE A N 1
ATOM 3760 C CA . PHE A 1 483 ? -11.82 -2.301 -10.445 1 98 483 PHE A CA 1
ATOM 3761 C C . PHE A 1 483 ? -10.781 -2.311 -11.562 1 98 483 PHE A C 1
ATOM 3763 O O . PHE A 1 483 ? -11.133 -2.354 -12.742 1 98 483 PHE A O 1
ATOM 3770 N N . LYS A 1 484 ? -9.469 -2.352 -11.258 1 96.5 484 LYS A N 1
ATOM 3771 C CA . LYS A 1 484 ? -8.367 -2.398 -12.219 1 96.5 484 LYS A CA 1
ATOM 3772 C C . LYS A 1 484 ? -8.406 -3.686 -13.039 1 96.5 484 LYS A C 1
ATOM 3774 O O . LYS A 1 484 ? -8.25 -3.654 -14.266 1 96.5 484 LYS A O 1
ATOM 3779 N N . GLU A 1 485 ? -8.641 -4.727 -12.352 1 95.12 485 GLU A N 1
ATOM 3780 C CA . GLU A 1 485 ? -8.523 -6.051 -12.945 1 95.12 485 GLU A CA 1
ATOM 3781 C C . GLU A 1 485 ? -9.484 -6.215 -14.125 1 95.12 485 GLU A C 1
ATOM 3783 O O . GLU A 1 485 ? -9.125 -6.797 -15.148 1 95.12 485 GLU A O 1
ATOM 3788 N N . VAL A 1 486 ? -10.688 -5.652 -13.945 1 95.69 486 VAL A N 1
ATOM 3789 C CA . VAL A 1 486 ? -11.695 -5.996 -14.945 1 95.69 486 VAL A CA 1
ATOM 3790 C C . VAL A 1 486 ? -11.969 -4.789 -15.844 1 95.69 486 VAL A C 1
ATOM 3792 O O . VAL A 1 486 ? -12.391 -4.945 -16.984 1 95.69 486 VAL A O 1
ATOM 3795 N N . SER A 1 487 ? -11.727 -3.578 -15.406 1 96.19 487 SER A N 1
ATOM 3796 C CA . SER A 1 487 ? -12.008 -2.398 -16.219 1 96.19 487 SER A CA 1
ATOM 3797 C C . SER A 1 487 ? -10.789 -1.976 -17.031 1 96.19 487 SER A C 1
ATOM 3799 O O . SER A 1 487 ? -10.914 -1.236 -18 1 96.19 487 SER A O 1
ATOM 3801 N N . TYR A 1 488 ? -9.602 -2.361 -16.609 1 95 488 TYR A N 1
ATOM 3802 C CA . TYR A 1 488 ? -8.32 -1.974 -17.172 1 95 488 TYR A CA 1
ATOM 3803 C C . TYR A 1 488 ? -8.094 -0.473 -17.031 1 95 488 TYR A C 1
ATOM 3805 O O . TYR A 1 488 ? -7.328 0.119 -17.797 1 95 488 TYR A O 1
ATOM 3813 N N . LEU A 1 489 ? -8.828 0.171 -16.109 1 95.88 489 LEU A N 1
ATOM 3814 C CA . LEU A 1 489 ? -8.617 1.577 -15.781 1 95.88 489 LEU A CA 1
ATOM 3815 C C . LEU A 1 489 ? -7.66 1.727 -14.602 1 95.88 489 LEU A C 1
ATOM 3817 O O . LEU A 1 489 ? -7.684 0.912 -13.68 1 95.88 489 LEU A O 1
ATOM 3821 N N . HIS A 1 490 ? -6.777 2.787 -14.664 1 96.5 490 HIS A N 1
ATOM 3822 C CA . HIS A 1 490 ? -5.805 3.012 -13.602 1 96.5 490 HIS A CA 1
ATOM 3823 C C . HIS A 1 490 ? -6.484 3.479 -12.32 1 96.5 490 HIS A C 1
ATOM 3825 O O . HIS A 1 490 ? -7.086 4.555 -12.281 1 96.5 490 HIS A O 1
ATOM 3831 N N . ALA A 1 491 ? -6.52 2.654 -11.297 1 97.69 491 ALA A N 1
ATOM 3832 C CA . ALA A 1 491 ? -7.176 2.906 -10.016 1 97.69 491 ALA A CA 1
ATOM 3833 C C . ALA A 1 491 ? -6.238 2.607 -8.852 1 97.69 491 ALA A C 1
ATOM 3835 O O . ALA A 1 491 ? -5.68 1.514 -8.758 1 97.69 491 ALA A O 1
ATOM 3836 N N . GLU A 1 492 ? -6.031 3.584 -8.023 1 97.44 492 GLU A N 1
ATOM 3837 C CA . GLU A 1 492 ? -5.113 3.457 -6.895 1 97.44 492 GLU A CA 1
ATOM 3838 C C . GLU A 1 492 ? -5.848 3.633 -5.566 1 97.44 492 GLU A C 1
ATOM 3840 O O . GLU A 1 492 ? -6.602 4.59 -5.391 1 97.44 492 GLU A O 1
ATOM 3845 N N . GLY A 1 493 ? -5.688 2.619 -4.672 1 97.56 493 GLY A N 1
ATOM 3846 C CA . GLY A 1 493 ? -6.246 2.705 -3.332 1 97.56 493 GLY A CA 1
ATOM 3847 C C . GLY A 1 493 ? -5.262 3.24 -2.311 1 97.56 493 GLY A C 1
ATOM 3848 O O . GLY A 1 493 ? -4.055 3 -2.416 1 97.56 493 GLY A O 1
ATOM 3849 N N . MET A 1 494 ? -5.727 3.961 -1.267 1 96.56 494 MET A N 1
ATOM 3850 C CA . MET A 1 494 ? -4.863 4.453 -0.196 1 96.56 494 MET A CA 1
ATOM 3851 C C . MET A 1 494 ? -5.688 4.898 1.007 1 96.56 494 MET A C 1
ATOM 3853 O O . MET A 1 494 ? -6.902 5.078 0.9 1 96.56 494 MET A O 1
ATOM 3857 N N . PRO A 1 495 ? -5.043 4.996 2.172 1 96.56 495 PRO A N 1
ATOM 3858 C CA . PRO A 1 495 ? -5.773 5.594 3.291 1 96.56 495 PRO A CA 1
ATOM 3859 C C . PRO A 1 495 ? -6.129 7.059 3.049 1 96.56 495 PRO A C 1
ATOM 3861 O O . PRO A 1 495 ? -5.328 7.809 2.48 1 96.56 495 PRO A O 1
ATOM 3864 N N . ALA A 1 496 ? -7.289 7.453 3.514 1 94.94 496 ALA A N 1
ATOM 3865 C CA . ALA A 1 496 ? -7.77 8.812 3.268 1 94.94 496 ALA A CA 1
ATOM 3866 C C . ALA A 1 496 ? -6.816 9.844 3.857 1 94.94 496 ALA A C 1
ATOM 3868 O O . ALA A 1 496 ? -6.605 10.914 3.271 1 94.94 496 ALA A O 1
ATOM 3869 N N . GLY A 1 497 ? -6.246 9.539 5.004 1 91.44 497 GLY A N 1
ATOM 3870 C CA . GLY A 1 497 ? -5.336 10.477 5.641 1 91.44 497 GLY A CA 1
ATOM 3871 C C . GLY A 1 497 ? -4.027 10.641 4.887 1 91.44 497 GLY A C 1
ATOM 3872 O O . GLY A 1 497 ? -3.375 11.688 4.992 1 91.44 497 GLY A O 1
ATOM 3873 N N . PHE A 1 498 ? -3.635 9.656 4.129 1 89.94 498 PHE A N 1
ATOM 3874 C CA . PHE A 1 498 ? -2.393 9.641 3.367 1 89.94 498 PHE A CA 1
ATOM 3875 C C . PHE A 1 498 ? -2.525 10.484 2.105 1 89.94 498 PHE A C 1
ATOM 3877 O O . PHE A 1 498 ? -1.527 10.977 1.572 1 89.94 498 PHE A O 1
ATOM 3884 N N . PHE A 1 499 ? -3.729 10.766 1.723 1 87.56 499 PHE A N 1
ATOM 3885 C CA . PHE A 1 499 ? -4.059 11.398 0.45 1 87.56 499 PHE A CA 1
ATOM 3886 C C . PHE A 1 499 ? -3.479 12.805 0.376 1 87.56 499 PHE A C 1
ATOM 3888 O O . PHE A 1 499 ? -3.012 13.234 -0.681 1 87.56 499 PHE A O 1
ATOM 3895 N N . LYS A 1 500 ? -3.338 13.469 1.491 1 86.31 500 LYS A N 1
ATOM 3896 C CA . LYS A 1 500 ? -2.863 14.844 1.538 1 86.31 500 LYS A CA 1
ATOM 3897 C C . LYS A 1 500 ? -1.339 14.906 1.496 1 86.31 500 LYS A C 1
ATOM 3899 O O . LYS A 1 500 ? -0.758 15.969 1.283 1 86.31 500 LYS A O 1
ATOM 3904 N N . HIS A 1 501 ? -0.718 13.773 1.635 1 88.75 501 HIS A N 1
ATOM 3905 C CA . HIS A 1 501 ? 0.739 13.727 1.649 1 88.75 501 HIS A CA 1
ATOM 3906 C C . HIS A 1 501 ? 1.298 13.492 0.251 1 88.75 501 HIS A C 1
ATOM 3908 O O . HIS A 1 501 ? 2.211 12.68 0.073 1 88.75 501 HIS A O 1
ATOM 3914 N N . GLY A 1 502 ? 0.728 14.242 -0.729 1 89.5 502 GLY A N 1
ATOM 3915 C CA . GLY A 1 502 ? 1.324 14.219 -2.055 1 89.5 502 GLY A CA 1
ATOM 3916 C C . GLY A 1 502 ? 0.328 13.883 -3.15 1 89.5 502 GLY A C 1
ATOM 3917 O O . GLY A 1 502 ? 0.204 14.625 -4.129 1 89.5 502 GLY A O 1
ATOM 3918 N N . THR A 1 503 ? -0.466 12.898 -2.982 1 91.69 503 THR A N 1
ATOM 3919 C CA . THR A 1 503 ? -1.312 12.352 -4.039 1 91.69 503 THR A CA 1
ATOM 3920 C C . THR A 1 503 ? -2.4 13.352 -4.426 1 91.69 503 THR A C 1
ATOM 3922 O O . THR A 1 503 ? -2.879 13.344 -5.562 1 91.69 503 THR A O 1
ATOM 3925 N N . ILE A 1 504 ? -2.709 14.234 -3.51 1 90.69 504 ILE A N 1
ATOM 3926 C CA . ILE A 1 504 ? -3.779 15.195 -3.732 1 90.69 504 ILE A CA 1
ATOM 3927 C C . ILE A 1 504 ? -3.389 16.156 -4.859 1 90.69 504 ILE A C 1
ATOM 3929 O O . ILE A 1 504 ? -4.242 16.844 -5.426 1 90.69 504 ILE A O 1
ATOM 3933 N N . SER A 1 505 ? -2.115 16.219 -5.207 1 91 505 SER A N 1
ATOM 3934 C CA . SER A 1 505 ? -1.633 17.078 -6.281 1 91 505 SER A CA 1
ATOM 3935 C C . SER A 1 505 ? -2.227 16.672 -7.625 1 91 505 SER A C 1
ATOM 3937 O O . SER A 1 505 ? -2.27 17.469 -8.562 1 91 505 SER A O 1
ATOM 3939 N N . LEU A 1 506 ? -2.705 15.414 -7.703 1 93.38 506 LEU A N 1
ATOM 3940 C CA . LEU A 1 506 ? -3.223 14.891 -8.961 1 93.38 506 LEU A CA 1
ATOM 3941 C C . LEU A 1 506 ? -4.684 15.289 -9.156 1 93.38 506 LEU A C 1
ATOM 3943 O O . LEU A 1 506 ? -5.223 15.172 -10.258 1 93.38 506 LEU A O 1
ATOM 3947 N N . ILE A 1 507 ? -5.305 15.742 -8.148 1 93.69 507 ILE A N 1
ATOM 3948 C CA . ILE A 1 507 ? -6.754 15.93 -8.164 1 93.69 507 ILE A CA 1
ATOM 3949 C C . ILE A 1 507 ? -7.109 17.125 -9.039 1 93.69 507 ILE A C 1
ATOM 3951 O O . ILE A 1 507 ? -6.562 18.219 -8.867 1 93.69 507 ILE A O 1
ATOM 3955 N N . ASP A 1 508 ? -7.926 16.906 -9.984 1 92.19 508 ASP A N 1
ATOM 3956 C CA . ASP A 1 508 ? -8.602 17.906 -10.805 1 92.19 508 ASP A CA 1
ATOM 3957 C C . ASP A 1 508 ? -9.93 17.375 -11.336 1 92.19 508 ASP A C 1
ATOM 3959 O O . ASP A 1 508 ? -10.469 16.406 -10.812 1 92.19 508 ASP A O 1
ATOM 3963 N N . LYS A 1 509 ? -10.477 18.031 -12.305 1 90.94 509 LYS A N 1
ATOM 3964 C CA . LYS A 1 509 ? -11.812 17.688 -12.781 1 90.94 509 LYS A CA 1
ATOM 3965 C C . LYS A 1 509 ? -11.812 16.328 -13.484 1 90.94 509 LYS A C 1
ATOM 3967 O O . LYS A 1 509 ? -12.867 15.719 -13.656 1 90.94 509 LYS A O 1
ATOM 3972 N N . ASN A 1 510 ? -10.617 15.797 -13.805 1 90.5 510 ASN A N 1
ATOM 3973 C CA . ASN A 1 510 ? -10.508 14.555 -14.562 1 90.5 510 ASN A CA 1
ATOM 3974 C C . ASN A 1 510 ? -10.266 13.359 -13.641 1 90.5 510 ASN A C 1
ATOM 3976 O O . ASN A 1 510 ? -10.242 12.211 -14.094 1 90.5 510 ASN A O 1
ATOM 3980 N N . PHE A 1 511 ? -10.133 13.602 -12.328 1 93.44 511 PHE A N 1
ATOM 3981 C CA . PHE A 1 511 ? -9.906 12.539 -11.367 1 93.44 511 PHE A CA 1
ATOM 3982 C C . PHE A 1 511 ? -11.164 12.258 -10.555 1 93.44 511 PHE A C 1
ATOM 3984 O O . PHE A 1 511 ? -11.773 13.18 -10.016 1 93.44 511 PHE A O 1
ATOM 3991 N N . TYR A 1 512 ? -11.555 11.039 -10.57 1 97.44 512 TYR A N 1
ATOM 3992 C CA . TYR A 1 512 ? -12.664 10.617 -9.719 1 97.44 512 TYR A CA 1
ATOM 3993 C C . TYR A 1 512 ? -12.164 9.82 -8.523 1 97.44 512 TYR A C 1
ATOM 3995 O O . TYR A 1 512 ? -11.25 9.008 -8.648 1 97.44 512 TYR A O 1
ATOM 4003 N N . THR A 1 513 ? -12.727 10.133 -7.395 1 98.31 513 THR A N 1
ATOM 4004 C CA . THR A 1 513 ? -12.359 9.438 -6.164 1 98.31 513 THR A CA 1
ATOM 4005 C C . THR A 1 513 ? -13.562 8.68 -5.594 1 98.31 513 THR A C 1
ATOM 4007 O O . THR A 1 513 ? -14.609 9.273 -5.348 1 98.31 513 THR A O 1
ATOM 4010 N N . VAL A 1 514 ? -13.453 7.375 -5.441 1 98.81 514 VAL A N 1
ATOM 4011 C CA . VAL A 1 514 ? -14.445 6.574 -4.73 1 98.81 514 VAL A CA 1
ATOM 4012 C C . VAL A 1 514 ? -14.109 6.539 -3.24 1 98.81 514 VAL A C 1
ATOM 4014 O O . VAL A 1 514 ? -12.977 6.215 -2.861 1 98.81 514 VAL A O 1
ATOM 4017 N N . VAL A 1 515 ? -15.062 6.875 -2.416 1 98.69 515 VAL A N 1
ATOM 4018 C CA . VAL A 1 515 ? -14.836 6.91 -0.975 1 98.69 515 VAL A CA 1
ATOM 4019 C C . VAL A 1 515 ? -15.734 5.887 -0.282 1 98.69 515 VAL A C 1
ATOM 4021 O O . VAL A 1 515 ? -16.938 5.832 -0.545 1 98.69 515 VAL A O 1
ATOM 4024 N N . PHE A 1 516 ? -15.148 5.047 0.507 1 98.75 516 PHE A N 1
ATOM 4025 C CA . PHE A 1 516 ? -15.891 4.207 1.434 1 98.75 516 PHE A CA 1
ATOM 4026 C C . PHE A 1 516 ? -16 4.875 2.799 1 98.75 516 PHE A C 1
ATOM 4028 O O . PHE A 1 516 ? -15.07 4.832 3.598 1 98.75 516 PHE A O 1
ATOM 4035 N N . LEU A 1 517 ? -17.172 5.422 3.051 1 98.06 517 LEU A N 1
ATOM 4036 C CA . LEU A 1 517 ? -17.406 6.328 4.172 1 98.06 517 LEU A CA 1
ATOM 4037 C C . LEU A 1 517 ? -17.828 5.555 5.414 1 98.06 517 LEU A C 1
ATOM 4039 O O . LEU A 1 517 ? -18.797 4.797 5.379 1 98.06 517 LEU A O 1
ATOM 4043 N N . PRO A 1 518 ? -17.078 5.707 6.57 1 97.19 518 PRO A N 1
ATOM 4044 C CA . PRO A 1 518 ? -17.562 5.133 7.828 1 97.19 518 PRO A CA 1
ATOM 4045 C C . PRO A 1 518 ? -18.922 5.672 8.234 1 97.19 518 PRO A C 1
ATOM 4047 O O . PRO A 1 518 ? -19.328 6.742 7.785 1 97.19 518 PRO A O 1
ATOM 4050 N N . SER A 1 519 ? -19.578 4.898 9.062 1 96 519 SER A N 1
ATOM 4051 C CA . SER A 1 519 ? -20.906 5.285 9.531 1 96 519 SER A CA 1
ATOM 4052 C C . SER A 1 519 ? -20.828 6.434 10.531 1 96 519 SER A C 1
ATOM 4054 O O . SER A 1 519 ? -20.031 6.387 11.477 1 96 519 SER A O 1
ATOM 4056 N N . GLN A 1 520 ? -21.625 7.438 10.25 1 92.94 520 GLN A N 1
ATOM 4057 C CA . GLN A 1 520 ? -21.672 8.555 11.18 1 92.94 520 GLN A CA 1
ATOM 4058 C C . GLN A 1 520 ? -22.172 8.102 12.555 1 92.94 520 GLN A C 1
ATOM 4060 O O . GLN A 1 520 ? -21.688 8.57 13.586 1 92.94 520 GLN A O 1
ATOM 4065 N N . ILE A 1 521 ? -23.031 7.16 12.547 1 91.81 521 ILE A N 1
ATOM 4066 C CA . ILE A 1 521 ? -23.688 6.699 13.758 1 91.81 521 ILE A CA 1
ATOM 4067 C C . ILE A 1 521 ? -22.766 5.762 14.531 1 91.81 521 ILE A C 1
ATOM 4069 O O . ILE A 1 521 ? -22.578 5.914 15.734 1 91.81 521 ILE A O 1
ATOM 4073 N N . ASN A 1 522 ? -22.141 4.844 13.836 1 91.25 522 ASN A N 1
ATOM 4074 C CA . ASN A 1 522 ? -21.406 3.764 14.477 1 91.25 522 ASN A CA 1
ATOM 4075 C C . ASN A 1 522 ? -19.922 4.117 14.648 1 91.25 522 ASN A C 1
ATOM 4077 O O . ASN A 1 522 ? -19.234 3.506 15.461 1 91.25 522 ASN A O 1
ATOM 4081 N N . ASP A 1 523 ? -19.484 5.078 13.938 1 91 523 ASP A N 1
ATOM 4082 C CA . ASP A 1 523 ? -18.062 5.434 13.945 1 91 523 ASP A CA 1
ATOM 4083 C C . ASP A 1 523 ? -17.875 6.902 13.578 1 91 523 ASP A C 1
ATOM 4085 O O . ASP A 1 523 ? -17.203 7.219 12.594 1 91 523 ASP A O 1
ATOM 4089 N N . ASN A 1 524 ? -18.266 7.773 14.367 1 91.25 524 ASN A N 1
ATOM 4090 C CA . ASN A 1 524 ? -18.359 9.203 14.07 1 91.25 524 ASN A CA 1
ATOM 4091 C C . ASN A 1 524 ? -16.984 9.828 13.875 1 91.25 524 ASN A C 1
ATOM 4093 O O . ASN A 1 524 ? -16.812 10.719 13.047 1 91.25 524 ASN A O 1
ATOM 4097 N N . GLU A 1 525 ? -16.047 9.414 14.625 1 88.81 525 GLU A N 1
ATOM 4098 C CA . GLU A 1 525 ? -14.711 10 14.523 1 88.81 525 GLU A CA 1
ATOM 4099 C C . GLU A 1 525 ? -14.109 9.742 13.148 1 88.81 525 GLU A C 1
ATOM 4101 O O . GLU A 1 525 ? -13.617 10.672 12.5 1 88.81 525 GLU A O 1
ATOM 4106 N N . LEU A 1 526 ? -14.141 8.5 12.734 1 93.69 526 LEU A N 1
ATOM 4107 C CA . LEU A 1 526 ? -13.609 8.164 11.422 1 93.69 526 LEU A CA 1
ATOM 4108 C C . LEU A 1 526 ? -14.43 8.82 10.32 1 93.69 526 LEU A C 1
ATOM 4110 O O . LEU A 1 526 ? -13.891 9.219 9.281 1 93.69 526 LEU A O 1
ATOM 4114 N N . TYR A 1 527 ? -15.727 8.891 10.586 1 94.25 527 TYR A N 1
ATOM 4115 C CA . TYR A 1 527 ? -16.625 9.539 9.648 1 94.25 527 TYR A CA 1
ATOM 4116 C C . TYR A 1 527 ? -16.234 10.992 9.422 1 94.25 527 TYR A C 1
ATOM 4118 O O . TYR A 1 527 ? -16.031 11.414 8.281 1 94.25 527 TYR A O 1
ATOM 4126 N N . GLN A 1 528 ? -16 11.727 10.453 1 90.5 528 GLN A N 1
ATOM 4127 C CA . GLN A 1 528 ? -15.703 13.156 10.359 1 90.5 528 GLN A CA 1
ATOM 4128 C C . GLN A 1 528 ? -14.352 13.391 9.688 1 90.5 528 GLN A C 1
ATOM 4130 O O . GLN A 1 528 ? -14.211 14.289 8.859 1 90.5 528 GLN A O 1
ATOM 4135 N N . SER A 1 529 ? -13.422 12.562 10.086 1 91.12 529 SER A N 1
ATOM 4136 C CA . SER A 1 529 ? -12.102 12.695 9.492 1 91.12 529 SER A CA 1
ATOM 4137 C C . SER A 1 529 ? -12.141 12.43 7.992 1 91.12 529 SER A C 1
ATOM 4139 O O . SER A 1 529 ? -11.43 13.078 7.219 1 91.12 529 SER A O 1
ATOM 4141 N N . THR A 1 530 ? -12.93 11.477 7.578 1 94.69 530 THR A N 1
ATOM 4142 C CA . THR A 1 530 ? -13.047 11.156 6.16 1 94.69 530 THR A CA 1
ATOM 4143 C C . THR A 1 530 ? -13.75 12.289 5.41 1 94.69 530 THR A C 1
ATOM 4145 O O . THR A 1 530 ? -13.352 12.633 4.297 1 94.69 530 THR A O 1
ATOM 4148 N N . ILE A 1 531 ? -14.742 12.852 6.035 1 92.69 531 ILE A N 1
ATOM 4149 C CA . ILE A 1 531 ? -15.461 13.977 5.453 1 92.69 531 ILE A CA 1
ATOM 4150 C C . ILE A 1 531 ? -14.5 15.141 5.215 1 92.69 531 ILE A C 1
ATOM 4152 O O . ILE A 1 531 ? -14.555 15.797 4.176 1 92.69 531 ILE A O 1
ATOM 4156 N N . ASP A 1 532 ? -13.617 15.328 6.129 1 88.75 532 ASP A N 1
ATOM 4157 C CA . ASP A 1 532 ? -12.625 16.391 5.984 1 88.75 532 ASP A CA 1
ATOM 4158 C C . ASP A 1 532 ? -11.781 16.172 4.73 1 88.75 532 ASP A C 1
ATOM 4160 O O . ASP A 1 532 ? -11.453 17.125 4.023 1 88.75 532 ASP A O 1
ATOM 4164 N N . ASN A 1 533 ? -11.422 14.953 4.492 1 92.38 533 ASN A N 1
ATOM 4165 C CA . ASN A 1 533 ? -10.633 14.641 3.305 1 92.38 533 ASN A CA 1
ATOM 4166 C C . ASN A 1 533 ? -11.43 14.883 2.025 1 92.38 533 ASN A C 1
ATOM 4168 O O . ASN A 1 533 ? -10.867 15.281 1.005 1 92.38 533 ASN A O 1
ATOM 4172 N N . ILE A 1 534 ? -12.727 14.641 2.086 1 94.12 534 ILE A N 1
ATOM 4173 C CA . ILE A 1 534 ? -13.57 14.859 0.916 1 94.12 534 ILE A CA 1
ATOM 4174 C C . ILE A 1 534 ? -13.656 16.359 0.614 1 94.12 534 ILE A C 1
ATOM 4176 O O . ILE A 1 534 ? -13.625 16.766 -0.55 1 94.12 534 ILE A O 1
ATOM 4180 N N . TYR A 1 535 ? -13.703 17.172 1.651 1 89.88 535 TYR A N 1
ATOM 4181 C CA . TYR A 1 535 ? -13.703 18.625 1.463 1 89.88 535 TYR A CA 1
ATOM 4182 C C . TYR A 1 535 ? -12.438 19.078 0.737 1 89.88 535 TYR A C 1
ATOM 4184 O O . TYR A 1 535 ? -12.492 19.969 -0.114 1 89.88 535 TYR A O 1
ATOM 4192 N N . GLU A 1 536 ? -11.359 18.484 1.086 1 88.94 536 GLU A N 1
ATOM 4193 C CA . GLU A 1 536 ? -10.086 18.828 0.446 1 88.94 536 GLU A CA 1
ATOM 4194 C C . GLU A 1 536 ? -10.109 18.484 -1.04 1 88.94 536 GLU A C 1
ATOM 4196 O O . GLU A 1 536 ? -9.57 19.219 -1.863 1 88.94 536 GLU A O 1
ATOM 4201 N N . ILE A 1 537 ? -10.719 17.312 -1.382 1 93.38 537 ILE A N 1
ATOM 4202 C CA . ILE A 1 537 ? -10.828 16.891 -2.771 1 93.38 537 ILE A CA 1
ATOM 4203 C C . ILE A 1 537 ? -11.703 17.875 -3.545 1 93.38 537 ILE A C 1
ATOM 4205 O O . ILE A 1 537 ? -11.344 18.312 -4.637 1 93.38 537 ILE A O 1
ATOM 4209 N N . LYS A 1 538 ? -12.766 18.234 -2.904 1 91.75 538 LYS A N 1
ATOM 4210 C CA . LYS A 1 538 ? -13.719 19.156 -3.539 1 91.75 538 LYS A CA 1
ATOM 4211 C C . LYS A 1 538 ? -13.094 20.531 -3.74 1 91.75 538 LYS A C 1
ATOM 4213 O O . LYS A 1 538 ? -13.359 21.203 -4.746 1 91.75 538 LYS A O 1
ATOM 4218 N N . ALA A 1 539 ? -12.344 20.953 -2.789 1 86.88 539 ALA A N 1
ATOM 4219 C CA . ALA A 1 539 ? -11.695 22.266 -2.855 1 86.88 539 ALA A CA 1
ATOM 4220 C C . ALA A 1 539 ? -10.758 22.359 -4.062 1 86.88 539 ALA A C 1
ATOM 4222 O O . ALA A 1 539 ? -10.469 23.453 -4.547 1 86.88 539 ALA A O 1
ATOM 4223 N N . ARG A 1 540 ? -10.336 21.234 -4.555 1 89.69 540 ARG A N 1
ATOM 4224 C CA . ARG A 1 540 ? -9.406 21.188 -5.676 1 89.69 540 ARG A CA 1
ATOM 4225 C C . ARG A 1 540 ? -10.117 20.797 -6.965 1 89.69 540 ARG A C 1
ATOM 4227 O O . ARG A 1 540 ? -9.477 20.5 -7.977 1 89.69 540 ARG A O 1
ATOM 4234 N N . GLY A 1 541 ? -11.445 20.719 -6.934 1 90.38 541 GLY A N 1
ATOM 4235 C CA . GLY A 1 541 ? -12.25 20.469 -8.125 1 90.38 541 GLY A CA 1
ATOM 4236 C C . GLY A 1 541 ? -12.43 18.984 -8.422 1 90.38 541 GLY A C 1
ATOM 4237 O O . GLY A 1 541 ? -12.891 18.625 -9.508 1 90.38 541 GLY A O 1
ATOM 4238 N N . GLY A 1 542 ? -12.047 18.125 -7.512 1 94.25 542 GLY A N 1
ATOM 4239 C CA . GLY A 1 542 ? -12.188 16.703 -7.727 1 94.25 542 GLY A CA 1
ATOM 4240 C C . GLY A 1 542 ? -13.617 16.203 -7.582 1 94.25 542 GLY A C 1
ATOM 4241 O O . GLY A 1 542 ? -14.43 16.844 -6.902 1 94.25 542 GLY A O 1
ATOM 4242 N N . ASN A 1 543 ? -13.938 15.109 -8.242 1 96.31 543 ASN A N 1
ATOM 4243 C CA . ASN A 1 543 ? -15.242 14.469 -8.133 1 96.31 543 ASN A CA 1
ATOM 4244 C C . ASN A 1 543 ? -15.203 13.273 -7.18 1 96.31 543 ASN A C 1
ATOM 4246 O O . ASN A 1 543 ? -14.234 12.508 -7.184 1 96.31 543 ASN A O 1
ATOM 4250 N N . VAL A 1 544 ? -16.25 13.148 -6.348 1 97.94 544 VAL A N 1
ATOM 4251 C CA . VAL A 1 544 ? -16.25 12.094 -5.34 1 97.94 544 VAL A CA 1
ATOM 4252 C C . VAL A 1 544 ? -17.5 11.242 -5.477 1 97.94 544 VAL A C 1
ATOM 4254 O O . VAL A 1 544 ? -18.625 11.766 -5.559 1 97.94 544 VAL A O 1
ATOM 4257 N N . ILE A 1 545 ? -17.359 9.961 -5.574 1 98.5 545 ILE A N 1
ATOM 4258 C CA . ILE A 1 545 ? -18.422 8.969 -5.48 1 98.5 545 ILE A CA 1
ATOM 4259 C C . ILE A 1 545 ? -18.359 8.273 -4.125 1 98.5 545 ILE A C 1
ATOM 4261 O O . ILE A 1 545 ? -17.344 7.695 -3.762 1 98.5 545 ILE A O 1
ATOM 4265 N N . GLY A 1 546 ? -19.469 8.32 -3.408 1 98.5 546 GLY A N 1
ATOM 4266 C CA . GLY A 1 546 ? -19.438 7.809 -2.049 1 98.5 546 GLY A CA 1
ATOM 4267 C C . GLY A 1 546 ? -20.281 6.566 -1.862 1 98.5 546 GLY A C 1
ATOM 4268 O O . GLY A 1 546 ? -21.375 6.457 -2.443 1 98.5 546 GLY A O 1
ATOM 4269 N N . PHE A 1 547 ? -19.75 5.57 -1.134 1 98.56 547 PHE A N 1
ATOM 4270 C CA . PHE A 1 547 ? -20.5 4.449 -0.558 1 98.56 547 PHE A CA 1
ATOM 4271 C C . PHE A 1 547 ? -20.516 4.543 0.963 1 98.56 547 PHE A C 1
ATOM 4273 O O . PHE A 1 547 ? -19.469 4.512 1.607 1 98.56 547 PHE A O 1
ATOM 4280 N N . GLY A 1 548 ? -21.578 4.723 1.585 1 97.12 548 GLY A N 1
ATOM 4281 C CA . GLY A 1 548 ? -21.719 4.832 3.029 1 97.12 548 GLY A CA 1
ATOM 4282 C C . GLY A 1 548 ? -23.156 4.77 3.498 1 97.12 548 GLY A C 1
ATOM 4283 O O . GLY A 1 548 ? -24.062 4.406 2.73 1 97.12 548 GLY A O 1
ATOM 4284 N N . HIS A 1 549 ? -23.375 4.961 4.805 1 95.81 549 HIS A N 1
ATOM 4285 C CA . HIS A 1 549 ? -24.734 4.965 5.332 1 95.81 549 HIS A CA 1
ATOM 4286 C C . HIS A 1 549 ? -25.453 6.266 4.996 1 95.81 549 HIS A C 1
ATOM 4288 O O . HIS A 1 549 ? -24.844 7.199 4.465 1 95.81 549 HIS A O 1
ATOM 4294 N N . GLN A 1 550 ? -26.703 6.27 5.262 1 95.06 550 GLN A N 1
ATOM 4295 C CA . GLN A 1 550 ? -27.516 7.445 4.977 1 95.06 550 GLN A CA 1
ATOM 4296 C C . GLN A 1 550 ? -27 8.664 5.734 1 95.06 550 GLN A C 1
ATOM 4298 O O . GLN A 1 550 ? -26.719 8.594 6.934 1 95.06 550 GLN A O 1
ATOM 4303 N N . ILE A 1 551 ? -26.812 9.742 5.016 1 93.5 551 ILE A N 1
ATOM 4304 C CA . ILE A 1 551 ? -26.406 11.016 5.605 1 93.5 551 ILE A CA 1
ATOM 4305 C C . ILE A 1 551 ? -27.312 12.133 5.086 1 93.5 551 ILE A C 1
ATOM 4307 O O . ILE A 1 551 ? -28.234 11.875 4.309 1 93.5 551 ILE A O 1
ATOM 4311 N N . SER A 1 552 ? -27.078 13.359 5.477 1 91.19 552 SER A N 1
ATOM 4312 C CA . SER A 1 552 ? -27.938 14.469 5.113 1 91.19 552 SER A CA 1
ATOM 4313 C C . SER A 1 552 ? -27.859 14.773 3.619 1 91.19 552 SER A C 1
ATOM 4315 O O . SER A 1 552 ? -26.781 14.711 3.029 1 91.19 552 SER A O 1
ATOM 4317 N N . LYS A 1 553 ? -29.031 15.117 3.014 1 91.62 553 LYS A N 1
ATOM 4318 C CA . LYS A 1 553 ? -29.094 15.422 1.589 1 91.62 553 LYS A CA 1
ATOM 4319 C C . LYS A 1 553 ? -28.234 16.641 1.247 1 91.62 553 LYS A C 1
ATOM 4321 O O . LYS A 1 553 ? -27.625 16.703 0.173 1 91.62 553 LYS A O 1
ATOM 4326 N N . ASP A 1 554 ? -28.125 17.5 2.129 1 88.5 554 ASP A N 1
ATOM 4327 C CA . ASP A 1 554 ? -27.344 18.719 1.911 1 88.5 554 ASP A CA 1
ATOM 4328 C C . ASP A 1 554 ? -25.844 18.391 1.784 1 88.5 554 ASP A C 1
ATOM 4330 O O . ASP A 1 554 ? -25.172 18.922 0.898 1 88.5 554 ASP A O 1
ATOM 4334 N N . LEU A 1 555 ? -25.5 17.547 2.705 1 89.38 555 LEU A N 1
ATOM 4335 C CA . LEU A 1 555 ? -24.094 17.172 2.676 1 89.38 555 LEU A CA 1
ATOM 4336 C C . LEU A 1 555 ? -23.766 16.406 1.397 1 89.38 555 LEU A C 1
ATOM 4338 O O . LEU A 1 555 ? -22.703 16.594 0.812 1 89.38 555 LEU A O 1
ATOM 4342 N N . ILE A 1 556 ? -24.656 15.547 0.982 1 92.31 556 ILE A N 1
ATOM 4343 C CA . ILE A 1 556 ? -24.484 14.789 -0.249 1 92.31 556 ILE A CA 1
ATOM 4344 C C . ILE A 1 556 ? -24.328 15.742 -1.43 1 92.31 556 ILE A C 1
ATOM 4346 O O . ILE A 1 556 ? -23.391 15.602 -2.234 1 92.31 556 ILE A O 1
ATOM 4350 N N . GLY A 1 557 ? -25.234 16.688 -1.54 1 91.5 557 GLY A N 1
ATOM 4351 C CA . GLY A 1 557 ? -25.188 17.641 -2.639 1 91.5 557 GLY A CA 1
ATOM 4352 C C . GLY A 1 557 ? -23.922 18.5 -2.633 1 91.5 557 GLY A C 1
ATOM 4353 O O . GLY A 1 557 ? -23.422 18.875 -3.693 1 91.5 557 GLY A O 1
ATOM 4354 N N . ASP A 1 558 ? -23.406 18.672 -1.494 1 89.19 558 ASP A N 1
ATOM 4355 C CA . ASP A 1 558 ? -22.25 19.562 -1.34 1 89.19 558 ASP A CA 1
ATOM 4356 C C . ASP A 1 558 ? -20.953 18.828 -1.689 1 89.19 558 ASP A C 1
ATOM 4358 O O . ASP A 1 558 ? -20.047 19.422 -2.273 1 89.19 558 ASP A O 1
ATOM 4362 N N . LEU A 1 559 ? -20.906 17.578 -1.309 1 93.69 559 LEU A N 1
ATOM 4363 C CA . LEU A 1 559 ? -19.594 16.938 -1.273 1 93.69 559 LEU A CA 1
ATOM 4364 C C . LEU A 1 559 ? -19.484 15.852 -2.334 1 93.69 559 LEU A C 1
ATOM 4366 O O . LEU A 1 559 ? -18.391 15.469 -2.734 1 93.69 559 LEU A O 1
ATOM 4370 N N . PHE A 1 560 ? -20.609 15.312 -2.795 1 96.69 560 PHE A N 1
ATOM 4371 C CA . PHE A 1 560 ? -20.516 14.109 -3.605 1 96.69 560 PHE A CA 1
ATOM 4372 C C . PHE A 1 560 ? -21.125 14.344 -4.988 1 96.69 560 PHE A C 1
ATOM 4374 O O . PHE A 1 560 ? -22.156 14.992 -5.117 1 96.69 560 PHE A O 1
ATOM 4381 N N . PHE A 1 561 ? -20.406 13.883 -5.961 1 96.06 561 PHE A N 1
ATOM 4382 C CA . PHE A 1 561 ? -20.938 13.805 -7.312 1 96.06 561 PHE A CA 1
ATOM 4383 C C . PHE A 1 561 ? -22.047 12.766 -7.395 1 96.06 561 PHE A C 1
ATOM 4385 O O . PHE A 1 561 ? -23.078 12.992 -8.031 1 96.06 561 PHE A O 1
ATOM 4392 N N . GLU A 1 562 ? -21.797 11.625 -6.785 1 96.81 562 GLU A N 1
ATOM 4393 C CA . GLU A 1 562 ? -22.75 10.539 -6.551 1 96.81 562 GLU A CA 1
ATOM 4394 C C . GLU A 1 562 ? -22.594 9.969 -5.148 1 96.81 562 GLU A C 1
ATOM 4396 O O . GLU A 1 562 ? -21.484 9.922 -4.609 1 96.81 562 GLU A O 1
ATOM 4401 N N . TYR A 1 563 ? -23.734 9.594 -4.598 1 97.81 563 TYR A N 1
ATOM 4402 C CA . TYR A 1 563 ? -23.688 8.961 -3.287 1 97.81 563 TYR A CA 1
ATOM 4403 C C . TYR A 1 563 ? -24.688 7.816 -3.201 1 97.81 563 TYR A C 1
ATOM 4405 O O . TYR A 1 563 ? -25.859 7.992 -3.527 1 97.81 563 TYR A O 1
ATOM 4413 N N . ILE A 1 564 ? -24.234 6.711 -2.865 1 98.12 564 ILE A N 1
ATOM 4414 C CA . ILE A 1 564 ? -25.094 5.555 -2.67 1 98.12 564 ILE A CA 1
ATOM 4415 C C . ILE A 1 564 ? -25.203 5.238 -1.182 1 98.12 564 ILE A C 1
ATOM 4417 O O . ILE A 1 564 ? -24.234 4.812 -0.556 1 98.12 564 ILE A O 1
ATOM 4421 N N . ALA A 1 565 ? -26.359 5.391 -0.62 1 97.44 565 ALA A N 1
ATOM 4422 C CA . ALA A 1 565 ? -26.625 5.133 0.792 1 97.44 565 ALA A CA 1
ATOM 4423 C C . ALA A 1 565 ? -26.922 3.654 1.032 1 97.44 565 ALA A C 1
ATOM 4425 O O . ALA A 1 565 ? -28 3.168 0.709 1 97.44 565 ALA A O 1
ATOM 4426 N N . LEU A 1 566 ? -25.969 2.967 1.648 1 97.56 566 LEU A N 1
ATOM 4427 C CA . LEU A 1 566 ? -26.062 1.532 1.902 1 97.56 566 LEU A CA 1
ATOM 4428 C C . LEU A 1 566 ? -26.625 1.26 3.289 1 97.56 566 LEU A C 1
ATOM 4430 O O . LEU A 1 566 ? -26.672 2.154 4.137 1 97.56 566 LEU A O 1
ATOM 4434 N N . PRO A 1 567 ? -27.078 0.033 3.521 1 95.62 567 PRO A N 1
ATOM 4435 C CA . PRO A 1 567 ? -27.516 -0.334 4.871 1 95.62 567 PRO A CA 1
ATOM 4436 C C . PRO A 1 567 ? -26.391 -0.26 5.895 1 95.62 567 PRO A C 1
ATOM 4438 O O . PRO A 1 567 ? -25.219 -0.377 5.535 1 95.62 567 PRO A O 1
ATOM 4441 N N . ASP A 1 568 ? -26.797 -0.004 7.098 1 94.06 568 ASP A N 1
ATOM 4442 C CA . ASP A 1 568 ? -25.859 0.099 8.211 1 94.06 568 ASP A CA 1
ATOM 4443 C C . ASP A 1 568 ? -26.094 -1.008 9.234 1 94.06 568 ASP A C 1
ATOM 4445 O O . ASP A 1 568 ? -27.219 -1.169 9.734 1 94.06 568 ASP A O 1
ATOM 4449 N N . VAL A 1 569 ? -25.141 -1.798 9.531 1 94.88 569 VAL A N 1
ATOM 4450 C CA . VAL A 1 569 ? -25.266 -2.889 10.492 1 94.88 569 VAL A CA 1
ATOM 4451 C C . VAL A 1 569 ? -24.516 -2.531 11.773 1 94.88 569 VAL A C 1
ATOM 4453 O O . VAL A 1 569 ? -25.141 -2.197 12.789 1 94.88 569 VAL A O 1
ATOM 4456 N N . ASN A 1 570 ? -23.219 -2.482 11.781 1 94.75 570 ASN A N 1
ATOM 4457 C CA . ASN A 1 570 ? -22.328 -1.997 12.836 1 94.75 570 ASN A CA 1
ATOM 4458 C C . ASN A 1 570 ? -20.969 -1.573 12.289 1 94.75 570 ASN A C 1
ATOM 4460 O O . ASN A 1 570 ? -20.719 -1.693 11.086 1 94.75 570 ASN A O 1
ATOM 4464 N N . GLU A 1 571 ? -20.125 -1.068 13.094 1 93.31 571 GLU A N 1
ATOM 4465 C CA . GLU A 1 571 ? -18.906 -0.414 12.648 1 93.31 571 GLU A CA 1
ATOM 4466 C C . GLU A 1 571 ? -17.953 -1.409 11.984 1 93.31 571 GLU A C 1
ATOM 4468 O O . GLU A 1 571 ? -17.109 -1.023 11.164 1 93.31 571 GLU A O 1
ATOM 4473 N N . HIS A 1 572 ? -18.141 -2.713 12.305 1 95.5 572 HIS A N 1
ATOM 4474 C CA . HIS A 1 572 ? -17.203 -3.709 11.797 1 95.5 572 HIS A CA 1
ATOM 4475 C C . HIS A 1 572 ? -17.75 -4.398 10.555 1 95.5 572 HIS A C 1
ATOM 4477 O O . HIS A 1 572 ? -17.031 -4.645 9.594 1 95.5 572 HIS A O 1
ATOM 4483 N N . LEU A 1 573 ? -19.031 -4.648 10.5 1 96.69 573 LEU A N 1
ATOM 4484 C CA . LEU A 1 573 ? -19.609 -5.484 9.453 1 96.69 573 LEU A CA 1
ATOM 4485 C C . LEU A 1 573 ? -20.031 -4.645 8.25 1 96.69 573 LEU A C 1
ATOM 4487 O O . LEU A 1 573 ? -20.25 -5.18 7.168 1 96.69 573 LEU A O 1
ATOM 4491 N N . ASN A 1 574 ? -20.078 -3.299 8.391 1 96.75 574 ASN A N 1
ATOM 4492 C CA . ASN A 1 574 ? -20.422 -2.41 7.281 1 96.75 574 ASN A CA 1
ATOM 4493 C C . ASN A 1 574 ? -19.453 -2.576 6.113 1 96.75 574 ASN A C 1
ATOM 4495 O O . ASN A 1 574 ? -19.812 -2.361 4.957 1 96.75 574 ASN A O 1
ATOM 4499 N N . ILE A 1 575 ? -18.25 -2.971 6.402 1 97.62 575 ILE A N 1
ATOM 4500 C CA . ILE A 1 575 ? -17.219 -3.041 5.379 1 97.62 575 ILE A CA 1
ATOM 4501 C C . ILE A 1 575 ? -17.547 -4.16 4.391 1 97.62 575 ILE A C 1
ATOM 4503 O O . ILE A 1 575 ? -17.156 -4.094 3.221 1 97.62 575 ILE A O 1
ATOM 4507 N N . LEU A 1 576 ? -18.25 -5.223 4.836 1 98.31 576 LEU A N 1
ATOM 4508 C CA . LEU A 1 576 ? -18.641 -6.297 3.926 1 98.31 576 LEU A CA 1
ATOM 4509 C C . LEU A 1 576 ? -19.672 -5.805 2.918 1 98.31 576 LEU A C 1
ATOM 4511 O O . LEU A 1 576 ? -19.656 -6.211 1.754 1 98.31 576 LEU A O 1
ATOM 4515 N N . ILE A 1 577 ? -20.562 -4.977 3.375 1 98.19 577 ILE A N 1
ATOM 4516 C CA . ILE A 1 577 ? -21.547 -4.363 2.494 1 98.19 577 ILE A CA 1
ATOM 4517 C C . ILE A 1 577 ? -20.844 -3.49 1.457 1 98.19 577 ILE A C 1
ATOM 4519 O O . ILE A 1 577 ? -21.156 -3.551 0.266 1 98.19 577 ILE A O 1
ATOM 4523 N N . GLN A 1 578 ? -19.906 -2.734 1.941 1 98.5 578 GLN A N 1
ATOM 4524 C CA . GLN A 1 578 ? -19.156 -1.84 1.064 1 98.5 578 GLN A CA 1
ATOM 4525 C C . GLN A 1 578 ? -18.281 -2.627 0.083 1 98.5 578 GLN A C 1
ATOM 4527 O O . GLN A 1 578 ? -18.094 -2.205 -1.059 1 98.5 578 GLN A O 1
ATOM 4532 N N . LEU A 1 579 ? -17.703 -3.773 0.51 1 98.56 579 LEU A N 1
ATOM 4533 C CA . LEU A 1 579 ? -16.953 -4.637 -0.393 1 98.56 579 LEU A CA 1
ATOM 4534 C C . LEU A 1 579 ? -17.828 -5.113 -1.547 1 98.56 579 LEU A C 1
ATOM 4536 O O . LEU A 1 579 ? -17.406 -5.094 -2.705 1 98.56 579 LEU A O 1
ATOM 4540 N N . VAL A 1 580 ? -19.031 -5.512 -1.207 1 98.56 580 VAL A N 1
ATOM 4541 C CA . VAL A 1 580 ? -19.969 -5.992 -2.23 1 98.56 580 VAL A CA 1
ATOM 4542 C C . VAL A 1 580 ? -20.297 -4.855 -3.191 1 98.56 580 VAL A C 1
ATOM 4544 O O . VAL A 1 580 ? -20.344 -5.055 -4.41 1 98.56 580 VAL A O 1
ATOM 4547 N N . ALA A 1 581 ? -20.516 -3.67 -2.662 1 98.56 581 ALA A N 1
ATOM 4548 C CA . ALA A 1 581 ? -20.781 -2.504 -3.502 1 98.56 581 ALA A CA 1
ATOM 4549 C C . ALA A 1 581 ? -19.609 -2.229 -4.441 1 98.56 581 ALA A C 1
ATOM 4551 O O . ALA A 1 581 ? -19.812 -1.913 -5.617 1 98.56 581 ALA A O 1
ATOM 4552 N N . GLY A 1 582 ? -18.422 -2.301 -3.881 1 98.5 582 GLY A N 1
ATOM 4553 C CA . GLY A 1 582 ? -17.234 -2.133 -4.703 1 98.5 582 GLY A CA 1
ATOM 4554 C C . GLY A 1 582 ? -17.125 -3.164 -5.812 1 98.5 582 GLY A C 1
ATOM 4555 O O . GLY A 1 582 ? -16.719 -2.84 -6.93 1 98.5 582 GLY A O 1
ATOM 4556 N N . GLN A 1 583 ? -17.453 -4.422 -5.496 1 98.56 583 GLN A N 1
ATOM 4557 C CA . GLN A 1 583 ? -17.438 -5.484 -6.496 1 98.56 583 GLN A CA 1
ATOM 4558 C C . GLN A 1 583 ? -18.438 -5.199 -7.613 1 98.56 583 GLN A C 1
ATOM 4560 O O . GLN A 1 583 ? -18.125 -5.395 -8.789 1 98.56 583 GLN A O 1
ATOM 4565 N N . LEU A 1 584 ? -19.625 -4.734 -7.246 1 98.56 584 LEU A N 1
ATOM 4566 C CA . LEU A 1 584 ? -20.641 -4.406 -8.227 1 98.56 584 LEU A CA 1
ATOM 4567 C C . LEU A 1 584 ? -20.188 -3.25 -9.117 1 98.56 584 LEU A C 1
ATOM 4569 O O . LEU A 1 584 ? -20.422 -3.266 -10.328 1 98.56 584 LEU A O 1
ATOM 4573 N N . LEU A 1 585 ? -19.562 -2.242 -8.5 1 98.62 585 LEU A N 1
ATOM 4574 C CA . LEU A 1 585 ? -19.047 -1.125 -9.281 1 98.62 585 LEU A CA 1
ATOM 4575 C C . LEU A 1 585 ? -18.047 -1.609 -10.32 1 98.62 585 LEU A C 1
ATOM 4577 O O . LEU A 1 585 ? -18.094 -1.187 -11.484 1 98.62 585 LEU A O 1
ATOM 4581 N N . ALA A 1 586 ? -17.141 -2.441 -9.914 1 98.19 586 ALA A N 1
ATOM 4582 C CA . ALA A 1 586 ? -16.141 -3.006 -10.828 1 98.19 586 ALA A CA 1
ATOM 4583 C C . ALA A 1 586 ? -16.812 -3.793 -11.945 1 98.19 586 ALA A C 1
ATOM 4585 O O . ALA A 1 586 ? -16.469 -3.631 -13.117 1 98.19 586 ALA A O 1
ATOM 4586 N N . TYR A 1 587 ? -17.797 -4.621 -11.609 1 98 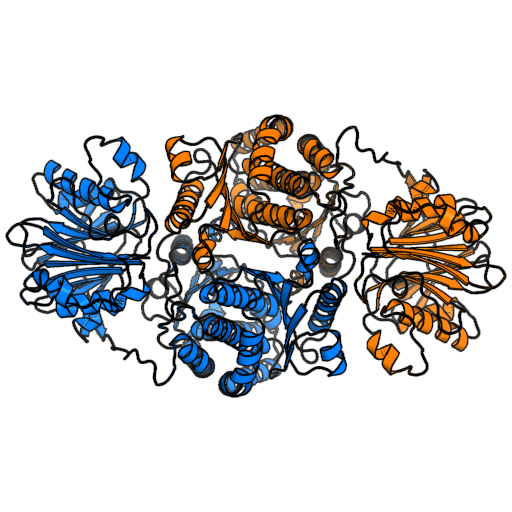587 TYR A N 1
ATOM 4587 C CA . TYR A 1 587 ? -18.5 -5.465 -12.578 1 98 587 TYR A CA 1
ATOM 4588 C C . TYR A 1 587 ? -19.203 -4.613 -13.633 1 98 587 TYR A C 1
ATOM 4590 O O . TYR A 1 587 ? -18.984 -4.797 -14.836 1 98 587 TYR A O 1
ATOM 4598 N N . TYR A 1 588 ? -19.969 -3.691 -13.195 1 98.38 588 TYR A N 1
ATOM 4599 C CA . TYR A 1 588 ? -20.781 -2.926 -14.133 1 98.38 588 TYR A CA 1
ATOM 4600 C C . TYR A 1 588 ? -19.922 -1.98 -14.961 1 98.38 588 TYR A C 1
ATOM 4602 O O . TYR A 1 588 ? -20.234 -1.7 -16.125 1 98.38 588 TYR A O 1
ATOM 4610 N N . SER A 1 589 ? -18.859 -1.465 -14.359 1 98.19 589 SER A N 1
ATOM 4611 C CA . SER A 1 589 ? -17.906 -0.683 -15.156 1 98.19 589 SER A CA 1
ATOM 4612 C C . SER A 1 589 ? -17.328 -1.516 -16.297 1 98.19 589 SER A C 1
ATOM 4614 O O . SER A 1 589 ? -17.188 -1.033 -17.422 1 98.19 589 SER A O 1
ATOM 4616 N N . ALA A 1 590 ? -16.953 -2.736 -15.977 1 97.56 590 ALA A N 1
ATOM 4617 C CA . ALA A 1 590 ? -16.391 -3.633 -16.984 1 97.56 590 ALA A CA 1
ATOM 4618 C C . ALA A 1 590 ? -17.422 -3.949 -18.078 1 97.56 590 ALA A C 1
ATOM 4620 O O . ALA A 1 590 ? -17.078 -4.039 -19.25 1 97.56 590 ALA A O 1
ATOM 4621 N N . VAL A 1 591 ? -18.688 -4.145 -17.656 1 97.31 591 VAL A N 1
ATOM 4622 C CA . VAL A 1 591 ? -19.766 -4.383 -18.625 1 97.31 591 VAL A CA 1
ATOM 4623 C C . VAL A 1 591 ? -19.906 -3.18 -19.547 1 97.31 591 VAL A C 1
ATOM 4625 O O . VAL A 1 591 ? -19.969 -3.336 -20.766 1 97.31 591 VAL A O 1
ATOM 4628 N N . ALA A 1 592 ? -19.906 -2.033 -18.953 1 97.81 592 ALA A N 1
ATOM 4629 C CA . ALA A 1 592 ? -20.062 -0.802 -19.719 1 97.81 592 ALA A CA 1
ATOM 4630 C C . ALA A 1 592 ? -18.938 -0.642 -20.734 1 97.81 592 ALA A C 1
ATOM 4632 O O . ALA A 1 592 ? -19.141 -0.102 -21.828 1 97.81 592 ALA A O 1
ATOM 4633 N N . LEU A 1 593 ? -17.781 -1.104 -20.438 1 97.38 593 LEU A N 1
ATOM 4634 C CA . LEU A 1 593 ? -16.594 -0.955 -21.266 1 97.38 593 LEU A CA 1
ATOM 4635 C C . LEU A 1 593 ? -16.438 -2.148 -22.203 1 97.38 593 LEU A C 1
ATOM 4637 O O . LEU A 1 593 ? -15.469 -2.223 -22.969 1 97.38 593 LEU A O 1
ATOM 4641 N N . ASN A 1 594 ? -17.344 -3.137 -22.141 1 96.12 594 ASN A N 1
ATOM 4642 C CA . ASN A 1 594 ? -17.328 -4.336 -22.969 1 96.12 594 ASN A CA 1
ATOM 4643 C C . ASN A 1 594 ? -16.031 -5.121 -22.812 1 96.12 594 ASN A C 1
ATOM 4645 O O . ASN A 1 594 ? -15.367 -5.438 -23.797 1 96.12 594 ASN A O 1
ATOM 4649 N N . ARG A 1 595 ? -15.648 -5.324 -21.516 1 95.44 595 ARG A N 1
ATOM 4650 C CA . ARG A 1 595 ? -14.445 -6.09 -21.203 1 95.44 595 ARG A CA 1
ATOM 4651 C C . ARG A 1 595 ? -14.773 -7.566 -21.031 1 95.44 595 ARG A C 1
ATOM 4653 O O . ARG A 1 595 ? -15.938 -7.938 -20.859 1 95.44 595 ARG A O 1
ATOM 4660 N N . ASN A 1 596 ? -13.742 -8.406 -21.172 1 90.88 596 ASN A N 1
ATOM 4661 C CA . ASN A 1 596 ? -13.867 -9.797 -20.75 1 90.88 596 ASN A CA 1
ATOM 4662 C C . ASN A 1 596 ? -13.875 -9.93 -19.234 1 90.88 596 ASN A C 1
ATOM 4664 O O . ASN A 1 596 ? -12.82 -9.898 -18.594 1 90.88 596 ASN A O 1
ATOM 4668 N N . ILE A 1 597 ? -14.953 -10.234 -18.672 1 93.19 597 ILE A N 1
ATOM 4669 C CA . ILE A 1 597 ? -15.164 -10.094 -17.234 1 93.19 597 ILE A CA 1
ATOM 4670 C C . ILE A 1 597 ? -14.695 -11.352 -16.516 1 93.19 597 ILE A C 1
ATOM 4672 O O . ILE A 1 597 ? -13.961 -11.273 -15.523 1 93.19 597 ILE A O 1
ATOM 4676 N N . ASP A 1 598 ? -15.047 -12.484 -16.938 1 90.19 598 ASP A N 1
ATOM 4677 C CA . ASP A 1 598 ? -14.75 -13.727 -16.219 1 90.19 598 ASP A CA 1
ATOM 4678 C C . ASP A 1 598 ? -13.312 -14.164 -16.469 1 90.19 598 ASP A C 1
ATOM 4680 O O . ASP A 1 598 ? -12.758 -14.945 -15.688 1 90.19 598 ASP A O 1
ATOM 4684 N N . LYS A 1 599 ? -12.695 -13.719 -17.594 1 89.19 599 LYS A N 1
ATOM 4685 C CA . LYS A 1 599 ? -11.305 -14.008 -17.922 1 89.19 599 LYS A CA 1
ATOM 4686 C C . LYS A 1 599 ? -10.57 -12.742 -18.359 1 89.19 599 LYS A C 1
ATOM 4688 O O . LYS A 1 599 ? -10.133 -12.641 -19.516 1 89.19 599 LYS A O 1
ATOM 4693 N N . PRO A 1 600 ? -10.391 -11.891 -17.375 1 90.38 600 PRO A N 1
ATOM 4694 C CA . PRO A 1 600 ? -9.664 -10.672 -17.75 1 90.38 600 PRO A CA 1
ATOM 4695 C C . PRO A 1 600 ? -8.281 -10.953 -18.328 1 90.38 600 PRO A C 1
ATOM 4697 O O . PRO A 1 600 ? -7.637 -11.938 -17.938 1 90.38 600 PRO A O 1
ATOM 4700 N N . ARG A 1 601 ? -7.883 -10.117 -19.125 1 85.88 601 ARG A N 1
ATOM 4701 C CA . ARG A 1 601 ? -6.613 -10.344 -19.812 1 85.88 601 ARG A CA 1
ATOM 4702 C C . ARG A 1 601 ? -5.461 -10.422 -18.812 1 85.88 601 ARG A C 1
ATOM 4704 O O . ARG A 1 601 ? -5.457 -9.711 -17.812 1 85.88 601 ARG A O 1
ATOM 4711 N N . SER A 1 602 ? -4.551 -11.32 -19.047 1 82 602 SER A N 1
ATOM 4712 C CA . SER A 1 602 ? -3.256 -11.414 -18.391 1 82 602 SER A CA 1
ATOM 4713 C C . SER A 1 602 ? -3.402 -11.914 -16.953 1 82 602 SER A C 1
ATOM 4715 O O . SER A 1 602 ? -2.479 -11.789 -16.156 1 82 602 SER A O 1
ATOM 4717 N N . LEU A 1 603 ? -4.559 -12.359 -16.609 1 84.81 603 LEU A N 1
ATOM 4718 C CA . LEU A 1 603 ? -4.75 -12.797 -15.227 1 84.81 603 LEU A CA 1
ATOM 4719 C C . LEU A 1 603 ? -5.016 -14.297 -15.164 1 84.81 603 LEU A C 1
ATOM 4721 O O . LEU A 1 603 ? -5.562 -14.875 -16.109 1 84.81 603 LEU A O 1
ATOM 4725 N N . ALA A 1 604 ? -4.523 -14.844 -14.078 1 76.69 604 ALA A N 1
ATOM 4726 C CA . ALA A 1 604 ? -4.812 -16.234 -13.711 1 76.69 604 ALA A CA 1
ATOM 4727 C C . ALA A 1 604 ? -5.418 -16.312 -12.312 1 76.69 604 ALA A C 1
ATOM 4729 O O . ALA A 1 604 ? -5.191 -15.43 -11.477 1 76.69 604 ALA A O 1
ATOM 4730 N N . LYS A 1 605 ? -6.215 -17.281 -12.141 1 75.69 605 LYS A N 1
ATOM 4731 C CA . LYS A 1 605 ? -6.918 -17.422 -10.867 1 75.69 605 LYS A CA 1
ATOM 4732 C C . LYS A 1 605 ? -5.957 -17.797 -9.742 1 75.69 605 LYS A C 1
ATOM 4734 O O . LYS A 1 605 ? -6.164 -17.438 -8.586 1 75.69 605 LYS A O 1
ATOM 4739 N N . SER A 1 606 ? -5.023 -18.562 -9.938 1 74.06 606 SER A N 1
ATOM 4740 C CA . SER A 1 606 ? -4.031 -18.969 -8.953 1 74.06 606 SER A CA 1
ATOM 4741 C C . SER A 1 606 ? -2.613 -18.734 -9.461 1 74.06 606 SER A C 1
ATOM 4743 O O . SER A 1 606 ? -2.297 -19.062 -10.602 1 74.06 606 SER A O 1
ATOM 4745 N N . VAL A 1 607 ? -1.836 -18.094 -8.531 1 73.69 607 VAL A N 1
ATOM 4746 C CA . VAL A 1 607 ? -0.444 -17.828 -8.883 1 73.69 607 VAL A CA 1
ATOM 4747 C C . VAL A 1 607 ? 0.464 -18.828 -8.164 1 73.69 607 VAL A C 1
ATOM 4749 O O . VAL A 1 607 ? 0.693 -18.703 -6.957 1 73.69 607 VAL A O 1
ATOM 4752 N N . THR A 1 608 ? 1 -19.781 -8.859 1 69.5 608 THR A N 1
ATOM 4753 C CA . THR A 1 608 ? 1.731 -20.875 -8.25 1 69.5 608 THR A CA 1
ATOM 4754 C C . THR A 1 608 ? 3.232 -20.734 -8.484 1 69.5 608 THR A C 1
ATOM 4756 O O . THR A 1 608 ? 4 -21.656 -8.227 1 69.5 608 THR A O 1
ATOM 4759 N N . VAL A 1 609 ? 3.568 -19.562 -9.07 1 65.31 609 VAL A N 1
ATOM 4760 C CA . VAL A 1 609 ? 4.984 -19.266 -9.242 1 65.31 609 VAL A CA 1
ATOM 4761 C C . VAL A 1 609 ? 5.285 -17.859 -8.719 1 65.31 609 VAL A C 1
ATOM 4763 O O . VAL A 1 609 ? 4.379 -17.031 -8.57 1 65.31 609 VAL A O 1
ATOM 4766 N N . ARG A 1 610 ? 6.512 -17.641 -8.492 1 76 610 ARG A N 1
ATOM 4767 C CA . ARG A 1 610 ? 6.922 -16.359 -7.914 1 76 610 ARG A CA 1
ATOM 4768 C C . ARG A 1 610 ? 6.824 -15.234 -8.945 1 76 610 ARG A C 1
ATOM 4770 O O . ARG A 1 610 ? 7.145 -15.438 -10.117 1 76 610 ARG A O 1
ATOM 4777 N N . MET B 1 1 ? -2.242 22.922 5.328 1 67.19 1 MET B N 1
ATOM 4778 C CA . MET B 1 1 ? -1.768 23.625 6.516 1 67.19 1 MET B CA 1
ATOM 4779 C C . MET B 1 1 ? -1.494 25.094 6.211 1 67.19 1 MET B C 1
ATOM 4781 O O . MET B 1 1 ? -0.888 25.422 5.188 1 67.19 1 MET B O 1
ATOM 4785 N N . CYS B 1 2 ? -2.117 25.891 7.078 1 85.56 2 CYS B N 1
ATOM 4786 C CA . CYS B 1 2 ? -2.068 27.312 6.793 1 85.56 2 CYS B CA 1
ATOM 4787 C C . CYS B 1 2 ? -1.068 28.031 7.699 1 85.56 2 CYS B C 1
ATOM 4789 O O . CYS B 1 2 ? -0.656 27.469 8.719 1 85.56 2 CYS B O 1
ATOM 4791 N N . GLY B 1 3 ? -0.393 28.984 7.203 1 91.38 3 GLY B N 1
ATOM 4792 C CA . GLY B 1 3 ? 0.45 29.859 8 1 91.38 3 GLY B CA 1
ATOM 4793 C C . GLY B 1 3 ? -0.302 31.047 8.586 1 91.38 3 GLY B C 1
ATOM 4794 O O . GLY B 1 3 ? -1.13 31.656 7.906 1 91.38 3 GLY B O 1
ATOM 4795 N N . ILE B 1 4 ? -0.06 31.297 9.891 1 95.75 4 ILE B N 1
ATOM 4796 C CA . ILE B 1 4 ? -0.688 32.469 10.492 1 95.75 4 ILE B CA 1
ATOM 4797 C C . ILE B 1 4 ? 0.374 33.344 11.164 1 95.75 4 ILE B C 1
ATOM 4799 O O . ILE B 1 4 ? 1.349 32.812 11.711 1 95.75 4 ILE B O 1
ATOM 4803 N N . VAL B 1 5 ? 0.237 34.562 11.07 1 96.75 5 VAL B N 1
ATOM 4804 C CA . VAL B 1 5 ? 1.067 35.531 11.781 1 96.75 5 VAL B CA 1
ATOM 4805 C C . VAL B 1 5 ? 0.186 36.625 12.383 1 96.75 5 VAL B C 1
ATOM 4807 O O . VAL B 1 5 ? -0.875 36.938 11.844 1 96.75 5 VAL B O 1
ATOM 4810 N N . GLY B 1 6 ? 0.528 37.094 13.516 1 98 6 GLY B N 1
ATOM 4811 C CA . GLY B 1 6 ? -0.053 38.25 14.164 1 98 6 GLY B CA 1
ATOM 4812 C C . GLY B 1 6 ? 0.951 39.062 14.977 1 98 6 GLY B C 1
ATOM 4813 O O . GLY B 1 6 ? 1.858 38.469 15.586 1 98 6 GLY B O 1
ATOM 4814 N N . PHE B 1 7 ? 0.833 40.344 14.914 1 96.81 7 PHE B N 1
ATOM 4815 C CA . PHE B 1 7 ? 1.75 41.094 15.75 1 96.81 7 PHE B CA 1
ATOM 4816 C C . PHE B 1 7 ? 1.117 42.406 16.188 1 96.81 7 PHE B C 1
ATOM 4818 O O . PHE B 1 7 ? 0.228 42.938 15.516 1 96.81 7 PHE B O 1
ATOM 4825 N N . VAL B 1 8 ? 1.516 42.844 17.312 1 96.5 8 VAL B N 1
ATOM 4826 C CA . VAL B 1 8 ? 1.206 44.156 17.875 1 96.5 8 VAL B CA 1
ATOM 4827 C C . VAL B 1 8 ? 2.5 44.906 18.156 1 96.5 8 VAL B C 1
ATOM 4829 O O . VAL B 1 8 ? 3.422 44.375 18.781 1 96.5 8 VAL B O 1
ATOM 4832 N N . SER B 1 9 ? 2.547 46.062 17.625 1 94.25 9 SER B N 1
ATOM 4833 C CA . SER B 1 9 ? 3.756 46.844 17.828 1 94.25 9 SER B CA 1
ATOM 4834 C C . SER B 1 9 ? 3.445 48.344 17.797 1 94.25 9 SER B C 1
ATOM 4836 O O . SER B 1 9 ? 2.504 48.781 17.141 1 94.25 9 SER B O 1
ATOM 4838 N N . ASN B 1 10 ? 4.262 49.094 18.516 1 89.25 10 ASN B N 1
ATOM 4839 C CA . ASN B 1 10 ? 4.172 50.531 18.438 1 89.25 10 ASN B CA 1
ATOM 4840 C C . ASN B 1 10 ? 4.98 51.094 17.266 1 89.25 10 ASN B C 1
ATOM 4842 O O . ASN B 1 10 ? 4.879 52.281 16.953 1 89.25 10 ASN B O 1
ATOM 4846 N N . LYS B 1 11 ? 5.605 50.219 16.656 1 89.75 11 LYS B N 1
ATOM 4847 C CA . LYS B 1 11 ? 6.367 50.562 15.461 1 89.75 11 LYS B CA 1
ATOM 4848 C C . LYS B 1 11 ? 5.625 50.125 14.203 1 89.75 11 LYS B C 1
ATOM 4850 O O . LYS B 1 11 ? 4.699 49.312 14.266 1 89.75 11 LYS B O 1
ATOM 4855 N N . LYS B 1 12 ? 5.957 50.812 13.148 1 90.06 12 LYS B N 1
ATOM 4856 C CA . LYS B 1 12 ? 5.422 50.406 11.852 1 90.06 12 LYS B CA 1
ATOM 4857 C C . LYS B 1 12 ? 6.168 49.188 11.312 1 90.06 12 LYS B C 1
ATOM 4859 O O . LYS B 1 12 ? 7.164 49.312 10.602 1 90.06 12 LYS B O 1
ATOM 4864 N N . LEU B 1 13 ? 5.578 47.969 11.555 1 91.62 13 LEU B N 1
ATOM 4865 C CA . LEU B 1 13 ? 6.316 46.75 11.258 1 91.62 13 LEU B CA 1
ATOM 4866 C C . LEU B 1 13 ? 5.586 45.906 10.211 1 91.62 13 LEU B C 1
ATOM 4868 O O . LEU B 1 13 ? 5.699 44.688 10.195 1 91.62 13 LEU B O 1
ATOM 4872 N N . PHE B 1 14 ? 4.816 46.531 9.391 1 94.31 14 PHE B N 1
ATOM 4873 C CA . PHE B 1 14 ? 4.059 45.75 8.414 1 94.31 14 PHE B CA 1
ATOM 4874 C C . PHE B 1 14 ? 4.988 45.062 7.422 1 94.31 14 PHE B C 1
ATOM 4876 O O . PHE B 1 14 ? 4.727 43.938 6.996 1 94.31 14 PHE B O 1
ATOM 4883 N N . LYS B 1 15 ? 6.023 45.719 7.012 1 94.38 15 LYS B N 1
ATOM 4884 C CA . LYS B 1 15 ? 6.965 45.125 6.074 1 94.38 15 LYS B CA 1
ATOM 4885 C C . LYS B 1 15 ? 7.562 43.844 6.648 1 94.38 15 LYS B C 1
ATOM 4887 O O . LYS B 1 15 ? 7.645 42.844 5.953 1 94.38 15 LYS B O 1
ATOM 4892 N N . GLU B 1 16 ? 7.996 43.938 7.891 1 93.62 16 GLU B N 1
ATOM 4893 C CA . GLU B 1 16 ? 8.492 42.75 8.57 1 93.62 16 GLU B CA 1
ATOM 4894 C C . GLU B 1 16 ? 7.41 41.656 8.664 1 93.62 16 GLU B C 1
ATOM 4896 O O . GLU B 1 16 ? 7.684 40.469 8.453 1 93.62 16 GLU B O 1
ATOM 4901 N N . GLY B 1 17 ? 6.23 42.125 8.953 1 95.25 17 GLY B N 1
ATOM 4902 C CA . GLY B 1 17 ? 5.109 41.219 9.008 1 95.25 17 GLY B CA 1
ATOM 4903 C C . GLY B 1 17 ? 4.824 40.531 7.676 1 95.25 17 GLY B C 1
ATOM 4904 O O . GLY B 1 17 ? 4.523 39.344 7.629 1 95.25 17 GLY B O 1
ATOM 4905 N N . PHE B 1 18 ? 4.895 41.281 6.652 1 95.81 18 PHE B N 1
ATOM 4906 C CA . PHE B 1 18 ? 4.707 40.781 5.309 1 95.81 18 PHE B CA 1
ATOM 4907 C C . PHE B 1 18 ? 5.75 39.688 4.992 1 95.81 18 PHE B C 1
ATOM 4909 O O . PHE B 1 18 ? 5.41 38.625 4.504 1 95.81 18 PHE B O 1
ATOM 4916 N N . ASN B 1 19 ? 6.914 40 5.332 1 93.5 19 ASN B N 1
ATOM 4917 C CA . ASN B 1 19 ? 7.996 39.031 5.102 1 93.5 19 ASN B CA 1
ATOM 4918 C C . ASN B 1 19 ? 7.859 37.812 5.988 1 93.5 19 ASN B C 1
ATOM 4920 O O . ASN B 1 19 ? 8.227 36.688 5.586 1 93.5 19 ASN B O 1
ATOM 4924 N N . SER B 1 20 ? 7.387 38.031 7.148 1 93.69 20 SER B N 1
ATOM 4925 C CA . SER B 1 20 ? 7.133 36.938 8.062 1 93.69 20 SER B CA 1
ATOM 4926 C C . SER B 1 20 ? 6.117 35.969 7.477 1 93.69 20 SER B C 1
ATOM 4928 O O . SER B 1 20 ? 6.332 34.75 7.488 1 93.69 20 SER B O 1
ATOM 4930 N N . LEU B 1 21 ? 5.047 36.5 6.996 1 95.06 21 LEU B N 1
ATOM 4931 C CA . LEU B 1 21 ? 4.043 35.625 6.379 1 95.06 21 LEU B CA 1
ATOM 4932 C C . LEU B 1 21 ? 4.602 34.969 5.129 1 95.06 21 LEU B C 1
ATOM 4934 O O . LEU B 1 21 ? 4.297 33.812 4.855 1 95.06 21 LEU B O 1
ATOM 4938 N N . ARG B 1 22 ? 5.391 35.656 4.391 1 92 22 ARG B N 1
ATOM 4939 C CA . ARG B 1 22 ? 6.039 35.125 3.203 1 92 22 ARG B CA 1
ATOM 4940 C C . ARG B 1 22 ? 6.898 33.906 3.555 1 92 22 ARG B C 1
ATOM 4942 O O . ARG B 1 22 ? 6.938 32.938 2.807 1 92 22 ARG B O 1
ATOM 4949 N N . SER B 1 23 ? 7.5 34 4.688 1 87.31 23 SER B N 1
ATOM 4950 C CA . SER B 1 23 ? 8.336 32.875 5.137 1 87.31 23 SER B CA 1
ATOM 4951 C C . SER B 1 23 ? 7.504 31.641 5.461 1 87.31 23 SER B C 1
ATOM 4953 O O . SER B 1 23 ? 8.031 30.531 5.539 1 87.31 23 SER B O 1
ATOM 4955 N N . LEU B 1 24 ? 6.199 31.844 5.602 1 88.75 24 LEU B N 1
ATOM 4956 C CA . LEU B 1 24 ? 5.301 30.734 5.918 1 88.75 24 LEU B CA 1
ATOM 4957 C C . LEU B 1 24 ? 4.578 30.25 4.664 1 88.75 24 LEU B C 1
ATOM 4959 O O . LEU B 1 24 ? 3.684 29.406 4.746 1 88.75 24 LEU B O 1
ATOM 4963 N N . GLU B 1 25 ? 4.98 30.734 3.557 1 87.44 25 GLU B N 1
ATOM 4964 C CA . GLU B 1 25 ? 4.309 30.391 2.305 1 87.44 25 GLU B CA 1
ATOM 4965 C C . GLU B 1 25 ? 4.332 28.891 2.057 1 87.44 25 GLU B C 1
ATOM 4967 O O . GLU B 1 25 ? 3.416 28.344 1.441 1 87.44 25 GLU B O 1
ATOM 4972 N N . TYR B 1 26 ? 5.344 28.25 2.578 1 78.69 26 TYR B N 1
ATOM 4973 C CA . TYR B 1 26 ? 5.492 26.812 2.381 1 78.69 26 TYR B CA 1
ATOM 4974 C C . TYR B 1 26 ? 4.348 26.047 3.039 1 78.69 26 TYR B C 1
ATOM 4976 O O . TYR B 1 26 ? 4.117 24.875 2.734 1 78.69 26 TYR B O 1
ATOM 4984 N N . ARG B 1 27 ? 3.6 26.703 3.879 1 84.38 27 ARG B N 1
ATOM 4985 C CA . ARG B 1 27 ? 2.475 26.078 4.578 1 84.38 27 ARG B CA 1
ATOM 4986 C C . ARG B 1 27 ? 1.185 26.234 3.781 1 84.38 27 ARG B C 1
ATOM 4988 O O . ARG B 1 27 ? 0.169 25.625 4.105 1 84.38 27 ARG B O 1
ATOM 4995 N N . GLY B 1 28 ? 1.188 27.109 2.785 1 84.81 28 GLY B N 1
ATOM 4996 C CA . GLY B 1 28 ? 0.05 27.328 1.906 1 84.81 28 GLY B CA 1
ATOM 4997 C C . GLY B 1 28 ? 0.294 28.406 0.866 1 84.81 28 GLY B C 1
ATOM 4998 O O . GLY B 1 28 ? 0.837 29.453 1.181 1 84.81 28 GLY B O 1
ATOM 4999 N N . TYR B 1 29 ? -0.1 28.078 -0.351 1 86.69 29 TYR B N 1
ATOM 5000 C CA . TYR B 1 29 ? 0.163 29.078 -1.375 1 86.69 29 TYR B CA 1
ATOM 5001 C C . TYR B 1 29 ? -1.057 29.281 -2.268 1 86.69 29 TYR B C 1
ATOM 5003 O O . TYR B 1 29 ? -0.938 29.797 -3.385 1 86.69 29 TYR B O 1
ATOM 5011 N N . ASP B 1 30 ? -2.215 28.766 -1.764 1 89.19 30 ASP B N 1
ATOM 5012 C CA . ASP B 1 30 ? -3.451 28.938 -2.52 1 89.19 30 ASP B CA 1
ATOM 5013 C C . ASP B 1 30 ? -3.902 30.406 -2.512 1 89.19 30 ASP B C 1
ATOM 5015 O O . ASP B 1 30 ? -4.398 30.906 -3.52 1 89.19 30 ASP B O 1
ATOM 5019 N N . SER B 1 31 ? -3.854 30.953 -1.372 1 94 31 SER B N 1
ATOM 5020 C CA . SER B 1 31 ? -4.219 32.344 -1.17 1 94 31 SER B CA 1
ATOM 5021 C C . SER B 1 31 ? -3.613 32.906 0.119 1 94 31 SER B C 1
ATOM 5023 O O . SER B 1 31 ? -3.012 32.156 0.894 1 94 31 SER B O 1
ATOM 5025 N N . PHE B 1 32 ? -3.641 34.156 0.26 1 96.44 32 PHE B N 1
ATOM 5026 C CA . PHE B 1 32 ? -3.146 34.812 1.478 1 96.44 32 PHE B CA 1
ATOM 5027 C C . PHE B 1 32 ? -3.834 36.156 1.712 1 96.44 32 PHE B C 1
ATOM 5029 O O . PHE B 1 32 ? -4.582 36.625 0.856 1 96.44 32 PHE B O 1
ATOM 5036 N N . GLY B 1 33 ? -3.676 36.688 2.904 1 97.38 33 GLY B N 1
ATOM 5037 C CA . GLY B 1 33 ? -4.234 38 3.217 1 97.38 33 GLY B CA 1
ATOM 5038 C C . GLY B 1 33 ? -3.785 38.531 4.562 1 97.38 33 GLY B C 1
ATOM 5039 O O . GLY B 1 33 ? -3.064 37.844 5.297 1 97.38 33 GLY B O 1
ATOM 5040 N N . PHE B 1 34 ? -4.117 39.781 4.742 1 97.88 34 PHE B N 1
ATOM 5041 C CA . PHE B 1 34 ? -3.822 40.469 5.992 1 97.88 34 PHE B CA 1
ATOM 5042 C C . PHE B 1 34 ? -5.047 41.25 6.496 1 97.88 34 PHE B C 1
ATOM 5044 O O . PHE B 1 34 ? -5.891 41.656 5.703 1 97.88 34 PHE B O 1
ATOM 5051 N N . GLY B 1 35 ? -5.16 41.281 7.77 1 97.06 35 GLY B N 1
ATOM 5052 C CA . GLY B 1 35 ? -6.113 42.156 8.453 1 97.06 35 GLY B CA 1
ATOM 5053 C C . GLY B 1 35 ? -5.465 43.062 9.461 1 97.06 35 GLY B C 1
ATOM 5054 O O . GLY B 1 35 ? -4.512 42.688 10.141 1 97.06 35 GLY B O 1
ATOM 5055 N N . ALA B 1 36 ? -5.98 44.281 9.547 1 96.5 36 ALA B N 1
ATOM 5056 C CA . ALA B 1 36 ? -5.426 45.281 10.477 1 96.5 36 ALA B CA 1
ATOM 5057 C C . ALA B 1 36 ? -6.527 46.125 11.102 1 96.5 36 ALA B C 1
ATOM 5059 O O . ALA B 1 36 ? -7.547 46.406 10.461 1 96.5 36 ALA B O 1
ATOM 5060 N N . VAL B 1 37 ? -6.262 46.438 12.344 1 94.75 37 VAL B N 1
ATOM 5061 C CA . VAL B 1 37 ? -7.176 47.344 13.008 1 94.75 37 VAL B CA 1
ATOM 5062 C C . VAL B 1 37 ? -6.852 48.781 12.602 1 94.75 37 VAL B C 1
ATOM 5064 O O . VAL B 1 37 ? -5.711 49.25 12.734 1 94.75 37 VAL B O 1
ATOM 5067 N N . THR B 1 38 ? -7.852 49.438 12.109 1 86.56 38 THR B N 1
ATOM 5068 C CA . THR B 1 38 ? -7.715 50.844 11.734 1 86.56 38 THR B CA 1
ATOM 5069 C C . THR B 1 38 ? -8.656 51.719 12.562 1 86.56 38 THR B C 1
ATOM 5071 O O . THR B 1 38 ? -9.359 51.219 13.445 1 86.56 38 THR B O 1
ATOM 5074 N N . LYS B 1 39 ? -8.641 53 12.211 1 82.69 39 LYS B N 1
ATOM 5075 C CA . LYS B 1 39 ? -9.5 53.938 12.922 1 82.69 39 LYS B CA 1
ATOM 5076 C C . LYS B 1 39 ? -10.969 53.688 12.617 1 82.69 39 LYS B C 1
ATOM 5078 O O . LYS B 1 39 ? -11.844 53.969 13.445 1 82.69 39 LYS B O 1
ATOM 5083 N N . THR B 1 40 ? -11.211 53.219 11.516 1 84.94 40 THR B N 1
ATOM 5084 C CA . THR B 1 40 ? -12.586 53.062 11.07 1 84.94 40 THR B CA 1
ATOM 5085 C C . THR B 1 40 ? -13.062 51.625 11.289 1 84.94 40 THR B C 1
ATOM 5087 O O . THR B 1 40 ? -14.258 51.344 11.203 1 84.94 40 THR B O 1
ATOM 5090 N N . GLY B 1 41 ? -12.18 50.812 11.578 1 92.12 41 GLY B N 1
ATOM 5091 C CA . GLY B 1 41 ? -12.555 49.406 11.758 1 92.12 41 GLY B CA 1
ATOM 5092 C C . GLY B 1 41 ? -11.438 48.438 11.414 1 92.12 41 GLY B C 1
ATOM 5093 O O . GLY B 1 41 ? -10.266 48.719 11.656 1 92.12 41 GLY B O 1
ATOM 5094 N N . ILE B 1 42 ? -11.844 47.219 10.961 1 95.56 42 ILE B N 1
ATOM 5095 C CA . ILE B 1 42 ? -10.883 46.219 10.523 1 95.56 42 ILE B CA 1
ATOM 5096 C C . ILE B 1 42 ? -10.773 46.25 9 1 95.56 42 ILE B C 1
ATOM 5098 O O . ILE B 1 42 ? -11.773 46.094 8.305 1 95.56 42 ILE B O 1
ATOM 5102 N N . ASN B 1 43 ? -9.625 46.531 8.508 1 95.19 43 ASN B N 1
ATOM 5103 C CA . ASN B 1 43 ? -9.352 46.469 7.074 1 95.19 43 ASN B CA 1
ATOM 5104 C C . ASN B 1 43 ? -8.688 45.125 6.688 1 95.19 43 ASN B C 1
ATOM 5106 O O . ASN B 1 43 ? -7.715 44.719 7.316 1 95.19 43 ASN B O 1
ATOM 5110 N N . MET B 1 44 ? -9.305 44.469 5.719 1 95.44 44 MET B N 1
ATOM 5111 C CA . MET B 1 44 ? -8.758 43.188 5.254 1 95.44 44 MET B CA 1
ATOM 5112 C C . MET B 1 44 ? -8.398 43.281 3.773 1 95.44 44 MET B C 1
ATOM 5114 O O . MET B 1 44 ? -9.148 43.844 2.975 1 95.44 44 MET B O 1
ATOM 5118 N N . VAL B 1 45 ? -7.297 42.812 3.383 1 96.38 45 VAL B N 1
ATOM 5119 C CA . VAL B 1 45 ? -6.863 42.656 1.999 1 96.38 45 VAL B CA 1
ATOM 5120 C C . VAL B 1 45 ? -6.516 41.188 1.733 1 96.38 45 VAL B C 1
ATOM 5122 O O . VAL B 1 45 ? -5.672 40.594 2.42 1 96.38 45 VAL B O 1
ATOM 5125 N N . LYS B 1 46 ? -7.207 40.594 0.829 1 96.12 46 LYS B N 1
ATOM 5126 C CA . LYS B 1 46 ? -7.066 39.188 0.506 1 96.12 46 LYS B CA 1
ATOM 5127 C C . LYS B 1 46 ? -6.668 39 -0.954 1 96.12 46 LYS B C 1
ATOM 5129 O O . LYS B 1 46 ? -7.074 39.75 -1.822 1 96.12 46 LYS B O 1
ATOM 5134 N N . MET B 1 47 ? -5.887 38.031 -1.205 1 95.19 47 MET B N 1
ATOM 5135 C CA . MET B 1 47 ? -5.426 37.75 -2.561 1 95.19 47 MET B CA 1
ATOM 5136 C C . MET B 1 47 ? -5.363 36.25 -2.805 1 95.19 47 MET B C 1
ATOM 5138 O O . MET B 1 47 ? -5.055 35.469 -1.895 1 95.19 47 MET B O 1
ATOM 5142 N N . VAL B 1 48 ? -5.727 35.875 -4.012 1 94.19 48 VAL B N 1
ATOM 5143 C CA . VAL B 1 48 ? -5.52 34.5 -4.438 1 94.19 48 VAL B CA 1
ATOM 5144 C C . VAL B 1 48 ? -4.109 34.344 -5.004 1 94.19 48 VAL B C 1
ATOM 5146 O O . VAL B 1 48 ? -3.602 35.219 -5.68 1 94.19 48 VAL B O 1
ATOM 5149 N N . GLY B 1 49 ? -3.461 33.25 -4.727 1 90.75 49 GLY B N 1
ATOM 5150 C CA . GLY B 1 49 ? -2.115 33 -5.223 1 90.75 49 GLY B CA 1
ATOM 5151 C C . GLY B 1 49 ? -1.061 33.031 -4.133 1 90.75 49 GLY B C 1
ATOM 5152 O O . GLY B 1 49 ? -1.39 33.125 -2.945 1 90.75 49 GLY B O 1
ATOM 5153 N N . ALA B 1 50 ? 0.174 33.062 -4.555 1 89.5 50 ALA B N 1
ATOM 5154 C CA . ALA B 1 50 ? 1.295 33 -3.619 1 89.5 50 ALA B CA 1
ATOM 5155 C C . ALA B 1 50 ? 1.724 34.406 -3.191 1 89.5 50 ALA B C 1
ATOM 5157 O O . ALA B 1 50 ? 1.745 35.312 -4.004 1 89.5 50 ALA B O 1
ATOM 5158 N N . ILE B 1 51 ? 2.031 34.5 -1.949 1 92.81 51 ILE B N 1
ATOM 5159 C CA . ILE B 1 51 ? 2.438 35.781 -1.401 1 92.81 51 ILE B CA 1
ATOM 5160 C C . ILE B 1 51 ? 3.74 36.25 -2.059 1 92.81 51 ILE B C 1
ATOM 5162 O O . ILE B 1 51 ? 3.965 37.438 -2.244 1 92.81 51 ILE B O 1
ATOM 5166 N N . SER B 1 52 ? 4.566 35.312 -2.471 1 88.56 52 SER B N 1
ATOM 5167 C CA . SER B 1 52 ? 5.855 35.625 -3.07 1 88.56 52 SER B CA 1
ATOM 5168 C C . SER B 1 52 ? 5.68 36.312 -4.418 1 88.56 52 SER B C 1
ATOM 5170 O O . SER B 1 52 ? 6.586 37 -4.895 1 88.56 52 SER B O 1
ATOM 5172 N N . ASP B 1 53 ? 4.535 36.188 -5.016 1 89.12 53 ASP B N 1
ATOM 5173 C CA . ASP B 1 53 ? 4.273 36.75 -6.34 1 89.12 53 ASP B CA 1
ATOM 5174 C C . ASP B 1 53 ? 3.627 38.125 -6.238 1 89.12 53 ASP B C 1
ATOM 5176 O O . ASP B 1 53 ? 3.277 38.719 -7.258 1 89.12 53 ASP B O 1
ATOM 5180 N N . THR B 1 54 ? 3.482 38.625 -5.105 1 92 54 THR B N 1
ATOM 5181 C CA . THR B 1 54 ? 2.691 39.844 -4.906 1 92 54 THR B CA 1
ATOM 5182 C C . THR B 1 54 ? 3.578 41 -4.465 1 92 54 THR B C 1
ATOM 5184 O O . THR B 1 54 ? 4.566 40.781 -3.756 1 92 54 THR B O 1
ATOM 5187 N N . ASP B 1 55 ? 3.188 42.125 -4.934 1 92.5 55 ASP B N 1
ATOM 5188 C CA . ASP B 1 55 ? 3.863 43.344 -4.52 1 92.5 55 ASP B CA 1
ATOM 5189 C C . ASP B 1 55 ? 3.336 43.844 -3.174 1 92.5 55 ASP B C 1
ATOM 5191 O O . ASP B 1 55 ? 2.129 44.031 -3.004 1 92.5 55 ASP B O 1
ATOM 5195 N N . ILE B 1 56 ? 4.184 44.094 -2.297 1 92.81 56 ILE B N 1
ATOM 5196 C CA . ILE B 1 56 ? 3.83 44.531 -0.95 1 92.81 56 ILE B CA 1
ATOM 5197 C C . ILE B 1 56 ? 3.025 45.844 -1.021 1 92.81 56 ILE B C 1
ATOM 5199 O O . ILE B 1 56 ? 2.217 46.125 -0.133 1 92.81 56 ILE B O 1
ATOM 5203 N N . ASN B 1 57 ? 3.213 46.562 -2.102 1 92.56 57 ASN B N 1
ATOM 5204 C CA . ASN B 1 57 ? 2.555 47.875 -2.238 1 92.56 57 ASN B CA 1
ATOM 5205 C C . ASN B 1 57 ? 1.045 47.719 -2.408 1 92.56 57 ASN B C 1
ATOM 5207 O O . ASN B 1 57 ? 0.293 48.656 -2.213 1 92.56 57 ASN B O 1
ATOM 5211 N N . ASP B 1 58 ? 0.651 46.562 -2.779 1 91.94 58 ASP B N 1
ATOM 5212 C CA . ASP B 1 58 ? -0.779 46.281 -2.873 1 91.94 58 ASP B CA 1
ATOM 5213 C C . ASP B 1 58 ? -1.446 46.375 -1.502 1 91.94 58 ASP B C 1
ATOM 5215 O O . ASP B 1 58 ? -2.674 46.438 -1.405 1 91.94 58 ASP B O 1
ATOM 5219 N N . PHE B 1 59 ? -0.649 46.469 -0.435 1 93.44 59 PHE B N 1
ATOM 5220 C CA . PHE B 1 59 ? -1.139 46.469 0.938 1 93.44 59 PHE B CA 1
ATOM 5221 C C . PHE B 1 59 ? -0.769 47.75 1.64 1 93.44 59 PHE B C 1
ATOM 5223 O O . PHE B 1 59 ? -0.705 47.812 2.869 1 93.44 59 PHE B O 1
ATOM 5230 N N . SER B 1 60 ? -0.572 48.781 0.945 1 91.88 60 SER B N 1
ATOM 5231 C CA . SER B 1 60 ? -0.081 50.031 1.46 1 91.88 60 SER B CA 1
ATOM 5232 C C . SER B 1 60 ? -1.007 50.594 2.539 1 91.88 60 SER B C 1
ATOM 5234 O O . SER B 1 60 ? -0.552 51.25 3.477 1 91.88 60 SER B O 1
ATOM 5236 N N . ASP B 1 61 ? -2.258 50.312 2.428 1 89.44 61 ASP B N 1
ATOM 5237 C CA . ASP B 1 61 ? -3.244 50.812 3.379 1 89.44 61 ASP B CA 1
ATOM 5238 C C . ASP B 1 61 ? -3.014 50.219 4.77 1 89.44 61 ASP B C 1
ATOM 5240 O O . ASP B 1 61 ? -3.553 50.719 5.758 1 89.44 61 ASP B O 1
ATOM 5244 N N . LEU B 1 62 ? -2.203 49.25 4.875 1 92.56 62 LEU B N 1
ATOM 5245 C CA . LEU B 1 62 ? -1.997 48.562 6.145 1 92.56 62 LEU B CA 1
ATOM 5246 C C . LEU B 1 62 ? -0.654 48.938 6.758 1 92.56 62 LEU B C 1
ATOM 5248 O O . LEU B 1 62 ? -0.347 48.531 7.887 1 92.56 62 LEU B O 1
ATOM 5252 N N . PHE B 1 63 ? 0.055 49.781 6.148 1 91.94 63 PHE B N 1
ATOM 5253 C CA . PHE B 1 63 ? 1.433 50.094 6.531 1 91.94 63 PHE B CA 1
ATOM 5254 C C . PHE B 1 63 ? 1.486 50.75 7.906 1 91.94 63 PHE B C 1
ATOM 5256 O O . PHE B 1 63 ? 2.455 50.562 8.648 1 91.94 63 PHE B O 1
ATOM 5263 N N . ASP B 1 64 ? 0.467 51.406 8.258 1 89.88 64 ASP B N 1
ATOM 5264 C CA . ASP B 1 64 ? 0.52 52.219 9.484 1 89.88 64 ASP B CA 1
ATOM 5265 C C . ASP B 1 64 ? -0.207 51.5 10.625 1 89.88 64 ASP B C 1
ATOM 5267 O O . ASP B 1 64 ? -0.34 52.062 11.719 1 89.88 64 ASP B O 1
ATOM 5271 N N . ALA B 1 65 ? -0.597 50.344 10.398 1 91.94 65 ALA B N 1
ATOM 5272 C CA . ALA B 1 65 ? -1.348 49.625 11.422 1 91.94 65 ALA B CA 1
ATOM 5273 C C . ALA B 1 65 ? -0.42 49.094 12.516 1 91.94 65 ALA B C 1
ATOM 5275 O O . ALA B 1 65 ? 0.696 48.656 12.227 1 91.94 65 ALA B O 1
ATOM 5276 N N . ASN B 1 66 ? -0.872 49.156 13.742 1 94.12 66 ASN B N 1
ATOM 5277 C CA . ASN B 1 66 ? -0.106 48.656 14.883 1 94.12 66 ASN B CA 1
ATOM 5278 C C . ASN B 1 66 ? -0.445 47.188 15.195 1 94.12 66 ASN B C 1
ATOM 5280 O O . ASN B 1 66 ? 0.315 46.531 15.883 1 94.12 66 ASN B O 1
ATOM 5284 N N . VAL B 1 67 ? -1.633 46.781 14.82 1 96.5 67 VAL B N 1
ATOM 5285 C CA . VAL B 1 67 ? -2.082 45.406 15.031 1 96.5 67 VAL B CA 1
ATOM 5286 C C . VAL B 1 67 ? -2.457 44.781 13.695 1 96.5 67 VAL B C 1
ATOM 5288 O O . VAL B 1 67 ? -3.326 45.281 12.977 1 96.5 67 VAL B O 1
ATOM 5291 N N . VAL B 1 68 ? -1.769 43.688 13.359 1 97.38 68 VAL B N 1
ATOM 5292 C CA . VAL B 1 68 ? -1.94 43.062 12.055 1 97.38 68 VAL B CA 1
ATOM 5293 C C . VAL B 1 68 ? -1.985 41.531 12.219 1 97.38 68 VAL B C 1
ATOM 5295 O O . VAL B 1 68 ? -1.27 40.969 13.047 1 97.38 68 VAL B O 1
ATOM 5298 N N . ILE B 1 69 ? -2.885 40.875 11.5 1 98.31 69 ILE B N 1
ATOM 5299 C CA . ILE B 1 69 ? -2.904 39.406 11.383 1 98.31 69 ILE B CA 1
ATOM 5300 C C . ILE B 1 69 ? -2.768 39.031 9.914 1 98.31 69 ILE B C 1
ATOM 5302 O O . ILE B 1 69 ? -3.188 39.75 9.023 1 98.31 69 ILE B O 1
ATOM 5306 N N . GLY B 1 70 ? -2.135 37.906 9.648 1 98.19 70 GLY B N 1
ATOM 5307 C CA . GLY B 1 70 ? -1.909 37.406 8.297 1 98.19 70 GLY B CA 1
ATOM 5308 C C . GLY B 1 70 ? -2.051 35.906 8.188 1 98.19 70 GLY B C 1
ATOM 5309 O O . GLY B 1 70 ? -1.927 35.188 9.188 1 98.19 70 GLY B O 1
ATOM 5310 N N . HIS B 1 71 ? -2.379 35.5 7.008 1 97.38 71 HIS B N 1
ATOM 5311 C CA . HIS B 1 71 ? -2.672 34.094 6.781 1 97.38 71 HIS B CA 1
ATOM 5312 C C . HIS B 1 71 ? -2.244 33.656 5.387 1 97.38 71 HIS B C 1
ATOM 5314 O O . HIS B 1 71 ? -2.447 34.375 4.414 1 97.38 71 HIS B O 1
ATOM 5320 N N . THR B 1 72 ? -1.521 32.531 5.281 1 94.31 72 THR B N 1
ATOM 5321 C CA . THR B 1 72 ? -1.365 31.797 4.027 1 94.31 72 THR B CA 1
ATOM 5322 C C . THR B 1 72 ? -2.23 30.547 4.02 1 94.31 72 THR B C 1
ATOM 5324 O O . THR B 1 72 ? -2.277 29.797 5.008 1 94.31 72 THR B O 1
ATOM 5327 N N . ARG B 1 73 ? -2.867 30.281 2.926 1 91.44 73 ARG B N 1
ATOM 5328 C CA . ARG B 1 73 ? -3.943 29.297 2.932 1 91.44 73 ARG B CA 1
ATOM 5329 C C . ARG B 1 73 ? -3.57 28.078 2.096 1 91.44 73 ARG B C 1
ATOM 5331 O O . ARG B 1 73 ? -3.088 28.203 0.97 1 91.44 73 ARG B O 1
ATOM 5338 N N . TRP B 1 74 ? -3.766 26.969 2.672 1 86.62 74 TRP B N 1
ATOM 5339 C CA . TRP B 1 74 ? -3.963 25.703 1.984 1 86.62 74 TRP B CA 1
ATOM 5340 C C . TRP B 1 74 ? -5.422 25.266 2.062 1 86.62 74 TRP B C 1
ATOM 5342 O O . TRP B 1 74 ? -5.898 24.859 3.125 1 86.62 74 TRP B O 1
ATOM 5352 N N . ALA B 1 75 ? -6.117 25.312 1.005 1 82.38 75 ALA B N 1
ATOM 5353 C CA . ALA B 1 75 ? -7.574 25.234 1.002 1 82.38 75 ALA B CA 1
ATOM 5354 C C . ALA B 1 75 ? -8.055 23.859 1.473 1 82.38 75 ALA B C 1
ATOM 5356 O O . ALA B 1 75 ? -7.652 22.828 0.919 1 82.38 75 ALA B O 1
ATOM 5357 N N . THR B 1 76 ? -8.844 23.828 2.408 1 81 76 THR B N 1
ATOM 5358 C CA . THR B 1 76 ? -9.516 22.641 2.92 1 81 76 THR B CA 1
ATOM 5359 C C . THR B 1 76 ? -11.023 22.734 2.695 1 81 76 THR B C 1
ATOM 5361 O O . THR B 1 76 ? -11.609 21.906 1.998 1 81 76 THR B O 1
ATOM 5364 N N . HIS B 1 77 ? -11.609 23.75 3.248 1 82.81 77 HIS B N 1
ATOM 5365 C CA . HIS B 1 77 ? -13.023 24.047 3.043 1 82.81 77 HIS B CA 1
ATOM 5366 C C . HIS B 1 77 ? -13.211 25.219 2.084 1 82.81 77 HIS B C 1
ATOM 5368 O O . HIS B 1 77 ? -12.672 26.312 2.312 1 82.81 77 HIS B O 1
ATOM 5374 N N . GLY B 1 78 ? -13.961 24.953 1.105 1 86.44 78 GLY B N 1
ATOM 5375 C CA . GLY B 1 78 ? -14.195 26.016 0.133 1 86.44 78 GLY B CA 1
ATOM 5376 C C . GLY B 1 78 ? -13.117 26.094 -0.925 1 86.44 78 GLY B C 1
ATOM 5377 O O . GLY B 1 78 ? -11.938 25.844 -0.643 1 86.44 78 GLY B O 1
ATOM 5378 N N . GLY B 1 79 ? -13.469 26.5 -2.051 1 86.81 79 GLY B N 1
ATOM 5379 C CA . GLY B 1 79 ? -12.547 26.594 -3.17 1 86.81 79 GLY B CA 1
ATOM 5380 C C . GLY B 1 79 ? -11.5 27.672 -3.004 1 86.81 79 GLY B C 1
ATOM 5381 O O . GLY B 1 79 ? -11.523 28.422 -2.016 1 86.81 79 GLY B O 1
ATOM 5382 N N . VAL B 1 80 ? -10.547 27.734 -3.869 1 89.06 80 VAL B N 1
ATOM 5383 C CA . VAL B 1 80 ? -9.492 28.75 -3.863 1 89.06 80 VAL B CA 1
ATOM 5384 C C . VAL B 1 80 ? -10.016 30.047 -4.469 1 89.06 80 VAL B C 1
ATOM 5386 O O . VAL B 1 80 ? -9.891 30.281 -5.672 1 89.06 80 VAL B O 1
ATOM 5389 N N . THR B 1 81 ? -10.617 30.859 -3.59 1 93 81 THR B N 1
ATOM 5390 C CA . THR B 1 81 ? -11.195 32.125 -3.998 1 93 81 THR B CA 1
ATOM 5391 C C . THR B 1 81 ? -10.805 33.25 -3.025 1 93 81 THR B C 1
ATOM 5393 O O . THR B 1 81 ? -10.344 32.969 -1.917 1 93 81 THR B O 1
ATOM 5396 N N . LYS B 1 82 ? -10.961 34.438 -3.436 1 94.38 82 LYS B N 1
ATOM 5397 C CA . LYS B 1 82 ? -10.68 35.562 -2.572 1 94.38 82 LYS B CA 1
ATOM 5398 C C . LYS B 1 82 ? -11.602 35.594 -1.355 1 94.38 82 LYS B C 1
ATOM 5400 O O . LYS B 1 82 ? -11.172 35.875 -0.244 1 94.38 82 LYS B O 1
ATOM 5405 N N . GLU B 1 83 ? -12.844 35.219 -1.633 1 94.12 83 GLU B N 1
ATOM 5406 C CA . GLU B 1 83 ? -13.844 35.188 -0.569 1 94.12 83 GLU B CA 1
ATOM 5407 C C . GLU B 1 83 ? -13.477 34.188 0.513 1 94.12 83 GLU B C 1
ATOM 5409 O O . GLU B 1 83 ? -13.727 34.406 1.697 1 94.12 83 GLU B O 1
ATOM 5414 N N . ASN B 1 84 ? -12.844 33.125 0.121 1 94.69 84 ASN B N 1
ATOM 5415 C CA . ASN B 1 84 ? -12.5 32.062 1.046 1 94.69 84 ASN B CA 1
ATOM 5416 C C . ASN B 1 84 ? -11.125 32.25 1.671 1 94.69 84 ASN B C 1
ATOM 5418 O O . ASN B 1 84 ? -10.711 31.5 2.549 1 94.69 84 ASN B O 1
ATOM 5422 N N . SER B 1 85 ? -10.438 33.281 1.276 1 95.69 85 SER B N 1
ATOM 5423 C CA . SER B 1 85 ? -9.125 33.594 1.84 1 95.69 85 SER B CA 1
ATOM 5424 C C . SER B 1 85 ? -9.25 34.281 3.188 1 95.69 85 SER B C 1
ATOM 5426 O O . SER B 1 85 ? -10.242 34.969 3.451 1 95.69 85 SER B O 1
ATOM 5428 N N . HIS B 1 86 ? -8.281 33.969 4.031 1 96.31 86 HIS B N 1
ATOM 5429 C CA . HIS B 1 86 ? -8.234 34.656 5.328 1 96.31 86 HIS B CA 1
ATOM 5430 C C . HIS B 1 86 ? -7.609 36.031 5.211 1 96.31 86 HIS B C 1
ATOM 5432 O O . HIS B 1 86 ? -6.852 36.312 4.273 1 96.31 86 HIS B O 1
ATOM 5438 N N . PRO B 1 87 ? -7.914 36.938 6.172 1 97.81 87 PRO B N 1
ATOM 5439 C CA . PRO B 1 87 ? -8.703 36.812 7.398 1 97.81 87 PRO B CA 1
ATOM 5440 C C . PRO B 1 87 ? -10.203 36.781 7.137 1 97.81 87 PRO B C 1
ATOM 5442 O O . PRO B 1 87 ? -10.648 37.125 6.039 1 97.81 87 PRO B O 1
ATOM 5445 N N . HIS B 1 88 ? -10.906 36.281 8.102 1 97.75 88 HIS B N 1
ATOM 5446 C CA . HIS B 1 88 ? -12.367 36.312 8.086 1 97.75 88 HIS B CA 1
ATOM 5447 C C . HIS B 1 88 ? -12.906 37.219 9.18 1 97.75 88 HIS B C 1
ATOM 5449 O O . HIS B 1 88 ? -12.273 37.375 10.234 1 97.75 88 HIS B O 1
ATOM 5455 N N . ILE B 1 89 ? -14.016 37.812 8.898 1 97.19 89 ILE B N 1
ATOM 5456 C CA . ILE B 1 89 ? -14.586 38.812 9.805 1 97.19 89 ILE B CA 1
ATOM 5457 C C . ILE B 1 89 ? -15.992 38.375 10.211 1 97.19 89 ILE B C 1
ATOM 5459 O O . ILE B 1 89 ? -16.688 37.688 9.453 1 97.19 89 ILE B O 1
ATOM 5463 N N . SER B 1 90 ? -16.344 38.719 11.43 1 97.38 90 SER B N 1
ATOM 5464 C CA . SER B 1 90 ? -17.688 38.406 11.898 1 97.38 90 SER B CA 1
ATOM 5465 C C . SER B 1 90 ? -18.734 39.219 11.172 1 97.38 90 SER B C 1
ATOM 5467 O O . SER B 1 90 ? -18.422 40.281 10.609 1 97.38 90 SER B O 1
ATOM 5469 N N . ASN B 1 91 ? -19.906 38.75 11.227 1 95.38 91 ASN B N 1
ATOM 5470 C CA . ASN B 1 91 ? -21.016 39.406 10.539 1 95.38 91 ASN B CA 1
ATOM 5471 C C . ASN B 1 91 ? -21.156 40.875 10.961 1 95.38 91 ASN B C 1
ATOM 5473 O O . ASN B 1 91 ? -21.531 41.719 10.148 1 95.38 91 ASN B O 1
ATOM 5477 N N . ASP B 1 92 ? -20.969 41.125 12.18 1 94.44 92 ASP B N 1
ATOM 5478 C CA . ASP B 1 92 ? -21.125 42.5 12.703 1 94.44 92 ASP B CA 1
ATOM 5479 C C . ASP B 1 92 ? -19.859 43.312 12.516 1 94.44 92 ASP B C 1
ATOM 5481 O O . ASP B 1 92 ? -19.797 44.469 12.945 1 94.44 92 ASP B O 1
ATOM 5485 N N . GLY B 1 93 ? -18.828 42.75 12.008 1 95.25 93 GLY B N 1
ATOM 5486 C CA . GLY B 1 93 ? -17.594 43.438 11.695 1 95.25 93 GLY B CA 1
ATOM 5487 C C . GLY B 1 93 ? -16.703 43.656 12.906 1 95.25 93 GLY B C 1
ATOM 5488 O O . GLY B 1 93 ? -15.711 44.406 12.836 1 95.25 93 GLY B O 1
ATOM 5489 N N . LYS B 1 94 ? -16.938 43 13.977 1 96.38 94 LYS B N 1
ATOM 5490 C CA . LYS B 1 94 ? -16.281 43.312 15.242 1 96.38 94 LYS B CA 1
ATOM 5491 C C . LYS B 1 94 ? -14.984 42.5 15.391 1 96.38 94 LYS B C 1
ATOM 5493 O O . LYS B 1 94 ? -14.031 42.969 16.016 1 96.38 94 LYS B O 1
ATOM 5498 N N . VAL B 1 95 ? -15.047 41.312 14.938 1 97.94 95 VAL B N 1
ATOM 5499 C CA . VAL B 1 95 ? -13.93 40.406 15.18 1 97.94 95 VAL B CA 1
ATOM 5500 C C . VAL B 1 95 ? -13.352 39.906 13.852 1 97.94 95 VAL B C 1
ATOM 5502 O O . VAL B 1 95 ? -14.086 39.438 12.977 1 97.94 95 VAL B O 1
ATOM 5505 N N . GLY B 1 96 ? -12.078 40.094 13.609 1 98.12 96 GLY B N 1
ATOM 5506 C CA . GLY B 1 96 ? -11.336 39.5 12.508 1 98.12 96 GLY B CA 1
ATOM 5507 C C . GLY B 1 96 ? -10.367 38.406 12.953 1 98.12 96 GLY B C 1
ATOM 5508 O O . GLY B 1 96 ? -9.688 38.562 13.977 1 98.12 96 GLY B O 1
ATOM 5509 N N . ILE B 1 97 ? -10.367 37.25 12.219 1 98.56 97 ILE B N 1
ATOM 5510 C CA . ILE B 1 97 ? -9.5 36.156 12.703 1 98.56 97 ILE B CA 1
ATOM 5511 C C . ILE B 1 97 ? -8.773 35.531 11.523 1 98.56 97 ILE B C 1
ATOM 5513 O O . ILE B 1 97 ? -9.234 35.594 10.383 1 98.56 97 ILE B O 1
ATOM 5517 N N . VAL B 1 98 ? -7.625 34.938 11.773 1 98.25 98 VAL B N 1
ATOM 5518 C CA . VAL B 1 98 ? -6.938 33.969 10.938 1 98.25 98 VAL B CA 1
ATOM 5519 C C . VAL B 1 98 ? -6.848 32.625 11.68 1 98.25 98 VAL B C 1
ATOM 5521 O O . VAL B 1 98 ? -6.871 32.594 12.914 1 98.25 98 VAL B O 1
ATOM 5524 N N . HIS B 1 99 ? -6.875 31.625 10.891 1 95.56 99 HIS B N 1
ATOM 5525 C CA . HIS B 1 99 ? -7.121 30.312 11.484 1 95.56 99 HIS B CA 1
ATOM 5526 C C . HIS B 1 99 ? -6.305 29.234 10.789 1 95.56 99 HIS B C 1
ATOM 5528 O O . HIS B 1 99 ? -6.199 29.219 9.562 1 95.56 99 HIS B O 1
ATOM 5534 N N . ASN B 1 100 ? -5.598 28.453 11.57 1 92.69 100 ASN B N 1
ATOM 5535 C CA . ASN B 1 100 ? -4.98 27.219 11.109 1 92.69 100 ASN B CA 1
ATOM 5536 C C . ASN B 1 100 ? -5.629 26 11.742 1 92.69 100 ASN B C 1
ATOM 5538 O O . ASN B 1 100 ? -5.578 25.812 12.961 1 92.69 100 ASN B O 1
ATOM 5542 N N . GLY B 1 101 ? -6.262 25.25 10.914 1 90.88 101 GLY B N 1
ATOM 5543 C CA . GLY B 1 101 ? -6.945 24.078 11.438 1 90.88 101 GLY B CA 1
ATOM 5544 C C . GLY B 1 101 ? -8.336 23.891 10.859 1 90.88 101 GLY B C 1
ATOM 5545 O O . GLY B 1 101 ? -8.617 24.328 9.742 1 90.88 101 GLY B O 1
ATOM 5546 N N . VAL B 1 102 ? -9.188 23.141 11.578 1 88.5 102 VAL B N 1
ATOM 5547 C CA . VAL B 1 102 ? -10.547 22.828 11.133 1 88.5 102 VAL B CA 1
ATOM 5548 C C . VAL B 1 102 ? -11.516 22.953 12.305 1 88.5 102 VAL B C 1
ATOM 5550 O O . VAL B 1 102 ? -11.273 22.438 13.391 1 88.5 102 VAL B O 1
ATOM 5553 N N . ILE B 1 103 ? -12.5 23.719 12.062 1 92.94 103 ILE B N 1
ATOM 5554 C CA . ILE B 1 103 ? -13.617 23.75 13 1 92.94 103 ILE B CA 1
ATOM 5555 C C . ILE B 1 103 ? -14.594 22.625 12.68 1 92.94 103 ILE B C 1
ATOM 5557 O O . ILE B 1 103 ? -15.469 22.781 11.828 1 92.94 103 ILE B O 1
ATOM 5561 N N . ALA B 1 104 ? -14.531 21.609 13.461 1 86.62 104 ALA B N 1
ATOM 5562 C CA . ALA B 1 104 ? -15.188 20.359 13.141 1 86.62 104 ALA B CA 1
ATOM 5563 C C . ALA B 1 104 ? -16.703 20.5 13.211 1 86.62 104 ALA B C 1
ATOM 5565 O O . ALA B 1 104 ? -17.438 19.828 12.477 1 86.62 104 ALA B O 1
ATOM 5566 N N . ASN B 1 105 ? -17.219 21.359 14.055 1 90.25 105 ASN B N 1
ATOM 5567 C CA . ASN B 1 105 ? -18.656 21.453 14.258 1 90.25 105 ASN B CA 1
ATOM 5568 C C . ASN B 1 105 ? -19.25 22.672 13.562 1 90.25 105 ASN B C 1
ATOM 5570 O O . ASN B 1 105 ? -20.281 23.188 13.992 1 90.25 105 ASN B O 1
ATOM 5574 N N . TYR B 1 106 ? -18.594 23.141 12.547 1 90.38 106 TYR B N 1
ATOM 5575 C CA . TYR B 1 106 ? -19.031 24.375 11.898 1 90.38 106 TYR B CA 1
ATOM 5576 C C . TYR B 1 106 ? -20.453 24.234 11.352 1 90.38 106 TYR B C 1
ATOM 5578 O O . TYR B 1 106 ? -21.266 25.156 11.461 1 90.38 106 TYR B O 1
ATOM 5586 N N . SER B 1 107 ? -20.766 23.078 10.781 1 85.88 107 SER B N 1
ATOM 5587 C CA . SER B 1 107 ? -22.078 22.875 10.188 1 85.88 107 SER B CA 1
ATOM 5588 C C . SER B 1 107 ? -23.172 22.953 11.25 1 85.88 107 SER B C 1
ATOM 5590 O O . SER B 1 107 ? -24.234 23.562 11.008 1 85.88 107 SER B O 1
ATOM 5592 N N . ARG B 1 108 ? -22.938 22.297 12.305 1 88.56 108 ARG B N 1
ATOM 5593 C CA . ARG B 1 108 ? -23.891 22.328 13.414 1 88.56 108 ARG B CA 1
ATOM 5594 C C . ARG B 1 108 ? -24.078 23.75 13.93 1 88.56 108 ARG B C 1
ATOM 5596 O O . ARG B 1 108 ? -25.188 24.141 14.266 1 88.56 108 ARG B O 1
ATOM 5603 N N . LEU B 1 109 ? -23.016 24.438 14.039 1 94.81 109 LEU B N 1
ATOM 5604 C CA . LEU B 1 109 ? -23.062 25.797 14.547 1 94.81 109 LEU B CA 1
ATOM 5605 C C . LEU B 1 109 ? -23.859 26.703 13.609 1 94.81 109 LEU B C 1
ATOM 5607 O O . LEU B 1 109 ? -24.625 27.562 14.062 1 94.81 109 LEU B O 1
ATOM 5611 N N . VAL B 1 110 ? -23.688 26.484 12.328 1 93.12 110 VAL B N 1
ATOM 5612 C CA . VAL B 1 110 ? -24.422 27.281 11.344 1 93.12 110 VAL B CA 1
ATOM 5613 C C . VAL B 1 110 ? -25.906 26.969 11.461 1 93.12 110 VAL B C 1
ATOM 5615 O O . VAL B 1 110 ? -26.734 27.891 11.422 1 93.12 110 VAL B O 1
ATOM 5618 N N . SER B 1 111 ? -26.219 25.719 11.586 1 91.31 111 SER B N 1
ATOM 5619 C CA . SER B 1 111 ? -27.609 25.312 11.703 1 91.31 111 SER B CA 1
ATOM 5620 C C . SER B 1 111 ? -28.266 25.906 12.945 1 91.31 111 SER B C 1
ATOM 5622 O O . SER B 1 111 ? -29.453 26.219 12.93 1 91.31 111 SER B O 1
ATOM 5624 N N . LYS B 1 112 ? -27.531 26.062 13.969 1 93.88 112 LYS B N 1
ATOM 5625 C CA . LYS B 1 112 ? -28.047 26.562 15.234 1 93.88 112 LYS B CA 1
ATOM 5626 C C . LYS B 1 112 ? -28.156 28.078 15.227 1 93.88 112 LYS B C 1
ATOM 5628 O O . LYS B 1 112 ? -28.828 28.672 16.078 1 93.88 112 LYS B O 1
ATOM 5633 N N . ASN B 1 113 ? -27.516 28.688 14.266 1 95.19 113 ASN B N 1
ATOM 5634 C CA . ASN B 1 113 ? -27.5 30.156 14.195 1 95.19 113 ASN B CA 1
ATOM 5635 C C . ASN B 1 113 ? -27.922 30.641 12.812 1 95.19 113 ASN B C 1
ATOM 5637 O O . ASN B 1 113 ? -27.125 31.234 12.086 1 95.19 113 ASN B O 1
ATOM 5641 N N . PRO B 1 114 ? -29.156 30.516 12.477 1 91.38 114 PRO B N 1
ATOM 5642 C CA . PRO B 1 114 ? -29.656 30.875 11.148 1 91.38 114 PRO B CA 1
ATOM 5643 C C . PRO B 1 114 ? -29.531 32.375 10.867 1 91.38 114 PRO B C 1
ATOM 5645 O O . PRO B 1 114 ? -29.609 32.812 9.711 1 91.38 114 PRO B O 1
ATOM 5648 N N . GLN B 1 115 ? -29.297 33.062 11.914 1 91.94 115 GLN B N 1
ATOM 5649 C CA . GLN B 1 115 ? -29.188 34.5 11.75 1 91.94 115 GLN B CA 1
ATOM 5650 C C . GLN B 1 115 ? -27.859 34.906 11.109 1 91.94 115 GLN B C 1
ATOM 5652 O O . GLN B 1 115 ? -27.672 36.031 10.672 1 91.94 115 GLN B O 1
ATOM 5657 N N . TRP B 1 116 ? -26.875 34 11.133 1 94.38 116 TRP B N 1
ATOM 5658 C CA . TRP B 1 116 ? -25.578 34.281 10.531 1 94.38 116 TRP B CA 1
ATOM 5659 C C . TRP B 1 116 ? -25.688 34.375 9.008 1 94.38 116 TRP B C 1
ATOM 5661 O O . TRP B 1 116 ? -26.391 33.562 8.391 1 94.38 116 TRP B O 1
ATOM 5671 N N . THR B 1 117 ? -25.125 35.375 8.438 1 94 117 THR B N 1
ATOM 5672 C CA . THR B 1 117 ? -24.938 35.469 6.996 1 94 117 THR B CA 1
ATOM 5673 C C . THR B 1 117 ? -23.469 35.25 6.637 1 94 117 THR B C 1
ATOM 5675 O O . THR B 1 117 ? -22.656 36.156 6.777 1 94 117 THR B O 1
ATOM 5678 N N . LEU B 1 118 ? -23.219 34.125 6.145 1 92.75 118 LEU B N 1
ATOM 5679 C CA . LEU B 1 118 ? -21.828 33.75 5.844 1 92.75 118 LEU B CA 1
ATOM 5680 C C . LEU B 1 118 ? -21.453 34.219 4.438 1 92.75 118 LEU B C 1
ATOM 5682 O O . LEU B 1 118 ? -22.188 33.969 3.484 1 92.75 118 LEU B O 1
ATOM 5686 N N . LEU B 1 119 ? -20.344 34.844 4.316 1 91.62 119 LEU B N 1
ATOM 5687 C CA . LEU B 1 119 ? -19.859 35.375 3.043 1 91.62 119 LEU B CA 1
ATOM 5688 C C . LEU B 1 119 ? -18.984 34.344 2.342 1 91.62 119 LEU B C 1
ATOM 5690 O O . LEU B 1 119 ? -18.812 34.375 1.121 1 91.62 119 LEU B O 1
ATOM 5694 N N . SER B 1 120 ? -18.375 33.469 3.119 1 93.31 120 SER B N 1
ATOM 5695 C CA . SER B 1 120 ? -17.453 32.469 2.578 1 93.31 120 SER B CA 1
ATOM 5696 C C . SER B 1 120 ? -17.953 31.047 2.814 1 93.31 120 SER B C 1
ATOM 5698 O O . SER B 1 120 ? -19.047 30.859 3.352 1 93.31 120 SER B O 1
ATOM 5700 N N . GLU B 1 121 ? -17.188 30.141 2.311 1 89.56 121 GLU B N 1
ATOM 5701 C CA . GLU B 1 121 ? -17.5 28.734 2.477 1 89.56 121 GLU B CA 1
ATOM 5702 C C . GLU B 1 121 ? -16.625 28.094 3.549 1 89.56 121 GLU B C 1
ATOM 5704 O O . GLU B 1 121 ? -16.609 26.875 3.699 1 89.56 121 GLU B O 1
ATOM 5709 N N . THR B 1 122 ? -15.953 28.922 4.297 1 91.88 122 THR B N 1
ATOM 5710 C CA . THR B 1 122 ? -14.93 28.391 5.195 1 91.88 122 THR B CA 1
ATOM 5711 C C . THR B 1 122 ? -15.492 28.219 6.602 1 91.88 122 THR B C 1
ATOM 5713 O O . THR B 1 122 ? -16.391 28.938 7.02 1 91.88 122 THR B O 1
ATOM 5716 N N . ASP B 1 123 ? -15.008 27.281 7.277 1 92.25 123 ASP B N 1
ATOM 5717 C CA . ASP B 1 123 ? -15.352 27.062 8.68 1 92.25 123 ASP B CA 1
ATOM 5718 C C . ASP B 1 123 ? -14.82 28.188 9.555 1 92.25 123 ASP B C 1
ATOM 5720 O O . ASP B 1 123 ? -15.367 28.453 10.633 1 92.25 123 ASP B O 1
ATOM 5724 N N . THR B 1 124 ? -13.859 28.859 9.117 1 95.5 124 THR B N 1
ATOM 5725 C CA . THR B 1 124 ? -13.203 29.922 9.875 1 95.5 124 THR B CA 1
ATOM 5726 C C . THR B 1 124 ? -14.172 31.078 10.133 1 95.5 124 THR B C 1
ATOM 5728 O O . THR B 1 124 ? -14.141 31.688 11.203 1 95.5 124 THR B O 1
ATOM 5731 N N . GLU B 1 125 ? -14.984 31.375 9.125 1 97.06 125 GLU B N 1
ATOM 5732 C CA . GLU B 1 125 ? -15.945 32.469 9.289 1 97.06 125 GLU B CA 1
ATOM 5733 C C . GLU B 1 125 ? -16.922 32.156 10.422 1 97.06 125 GLU B C 1
ATOM 5735 O O . GLU B 1 125 ? -17.359 33.062 11.133 1 97.06 125 GLU B O 1
ATOM 5740 N N . VAL B 1 126 ? -17.203 30.938 10.594 1 97 126 VAL B N 1
ATOM 5741 C CA . VAL B 1 126 ? -18.078 30.516 11.672 1 97 126 VAL B CA 1
ATOM 5742 C C . VAL B 1 126 ? -17.422 30.797 13.023 1 97 126 VAL B C 1
ATOM 5744 O O . VAL B 1 126 ? -18.078 31.281 13.945 1 97 126 VAL B O 1
ATOM 5747 N N . ALA B 1 127 ? -16.188 30.484 13.117 1 98 127 ALA B N 1
ATOM 5748 C CA . ALA B 1 127 ? -15.461 30.75 14.352 1 98 127 ALA B CA 1
ATOM 5749 C C . ALA B 1 127 ? -15.453 32.25 14.688 1 98 127 ALA B C 1
ATOM 5751 O O . ALA B 1 127 ? -15.578 32.625 15.852 1 98 127 ALA B O 1
ATOM 5752 N N . ALA B 1 128 ? -15.32 33.094 13.688 1 98.31 128 ALA B N 1
ATOM 5753 C CA . ALA B 1 128 ? -15.344 34.531 13.891 1 98.31 128 ALA B CA 1
ATOM 5754 C C . ALA B 1 128 ? -16.672 34.969 14.5 1 98.31 128 ALA B C 1
ATOM 5756 O O . ALA B 1 128 ? -16.703 35.812 15.414 1 98.31 128 ALA B O 1
ATOM 5757 N N . ASN B 1 129 ? -17.688 34.375 13.969 1 98.31 129 ASN B N 1
ATOM 5758 C CA . ASN B 1 129 ? -19.016 34.719 14.469 1 98.31 129 ASN B CA 1
ATOM 5759 C C . ASN B 1 129 ? -19.234 34.219 15.891 1 98.31 129 ASN B C 1
ATOM 5761 O O . ASN B 1 129 ? -19.844 34.875 16.719 1 98.31 129 ASN B O 1
ATOM 5765 N N . VAL B 1 130 ? -18.703 33.031 16.156 1 98.38 130 VAL B N 1
ATOM 5766 C CA . VAL B 1 130 ? -18.797 32.469 17.5 1 98.38 130 VAL B CA 1
ATOM 5767 C C . VAL B 1 130 ? -18.109 33.406 18.5 1 98.38 130 VAL B C 1
ATOM 5769 O O . VAL B 1 130 ? -18.641 33.688 19.562 1 98.38 130 VAL B O 1
ATOM 5772 N N . ILE B 1 131 ? -16.984 33.875 18.172 1 98.38 131 ILE B N 1
ATOM 5773 C CA . ILE B 1 131 ? -16.203 34.719 19.062 1 98.38 131 ILE B CA 1
ATOM 5774 C C . ILE B 1 131 ? -16.891 36.062 19.25 1 98.38 131 ILE B C 1
ATOM 5776 O O . ILE B 1 131 ? -16.984 36.594 20.359 1 98.38 131 ILE B O 1
ATOM 5780 N N . SER B 1 132 ? -17.391 36.656 18.156 1 98.12 132 SER B N 1
ATOM 5781 C CA . SER B 1 132 ? -18.094 37.906 18.234 1 98.12 132 SER B CA 1
ATOM 5782 C C . SER B 1 132 ? -19.344 37.812 19.094 1 98.12 132 SER B C 1
ATOM 5784 O O . SER B 1 132 ? -19.578 38.656 19.953 1 98.12 132 SER B O 1
ATOM 5786 N N . ASP B 1 133 ? -20.078 36.75 18.859 1 97.69 133 ASP B N 1
ATOM 5787 C CA . ASP B 1 133 ? -21.281 36.5 19.672 1 97.69 133 ASP B CA 1
ATOM 5788 C C . ASP B 1 133 ? -20.922 36.344 21.141 1 97.69 133 ASP B C 1
ATOM 5790 O O . ASP B 1 133 ? -21.641 36.812 22.016 1 97.69 133 ASP B O 1
ATOM 5794 N N . SER B 1 134 ? -19.875 35.625 21.375 1 97.56 134 SER B N 1
ATOM 5795 C CA . SER B 1 134 ? -19.438 35.406 22.75 1 97.56 134 SER B CA 1
ATOM 5796 C C . SER B 1 134 ? -19 36.719 23.391 1 97.56 134 SER B C 1
ATOM 5798 O O . SER B 1 134 ? -19.188 36.938 24.594 1 97.56 134 SER B O 1
ATOM 5800 N N . LEU B 1 135 ? -18.375 37.625 22.656 1 97 135 LEU B N 1
ATOM 5801 C CA . LEU B 1 135 ? -18.016 38.938 23.156 1 97 135 LEU B CA 1
ATOM 5802 C C . LEU B 1 135 ? -19.25 39.719 23.594 1 97 135 LEU B C 1
ATOM 5804 O O . LEU B 1 135 ? -19.266 40.312 24.672 1 97 135 LEU B O 1
ATOM 5808 N N . LEU B 1 136 ? -20.234 39.656 22.734 1 94.94 136 LEU B N 1
ATOM 5809 C CA . LEU B 1 136 ? -21.469 40.344 23.031 1 94.94 136 LEU B CA 1
ATOM 5810 C C . LEU B 1 136 ? -22.125 39.781 24.281 1 94.94 136 LEU B C 1
ATOM 5812 O O . LEU B 1 136 ? -22.562 40.531 25.156 1 94.94 136 LEU B O 1
ATOM 5816 N N . LYS B 1 137 ? -22.141 38.5 24.375 1 95.81 137 LYS B N 1
ATOM 5817 C CA . LYS B 1 137 ? -22.797 37.812 25.469 1 95.81 137 LYS B CA 1
ATOM 5818 C C . LYS B 1 137 ? -22.062 38.031 26.781 1 95.81 137 LYS B C 1
ATOM 5820 O O . LYS B 1 137 ? -22.656 37.969 27.859 1 95.81 137 LYS B O 1
ATOM 5825 N N . ASN B 1 138 ? -20.812 38.344 26.719 1 96 138 ASN B N 1
ATOM 5826 C CA . ASN B 1 138 ? -20 38.5 27.922 1 96 138 ASN B CA 1
ATOM 5827 C C . ASN B 1 138 ? -19.641 39.969 28.172 1 96 138 ASN B C 1
ATOM 5829 O O . ASN B 1 138 ? -18.562 40.25 28.688 1 96 138 ASN B O 1
ATOM 5833 N N . ASN B 1 139 ? -20.391 40.906 27.781 1 95.5 139 ASN B N 1
ATOM 5834 C CA . ASN B 1 139 ? -20.266 42.312 28.031 1 95.5 139 ASN B CA 1
ATOM 5835 C C . ASN B 1 139 ? -18.891 42.844 27.594 1 95.5 139 ASN B C 1
ATOM 5837 O O . ASN B 1 139 ? -18.234 43.562 28.344 1 95.5 139 ASN B O 1
ATOM 5841 N N . GLU B 1 140 ? -18.391 42.312 26.547 1 93.69 140 GLU B N 1
ATOM 5842 C CA . GLU B 1 140 ? -17.172 42.781 25.891 1 93.69 140 GLU B CA 1
ATOM 5843 C C . GLU B 1 140 ? -15.93 42.375 26.672 1 93.69 140 GLU B C 1
ATOM 5845 O O . GLU B 1 140 ? -14.852 42.938 26.469 1 93.69 140 GLU B O 1
ATOM 5850 N N . ASN B 1 141 ? -16.078 41.469 27.578 1 96.38 141 ASN B N 1
ATOM 5851 C CA . ASN B 1 141 ? -14.922 40.875 28.234 1 96.38 141 ASN B CA 1
ATOM 5852 C C . ASN B 1 141 ? -14.227 39.844 27.328 1 96.38 141 ASN B C 1
ATOM 5854 O O . ASN B 1 141 ? -14.758 38.781 27.078 1 96.38 141 ASN B O 1
ATOM 5858 N N . ILE B 1 142 ? -13.055 40.156 26.953 1 97.31 142 ILE B N 1
ATOM 5859 C CA . ILE B 1 142 ? -12.367 39.375 25.922 1 97.31 142 ILE B CA 1
ATOM 5860 C C . ILE B 1 142 ? -12.047 37.969 26.453 1 97.31 142 ILE B C 1
ATOM 5862 O O . ILE B 1 142 ? -12.297 36.969 25.781 1 97.31 142 ILE B O 1
ATOM 5866 N N . ILE B 1 143 ? -11.539 37.812 27.625 1 97.25 143 ILE B N 1
ATOM 5867 C CA . ILE B 1 143 ? -11.109 36.531 28.188 1 97.25 143 ILE B CA 1
ATOM 5868 C C . ILE B 1 143 ? -12.312 35.625 28.328 1 97.25 143 ILE B C 1
ATOM 5870 O O . ILE B 1 143 ? -12.266 34.438 27.938 1 97.25 143 ILE B O 1
ATOM 5874 N N . SER B 1 144 ? -13.367 36.156 28.859 1 97.25 144 SER B N 1
ATOM 5875 C CA . SER B 1 144 ? -14.578 35.344 29.016 1 97.25 144 SER B CA 1
ATOM 5876 C C . SER B 1 144 ? -15.133 34.906 27.672 1 97.25 144 SER B C 1
ATOM 5878 O O . SER B 1 144 ? -15.625 33.781 27.531 1 97.25 144 SER B O 1
ATOM 5880 N N . ALA B 1 145 ? -15.07 35.812 26.75 1 97.75 145 ALA B N 1
ATOM 5881 C CA . ALA B 1 145 ? -15.547 35.469 25.406 1 97.75 145 ALA B CA 1
ATOM 5882 C C . ALA B 1 145 ? -14.719 34.375 24.781 1 97.75 145 ALA B C 1
ATOM 5884 O O . ALA B 1 145 ? -15.266 33.469 24.156 1 97.75 145 ALA B O 1
ATOM 5885 N N . LEU B 1 146 ? -13.43 34.438 24.938 1 98.12 146 LEU B N 1
ATOM 5886 C CA . LEU B 1 146 ? -12.539 33.438 24.375 1 98.12 146 LEU B CA 1
ATOM 5887 C C . LEU B 1 146 ? -12.719 32.094 25.078 1 98.12 146 LEU B C 1
ATOM 5889 O O . LEU B 1 146 ? -12.648 31.031 24.453 1 98.12 146 LEU B O 1
ATOM 5893 N N . GLU B 1 147 ? -12.906 32.156 26.391 1 97.62 147 GLU B N 1
ATOM 5894 C CA . GLU B 1 147 ? -13.203 30.938 27.141 1 97.62 147 GLU B CA 1
ATOM 5895 C C . GLU B 1 147 ? -14.461 30.266 26.594 1 97.62 147 GLU B C 1
ATOM 5897 O O . GLU B 1 147 ? -14.453 29.047 26.344 1 97.62 147 GLU B O 1
ATOM 5902 N N . ASN B 1 148 ? -15.469 31.016 26.469 1 97.31 148 ASN B N 1
ATOM 5903 C CA . ASN B 1 148 ? -16.734 30.5 25.938 1 97.31 148 ASN B CA 1
ATOM 5904 C C . ASN B 1 148 ? -16.562 29.938 24.531 1 97.31 148 ASN B C 1
ATOM 5906 O O . ASN B 1 148 ? -17.125 28.891 24.219 1 97.31 148 ASN B O 1
ATOM 5910 N N . SER B 1 149 ? -15.891 30.641 23.719 1 97.81 149 SER B N 1
ATOM 5911 C CA . SER B 1 149 ? -15.656 30.203 22.359 1 97.81 149 SER B CA 1
ATOM 5912 C C . SER B 1 149 ? -14.898 28.891 22.312 1 97.81 149 SER B C 1
ATOM 5914 O O . SER B 1 149 ? -15.227 28 21.531 1 97.81 149 SER B O 1
ATOM 5916 N N . LEU B 1 150 ? -13.836 28.797 23.109 1 97.44 150 LEU B N 1
ATOM 5917 C CA . LEU B 1 150 ? -13.023 27.578 23.188 1 97.44 150 LEU B CA 1
ATOM 5918 C C . LEU B 1 150 ? -13.875 26.391 23.609 1 97.44 150 LEU B C 1
ATOM 5920 O O . LEU B 1 150 ? -13.648 25.266 23.156 1 97.44 150 LEU B O 1
ATOM 5924 N N . LYS B 1 151 ? -14.898 26.609 24.422 1 96.56 151 LYS B N 1
ATOM 5925 C CA . LYS B 1 151 ? -15.797 25.562 24.875 1 96.56 151 LYS B CA 1
ATOM 5926 C C . LYS B 1 151 ? -16.766 25.141 23.781 1 96.56 151 LYS B C 1
ATOM 5928 O O . LYS B 1 151 ? -17.172 23.984 23.703 1 96.56 151 LYS B O 1
ATOM 5933 N N . ILE B 1 152 ? -17.078 26.031 22.922 1 96.38 152 ILE B N 1
ATOM 5934 C CA . ILE B 1 152 ? -18.078 25.812 21.891 1 96.38 152 ILE B CA 1
ATOM 5935 C C . ILE B 1 152 ? -17.438 25.156 20.672 1 96.38 152 ILE B C 1
ATOM 5937 O O . ILE B 1 152 ? -18.016 24.25 20.078 1 96.38 152 ILE B O 1
ATOM 5941 N N . LEU B 1 153 ? -16.281 25.609 20.297 1 96.5 153 LEU B N 1
ATOM 5942 C CA . LEU B 1 153 ? -15.633 25.172 19.062 1 96.5 153 LEU B CA 1
ATOM 5943 C C . LEU B 1 153 ? -15.023 23.781 19.25 1 96.5 153 LEU B C 1
ATOM 5945 O O . LEU B 1 153 ? -14.469 23.484 20.312 1 96.5 153 LEU B O 1
ATOM 5949 N N . GLU B 1 154 ? -15.234 23 18.25 1 93.31 154 GLU B N 1
ATOM 5950 C CA . GLU B 1 154 ? -14.656 21.656 18.234 1 93.31 154 GLU B CA 1
ATOM 5951 C C . GLU B 1 154 ? -13.68 21.5 17.078 1 93.31 154 GLU B C 1
ATOM 5953 O O . GLU B 1 154 ? -13.734 22.25 16.094 1 93.31 154 GLU B O 1
ATOM 5958 N N . GLY B 1 155 ? -12.766 20.594 17.297 1 90.19 155 GLY B N 1
ATOM 5959 C CA . GLY B 1 155 ? -11.781 20.328 16.25 1 90.19 155 GLY B CA 1
ATOM 5960 C C . GLY B 1 155 ? -10.367 20.719 16.672 1 90.19 155 GLY B C 1
ATOM 5961 O O . GLY B 1 155 ? -10.062 20.766 17.859 1 90.19 155 GLY B O 1
ATOM 5962 N N . GLU B 1 156 ? -9.477 20.875 15.773 1 88.25 156 GLU B N 1
ATOM 5963 C CA . GLU B 1 156 ? -8.094 21.281 15.969 1 88.25 156 GLU B CA 1
ATOM 5964 C C . GLU B 1 156 ? -7.82 22.625 15.289 1 88.25 156 GLU B C 1
ATOM 5966 O O . GLU B 1 156 ? -8.055 22.781 14.086 1 88.25 156 GLU B O 1
ATOM 5971 N N . PHE B 1 157 ? -7.379 23.531 16.094 1 93.81 157 PHE B N 1
ATOM 5972 C CA . PHE B 1 157 ? -7.242 24.844 15.492 1 93.81 157 PHE B CA 1
ATOM 5973 C C . PHE B 1 157 ? -6.289 25.719 16.297 1 93.81 157 PHE B C 1
ATOM 5975 O O . PHE B 1 157 ? -6.07 25.469 17.484 1 93.81 157 PHE B O 1
ATOM 5982 N N . ALA B 1 158 ? -5.672 26.641 15.68 1 95.75 158 ALA B N 1
ATOM 5983 C CA . ALA B 1 158 ? -5.027 27.844 16.219 1 95.75 158 ALA B CA 1
ATOM 5984 C C . ALA B 1 158 ? -5.598 29.109 15.586 1 95.75 158 ALA B C 1
ATOM 5986 O O . ALA B 1 158 ? -5.629 29.234 14.359 1 95.75 158 ALA B O 1
ATOM 5987 N N . ILE B 1 159 ? -6.133 29.969 16.453 1 97.94 159 ILE B N 1
ATOM 5988 C CA . ILE B 1 159 ? -6.766 31.188 15.961 1 97.94 159 ILE B CA 1
ATOM 5989 C C . ILE B 1 159 ? -6.047 32.406 16.531 1 97.94 159 ILE B C 1
ATOM 5991 O O . ILE B 1 159 ? -5.688 32.438 17.703 1 97.94 159 ILE B O 1
ATOM 5995 N N . CYS B 1 160 ? -5.727 33.281 15.695 1 98.25 160 CYS B N 1
ATOM 5996 C CA . CYS B 1 160 ? -5.27 34.625 16.062 1 98.25 160 CYS B CA 1
ATOM 5997 C C . CYS B 1 160 ? -6.277 35.688 15.609 1 98.25 160 CYS B C 1
ATOM 5999 O O . CYS B 1 160 ? -6.777 35.625 14.484 1 98.25 160 CYS B O 1
ATOM 6001 N N . GLY B 1 161 ? -6.57 36.625 16.5 1 98.44 161 GLY B N 1
ATOM 6002 C CA . GLY B 1 161 ? -7.641 37.531 16.141 1 98.44 161 GLY B CA 1
ATOM 6003 C C . GLY B 1 161 ? -7.422 38.938 16.672 1 98.44 161 GLY B C 1
ATOM 6004 O O . GLY B 1 161 ? -6.531 39.188 17.484 1 98.44 161 GLY B O 1
ATOM 6005 N N . ILE B 1 162 ? -8.211 39.844 16.062 1 98.31 162 ILE B N 1
ATOM 6006 C CA . ILE B 1 162 ? -8.211 41.25 16.391 1 98.31 162 ILE B CA 1
ATOM 6007 C C . ILE B 1 162 ? -9.648 41.75 16.578 1 98.31 162 ILE B C 1
ATOM 6009 O O . ILE B 1 162 ? -10.594 41.094 16.156 1 98.31 162 ILE B O 1
ATOM 6013 N N . ILE B 1 163 ? -9.781 42.844 17.297 1 97.5 163 ILE B N 1
ATOM 6014 C CA . ILE B 1 163 ? -11.094 43.375 17.641 1 97.5 163 ILE B CA 1
ATOM 6015 C C . ILE B 1 163 ? -11.188 44.844 17.188 1 97.5 163 ILE B C 1
ATOM 6017 O O . ILE B 1 163 ? -10.266 45.625 17.422 1 97.5 163 ILE B O 1
ATOM 6021 N N . LYS B 1 164 ? -12.305 45.094 16.547 1 96.44 164 LYS B N 1
ATOM 6022 C CA . LYS B 1 164 ? -12.555 46.469 16.078 1 96.44 164 LYS B CA 1
ATOM 6023 C C . LYS B 1 164 ? -12.414 47.469 17.234 1 96.44 164 LYS B C 1
ATOM 6025 O O . LYS B 1 164 ? -12.961 47.25 18.312 1 96.44 164 LYS B O 1
ATOM 6030 N N . GLY B 1 165 ? -11.672 48.469 16.969 1 93.06 165 GLY B N 1
ATOM 6031 C CA . GLY B 1 165 ? -11.547 49.531 17.938 1 93.06 165 GLY B CA 1
ATOM 6032 C C . GLY B 1 165 ? -10.453 49.281 18.953 1 93.06 165 GLY B C 1
ATOM 6033 O O . GLY B 1 165 ? -10.125 50.188 19.75 1 93.06 165 GLY B O 1
ATOM 6034 N N . ARG B 1 166 ? -9.914 48.125 19.016 1 93.56 166 ARG B N 1
ATOM 6035 C CA . ARG B 1 166 ? -8.836 47.812 19.938 1 93.56 166 ARG B CA 1
ATOM 6036 C C . ARG B 1 166 ? -7.484 47.812 19.234 1 93.56 166 ARG B C 1
ATOM 6038 O O . ARG B 1 166 ? -6.977 46.75 18.844 1 93.56 166 ARG B O 1
ATOM 6045 N N . VAL B 1 167 ? -6.781 48.906 19.25 1 91.19 167 VAL B N 1
ATOM 6046 C CA . VAL B 1 167 ? -5.625 49.156 18.391 1 91.19 167 VAL B CA 1
ATOM 6047 C C . VAL B 1 167 ? -4.367 48.594 19.047 1 91.19 167 VAL B C 1
ATOM 6049 O O . VAL B 1 167 ? -3.275 48.688 18.484 1 91.19 167 VAL B O 1
ATOM 6052 N N . ASP B 1 168 ? -4.465 47.969 20.219 1 93.38 168 ASP B N 1
ATOM 6053 C CA . ASP B 1 168 ? -3.299 47.406 20.891 1 93.38 168 ASP B CA 1
ATOM 6054 C C . ASP B 1 168 ? -3.602 46 21.422 1 93.38 168 ASP B C 1
ATOM 6056 O O . ASP B 1 168 ? -3.004 45.562 22.422 1 93.38 168 ASP B O 1
ATOM 6060 N N . THR B 1 169 ? -4.566 45.406 20.812 1 96.31 169 THR B N 1
ATOM 6061 C CA . THR B 1 169 ? -5.027 44.125 21.359 1 96.31 169 THR B CA 1
ATOM 6062 C C . THR B 1 169 ? -4.973 43.031 20.297 1 96.31 169 THR B C 1
ATOM 6064 O O . THR B 1 169 ? -5.43 43.25 19.172 1 96.31 169 THR B O 1
ATOM 6067 N N . ILE B 1 170 ? -4.418 41.938 20.594 1 98 170 ILE B N 1
ATOM 6068 C CA . ILE B 1 170 ? -4.461 40.688 19.797 1 98 170 ILE B CA 1
ATOM 6069 C C . ILE B 1 170 ? -4.723 39.5 20.719 1 98 170 ILE B C 1
ATOM 6071 O O . ILE B 1 170 ? -4.344 39.531 21.891 1 98 170 ILE B O 1
ATOM 6075 N N . PHE B 1 171 ? -5.473 38.562 20.266 1 98.5 171 PHE B N 1
ATOM 6076 C CA . PHE B 1 171 ? -5.746 37.375 21.062 1 98.5 171 PHE B CA 1
ATOM 6077 C C . PHE B 1 171 ? -5.484 36.094 20.266 1 98.5 171 PHE B C 1
ATOM 6079 O O . PHE B 1 171 ? -5.328 36.156 19.031 1 98.5 171 PHE B O 1
ATOM 6086 N N . ALA B 1 172 ? -5.348 35 20.938 1 98.44 172 ALA B N 1
ATOM 6087 C CA . ALA B 1 172 ? -5.195 33.688 20.297 1 98.44 172 ALA B CA 1
ATOM 6088 C C . ALA B 1 172 ? -5.836 32.594 21.125 1 98.44 172 ALA B C 1
ATOM 6090 O O . ALA B 1 172 ? -5.934 32.688 22.359 1 98.44 172 ALA B O 1
ATOM 6091 N N . ILE B 1 173 ? -6.332 31.609 20.531 1 97.75 173 ILE B N 1
ATOM 6092 C CA . ILE B 1 173 ? -6.762 30.359 21.156 1 97.75 173 ILE B CA 1
ATOM 6093 C C . ILE B 1 173 ? -6.145 29.188 20.406 1 97.75 173 ILE B C 1
ATOM 6095 O O . ILE B 1 173 ? -5.949 29.25 19.188 1 97.75 173 ILE B O 1
ATOM 6099 N N . LYS B 1 174 ? -5.785 28.219 21.094 1 95.94 174 LYS B N 1
ATOM 6100 C CA . LYS B 1 174 ? -5.105 27.094 20.484 1 95.94 174 LYS B CA 1
ATOM 6101 C C . LYS B 1 174 ? -5.684 25.766 20.969 1 95.94 174 LYS B C 1
ATOM 6103 O O . LYS B 1 174 ? -5.875 25.578 22.172 1 95.94 174 LYS B O 1
ATOM 6108 N N . ARG B 1 175 ? -5.992 24.906 20.047 1 93.75 175 ARG B N 1
ATOM 6109 C CA . ARG B 1 175 ? -6.293 23.5 20.281 1 93.75 175 ARG B CA 1
ATOM 6110 C C . ARG B 1 175 ? -5.59 22.594 19.266 1 93.75 175 ARG B C 1
ATOM 6112 O O . ARG B 1 175 ? -6.078 22.422 18.156 1 93.75 175 ARG B O 1
ATOM 6119 N N . LYS B 1 176 ? -4.445 22.016 19.625 1 87.38 176 LYS B N 1
ATOM 6120 C CA . LYS B 1 176 ? -3.688 20.984 18.922 1 87.38 176 LYS B CA 1
ATOM 6121 C C . LYS B 1 176 ? -2.822 21.594 17.812 1 87.38 176 LYS B C 1
ATOM 6123 O O . LYS B 1 176 ? -1.632 21.281 17.719 1 87.38 176 LYS B O 1
ATOM 6128 N N . SER B 1 177 ? -3.371 22.562 16.922 1 89.44 177 SER B N 1
ATOM 6129 C CA . SER B 1 177 ? -2.562 23.172 15.875 1 89.44 177 SER B CA 1
ATOM 6130 C C . SER B 1 177 ? -1.45 24.031 16.469 1 89.44 177 SER B C 1
ATOM 6132 O O . SER B 1 177 ? -1.649 24.688 17.5 1 89.44 177 SER B O 1
ATOM 6134 N N . PRO B 1 178 ? -0.335 24.078 15.875 1 87.81 178 PRO B N 1
ATOM 6135 C CA . PRO B 1 178 ? 0.819 24.766 16.453 1 87.81 178 PRO B CA 1
ATOM 6136 C C . PRO B 1 178 ? 0.667 26.281 16.453 1 87.81 178 PRO B C 1
ATOM 6138 O O . PRO B 1 178 ? 0.134 26.844 15.5 1 87.81 178 PRO B O 1
ATOM 6141 N N . LEU B 1 179 ? 1.143 26.953 17.531 1 93.12 179 LEU B N 1
ATOM 6142 C CA . LEU B 1 179 ? 1.191 28.406 17.688 1 93.12 179 LEU B CA 1
ATOM 6143 C C . LEU B 1 179 ? 2.236 28.812 18.719 1 93.12 179 LEU B C 1
ATOM 6145 O O . LEU B 1 179 ? 2.291 28.234 19.812 1 93.12 179 LEU B O 1
ATOM 6149 N N . ALA B 1 180 ? 3.088 29.703 18.328 1 93.56 180 ALA B N 1
ATOM 6150 C CA . ALA B 1 180 ? 4.133 30.219 19.219 1 93.56 180 ALA B CA 1
ATOM 6151 C C . ALA B 1 180 ? 4.066 31.734 19.328 1 93.56 180 ALA B C 1
ATOM 6153 O O . ALA B 1 180 ? 3.502 32.406 18.469 1 93.56 180 ALA B O 1
ATOM 6154 N N . ILE B 1 181 ? 4.648 32.219 20.438 1 96.06 181 ILE B N 1
ATOM 6155 C CA . ILE B 1 181 ? 4.711 33.656 20.719 1 96.06 181 ILE B CA 1
ATOM 6156 C C . ILE B 1 181 ? 6.168 34.094 20.781 1 96.06 181 ILE B C 1
ATOM 6158 O O . ILE B 1 181 ? 7.004 33.438 21.391 1 96.06 181 ILE B O 1
ATOM 6162 N N . GLY B 1 182 ? 6.457 35.094 20.062 1 94.94 182 GLY B N 1
ATOM 6163 C CA . GLY B 1 182 ? 7.734 35.781 20.156 1 94.94 182 GLY B CA 1
ATOM 6164 C C . GLY B 1 182 ? 7.617 37.156 20.781 1 94.94 182 GLY B C 1
ATOM 6165 O O . GLY B 1 182 ? 6.715 37.938 20.438 1 94.94 182 GLY B O 1
ATOM 6166 N N . MET B 1 183 ? 8.547 37.406 21.766 1 94.44 183 MET B N 1
ATOM 6167 C CA . MET B 1 183 ? 8.5 38.688 22.453 1 94.44 183 MET B CA 1
ATOM 6168 C C . MET B 1 183 ? 9.773 39.5 22.203 1 94.44 183 MET B C 1
ATOM 6170 O O . MET B 1 183 ? 10.875 38.969 22.359 1 94.44 183 MET B O 1
ATOM 6174 N N . LEU B 1 184 ? 9.562 40.656 21.734 1 92.31 184 LEU B N 1
ATOM 6175 C CA . LEU B 1 184 ? 10.602 41.688 21.641 1 92.31 184 LEU B CA 1
ATOM 6176 C C . LEU B 1 184 ? 10.297 42.844 22.547 1 92.31 184 LEU B C 1
ATOM 6178 O O . LEU B 1 184 ? 9.305 42.844 23.281 1 92.31 184 LEU B O 1
ATOM 6182 N N . GLU B 1 185 ? 11.227 43.812 22.641 1 87.25 185 GLU B N 1
ATOM 6183 C CA . GLU B 1 185 ? 11.07 44.938 23.562 1 87.25 185 GLU B CA 1
ATOM 6184 C C . GLU B 1 185 ? 9.734 45.625 23.359 1 87.25 185 GLU B C 1
ATOM 6186 O O . GLU B 1 185 ? 8.992 45.844 24.312 1 87.25 185 GLU B O 1
ATOM 6191 N N . ASP B 1 186 ? 9.32 45.938 22.203 1 89.19 186 ASP B N 1
ATOM 6192 C CA . ASP B 1 186 ? 8.094 46.688 21.969 1 89.19 186 ASP B CA 1
ATOM 6193 C C . ASP B 1 186 ? 7.203 46 20.938 1 89.19 186 ASP B C 1
ATOM 6195 O O . ASP B 1 186 ? 6.422 46.656 20.234 1 89.19 186 ASP B O 1
ATOM 6199 N N . THR B 1 187 ? 7.371 44.688 20.828 1 94.06 187 THR B N 1
ATOM 6200 C CA . THR B 1 187 ? 6.625 43.969 19.797 1 94.06 187 THR B CA 1
ATOM 6201 C C . THR B 1 187 ? 6.305 42.562 20.25 1 94.06 187 THR B C 1
ATOM 6203 O O . THR B 1 187 ? 7.176 41.844 20.781 1 94.06 187 THR B O 1
ATOM 6206 N N . MET B 1 188 ? 5.082 42.188 20.156 1 96.06 188 MET B N 1
ATOM 6207 C CA . MET B 1 188 ? 4.633 40.812 20.359 1 96.06 188 MET B CA 1
ATOM 6208 C C . MET B 1 188 ? 4.238 40.188 19.047 1 96.06 188 MET B C 1
ATOM 6210 O O . MET B 1 188 ? 3.551 40.781 18.219 1 96.06 188 MET B O 1
ATOM 6214 N N . ILE B 1 189 ? 4.711 38.969 18.812 1 96.56 189 ILE B N 1
ATOM 6215 C CA . ILE B 1 189 ? 4.465 38.281 17.547 1 96.56 189 ILE B CA 1
ATOM 6216 C C . ILE B 1 189 ? 3.871 36.875 17.812 1 96.56 189 ILE B C 1
ATOM 6218 O O . ILE B 1 189 ? 4.297 36.188 18.75 1 96.56 189 ILE B O 1
ATOM 6222 N N . LEU B 1 190 ? 2.861 36.531 17.047 1 97.38 190 LEU B N 1
ATOM 6223 C CA . LEU B 1 190 ? 2.297 35.188 17.016 1 97.38 190 LEU B CA 1
ATOM 6224 C C . LEU B 1 190 ? 2.58 34.531 15.664 1 97.38 190 LEU B C 1
ATOM 6226 O O . LEU B 1 190 ? 2.539 35.188 14.625 1 97.38 190 LEU B O 1
ATOM 6230 N N . SER B 1 191 ? 2.852 33.25 15.742 1 95.19 191 SER B N 1
ATOM 6231 C CA . SER B 1 191 ? 3.053 32.562 14.469 1 95.19 191 SER B CA 1
ATOM 6232 C C . SER B 1 191 ? 2.822 31.062 14.609 1 95.19 191 SER B C 1
ATOM 6234 O O . SER B 1 191 ? 3.023 30.5 15.688 1 95.19 191 SER B O 1
ATOM 6236 N N . SER B 1 192 ? 2.395 30.5 13.516 1 91.94 192 SER B N 1
ATOM 6237 C CA . SER B 1 192 ? 2.199 29.047 13.477 1 91.94 192 SER B CA 1
ATOM 6238 C C . SER B 1 192 ? 3.529 28.312 13.344 1 91.94 192 SER B C 1
ATOM 6240 O O . SER B 1 192 ? 3.6 27.109 13.555 1 91.94 192 SER B O 1
ATOM 6242 N N . ASP B 1 193 ? 4.594 29.031 13.039 1 87.25 193 ASP B N 1
ATOM 6243 C CA . ASP B 1 193 ? 5.938 28.469 12.914 1 87.25 193 ASP B CA 1
ATOM 6244 C C . ASP B 1 193 ? 7 29.5 13.297 1 87.25 193 ASP B C 1
ATOM 6246 O O . ASP B 1 193 ? 6.871 30.688 12.977 1 87.25 193 ASP B O 1
ATOM 6250 N N . MET B 1 194 ? 8.031 29.047 13.867 1 83.88 194 MET B N 1
ATOM 6251 C CA . MET B 1 194 ? 9.062 29.938 14.43 1 83.88 194 MET B CA 1
ATOM 6252 C C . MET B 1 194 ? 9.836 30.641 13.32 1 83.88 194 MET B C 1
ATOM 6254 O O . MET B 1 194 ? 10.43 31.688 13.555 1 83.88 194 MET B O 1
ATOM 6258 N N . SER B 1 195 ? 9.844 30.078 12.164 1 81.06 195 SER B N 1
ATOM 6259 C CA . SER B 1 195 ? 10.586 30.672 11.062 1 81.06 195 SER B CA 1
ATOM 6260 C C . SER B 1 195 ? 10.109 32.094 10.789 1 81.06 195 SER B C 1
ATOM 6262 O O . SER B 1 195 ? 10.883 32.938 10.312 1 81.06 195 SER B O 1
ATOM 6264 N N . ALA B 1 196 ? 8.938 32.375 11.133 1 88.75 196 ALA B N 1
ATOM 6265 C CA . ALA B 1 196 ? 8.344 33.688 10.883 1 88.75 196 ALA B CA 1
ATOM 6266 C C . ALA B 1 196 ? 8.961 34.75 11.789 1 88.75 196 ALA B C 1
ATOM 6268 O O . ALA B 1 196 ? 8.922 35.938 11.484 1 88.75 196 ALA B O 1
ATOM 6269 N N . PHE B 1 197 ? 9.594 34.375 12.891 1 90.94 197 PHE B N 1
ATOM 6270 C CA . PHE B 1 197 ? 10.109 35.312 13.867 1 90.94 197 PHE B CA 1
ATOM 6271 C C . PHE B 1 197 ? 11.406 35.938 13.375 1 90.94 197 PHE B C 1
ATOM 6273 O O . PHE B 1 197 ? 11.734 37.062 13.766 1 90.94 197 PHE B O 1
ATOM 6280 N N . SER B 1 198 ? 12.078 35.219 12.523 1 86.62 198 SER B N 1
ATOM 6281 C CA . SER B 1 198 ? 13.398 35.656 12.094 1 86.62 198 SER B CA 1
ATOM 6282 C C . SER B 1 198 ? 13.328 36.969 11.312 1 86.62 198 SER B C 1
ATOM 6284 O O . SER B 1 198 ? 14.312 37.688 11.219 1 86.62 198 SER B O 1
ATOM 6286 N N . GLU B 1 199 ? 12.195 37.219 10.758 1 85.62 199 GLU B N 1
ATOM 6287 C CA . GLU B 1 199 ? 12.016 38.438 9.969 1 85.62 199 GLU B CA 1
ATOM 6288 C C . GLU B 1 199 ? 11.906 39.688 10.867 1 85.62 199 GLU B C 1
ATOM 6290 O O . GLU B 1 199 ? 12.141 40.812 10.422 1 85.62 199 GLU B O 1
ATOM 6295 N N . PHE B 1 200 ? 11.648 39.375 12.164 1 88.69 200 PHE B N 1
ATOM 6296 C CA . PHE B 1 200 ? 11.531 40.5 13.117 1 88.69 200 PHE B CA 1
ATOM 6297 C C . PHE B 1 200 ? 12.844 40.688 13.859 1 88.69 200 PHE B C 1
ATOM 6299 O O . PHE B 1 200 ? 13.227 41.844 14.148 1 88.69 200 PHE B O 1
ATOM 6306 N N . SER B 1 201 ? 13.391 39.562 14.18 1 87.38 201 SER B N 1
ATOM 6307 C CA . SER B 1 201 ? 14.641 39.625 14.938 1 87.38 201 SER B CA 1
ATOM 6308 C C . SER B 1 201 ? 15.398 38.312 14.828 1 87.38 201 SER B C 1
ATOM 6310 O O . SER B 1 201 ? 14.797 37.25 14.656 1 87.38 201 SER B O 1
ATOM 6312 N N . ARG B 1 202 ? 16.766 38.438 15 1 86.25 202 ARG B N 1
ATOM 6313 C CA . ARG B 1 202 ? 17.609 37.25 14.992 1 86.25 202 ARG B CA 1
ATOM 6314 C C . ARG B 1 202 ? 17.688 36.625 16.375 1 86.25 202 ARG B C 1
ATOM 6316 O O . ARG B 1 202 ? 18.203 35.5 16.531 1 86.25 202 ARG B O 1
ATOM 6323 N N . SER B 1 203 ? 17.297 37.219 17.266 1 88.75 203 SER B N 1
ATOM 6324 C CA . SER B 1 203 ? 17.219 36.75 18.641 1 88.75 203 SER B CA 1
ATOM 6325 C C . SER B 1 203 ? 15.914 37.188 19.312 1 88.75 203 SER B C 1
ATOM 6327 O O . SER B 1 203 ? 15.57 38.375 19.297 1 88.75 203 SER B O 1
ATOM 6329 N N . ILE B 1 204 ? 15.234 36.188 19.844 1 91.12 204 ILE B N 1
ATOM 6330 C CA . ILE B 1 204 ? 13.891 36.469 20.328 1 91.12 204 ILE B CA 1
ATOM 6331 C C . ILE B 1 204 ? 13.523 35.531 21.453 1 91.12 204 ILE B C 1
ATOM 6333 O O . ILE B 1 204 ? 14.023 34.406 21.516 1 91.12 204 ILE B O 1
ATOM 6337 N N . ASP B 1 205 ? 12.773 36.031 22.406 1 93.69 205 ASP B N 1
ATOM 6338 C CA . ASP B 1 205 ? 12.188 35.188 23.438 1 93.69 205 ASP B CA 1
ATOM 6339 C C . ASP B 1 205 ? 10.922 34.5 22.922 1 93.69 205 ASP B C 1
ATOM 6341 O O . ASP B 1 205 ? 9.984 35.156 22.484 1 93.69 205 ASP B O 1
ATOM 6345 N N . VAL B 1 206 ? 10.938 33.125 22.922 1 93.69 206 VAL B N 1
ATOM 6346 C CA . VAL B 1 206 ? 9.852 32.375 22.297 1 93.69 206 VAL B CA 1
ATOM 6347 C C . VAL B 1 206 ? 9.133 31.547 23.359 1 93.69 206 VAL B C 1
ATOM 6349 O O . VAL B 1 206 ? 9.773 31 24.266 1 93.69 206 VAL B O 1
ATOM 6352 N N . MET B 1 207 ? 7.863 31.484 23.297 1 94.38 207 MET B N 1
ATOM 6353 C CA . MET B 1 207 ? 7.023 30.594 24.094 1 94.38 207 MET B CA 1
ATOM 6354 C C . MET B 1 207 ? 6.055 29.828 23.203 1 94.38 207 MET B C 1
ATOM 6356 O O . MET B 1 207 ? 5.332 30.422 22.391 1 94.38 207 MET B O 1
ATOM 6360 N N . HIS B 1 208 ? 6.07 28.516 23.281 1 91.38 208 HIS B N 1
ATOM 6361 C CA . HIS B 1 208 ? 5.094 27.703 22.578 1 91.38 208 HIS B CA 1
ATOM 6362 C C . HIS B 1 208 ? 3.82 27.531 23.406 1 91.38 208 HIS B C 1
ATOM 6364 O O . HIS B 1 208 ? 3.885 27.25 24.594 1 91.38 208 HIS B O 1
ATOM 6370 N N . LEU B 1 209 ? 2.73 27.719 22.797 1 93.38 209 LEU B N 1
ATOM 6371 C CA . LEU B 1 209 ? 1.461 27.594 23.516 1 93.38 209 LEU B CA 1
ATOM 6372 C C . LEU B 1 209 ? 1.044 26.141 23.656 1 93.38 209 LEU B C 1
ATOM 6374 O O . LEU B 1 209 ? 1.235 25.344 22.734 1 93.38 209 LEU B O 1
ATOM 6378 N N . ASP B 1 210 ? 0.453 25.812 24.734 1 90.81 210 ASP B N 1
ATOM 6379 C CA . ASP B 1 210 ? -0.109 24.484 24.969 1 90.81 210 ASP B CA 1
ATOM 6380 C C . ASP B 1 210 ? -1.506 24.359 24.359 1 90.81 210 ASP B C 1
ATOM 6382 O O . ASP B 1 210 ? -2.129 25.375 24.016 1 90.81 210 ASP B O 1
ATOM 6386 N N . ASP B 1 211 ? -1.92 23.188 24.234 1 91.12 211 ASP B N 1
ATOM 6387 C CA . ASP B 1 211 ? -3.297 22.984 23.812 1 91.12 211 ASP B CA 1
ATOM 6388 C C . ASP B 1 211 ? -4.285 23.547 24.828 1 91.12 211 ASP B C 1
ATOM 6390 O O . ASP B 1 211 ? -4 23.578 26.016 1 91.12 211 ASP B O 1
ATOM 6394 N N . GLU B 1 212 ? -5.383 24 24.359 1 95.81 212 GLU B N 1
ATOM 6395 C CA . GLU B 1 212 ? -6.473 24.531 25.172 1 95.81 212 GLU B CA 1
ATOM 6396 C C . GLU B 1 212 ? -6.062 25.844 25.844 1 95.81 212 GLU B C 1
ATOM 6398 O O . GLU B 1 212 ? -6.461 26.109 26.984 1 95.81 212 GLU B O 1
ATOM 6403 N N . SER B 1 213 ? -5.277 26.562 25.172 1 96.62 213 SER B N 1
ATOM 6404 C CA . SER B 1 213 ? -4.773 27.797 25.75 1 96.62 213 SER B CA 1
ATOM 6405 C C . SER B 1 213 ? -5.484 29.016 25.172 1 96.62 213 SER B C 1
ATOM 6407 O O . SER B 1 213 ? -5.98 28.969 24.047 1 96.62 213 SER B O 1
ATOM 6409 N N . ILE B 1 214 ? -5.551 30.031 25.984 1 97.75 214 ILE B N 1
ATOM 6410 C CA . ILE B 1 214 ? -6.023 31.359 25.609 1 97.75 214 ILE B CA 1
ATOM 6411 C C . ILE B 1 214 ? -4.93 32.406 25.859 1 97.75 214 ILE B C 1
ATOM 6413 O O . ILE B 1 214 ? -4.383 32.469 26.969 1 97.75 214 ILE B O 1
ATOM 6417 N N . PHE B 1 215 ? -4.602 33.094 24.875 1 97.94 215 PHE B N 1
ATOM 6418 C CA . PHE B 1 215 ? -3.58 34.125 24.953 1 97.94 215 PHE B CA 1
ATOM 6419 C C . PHE B 1 215 ? -4.176 35.5 24.656 1 97.94 215 PHE B C 1
ATOM 6421 O O . PHE B 1 215 ? -5.012 35.625 23.766 1 97.94 215 PHE B O 1
ATOM 6428 N N . LEU B 1 216 ? -3.828 36.5 25.453 1 97.88 216 LEU B N 1
ATOM 6429 C CA . LEU B 1 216 ? -4.277 37.844 25.25 1 97.88 216 LEU B CA 1
ATOM 6430 C C . LEU B 1 216 ? -3.141 38.844 25.484 1 97.88 216 LEU B C 1
ATOM 6432 O O . LEU B 1 216 ? -2.467 38.781 26.516 1 97.88 216 LEU B O 1
ATOM 6436 N N . HIS B 1 217 ? -2.877 39.594 24.516 1 97.19 217 HIS B N 1
ATOM 6437 C CA . HIS B 1 217 ? -1.962 40.719 24.656 1 97.19 217 HIS B CA 1
ATOM 6438 C C . HIS B 1 217 ? -2.688 42.062 24.453 1 97.19 217 HIS B C 1
ATOM 6440 O O . HIS B 1 217 ? -3.221 42.312 23.375 1 97.19 217 HIS B O 1
ATOM 6446 N N . THR B 1 218 ? -2.799 42.812 25.469 1 95.06 218 THR B N 1
ATOM 6447 C CA . THR B 1 218 ? -3.496 44.094 25.438 1 95.06 218 THR B CA 1
ATOM 6448 C C . THR B 1 218 ? -2.818 45.094 26.375 1 95.06 218 THR B C 1
ATOM 6450 O O . THR B 1 218 ? -2.361 44.75 27.453 1 95.06 218 THR B O 1
ATOM 6453 N N . ASN B 1 219 ? -2.633 46.281 25.938 1 91.69 219 ASN B N 1
ATOM 6454 C CA . ASN B 1 219 ? -2.023 47.344 26.734 1 91.69 219 ASN B CA 1
ATOM 6455 C C . ASN B 1 219 ? -0.648 46.938 27.25 1 91.69 219 ASN B C 1
ATOM 6457 O O . ASN B 1 219 ? -0.356 47.094 28.438 1 91.69 219 ASN B O 1
ATOM 6461 N N . ASN B 1 220 ? 0.039 46.344 26.391 1 90.19 220 ASN B N 1
ATOM 6462 C CA . ASN B 1 220 ? 1.41 45.906 26.656 1 90.19 220 ASN B CA 1
ATOM 6463 C C . ASN B 1 220 ? 1.474 44.906 27.797 1 90.19 220 ASN B C 1
ATOM 6465 O O . ASN B 1 220 ? 2.5 44.781 28.469 1 90.19 220 ASN B O 1
ATOM 6469 N N . LYS B 1 221 ? 0.427 44.281 27.984 1 93.25 221 LYS B N 1
ATOM 6470 C CA . LYS B 1 221 ? 0.365 43.188 28.969 1 93.25 221 LYS B CA 1
ATOM 6471 C C . LYS B 1 221 ? -0.089 41.906 28.312 1 93.25 221 LYS B C 1
ATOM 6473 O O . LYS B 1 221 ? -1.017 41.906 27.5 1 93.25 221 LYS B O 1
ATOM 6478 N N . THR B 1 222 ? 0.637 40.875 28.672 1 95.19 222 THR B N 1
ATOM 6479 C CA . THR B 1 222 ? 0.33 39.562 28.125 1 95.19 222 THR B CA 1
ATOM 6480 C C . THR B 1 222 ? -0.215 38.625 29.203 1 95.19 222 THR B C 1
ATOM 6482 O O . THR B 1 222 ? 0.34 38.562 30.312 1 95.19 222 THR B O 1
ATOM 6485 N N . THR B 1 223 ? -1.287 38 28.953 1 96.75 223 THR B N 1
ATOM 6486 C CA . THR B 1 223 ? -1.857 37 29.844 1 96.75 223 THR B CA 1
ATOM 6487 C C . THR B 1 223 ? -2.082 35.688 29.125 1 96.75 223 THR B C 1
ATOM 6489 O O . THR B 1 223 ? -2.342 35.656 27.922 1 96.75 223 THR B O 1
ATOM 6492 N N . LEU B 1 224 ? -1.841 34.594 29.812 1 97.12 224 LEU B N 1
ATOM 6493 C CA . LEU B 1 224 ? -1.993 33.25 29.297 1 97.12 224 LEU B CA 1
ATOM 6494 C C . LEU B 1 224 ? -2.863 32.406 30.219 1 97.12 224 LEU B C 1
ATOM 6496 O O . LEU B 1 224 ? -2.666 32.406 31.438 1 97.12 224 LEU B O 1
ATOM 6500 N N . PHE B 1 225 ? -3.869 31.812 29.641 1 97.44 225 PHE B N 1
ATOM 6501 C CA . PHE B 1 225 ? -4.742 30.922 30.391 1 97.44 225 PHE B CA 1
ATOM 6502 C C . PHE B 1 225 ? -4.816 29.547 29.719 1 97.44 225 PHE B C 1
ATOM 6504 O O . PHE B 1 225 ? -4.527 29.422 28.531 1 97.44 225 PHE B O 1
ATOM 6511 N N . LYS B 1 226 ? -5.109 28.578 30.484 1 96.94 226 LYS B N 1
ATOM 6512 C CA . LYS B 1 226 ? -5.359 27.234 30 1 96.94 226 LYS B CA 1
ATOM 6513 C C . LYS B 1 226 ? -6.691 26.688 30.516 1 96.94 226 LYS B C 1
ATOM 6515 O O . LYS B 1 226 ? -7.039 26.906 31.672 1 96.94 226 LYS B O 1
ATOM 6520 N N . LEU B 1 227 ? -7.434 26.203 29.578 1 95.5 227 LEU B N 1
ATOM 6521 C CA . LEU B 1 227 ? -8.68 25.531 29.969 1 95.5 227 LEU B CA 1
ATOM 6522 C C . LEU B 1 227 ? -8.422 24.094 30.391 1 95.5 227 LEU B C 1
ATOM 6524 O O . LEU B 1 227 ? -7.949 23.281 29.594 1 95.5 227 LEU B O 1
ATOM 6528 N N . LYS B 1 228 ? -8.578 23.781 31.625 1 93 228 LYS B N 1
ATOM 6529 C CA . LYS B 1 228 ? -8.445 22.438 32.188 1 93 228 LYS B CA 1
ATOM 6530 C C . LYS B 1 228 ? -9.719 22 32.875 1 93 228 LYS B C 1
ATOM 6532 O O . LYS B 1 228 ? -10.18 22.672 33.812 1 93 228 LYS B O 1
ATOM 6537 N N . ASN B 1 229 ? -10.281 20.922 32.531 1 91.75 229 ASN B N 1
ATOM 6538 C CA . ASN B 1 229 ? -11.523 20.406 33.094 1 91.75 229 ASN B CA 1
ATOM 6539 C C . ASN B 1 229 ? -12.586 21.5 33.188 1 91.75 229 ASN B C 1
ATOM 6541 O O . ASN B 1 229 ? -13.172 21.734 34.25 1 91.75 229 ASN B O 1
ATOM 6545 N N . ASN B 1 230 ? -12.742 22.281 32.188 1 90.25 230 ASN B N 1
ATOM 6546 C CA . ASN B 1 230 ? -13.766 23.312 32 1 90.25 230 ASN B CA 1
ATOM 6547 C C . ASN B 1 230 ? -13.539 24.5 32.938 1 90.25 230 ASN B C 1
ATOM 6549 O O . ASN B 1 230 ? -14.461 25.266 33.219 1 90.25 230 ASN B O 1
ATOM 6553 N N . THR B 1 231 ? -12.359 24.562 33.469 1 92.44 231 THR B N 1
ATOM 6554 C CA . THR B 1 231 ? -11.984 25.703 34.281 1 92.44 231 THR B CA 1
ATOM 6555 C C . THR B 1 231 ? -10.781 26.438 33.719 1 92.44 231 THR B C 1
ATOM 6557 O O . THR B 1 231 ? -9.812 25.797 33.281 1 92.44 231 THR B O 1
ATOM 6560 N N . LEU B 1 232 ? -10.898 27.688 33.75 1 94.88 232 LEU B N 1
ATOM 6561 C CA . LEU B 1 232 ? -9.812 28.5 33.219 1 94.88 232 LEU B CA 1
ATOM 6562 C C . LEU B 1 232 ? -8.742 28.734 34.281 1 94.88 232 LEU B C 1
ATOM 6564 O O . LEU B 1 232 ? -9.047 29.219 35.375 1 94.88 232 LEU B O 1
ATOM 6568 N N . ILE B 1 233 ? -7.504 28.344 34 1 95.81 233 ILE B N 1
ATOM 6569 C CA . ILE B 1 233 ? -6.398 28.516 34.938 1 95.81 233 ILE B CA 1
ATOM 6570 C C . ILE B 1 233 ? -5.375 29.484 34.375 1 95.81 233 ILE B C 1
ATOM 6572 O O . ILE B 1 233 ? -5.012 29.406 33.188 1 95.81 233 ILE B O 1
ATOM 6576 N N . SER B 1 234 ? -4.891 30.344 35.188 1 95.38 234 SER B N 1
ATOM 6577 C CA . SER B 1 234 ? -3.832 31.266 34.781 1 95.38 234 SER B CA 1
ATOM 6578 C C . SER B 1 234 ? -2.486 30.547 34.688 1 95.38 234 SER B C 1
ATOM 6580 O O . SER B 1 234 ? -2.164 29.719 35.531 1 95.38 234 SER B O 1
ATOM 6582 N N . CYS B 1 235 ? -1.815 30.812 33.656 1 94.81 235 CYS B N 1
ATOM 6583 C CA . CYS B 1 235 ? -0.522 30.172 33.438 1 94.81 235 CYS B CA 1
ATOM 6584 C C . CYS B 1 235 ? 0.604 31.188 33.469 1 94.81 235 CYS B C 1
ATOM 6586 O O . CYS B 1 235 ? 0.405 32.344 33.094 1 94.81 235 CYS B O 1
ATOM 6588 N N . ASP B 1 236 ? 1.79 30.75 33.906 1 92.69 236 ASP B N 1
ATOM 6589 C CA . ASP B 1 236 ? 2.98 31.594 33.875 1 92.69 236 ASP B CA 1
ATOM 6590 C C . ASP B 1 236 ? 3.521 31.688 32.438 1 92.69 236 ASP B C 1
ATOM 6592 O O . ASP B 1 236 ? 3.426 30.734 31.656 1 92.69 236 ASP B O 1
ATOM 6596 N N . LEU B 1 237 ? 3.994 32.906 32.188 1 92.88 237 LEU B N 1
ATOM 6597 C CA . LEU B 1 237 ? 4.672 33.094 30.906 1 92.88 237 LEU B CA 1
ATOM 6598 C C . LEU B 1 237 ? 6.113 32.594 30.984 1 92.88 237 LEU B C 1
ATOM 6600 O O . LEU B 1 237 ? 6.902 33.094 31.781 1 92.88 237 LEU B O 1
ATOM 6604 N N . SER B 1 238 ? 6.371 31.578 30.312 1 92.06 238 SER B N 1
ATOM 6605 C CA . SER B 1 238 ? 7.719 31.016 30.281 1 92.06 238 SER B CA 1
ATOM 6606 C C . SER B 1 238 ? 8.328 31.125 28.875 1 92.06 238 SER B C 1
ATOM 6608 O O . SER B 1 238 ? 7.918 30.406 27.969 1 92.06 238 SER B O 1
ATOM 6610 N N . TYR B 1 239 ? 9.289 32 28.75 1 93.06 239 TYR B N 1
ATOM 6611 C CA . TYR B 1 239 ? 9.938 32.219 27.469 1 93.06 239 TYR B CA 1
ATOM 6612 C C . TYR B 1 239 ? 11.32 31.594 27.438 1 93.06 239 TYR B C 1
ATOM 6614 O O . TYR B 1 239 ? 12.008 31.547 28.469 1 93.06 239 TYR B O 1
ATOM 6622 N N . LYS B 1 240 ? 11.703 31.109 26.375 1 91.62 240 LYS B N 1
ATOM 6623 C CA . LYS B 1 240 ? 13.07 30.656 26.094 1 91.62 240 LYS B CA 1
ATOM 6624 C C . LYS B 1 240 ? 13.734 31.547 25.047 1 91.62 240 LYS B C 1
ATOM 6626 O O . LYS B 1 240 ? 13.141 31.828 24 1 91.62 240 LYS B O 1
ATOM 6631 N N . HIS B 1 241 ? 14.945 31.922 25.344 1 90.62 241 HIS B N 1
ATOM 6632 C CA . HIS B 1 241 ? 15.68 32.75 24.406 1 90.62 241 HIS B CA 1
ATOM 6633 C C . HIS B 1 241 ? 16.203 31.906 23.234 1 90.62 241 HIS B C 1
ATOM 6635 O O . HIS B 1 241 ? 16.891 30.906 23.453 1 90.62 241 HIS B O 1
ATOM 6641 N N . GLU B 1 242 ? 15.781 32.219 22.109 1 85.56 242 GLU B N 1
ATOM 6642 C CA . GLU B 1 242 ? 16.156 31.484 20.922 1 85.56 242 GLU B CA 1
ATOM 6643 C C . GLU B 1 242 ? 16.969 32.344 19.953 1 85.56 242 GLU B C 1
ATOM 6645 O O . GLU B 1 242 ? 16.688 33.531 19.797 1 85.56 242 GLU B O 1
ATOM 6650 N N . SER B 1 243 ? 18.062 31.812 19.484 1 82.56 243 SER B N 1
ATOM 6651 C CA . SER B 1 243 ? 18.797 32.438 18.375 1 82.56 243 SER B CA 1
ATOM 6652 C C . SER B 1 243 ? 18.312 31.875 17.031 1 82.56 243 SER B C 1
ATOM 6654 O O . SER B 1 243 ? 18.453 30.672 16.766 1 82.56 243 SER B O 1
ATOM 6656 N N . LEU B 1 244 ? 17.625 32.812 16.297 1 77.12 244 LEU B N 1
ATOM 6657 C CA . LEU B 1 244 ? 17 32.375 15.055 1 77.12 244 LEU B CA 1
ATOM 6658 C C . LEU B 1 244 ? 17.953 32.562 13.875 1 77.12 244 LEU B C 1
ATOM 6660 O O . LEU B 1 244 ? 18.562 33.625 13.727 1 77.12 244 LEU B O 1
ATOM 6664 N N . GLU B 1 245 ? 18.797 31.594 13.617 1 60.72 245 GLU B N 1
ATOM 6665 C CA . GLU B 1 245 ? 19.688 31.734 12.469 1 60.72 245 GLU B CA 1
ATOM 6666 C C . GLU B 1 245 ? 18.891 31.859 11.172 1 60.72 245 GLU B C 1
ATOM 6668 O O . GLU B 1 245 ? 17.906 31.141 10.969 1 60.72 245 GLU B O 1
ATOM 6673 N N . ASN B 1 246 ? 19 33.094 10.57 1 57.75 246 ASN B N 1
ATOM 6674 C CA . ASN B 1 246 ? 18.438 33.281 9.234 1 57.75 246 ASN B CA 1
ATOM 6675 C C . ASN B 1 246 ? 19.156 32.406 8.203 1 57.75 246 ASN B C 1
ATOM 6677 O O . ASN B 1 246 ? 20.312 32.656 7.871 1 57.75 246 ASN B O 1
ATOM 6681 N N . GLN B 1 247 ? 18.812 31.188 8.242 1 58.06 247 GLN B N 1
ATOM 6682 C CA . GLN B 1 247 ? 19.453 30.484 7.137 1 58.06 247 GLN B CA 1
ATOM 6683 C C . GLN B 1 247 ? 19.062 31.094 5.797 1 58.06 247 GLN B C 1
ATOM 6685 O O . GLN B 1 247 ? 17.875 31.281 5.516 1 58.06 247 GLN B O 1
ATOM 6690 N N . ILE B 1 248 ? 20.016 31.875 5.258 1 55.66 248 ILE B N 1
ATOM 6691 C CA . ILE B 1 248 ? 19.844 32.438 3.924 1 55.66 248 ILE B CA 1
ATOM 6692 C C . ILE B 1 248 ? 19.344 31.375 2.965 1 55.66 248 ILE B C 1
ATOM 6694 O O . ILE B 1 248 ? 20 30.344 2.779 1 55.66 248 ILE B O 1
ATOM 6698 N N . ILE B 1 249 ? 18.109 31.453 2.652 1 70.62 249 ILE B N 1
ATOM 6699 C CA . ILE B 1 249 ? 17.516 30.578 1.648 1 70.62 249 ILE B CA 1
ATOM 6700 C C . ILE B 1 249 ? 17.828 31.109 0.25 1 70.62 249 ILE B C 1
ATOM 6702 O O . ILE B 1 249 ? 17.344 32.156 -0.153 1 70.62 249 ILE B O 1
ATOM 6706 N N . ASP B 1 250 ? 19.016 30.5 -0.291 1 75.56 250 ASP B N 1
ATOM 6707 C CA . ASP B 1 250 ? 19.328 30.875 -1.669 1 75.56 250 ASP B CA 1
ATOM 6708 C C . ASP B 1 250 ? 19.469 29.625 -2.555 1 75.56 250 ASP B C 1
ATOM 6710 O O . ASP B 1 250 ? 19.703 28.531 -2.055 1 75.56 250 ASP B O 1
ATOM 6714 N N . LEU B 1 251 ? 19.25 29.812 -3.76 1 83 251 LEU B N 1
ATOM 6715 C CA . LEU B 1 251 ? 19.297 28.719 -4.73 1 83 251 LEU B CA 1
ATOM 6716 C C . LEU B 1 251 ? 20.75 28.328 -5.035 1 83 251 LEU B C 1
ATOM 6718 O O . LEU B 1 251 ? 21 27.234 -5.543 1 83 251 LEU B O 1
ATOM 6722 N N . ALA B 1 252 ? 21.688 29.141 -4.68 1 82.19 252 ALA B N 1
ATOM 6723 C CA . ALA B 1 252 ? 23.109 28.875 -4.836 1 82.19 252 ALA B CA 1
ATOM 6724 C C . ALA B 1 252 ? 23.422 28.391 -6.25 1 82.19 252 ALA B C 1
ATOM 6726 O O . ALA B 1 252 ? 24.141 27.391 -6.434 1 82.19 252 ALA B O 1
ATOM 6727 N N . GLY B 1 253 ? 22.812 28.875 -7.27 1 81.19 253 GLY B N 1
ATOM 6728 C CA . GLY B 1 253 ? 23.109 28.578 -8.664 1 81.19 253 GLY B CA 1
ATOM 6729 C C . GLY B 1 253 ? 22.219 27.484 -9.242 1 81.19 253 GLY B C 1
ATOM 6730 O O . GLY B 1 253 ? 22.234 27.25 -10.453 1 81.19 253 GLY B O 1
ATOM 6731 N N . TYR B 1 254 ? 21.453 26.781 -8.477 1 91.19 254 TYR B N 1
ATOM 6732 C CA . TYR B 1 254 ? 20.547 25.766 -8.977 1 91.19 254 TYR B CA 1
ATOM 6733 C C . TYR B 1 254 ? 19.266 26.406 -9.516 1 91.19 254 TYR B C 1
ATOM 6735 O O . TYR B 1 254 ? 18.844 27.453 -9.031 1 91.19 254 TYR B O 1
ATOM 6743 N N . PRO B 1 255 ? 18.734 25.734 -10.477 1 92.5 255 PRO B N 1
ATOM 6744 C CA . PRO B 1 255 ? 17.484 26.281 -11.008 1 92.5 255 PRO B CA 1
ATOM 6745 C C . PRO B 1 255 ? 16.312 26.141 -10.031 1 92.5 255 PRO B C 1
ATOM 6747 O O . PRO B 1 255 ? 15.391 26.969 -10.047 1 92.5 255 PRO B O 1
ATOM 6750 N N . HIS B 1 256 ? 16.25 25.156 -9.258 1 95.06 256 HIS B N 1
ATOM 6751 C CA . HIS B 1 256 ? 15.211 24.875 -8.281 1 95.06 256 HIS B CA 1
ATOM 6752 C C . HIS B 1 256 ? 15.797 24.391 -6.961 1 95.06 256 HIS B C 1
ATOM 6754 O O . HIS B 1 256 ? 16.891 23.828 -6.934 1 95.06 256 HIS B O 1
ATOM 6760 N N . PHE B 1 257 ? 15.125 24.656 -5.926 1 93.62 257 PHE B N 1
ATOM 6761 C CA . PHE B 1 257 ? 15.539 24.156 -4.617 1 93.62 257 PHE B CA 1
ATOM 6762 C C . PHE B 1 257 ? 15.562 22.641 -4.594 1 93.62 257 PHE B C 1
ATOM 6764 O O . PHE B 1 257 ? 16.438 22.047 -3.959 1 93.62 257 PHE B O 1
ATOM 6771 N N . MET B 1 258 ? 14.625 21.984 -5.234 1 96.75 258 MET B N 1
ATOM 6772 C CA . MET B 1 258 ? 14.57 20.531 -5.246 1 96.75 258 MET B CA 1
ATOM 6773 C C . MET B 1 258 ? 15.898 19.938 -5.707 1 96.75 258 MET B C 1
ATOM 6775 O O . MET B 1 258 ? 16.438 19.031 -5.07 1 96.75 258 MET B O 1
ATOM 6779 N N . LEU B 1 259 ? 16.391 20.484 -6.852 1 96.69 259 LEU B N 1
ATOM 6780 C CA . LEU B 1 259 ? 17.656 19.969 -7.379 1 96.69 259 LEU B CA 1
ATOM 6781 C C . LEU B 1 259 ? 18.797 20.266 -6.418 1 96.69 259 LEU B C 1
ATOM 6783 O O . LEU B 1 259 ? 19.672 19.422 -6.215 1 96.69 259 LEU B O 1
ATOM 6787 N N . LYS B 1 260 ? 18.844 21.453 -5.859 1 94.81 260 LYS B N 1
ATOM 6788 C CA . LYS B 1 260 ? 19.844 21.812 -4.859 1 94.81 260 LYS B CA 1
ATOM 6789 C C . LYS B 1 260 ? 19.828 20.828 -3.693 1 94.81 260 LYS B C 1
ATOM 6791 O O . LYS B 1 260 ? 20.875 20.359 -3.248 1 94.81 260 LYS B O 1
ATOM 6796 N N . GLU B 1 261 ? 18.672 20.547 -3.217 1 96.56 261 GLU B N 1
ATOM 6797 C CA . GLU B 1 261 ? 18.5 19.688 -2.051 1 96.56 261 GLU B CA 1
ATOM 6798 C C . GLU B 1 261 ? 18.844 18.234 -2.379 1 96.56 261 GLU B C 1
ATOM 6800 O O . GLU B 1 261 ? 19.422 17.516 -1.544 1 96.56 261 GLU B O 1
ATOM 6805 N N . ILE B 1 262 ? 18.5 17.75 -3.621 1 98.12 262 ILE B N 1
ATOM 6806 C CA . ILE B 1 262 ? 18.938 16.422 -4.059 1 98.12 262 ILE B CA 1
ATOM 6807 C C . ILE B 1 262 ? 20.469 16.344 -4.035 1 98.12 262 ILE B C 1
ATOM 6809 O O . ILE B 1 262 ? 21.031 15.352 -3.6 1 98.12 262 ILE B O 1
ATOM 6813 N N . ASN B 1 263 ? 21.156 17.438 -4.453 1 95.94 263 ASN B N 1
ATOM 6814 C CA . ASN B 1 263 ? 22.609 17.5 -4.477 1 95.94 263 ASN B CA 1
ATOM 6815 C C . ASN B 1 263 ? 23.203 17.516 -3.068 1 95.94 263 ASN B C 1
ATOM 6817 O O . ASN B 1 263 ? 24.391 17.25 -2.885 1 95.94 263 ASN B O 1
ATOM 6821 N N . GLY B 1 264 ? 22.391 17.766 -2.09 1 96.19 264 GLY B N 1
ATOM 6822 C CA . GLY B 1 264 ? 22.828 17.797 -0.702 1 96.19 264 GLY B CA 1
ATOM 6823 C C . GLY B 1 264 ? 22.75 16.438 -0.026 1 96.19 264 GLY B C 1
ATOM 6824 O O . GLY B 1 264 ? 23.047 16.312 1.166 1 96.19 264 GLY B O 1
ATOM 6825 N N . ALA B 1 265 ? 22.422 15.359 -0.731 1 97.31 265 ALA B N 1
ATOM 6826 C CA . ALA B 1 265 ? 22.219 14.031 -0.173 1 97.31 265 ALA B CA 1
ATOM 6827 C C . ALA B 1 265 ? 23.469 13.531 0.552 1 97.31 265 ALA B C 1
ATOM 6829 O O . ALA B 1 265 ? 23.375 12.977 1.649 1 97.31 265 ALA B O 1
ATOM 6830 N N . GLY B 1 266 ? 24.656 13.695 -0.092 1 96.88 266 GLY B N 1
ATOM 6831 C CA . GLY B 1 266 ? 25.891 13.25 0.531 1 96.88 266 GLY B CA 1
ATOM 6832 C C . GLY B 1 266 ? 26.156 13.914 1.868 1 96.88 266 GLY B C 1
ATOM 6833 O O . GLY B 1 266 ? 26.5 13.242 2.846 1 96.88 266 GLY B O 1
ATOM 6834 N N . GLU B 1 267 ? 26 15.18 1.923 1 95.81 267 GLU B N 1
ATOM 6835 C CA . GLU B 1 267 ? 26.219 15.938 3.152 1 95.81 267 GLU B CA 1
ATOM 6836 C C . GLU B 1 267 ? 25.219 15.531 4.23 1 95.81 267 GLU B C 1
ATOM 6838 O O . GLU B 1 267 ? 25.562 15.461 5.41 1 95.81 267 GLU B O 1
ATOM 6843 N N . ALA B 1 268 ? 23.969 15.32 3.822 1 97.31 268 ALA B N 1
ATOM 6844 C CA . ALA B 1 268 ? 22.938 14.891 4.766 1 97.31 268 ALA B CA 1
ATOM 6845 C C . ALA B 1 268 ? 23.328 13.586 5.453 1 97.31 268 ALA B C 1
ATOM 6847 O O . ALA B 1 268 ? 23.125 13.422 6.66 1 97.31 268 ALA B O 1
ATOM 6848 N N . ILE B 1 269 ? 23.906 12.672 4.684 1 97.31 269 ILE B N 1
ATOM 6849 C CA . ILE B 1 269 ? 24.328 11.375 5.203 1 97.31 269 ILE B CA 1
ATOM 6850 C C . ILE B 1 269 ? 25.5 11.57 6.172 1 97.31 269 ILE B C 1
ATOM 6852 O O . ILE B 1 269 ? 25.562 10.922 7.219 1 97.31 269 ILE B O 1
ATOM 6856 N N . LYS B 1 270 ? 26.391 12.422 5.812 1 95.69 270 LYS B N 1
ATOM 6857 C CA . LYS B 1 270 ? 27.531 12.719 6.684 1 95.69 270 LYS B CA 1
ATOM 6858 C C . LYS B 1 270 ? 27.062 13.328 8.008 1 95.69 270 LYS B C 1
ATOM 6860 O O . LYS B 1 270 ? 27.531 12.922 9.078 1 95.69 270 LYS B O 1
ATOM 6865 N N . ASN B 1 271 ? 26.141 14.203 7.973 1 95.69 271 ASN B N 1
ATOM 6866 C CA . ASN B 1 271 ? 25.656 14.922 9.148 1 95.69 271 ASN B CA 1
ATOM 6867 C C . ASN B 1 271 ? 24.922 13.992 10.117 1 95.69 271 ASN B C 1
ATOM 6869 O O . ASN B 1 271 ? 25.125 14.07 11.328 1 95.69 271 ASN B O 1
ATOM 6873 N N . ILE B 1 272 ? 24.078 13.133 9.609 1 96.44 272 ILE B N 1
ATOM 6874 C CA . ILE B 1 272 ? 23.297 12.273 10.492 1 96.44 272 ILE B CA 1
ATOM 6875 C C . ILE B 1 272 ? 24.219 11.289 11.203 1 96.44 272 ILE B C 1
ATOM 6877 O O . ILE B 1 272 ? 23.984 10.938 12.359 1 96.44 272 ILE B O 1
ATOM 6881 N N . PHE B 1 273 ? 25.281 10.844 10.523 1 95.38 273 PHE B N 1
ATOM 6882 C CA . PHE B 1 273 ? 26.266 9.969 11.156 1 95.38 273 PHE B CA 1
ATOM 6883 C C . PHE B 1 273 ? 26.859 10.633 12.398 1 95.38 273 PHE B C 1
ATOM 6885 O O . PHE B 1 273 ? 26.953 10.008 13.453 1 95.38 273 PHE B O 1
ATOM 6892 N N . ASN B 1 274 ? 27.141 11.867 12.289 1 92.69 274 ASN B N 1
ATOM 6893 C CA . ASN B 1 274 ? 27.75 12.617 13.391 1 92.69 274 ASN B CA 1
ATOM 6894 C C . ASN B 1 274 ? 26.734 12.922 14.484 1 92.69 274 ASN B C 1
ATOM 6896 O O . ASN B 1 274 ? 27.062 12.844 15.672 1 92.69 274 ASN B O 1
ATOM 6900 N N . ASN B 1 275 ? 25.531 13.188 14.094 1 92.81 275 ASN B N 1
ATOM 6901 C CA . ASN B 1 275 ? 24.531 13.656 15.039 1 92.81 275 ASN B CA 1
ATOM 6902 C C . ASN B 1 275 ? 23.969 12.508 15.883 1 92.81 275 ASN B C 1
ATOM 6904 O O . ASN B 1 275 ? 23.547 12.719 17.016 1 92.81 275 ASN B O 1
ATOM 6908 N N . ILE B 1 276 ? 23.969 11.297 15.359 1 93.56 276 ILE B N 1
ATOM 6909 C CA . ILE B 1 276 ? 23.312 10.195 16.031 1 93.56 276 ILE B CA 1
ATOM 6910 C C . ILE B 1 276 ? 24.281 9.5 16.984 1 93.56 276 ILE B C 1
ATOM 6912 O O . ILE B 1 276 ? 23.875 8.766 17.875 1 93.56 276 ILE B O 1
ATOM 6916 N N . GLU B 1 277 ? 25.531 9.711 16.859 1 86.94 277 GLU B N 1
ATOM 6917 C CA . GLU B 1 277 ? 26.578 8.977 17.562 1 86.94 277 GLU B CA 1
ATOM 6918 C C . GLU B 1 277 ? 26.469 9.156 19.078 1 86.94 277 GLU B C 1
ATOM 6920 O O . GLU B 1 277 ? 26.719 8.227 19.844 1 86.94 277 GLU B O 1
ATOM 6925 N N . LYS B 1 278 ? 26.031 10.242 19.469 1 79.25 278 LYS B N 1
ATOM 6926 C CA . LYS B 1 278 ? 26.016 10.539 20.891 1 79.25 278 LYS B CA 1
ATOM 6927 C C . LYS B 1 278 ? 24.844 9.836 21.578 1 79.25 278 LYS B C 1
ATOM 6929 O O . LYS B 1 278 ? 24.969 9.391 22.719 1 79.25 278 LYS B O 1
ATOM 6934 N N . GLU B 1 279 ? 23.75 9.742 20.938 1 86.44 279 GLU B N 1
ATOM 6935 C CA . GLU B 1 279 ? 22.516 9.258 21.578 1 86.44 279 GLU B CA 1
ATOM 6936 C C . GLU B 1 279 ? 22.25 7.801 21.203 1 86.44 279 GLU B C 1
ATOM 6938 O O . GLU B 1 279 ? 21.406 7.145 21.812 1 86.44 279 GLU B O 1
ATOM 6943 N N . LYS B 1 280 ? 23.016 7.293 20.297 1 91.88 280 LYS B N 1
ATOM 6944 C CA . LYS B 1 280 ? 22.75 5.996 19.672 1 91.88 280 LYS B CA 1
ATOM 6945 C C . LYS B 1 280 ? 22.75 4.879 20.703 1 91.88 280 LYS B C 1
ATOM 6947 O O . LYS B 1 280 ? 21.891 3.998 20.688 1 91.88 280 LYS B O 1
ATOM 6952 N N . ASN B 1 281 ? 23.672 4.906 21.688 1 91.12 281 ASN B N 1
ATOM 6953 C CA . ASN B 1 281 ? 23.812 3.836 22.672 1 91.12 281 ASN B CA 1
ATOM 6954 C C . ASN B 1 281 ? 22.609 3.775 23.594 1 91.12 281 ASN B C 1
ATOM 6956 O O . ASN B 1 281 ? 22.109 2.691 23.906 1 91.12 281 ASN B O 1
ATOM 6960 N N . TYR B 1 282 ? 22.172 4.938 23.984 1 93.88 282 TYR B N 1
ATOM 6961 C CA . TYR B 1 282 ? 21.016 4.992 24.859 1 93.88 282 TYR B CA 1
ATOM 6962 C C . TYR B 1 282 ? 19.766 4.512 24.156 1 93.88 282 TYR B C 1
ATOM 6964 O O . TYR B 1 282 ? 18.953 3.791 24.734 1 93.88 282 TYR B O 1
ATOM 6972 N N . ILE B 1 283 ? 19.656 4.859 22.969 1 96.75 283 ILE B N 1
ATOM 6973 C CA . ILE B 1 283 ? 18.5 4.469 22.172 1 96.75 283 ILE B CA 1
ATOM 6974 C C . ILE B 1 283 ? 18.469 2.951 22.016 1 96.75 283 ILE B C 1
ATOM 6976 O O . ILE B 1 283 ? 17.422 2.32 22.219 1 96.75 283 ILE B O 1
ATOM 6980 N N . ILE B 1 284 ? 19.609 2.365 21.703 1 97.25 284 ILE B N 1
ATOM 6981 C CA . ILE B 1 284 ? 19.688 0.932 21.453 1 97.25 284 ILE B CA 1
ATOM 6982 C C . ILE B 1 284 ? 19.375 0.155 22.719 1 97.25 284 ILE B C 1
ATOM 6984 O O . ILE B 1 284 ? 18.688 -0.877 22.688 1 97.25 284 ILE B O 1
ATOM 6988 N N . ASN B 1 285 ? 19.891 0.616 23.844 1 96.56 285 ASN B N 1
ATOM 6989 C CA . ASN B 1 285 ? 19.594 -0.037 25.109 1 96.56 285 ASN B CA 1
ATOM 6990 C C . ASN B 1 285 ? 18.094 -0.103 25.375 1 96.56 285 ASN B C 1
ATOM 6992 O O . ASN B 1 285 ? 17.594 -1.122 25.844 1 96.56 285 ASN B O 1
ATOM 6996 N N . GLU B 1 286 ? 17.438 0.999 25.047 1 96.94 286 GLU B N 1
ATOM 6997 C CA . GLU B 1 286 ? 15.992 1.024 25.203 1 96.94 286 GLU B CA 1
ATOM 6998 C C . GLU B 1 286 ? 15.305 0.099 24.188 1 96.94 286 GLU B C 1
ATOM 7000 O O . GLU B 1 286 ? 14.352 -0.605 24.547 1 96.94 286 GLU B O 1
ATOM 7005 N N . MET B 1 287 ? 15.773 0.066 23 1 97.44 287 MET B N 1
ATOM 7006 C CA . MET B 1 287 ? 15.195 -0.74 21.938 1 97.44 287 MET B CA 1
ATOM 7007 C C . MET B 1 287 ? 15.281 -2.227 22.266 1 97.44 287 MET B C 1
ATOM 7009 O O . MET B 1 287 ? 14.359 -2.988 21.969 1 97.44 287 MET B O 1
ATOM 7013 N N . LEU B 1 288 ? 16.359 -2.646 22.906 1 96.81 288 LEU B N 1
ATOM 7014 C CA . LEU B 1 288 ? 16.609 -4.059 23.188 1 96.81 288 LEU B CA 1
ATOM 7015 C C . LEU B 1 288 ? 15.617 -4.598 24.203 1 96.81 288 LEU B C 1
ATOM 7017 O O . LEU B 1 288 ? 15.375 -5.805 24.266 1 96.81 288 LEU B O 1
ATOM 7021 N N . SER B 1 289 ? 15 -3.75 24.953 1 95.88 289 SER B N 1
ATOM 7022 C CA . SER B 1 289 ? 14.094 -4.188 26.016 1 95.88 289 SER B CA 1
ATOM 7023 C C . SER B 1 289 ? 12.648 -3.83 25.688 1 95.88 289 SER B C 1
ATOM 7025 O O . SER B 1 289 ? 11.773 -3.893 26.547 1 95.88 289 SER B O 1
ATOM 7027 N N . SER B 1 290 ? 12.398 -3.414 24.406 1 97.25 290 SER B N 1
ATOM 7028 C CA . SER B 1 290 ? 11.078 -2.896 24.078 1 97.25 290 SER B CA 1
ATOM 7029 C C . SER B 1 290 ? 10.5 -3.609 22.859 1 97.25 290 SER B C 1
ATOM 7031 O O . SER B 1 290 ? 11.227 -4.258 22.109 1 97.25 290 SER B O 1
ATOM 7033 N N . ASP B 1 291 ? 9.148 -3.578 22.719 1 96.62 291 ASP B N 1
ATOM 7034 C CA . ASP B 1 291 ? 8.477 -3.908 21.469 1 96.62 291 ASP B CA 1
ATOM 7035 C C . ASP B 1 291 ? 8.531 -2.734 20.5 1 96.62 291 ASP B C 1
ATOM 7037 O O . ASP B 1 291 ? 7.973 -1.67 20.766 1 96.62 291 ASP B O 1
ATOM 7041 N N . LEU B 1 292 ? 9.164 -2.965 19.422 1 98.31 292 LEU B N 1
ATOM 7042 C CA . LEU B 1 292 ? 9.484 -1.853 18.531 1 98.31 292 LEU B CA 1
ATOM 7043 C C . LEU B 1 292 ? 8.336 -1.587 17.562 1 98.31 292 LEU B C 1
ATOM 7045 O O . LEU B 1 292 ? 7.754 -2.523 17 1 98.31 292 LEU B O 1
ATOM 7049 N N . SER B 1 293 ? 8.008 -0.362 17.344 1 98.56 293 SER B N 1
ATOM 7050 C CA . SER B 1 293 ? 7.062 0.122 16.344 1 98.56 293 SER B CA 1
ATOM 7051 C C . SER B 1 293 ? 7.578 1.388 15.664 1 98.56 293 SER B C 1
ATOM 7053 O O . SER B 1 293 ? 8.328 2.16 16.266 1 98.56 293 SER B O 1
ATOM 7055 N N . MET B 1 294 ? 7.246 1.547 14.438 1 98.69 294 MET B N 1
ATOM 7056 C CA . MET B 1 294 ? 7.66 2.723 13.68 1 98.69 294 MET B CA 1
ATOM 7057 C C . MET B 1 294 ? 6.48 3.334 12.938 1 98.69 294 MET B C 1
ATOM 7059 O O . MET B 1 294 ? 5.57 2.619 12.516 1 98.69 294 MET B O 1
ATOM 7063 N N . THR B 1 295 ? 6.527 4.641 12.742 1 98.5 295 THR B N 1
ATOM 7064 C CA . THR B 1 295 ? 5.43 5.297 12.047 1 98.5 295 THR B CA 1
ATOM 7065 C C . THR B 1 295 ? 5.898 6.594 11.391 1 98.5 295 THR B C 1
ATOM 7067 O O . THR B 1 295 ? 6.973 7.105 11.719 1 98.5 295 THR B O 1
ATOM 7070 N N . GLY B 1 296 ? 5.246 7.066 10.477 1 97.62 296 GLY B N 1
ATOM 7071 C CA . GLY B 1 296 ? 5.383 8.297 9.703 1 97.62 296 GLY B CA 1
ATOM 7072 C C . GLY B 1 296 ? 4.25 8.5 8.711 1 97.62 296 GLY B C 1
ATOM 7073 O O . GLY B 1 296 ? 3.35 7.668 8.609 1 97.62 296 GLY B O 1
ATOM 7074 N N . SER B 1 297 ? 4.273 9.594 8.023 1 96 297 SER B N 1
ATOM 7075 C CA . SER B 1 297 ? 3.268 9.891 7.012 1 96 297 SER B CA 1
ATOM 7076 C C . SER B 1 297 ? 3.916 10.188 5.66 1 96 297 SER B C 1
ATOM 7078 O O . SER B 1 297 ? 4.984 10.797 5.602 1 96 297 SER B O 1
ATOM 7080 N N . GLY B 1 298 ? 3.279 9.773 4.598 1 94.88 298 GLY B N 1
ATOM 7081 C CA . GLY B 1 298 ? 3.828 10.016 3.271 1 94.88 298 GLY B CA 1
ATOM 7082 C C . GLY B 1 298 ? 5.199 9.398 3.07 1 94.88 298 GLY B C 1
ATOM 7083 O O . GLY B 1 298 ? 5.387 8.203 3.295 1 94.88 298 GLY B O 1
ATOM 7084 N N . SER B 1 299 ? 6.164 10.305 2.713 1 96.75 299 SER B N 1
ATOM 7085 C CA . SER B 1 299 ? 7.535 9.859 2.486 1 96.75 299 SER B CA 1
ATOM 7086 C C . SER B 1 299 ? 8.141 9.273 3.756 1 96.75 299 SER B C 1
ATOM 7088 O O . SER B 1 299 ? 8.891 8.297 3.697 1 96.75 299 SER B O 1
ATOM 7090 N N . ALA B 1 300 ? 7.805 9.867 4.859 1 97.75 300 ALA B N 1
ATOM 7091 C CA . ALA B 1 300 ? 8.344 9.398 6.133 1 97.75 300 ALA B CA 1
ATOM 7092 C C . ALA B 1 300 ? 7.875 7.977 6.434 1 97.75 300 ALA B C 1
ATOM 7094 O O . ALA B 1 300 ? 8.609 7.191 7.035 1 97.75 300 ALA B O 1
ATOM 7095 N N . TYR B 1 301 ? 6.656 7.672 6.043 1 98.38 301 TYR B N 1
ATOM 7096 C CA . TYR B 1 301 ? 6.168 6.309 6.219 1 98.38 301 TYR B CA 1
ATOM 7097 C C . TYR B 1 301 ? 6.977 5.328 5.379 1 98.38 301 TYR B C 1
ATOM 7099 O O . TYR B 1 301 ? 7.297 4.227 5.836 1 98.38 301 TYR B O 1
ATOM 7107 N N . TYR B 1 302 ? 7.289 5.672 4.172 1 98.69 302 TYR B N 1
ATOM 7108 C CA . TYR B 1 302 ? 8.07 4.789 3.316 1 98.69 302 TYR B CA 1
ATOM 7109 C C . TYR B 1 302 ? 9.492 4.629 3.85 1 98.69 302 TYR B C 1
ATOM 7111 O O . TYR B 1 302 ? 10.094 3.564 3.713 1 98.69 302 TYR B O 1
ATOM 7119 N N . VAL B 1 303 ? 10.016 5.668 4.48 1 98.75 303 VAL B N 1
ATOM 7120 C CA . VAL B 1 303 ? 11.289 5.562 5.18 1 98.75 303 VAL B CA 1
ATOM 7121 C C . VAL B 1 303 ? 11.18 4.547 6.312 1 98.75 303 VAL B C 1
ATOM 7123 O O . VAL B 1 303 ? 12.07 3.719 6.508 1 98.75 303 VAL B O 1
ATOM 7126 N N . ALA B 1 304 ? 10.078 4.66 7.043 1 98.81 304 ALA B N 1
ATOM 7127 C CA . ALA B 1 304 ? 9.836 3.699 8.117 1 98.81 304 ALA B CA 1
ATOM 7128 C C . ALA B 1 304 ? 9.812 2.271 7.574 1 98.81 304 ALA B C 1
ATOM 7130 O O . ALA B 1 304 ? 10.344 1.354 8.211 1 98.81 304 ALA B O 1
ATOM 7131 N N . MET B 1 305 ? 9.219 2.104 6.422 1 98.75 305 MET B N 1
ATOM 7132 C CA . MET B 1 305 ? 9.18 0.78 5.809 1 98.75 305 MET B CA 1
ATOM 7133 C C . MET B 1 305 ? 10.586 0.291 5.473 1 98.75 305 MET B C 1
ATOM 7135 O O . MET B 1 305 ? 10.898 -0.888 5.652 1 98.75 305 MET B O 1
ATOM 7139 N N . ILE B 1 306 ? 11.391 1.191 4.969 1 98.75 306 ILE B N 1
ATOM 7140 C CA . ILE B 1 306 ? 12.773 0.828 4.688 1 98.75 306 ILE B CA 1
ATOM 7141 C C . ILE B 1 306 ? 13.469 0.389 5.977 1 98.75 306 ILE B C 1
ATOM 7143 O O . ILE B 1 306 ? 14.156 -0.632 6 1 98.75 306 ILE B O 1
ATOM 7147 N N . GLY B 1 307 ? 13.273 1.146 7.031 1 98.75 307 GLY B N 1
ATOM 7148 C CA . GLY B 1 307 ? 13.82 0.779 8.328 1 98.75 307 GLY B CA 1
ATOM 7149 C C . GLY B 1 307 ? 13.383 -0.597 8.789 1 98.75 307 GLY B C 1
ATOM 7150 O O . GLY B 1 307 ? 14.172 -1.344 9.375 1 98.75 307 GLY B O 1
ATOM 7151 N N . GLN B 1 308 ? 12.086 -0.87 8.562 1 98.69 308 GLN B N 1
ATOM 7152 C CA . GLN B 1 308 ? 11.562 -2.18 8.93 1 98.69 308 GLN B CA 1
ATOM 7153 C C . GLN B 1 308 ? 12.383 -3.301 8.305 1 98.69 308 GLN B C 1
ATOM 7155 O O . GLN B 1 308 ? 12.695 -4.297 8.961 1 98.69 308 GLN B O 1
ATOM 7160 N N . TYR B 1 309 ? 12.734 -3.146 7.027 1 98.31 309 TYR B N 1
ATOM 7161 C CA . TYR B 1 309 ? 13.57 -4.125 6.344 1 98.31 309 TYR B CA 1
ATOM 7162 C C . TYR B 1 309 ? 14.969 -4.164 6.953 1 98.31 309 TYR B C 1
ATOM 7164 O O . TYR B 1 309 ? 15.547 -5.242 7.133 1 98.31 309 TYR B O 1
ATOM 7172 N N . PHE B 1 310 ? 15.57 -2.975 7.312 1 98.44 310 PHE B N 1
ATOM 7173 C CA . PHE B 1 310 ? 16.891 -2.922 7.922 1 98.44 310 PHE B CA 1
ATOM 7174 C C . PHE B 1 310 ? 16.922 -3.701 9.234 1 98.44 310 PHE B C 1
ATOM 7176 O O . PHE B 1 310 ? 17.781 -4.551 9.438 1 98.44 310 PHE B O 1
ATOM 7183 N N . PHE B 1 311 ? 15.953 -3.422 10.102 1 98.44 311 PHE B N 1
ATOM 7184 C CA . PHE B 1 311 ? 15.945 -4.062 11.406 1 98.44 311 PHE B CA 1
ATOM 7185 C C . PHE B 1 311 ? 15.758 -5.57 11.273 1 98.44 311 PHE B C 1
ATOM 7187 O O . PHE B 1 311 ? 16.391 -6.348 11.992 1 98.44 311 PHE B O 1
ATOM 7194 N N . SER B 1 312 ? 14.883 -5.949 10.352 1 97.69 312 SER B N 1
ATOM 7195 C CA . SER B 1 312 ? 14.648 -7.375 10.148 1 97.69 312 SER B CA 1
ATOM 7196 C C . SER B 1 312 ? 15.898 -8.07 9.609 1 97.69 312 SER B C 1
ATOM 7198 O O . SER B 1 312 ? 16.359 -9.055 10.188 1 97.69 312 SER B O 1
ATOM 7200 N N . ARG B 1 313 ? 16.516 -7.539 8.555 1 96.06 313 ARG B N 1
ATOM 7201 C CA . ARG B 1 313 ? 17.562 -8.227 7.797 1 96.06 313 ARG B CA 1
ATOM 7202 C C . ARG B 1 313 ? 18.922 -8.078 8.477 1 96.06 313 ARG B C 1
ATOM 7204 O O . ARG B 1 313 ? 19.781 -8.953 8.352 1 96.06 313 ARG B O 1
ATOM 7211 N N . ILE B 1 314 ? 19.109 -6.977 9.195 1 96.88 314 ILE B N 1
ATOM 7212 C CA . ILE B 1 314 ? 20.422 -6.711 9.789 1 96.88 314 ILE B CA 1
ATOM 7213 C C . ILE B 1 314 ? 20.453 -7.191 11.234 1 96.88 314 ILE B C 1
ATOM 7215 O O . ILE B 1 314 ? 21.422 -7.816 11.672 1 96.88 314 ILE B O 1
ATOM 7219 N N . SER B 1 315 ? 19.359 -6.953 11.992 1 96.56 315 SER B N 1
ATOM 7220 C CA . SER B 1 315 ? 19.391 -7.23 13.43 1 96.56 315 SER B CA 1
ATOM 7221 C C . SER B 1 315 ? 18.484 -8.414 13.781 1 96.56 315 SER B C 1
ATOM 7223 O O . SER B 1 315 ? 18.516 -8.906 14.906 1 96.56 315 SER B O 1
ATOM 7225 N N . GLY B 1 316 ? 17.672 -8.852 12.828 1 95.62 316 GLY B N 1
ATOM 7226 C CA . GLY B 1 316 ? 16.75 -9.945 13.109 1 95.62 316 GLY B CA 1
ATOM 7227 C C . GLY B 1 316 ? 15.555 -9.523 13.953 1 95.62 316 GLY B C 1
ATOM 7228 O O . GLY B 1 316 ? 14.859 -10.359 14.523 1 95.62 316 GLY B O 1
ATOM 7229 N N . ALA B 1 317 ? 15.32 -8.195 14.023 1 96.75 317 ALA B N 1
ATOM 7230 C CA . ALA B 1 317 ? 14.242 -7.68 14.859 1 96.75 317 ALA B CA 1
ATOM 7231 C C . ALA B 1 317 ? 13.031 -7.297 14.016 1 96.75 317 ALA B C 1
ATOM 7233 O O . ALA B 1 317 ? 13.172 -6.727 12.938 1 96.75 317 ALA B O 1
ATOM 7234 N N . TYR B 1 318 ? 11.875 -7.672 14.461 1 97.56 318 TYR B N 1
ATOM 7235 C CA . TYR B 1 318 ? 10.648 -7.219 13.82 1 97.56 318 TYR B CA 1
ATOM 7236 C C . TYR B 1 318 ? 10.211 -5.863 14.359 1 97.56 318 TYR B C 1
ATOM 7238 O O . TYR B 1 318 ? 10.219 -5.645 15.57 1 97.56 318 TYR B O 1
ATOM 7246 N N . VAL B 1 319 ? 9.898 -4.984 13.516 1 98.38 319 VAL B N 1
ATOM 7247 C CA . VAL B 1 319 ? 9.383 -3.672 13.898 1 98.38 319 VAL B CA 1
ATOM 7248 C C . VAL B 1 319 ? 8.008 -3.459 13.281 1 98.38 319 VAL B C 1
ATOM 7250 O O . VAL B 1 319 ? 7.871 -3.381 12.055 1 98.38 319 VAL B O 1
ATOM 7253 N N . ALA B 1 320 ? 6.938 -3.379 14.109 1 98.44 320 ALA B N 1
ATOM 7254 C CA . ALA B 1 320 ? 5.605 -3.045 13.609 1 98.44 320 ALA B CA 1
ATOM 7255 C C . ALA B 1 320 ? 5.598 -1.669 12.953 1 98.44 320 ALA B C 1
ATOM 7257 O O . ALA B 1 320 ? 5.973 -0.673 13.57 1 98.44 320 ALA B O 1
ATOM 7258 N N . THR B 1 321 ? 5.25 -1.601 11.711 1 98.62 321 THR B N 1
ATOM 7259 C CA . THR B 1 321 ? 5.332 -0.346 10.969 1 98.62 321 THR B CA 1
ATOM 7260 C C . THR B 1 321 ? 4.012 -0.04 10.273 1 98.62 321 THR B C 1
ATOM 7262 O O . THR B 1 321 ? 3.531 -0.837 9.461 1 98.62 321 THR B O 1
ATOM 7265 N N . HIS B 1 322 ? 3.367 1.097 10.578 1 98.38 322 HIS B N 1
ATOM 7266 C CA . HIS B 1 322 ? 2.092 1.512 10 1 98.38 322 HIS B CA 1
ATOM 7267 C C . HIS B 1 322 ? 2.066 3.014 9.742 1 98.38 322 HIS B C 1
ATOM 7269 O O . HIS B 1 322 ? 2.789 3.771 10.391 1 98.38 322 HIS B O 1
ATOM 7275 N N . PRO B 1 323 ? 1.306 3.445 8.695 1 97.81 323 PRO B N 1
ATOM 7276 C CA . PRO B 1 323 ? 1.159 4.895 8.539 1 97.81 323 PRO B CA 1
ATOM 7277 C C . PRO B 1 323 ? 0.504 5.555 9.75 1 97.81 323 PRO B C 1
ATOM 7279 O O . PRO B 1 323 ? -0.398 4.977 10.359 1 97.81 323 PRO B O 1
ATOM 7282 N N . SER B 1 324 ? 0.904 6.781 10.023 1 97.38 324 SER B N 1
ATOM 7283 C CA . SER B 1 324 ? 0.511 7.449 11.266 1 97.38 324 SER B CA 1
ATOM 7284 C C . SER B 1 324 ? -1.002 7.613 11.344 1 97.38 324 SER B C 1
ATOM 7286 O O . SER B 1 324 ? -1.579 7.562 12.438 1 97.38 324 SER B O 1
ATOM 7288 N N . ASP B 1 325 ? -1.643 7.824 10.18 1 95.75 325 ASP B N 1
ATOM 7289 C CA . ASP B 1 325 ? -3.076 8.094 10.172 1 95.75 325 ASP B CA 1
ATOM 7290 C C . ASP B 1 325 ? -3.875 6.824 10.461 1 95.75 325 ASP B C 1
ATOM 7292 O O . ASP B 1 325 ? -5.066 6.887 10.766 1 95.75 325 ASP B O 1
ATOM 7296 N N . GLU B 1 326 ? -3.256 5.637 10.469 1 97.69 326 GLU B N 1
ATOM 7297 C CA . GLU B 1 326 ? -3.932 4.367 10.727 1 97.69 326 GLU B CA 1
ATOM 7298 C C . GLU B 1 326 ? -3.352 3.674 11.953 1 97.69 326 GLU B C 1
ATOM 7300 O O . GLU B 1 326 ? -3.934 2.713 12.461 1 97.69 326 GLU B O 1
ATOM 7305 N N . PHE B 1 327 ? -2.25 4.152 12.492 1 98 327 PHE B N 1
ATOM 7306 C CA . PHE B 1 327 ? -1.435 3.469 13.492 1 98 327 PHE B CA 1
ATOM 7307 C C . PHE B 1 327 ? -2.266 3.107 14.719 1 98 327 PHE B C 1
ATOM 7309 O O . PHE B 1 327 ? -2.268 1.954 15.156 1 98 327 PHE B O 1
ATOM 7316 N N . LEU B 1 328 ? -3.014 4.039 15.195 1 96.62 328 LEU B N 1
ATOM 7317 C CA . LEU B 1 328 ? -3.727 3.861 16.453 1 96.62 328 LEU B CA 1
ATOM 7318 C C . LEU B 1 328 ? -4.934 2.947 16.266 1 96.62 328 LEU B C 1
ATOM 7320 O O . LEU B 1 328 ? -5.445 2.383 17.234 1 96.62 328 LEU B O 1
ATOM 7324 N N . ASN B 1 329 ? -5.398 2.789 14.984 1 95.88 329 ASN B N 1
ATOM 7325 C CA . ASN B 1 329 ? -6.488 1.866 14.695 1 95.88 329 ASN B CA 1
ATOM 7326 C C . ASN B 1 329 ? -6.004 0.421 14.641 1 95.88 329 ASN B C 1
ATOM 7328 O O . ASN B 1 329 ? -6.801 -0.512 14.742 1 95.88 329 ASN B O 1
ATOM 7332 N N . ILE B 1 330 ? -4.73 0.22 14.508 1 97.56 330 ILE B N 1
ATOM 7333 C CA . ILE B 1 330 ? -4.188 -1.098 14.195 1 97.56 330 ILE B CA 1
ATOM 7334 C C . ILE B 1 330 ? -3.391 -1.623 15.391 1 97.56 330 ILE B C 1
ATOM 7336 O O . ILE B 1 330 ? -3.422 -2.82 15.688 1 97.56 330 ILE B O 1
ATOM 7340 N N . LYS B 1 331 ? -2.641 -0.742 16.031 1 97.31 331 LYS B N 1
ATOM 7341 C CA . LYS B 1 331 ? -1.676 -1.185 17.031 1 97.31 331 LYS B CA 1
ATOM 7342 C C . LYS B 1 331 ? -2.045 -0.665 18.422 1 97.31 331 LYS B C 1
ATOM 7344 O O . LYS B 1 331 ? -1.693 0.46 18.781 1 97.31 331 LYS B O 1
ATOM 7349 N N . PRO B 1 332 ? -2.619 -1.517 19.188 1 95.25 332 PRO B N 1
ATOM 7350 C CA . PRO B 1 332 ? -2.773 -1.128 20.594 1 95.25 332 PRO B CA 1
ATOM 7351 C C . PRO B 1 332 ? -1.438 -0.866 21.281 1 95.25 332 PRO B C 1
ATOM 7353 O O . PRO B 1 332 ? -0.467 -1.592 21.062 1 95.25 332 PRO B O 1
ATOM 7356 N N . LEU B 1 333 ? -1.359 0.159 22.078 1 95.94 333 LEU B N 1
ATOM 7357 C CA . LEU B 1 333 ? -0.117 0.572 22.719 1 95.94 333 LEU B CA 1
ATOM 7358 C C . LEU B 1 333 ? -0.062 0.079 24.172 1 95.94 333 LEU B C 1
ATOM 7360 O O . LEU B 1 333 ? -1.1 -0.071 24.812 1 95.94 333 LEU B O 1
ATOM 7364 N N . ASN B 1 334 ? 1.107 -0.252 24.594 1 93.06 334 ASN B N 1
ATOM 7365 C CA . ASN B 1 334 ? 1.357 -0.592 26 1 93.06 334 ASN B CA 1
ATOM 7366 C C . ASN B 1 334 ? 2.705 -0.055 26.469 1 93.06 334 ASN B C 1
ATOM 7368 O O . ASN B 1 334 ? 3.428 0.585 25.703 1 93.06 334 ASN B O 1
ATOM 7372 N N . ARG B 1 335 ? 3.059 -0.334 27.719 1 93.5 335 ARG B N 1
ATOM 7373 C CA . ARG B 1 335 ? 4.23 0.257 28.359 1 93.5 335 ARG B CA 1
ATOM 7374 C C . ARG B 1 335 ? 5.52 -0.326 27.781 1 93.5 335 ARG B C 1
ATOM 7376 O O . ARG B 1 335 ? 6.578 0.296 27.859 1 93.5 335 ARG B O 1
ATOM 7383 N N . ARG B 1 336 ? 5.453 -1.375 27.219 1 94.38 336 ARG B N 1
ATOM 7384 C CA . ARG B 1 336 ? 6.652 -2.021 26.688 1 94.38 336 ARG B CA 1
ATOM 7385 C C . ARG B 1 336 ? 6.988 -1.5 25.297 1 94.38 336 ARG B C 1
ATOM 7387 O O . ARG B 1 336 ? 8.078 -1.761 24.781 1 94.38 336 ARG B O 1
ATOM 7394 N N . ASP B 1 337 ? 6.113 -0.725 24.703 1 97.12 337 ASP B N 1
ATOM 7395 C CA . ASP B 1 337 ? 6.309 -0.244 23.328 1 97.12 337 ASP B CA 1
ATOM 7396 C C . ASP B 1 337 ? 7.367 0.856 23.281 1 97.12 337 ASP B C 1
ATOM 7398 O O . ASP B 1 337 ? 7.461 1.677 24.203 1 97.12 337 ASP B O 1
ATOM 7402 N N . LEU B 1 338 ? 8.188 0.818 22.297 1 98.5 338 LEU B N 1
ATOM 7403 C CA . LEU B 1 338 ? 9.008 1.943 21.859 1 98.5 338 LEU B CA 1
ATOM 7404 C C . LEU B 1 338 ? 8.617 2.396 20.469 1 98.5 338 LEU B C 1
ATOM 7406 O O . LEU B 1 338 ? 8.656 1.605 19.516 1 98.5 338 LEU B O 1
ATOM 7410 N N . ILE B 1 339 ? 8.211 3.619 20.344 1 98.62 339 ILE B N 1
ATOM 7411 C CA . ILE B 1 339 ? 7.727 4.152 19.078 1 98.62 339 ILE B CA 1
ATOM 7412 C C . ILE B 1 339 ? 8.812 5.004 18.422 1 98.62 339 ILE B C 1
ATOM 7414 O O . ILE B 1 339 ? 9.266 5.996 19 1 98.62 339 ILE B O 1
ATOM 7418 N N . ILE B 1 340 ? 9.242 4.602 17.266 1 98.75 340 ILE B N 1
ATOM 7419 C CA . ILE B 1 340 ? 10.109 5.434 16.438 1 98.75 340 ILE B CA 1
ATOM 7420 C C . ILE B 1 340 ? 9.266 6.258 15.477 1 98.75 340 ILE B C 1
ATOM 7422 O O . ILE B 1 340 ? 8.664 5.715 14.539 1 98.75 340 ILE B O 1
ATOM 7426 N N . SER B 1 341 ? 9.203 7.512 15.688 1 98.69 341 SER B N 1
ATOM 7427 C CA . SER B 1 341 ? 8.422 8.414 14.852 1 98.69 341 SER B CA 1
ATOM 7428 C C . SER B 1 341 ? 9.312 9.219 13.906 1 98.69 341 SER B C 1
ATOM 7430 O O . SER B 1 341 ? 10.375 9.695 14.312 1 98.69 341 SER B O 1
ATOM 7432 N N . ILE B 1 342 ? 8.906 9.328 12.656 1 98.5 342 ILE B N 1
ATOM 7433 C CA . ILE B 1 342 ? 9.719 9.977 11.633 1 98.5 342 ILE B CA 1
ATOM 7434 C C . ILE B 1 342 ? 8.914 11.102 10.977 1 98.5 342 ILE B C 1
ATOM 7436 O O . ILE B 1 342 ? 7.781 10.883 10.539 1 98.5 342 ILE B O 1
ATOM 7440 N N . SER B 1 343 ? 9.469 12.273 10.898 1 97.12 343 SER B N 1
ATOM 7441 C CA . SER B 1 343 ? 8.867 13.438 10.266 1 97.12 343 SER B CA 1
ATOM 7442 C C . SER B 1 343 ? 9.914 14.508 9.961 1 97.12 343 SER B C 1
ATOM 7444 O O . SER B 1 343 ? 10.75 14.828 10.812 1 97.12 343 SER B O 1
ATOM 7446 N N . GLN B 1 344 ? 9.93 15 8.742 1 95 344 GLN B N 1
ATOM 7447 C CA . GLN B 1 344 ? 10.867 16.062 8.414 1 95 344 GLN B CA 1
ATOM 7448 C C . GLN B 1 344 ? 10.609 17.312 9.258 1 95 344 GLN B C 1
ATOM 7450 O O . GLN B 1 344 ? 11.531 17.875 9.844 1 95 344 GLN B O 1
ATOM 7455 N N . SER B 1 345 ? 9.383 17.75 9.43 1 89.88 345 SER B N 1
ATOM 7456 C CA . SER B 1 345 ? 9.023 18.984 10.094 1 89.88 345 SER B CA 1
ATOM 7457 C C . SER B 1 345 ? 8.922 18.797 11.602 1 89.88 345 SER B C 1
ATOM 7459 O O . SER B 1 345 ? 9.125 19.734 12.367 1 89.88 345 SER B O 1
ATOM 7461 N N . GLY B 1 346 ? 8.477 17.594 11.961 1 93.75 346 GLY B N 1
ATOM 7462 C CA . GLY B 1 346 ? 8.227 17.328 13.367 1 93.75 346 GLY B CA 1
ATOM 7463 C C . GLY B 1 346 ? 6.887 17.844 13.844 1 93.75 346 GLY B C 1
ATOM 7464 O O . GLY B 1 346 ? 6.605 17.859 15.039 1 93.75 346 GLY B O 1
ATOM 7465 N N . GLU B 1 347 ? 6.051 18.297 12.875 1 89.19 347 GLU B N 1
ATOM 7466 C CA . GLU B 1 347 ? 4.762 18.875 13.227 1 89.19 347 GLU B CA 1
ATOM 7467 C C . GLU B 1 347 ? 3.613 18.109 12.586 1 89.19 347 GLU B C 1
ATOM 7469 O O . GLU B 1 347 ? 2.463 18.547 12.617 1 89.19 347 GLU B O 1
ATOM 7474 N N . THR B 1 348 ? 3.881 16.969 11.969 1 91.88 348 THR B N 1
ATOM 7475 C CA . THR B 1 348 ? 2.846 16.188 11.297 1 91.88 348 THR B CA 1
ATOM 7476 C C . THR B 1 348 ? 1.766 15.758 12.289 1 91.88 348 THR B C 1
ATOM 7478 O O . THR B 1 348 ? 2.043 15.031 13.242 1 91.88 348 THR B O 1
ATOM 7481 N N . PHE B 1 349 ? 0.59 16.125 12.023 1 90 349 PHE B N 1
ATOM 7482 C CA . PHE B 1 349 ? -0.517 15.984 12.961 1 90 349 PHE B CA 1
ATOM 7483 C C . PHE B 1 349 ? -0.701 14.531 13.367 1 90 349 PHE B C 1
ATOM 7485 O O . PHE B 1 349 ? -0.68 14.203 14.562 1 90 349 PHE B O 1
ATOM 7492 N N . ASP B 1 350 ? -0.908 13.664 12.406 1 94.06 350 ASP B N 1
ATOM 7493 C CA . ASP B 1 350 ? -1.216 12.266 12.688 1 94.06 350 ASP B CA 1
ATOM 7494 C C . ASP B 1 350 ? -0.077 11.594 13.461 1 94.06 350 ASP B C 1
ATOM 7496 O O . ASP B 1 350 ? -0.315 10.742 14.32 1 94.06 350 ASP B O 1
ATOM 7500 N N . THR B 1 351 ? 1.129 11.961 13.156 1 96.94 351 THR B N 1
ATOM 7501 C CA . THR B 1 351 ? 2.271 11.398 13.867 1 96.94 351 THR B CA 1
ATOM 7502 C C . THR B 1 351 ? 2.314 11.898 15.312 1 96.94 351 THR B C 1
ATOM 7504 O O . THR B 1 351 ? 2.609 11.133 16.234 1 96.94 351 THR B O 1
ATOM 7507 N N . LEU B 1 352 ? 2.02 13.156 15.453 1 95.62 352 LEU B N 1
ATOM 7508 C CA . LEU B 1 352 ? 1.98 13.727 16.797 1 95.62 352 LEU B CA 1
ATOM 7509 C C . LEU B 1 352 ? 0.912 13.047 17.641 1 95.62 352 LEU B C 1
ATOM 7511 O O . LEU B 1 352 ? 1.107 12.836 18.844 1 95.62 352 LEU B O 1
ATOM 7515 N N . GLU B 1 353 ? -0.195 12.734 17.016 1 94.94 353 GLU B N 1
ATOM 7516 C CA . GLU B 1 353 ? -1.25 12.031 17.734 1 94.94 353 GLU B CA 1
ATOM 7517 C C . GLU B 1 353 ? -0.76 10.68 18.25 1 94.94 353 GLU B C 1
ATOM 7519 O O . GLU B 1 353 ? -1.095 10.273 19.375 1 94.94 353 GLU B O 1
ATOM 7524 N N . VAL B 1 354 ? 0.01 9.969 17.469 1 97.81 354 VAL B N 1
ATOM 7525 C CA . VAL B 1 354 ? 0.574 8.688 17.875 1 97.81 354 VAL B CA 1
ATOM 7526 C C . VAL B 1 354 ? 1.521 8.898 19.062 1 97.81 354 VAL B C 1
ATOM 7528 O O . VAL B 1 354 ? 1.475 8.156 20.047 1 97.81 354 VAL B O 1
ATOM 7531 N N . ILE B 1 355 ? 2.334 9.922 18.984 1 97.38 355 ILE B N 1
ATOM 7532 C CA . ILE B 1 355 ? 3.314 10.219 20.016 1 97.38 355 ILE B CA 1
ATOM 7533 C C . ILE B 1 355 ? 2.598 10.555 21.328 1 97.38 355 ILE B C 1
ATOM 7535 O O . ILE B 1 355 ? 2.975 10.062 22.391 1 97.38 355 ILE B O 1
ATOM 7539 N N . ARG B 1 356 ? 1.595 11.43 21.25 1 95.12 356 ARG B N 1
ATOM 7540 C CA . ARG B 1 356 ? 0.849 11.82 22.438 1 95.12 356 ARG B CA 1
ATOM 7541 C C . ARG B 1 356 ? 0.208 10.609 23.109 1 95.12 356 ARG B C 1
ATOM 7543 O O . ARG B 1 356 ? 0.271 10.469 24.328 1 95.12 356 ARG B O 1
ATOM 7550 N N . LYS B 1 357 ? -0.4 9.742 22.297 1 97 357 LYS B N 1
ATOM 7551 C CA . LYS B 1 357 ? -1.013 8.539 22.844 1 97 357 LYS B CA 1
ATOM 7552 C C . LYS B 1 357 ? 0.04 7.609 23.453 1 97 357 LYS B C 1
ATOM 7554 O O . LYS B 1 357 ? -0.202 6.969 24.469 1 97 357 LYS B O 1
ATOM 7559 N N . ALA B 1 358 ? 1.157 7.512 22.781 1 97.75 358 ALA B N 1
ATOM 7560 C CA . ALA B 1 358 ? 2.258 6.707 23.297 1 97.75 358 ALA B CA 1
ATOM 7561 C C . ALA B 1 358 ? 2.729 7.23 24.656 1 97.75 358 ALA B C 1
ATOM 7563 O O . ALA B 1 358 ? 3.004 6.449 25.562 1 97.75 358 ALA B O 1
ATOM 7564 N N . LYS B 1 359 ? 2.82 8.508 24.766 1 95.31 359 LYS B N 1
ATOM 7565 C CA . LYS B 1 359 ? 3.217 9.125 26.016 1 95.31 359 LYS B CA 1
ATOM 7566 C C . LYS B 1 359 ? 2.205 8.828 27.125 1 95.31 359 LYS B C 1
ATOM 7568 O O . LYS B 1 359 ? 2.586 8.539 28.266 1 95.31 359 LYS B O 1
ATOM 7573 N N . GLU B 1 360 ? 0.964 8.93 26.766 1 95.38 360 GLU B N 1
ATOM 7574 C CA . GLU B 1 360 ? -0.098 8.602 27.703 1 95.38 360 GLU B CA 1
ATOM 7575 C C . GLU B 1 360 ? 0.033 7.172 28.219 1 95.38 360 GLU B C 1
ATOM 7577 O O . GLU B 1 360 ? -0.305 6.879 29.359 1 95.38 360 GLU B O 1
ATOM 7582 N N . ASN B 1 361 ? 0.515 6.266 27.406 1 96.25 361 ASN B N 1
ATOM 7583 C CA . ASN B 1 361 ? 0.656 4.855 27.75 1 96.25 361 ASN B CA 1
ATOM 7584 C C . ASN B 1 361 ? 2.045 4.551 28.312 1 96.25 361 ASN B C 1
ATOM 7586 O O . ASN B 1 361 ? 2.406 3.387 28.484 1 96.25 361 ASN B O 1
ATOM 7590 N N . LYS B 1 362 ? 2.916 5.598 28.469 1 96.44 362 LYS B N 1
ATOM 7591 C CA . LYS B 1 362 ? 4.246 5.512 29.062 1 96.44 362 LYS B CA 1
ATOM 7592 C C . LYS B 1 362 ? 5.188 4.695 28.172 1 96.44 362 LYS B C 1
ATOM 7594 O O . LYS B 1 362 ? 6.047 3.971 28.688 1 96.44 362 LYS B O 1
ATOM 7599 N N . SER B 1 363 ? 4.898 4.699 26.891 1 97 363 SER B N 1
ATOM 7600 C CA . SER B 1 363 ? 5.824 4.113 25.922 1 97 363 SER B CA 1
ATOM 7601 C C . SER B 1 363 ? 7.023 5.023 25.688 1 97 363 SER B C 1
ATOM 7603 O O . SER B 1 363 ? 6.91 6.246 25.781 1 97 363 SER B O 1
ATOM 7605 N N . ALA B 1 364 ? 8.148 4.449 25.422 1 97.62 364 ALA B N 1
ATOM 7606 C CA . ALA B 1 364 ? 9.305 5.25 25.031 1 97.62 364 ALA B CA 1
ATOM 7607 C C . ALA B 1 364 ? 9.156 5.766 23.594 1 97.62 364 ALA B C 1
ATOM 7609 O O . ALA B 1 364 ? 8.547 5.105 22.75 1 97.62 364 ALA B O 1
ATOM 7610 N N . ILE B 1 365 ? 9.695 6.918 23.359 1 98.19 365 ILE B N 1
ATOM 7611 C CA . ILE B 1 365 ? 9.516 7.547 22.047 1 98.19 365 ILE B CA 1
ATOM 7612 C C . ILE B 1 365 ? 10.867 8.008 21.5 1 98.19 365 ILE B C 1
ATOM 7614 O O . ILE B 1 365 ? 11.578 8.773 22.156 1 98.19 365 ILE B O 1
ATOM 7618 N N . VAL B 1 366 ? 11.234 7.527 20.359 1 98.19 366 VAL B N 1
ATOM 7619 C CA . VAL B 1 366 ? 12.32 8.047 19.531 1 98.19 366 VAL B CA 1
ATOM 7620 C C . VAL B 1 366 ? 11.758 8.883 18.391 1 98.19 366 VAL B C 1
ATOM 7622 O O . VAL B 1 366 ? 10.82 8.461 17.703 1 98.19 366 VAL B O 1
ATOM 7625 N N . SER B 1 367 ? 12.258 10.07 18.188 1 97.81 367 SER B N 1
ATOM 7626 C CA . SER B 1 367 ? 11.781 10.914 17.094 1 97.81 367 SER B CA 1
ATOM 7627 C C . SER B 1 367 ? 12.922 11.359 16.188 1 97.81 367 SER B C 1
ATOM 7629 O O . SER B 1 367 ? 13.953 11.836 16.672 1 97.81 367 SER B O 1
ATOM 7631 N N . ILE B 1 368 ? 12.766 11.164 14.914 1 97.88 368 ILE B N 1
ATOM 7632 C CA . ILE B 1 368 ? 13.734 11.594 13.906 1 97.88 368 ILE B CA 1
ATOM 7633 C C . ILE B 1 368 ? 13.164 12.758 13.102 1 97.88 368 ILE B C 1
ATOM 7635 O O . ILE B 1 368 ? 12.172 12.602 12.383 1 97.88 368 ILE B O 1
ATOM 7639 N N . ASN B 1 369 ? 13.797 13.938 13.203 1 96.44 369 ASN B N 1
ATOM 7640 C CA . ASN B 1 369 ? 13.289 15.133 12.547 1 96.44 369 ASN B CA 1
ATOM 7641 C C . ASN B 1 369 ? 14.414 15.992 11.984 1 96.44 369 ASN B C 1
ATOM 7643 O O . ASN B 1 369 ? 15.57 15.859 12.406 1 96.44 369 ASN B O 1
ATOM 7647 N N . ASN B 1 370 ? 14.023 16.844 11.078 1 94.62 370 ASN B N 1
ATOM 7648 C CA . ASN B 1 370 ? 15.016 17.719 10.469 1 94.62 370 ASN B CA 1
ATOM 7649 C C . ASN B 1 370 ? 14.898 19.141 11.008 1 94.62 370 ASN B C 1
ATOM 7651 O O . ASN B 1 370 ? 15.797 19.969 10.805 1 94.62 370 ASN B O 1
ATOM 7655 N N . VAL B 1 371 ? 13.789 19.484 11.633 1 87.5 371 VAL B N 1
ATOM 7656 C CA . VAL B 1 371 ? 13.602 20.797 12.234 1 87.5 371 VAL B CA 1
ATOM 7657 C C . VAL B 1 371 ? 13.914 20.719 13.727 1 87.5 371 VAL B C 1
ATOM 7659 O O . VAL B 1 371 ? 13.359 19.891 14.445 1 87.5 371 VAL B O 1
ATOM 7662 N N . PHE B 1 372 ? 14.75 21.641 14.109 1 83.06 372 PHE B N 1
ATOM 7663 C CA . PHE B 1 372 ? 15.203 21.641 15.5 1 83.06 372 PHE B CA 1
ATOM 7664 C C . PHE B 1 372 ? 14.109 22.156 16.422 1 83.06 372 PHE B C 1
ATOM 7666 O O . PHE B 1 372 ? 13.383 23.094 16.078 1 83.06 372 PHE B O 1
ATOM 7673 N N . ASN B 1 373 ? 13.93 21.578 17.547 1 84.31 373 ASN B N 1
ATOM 7674 C CA . ASN B 1 373 ? 13.047 21.969 18.641 1 84.31 373 ASN B CA 1
ATOM 7675 C C . ASN B 1 373 ? 11.586 21.984 18.203 1 84.31 373 ASN B C 1
ATOM 7677 O O . ASN B 1 373 ? 10.805 22.844 18.625 1 84.31 373 ASN B O 1
ATOM 7681 N N . CYS B 1 374 ? 11.266 21.188 17.234 1 85.81 374 CYS B N 1
ATOM 7682 C CA . CYS B 1 374 ? 9.883 21 16.812 1 85.81 374 CYS B CA 1
ATOM 7683 C C . CYS B 1 374 ? 9.078 20.266 17.875 1 85.81 374 CYS B C 1
ATOM 7685 O O . CYS B 1 374 ? 9.641 19.812 18.875 1 85.81 374 CYS B O 1
ATOM 7687 N N . SER B 1 375 ? 7.785 20.156 17.75 1 86.88 375 SER B N 1
ATOM 7688 C CA . SER B 1 375 ? 6.898 19.547 18.734 1 86.88 375 SER B CA 1
ATOM 7689 C C . SER B 1 375 ? 7.293 18.094 19 1 86.88 375 SER B C 1
ATOM 7691 O O . SER B 1 375 ? 7.324 17.672 20.156 1 86.88 375 SER B O 1
ATOM 7693 N N . MET B 1 376 ? 7.645 17.312 18.016 1 94.19 376 MET B N 1
ATOM 7694 C CA . MET B 1 376 ? 7.977 15.898 18.188 1 94.19 376 MET B CA 1
ATOM 7695 C C . MET B 1 376 ? 9.258 15.734 18.984 1 94.19 376 MET B C 1
ATOM 7697 O O . MET B 1 376 ? 9.367 14.82 19.812 1 94.19 376 MET B O 1
ATOM 7701 N N . GLN B 1 377 ? 10.188 16.609 18.734 1 93 377 GLN B N 1
ATOM 7702 C CA . GLN B 1 377 ? 11.43 16.547 19.5 1 93 377 GLN B CA 1
ATOM 7703 C C . GLN B 1 377 ? 11.18 16.828 20.984 1 93 377 GLN B C 1
ATOM 7705 O O . GLN B 1 377 ? 11.758 16.172 21.859 1 93 377 GLN B O 1
ATOM 7710 N N . ARG B 1 378 ? 10.336 17.766 21.188 1 89.19 378 ARG B N 1
ATOM 7711 C CA . ARG B 1 378 ? 10.062 18.156 22.562 1 89.19 378 ARG B CA 1
ATOM 7712 C C . ARG B 1 378 ? 9.328 17.062 23.312 1 89.19 378 ARG B C 1
ATOM 7714 O O . ARG B 1 378 ? 9.492 16.906 24.531 1 89.19 378 ARG B O 1
ATOM 7721 N N . LEU B 1 379 ? 8.562 16.266 22.641 1 93.56 379 LEU B N 1
ATOM 7722 C CA . LEU B 1 379 ? 7.766 15.219 23.266 1 93.56 379 LEU B CA 1
ATOM 7723 C C . LEU B 1 379 ? 8.555 13.922 23.359 1 93.56 379 LEU B C 1
ATOM 7725 O O . LEU B 1 379 ? 8.219 13.039 24.156 1 93.56 379 LEU B O 1
ATOM 7729 N N . ALA B 1 380 ? 9.625 13.75 22.625 1 96.56 380 ALA B N 1
ATOM 7730 C CA . ALA B 1 380 ? 10.352 12.484 22.531 1 96.56 380 ALA B CA 1
ATOM 7731 C C . ALA B 1 380 ? 11.273 12.273 23.719 1 96.56 380 ALA B C 1
ATOM 7733 O O . ALA B 1 380 ? 11.805 13.242 24.281 1 96.56 380 ALA B O 1
ATOM 7734 N N . ASP B 1 381 ? 11.461 11.047 24.156 1 96.75 381 ASP B N 1
ATOM 7735 C CA . ASP B 1 381 ? 12.484 10.695 25.141 1 96.75 381 ASP B CA 1
ATOM 7736 C C . ASP B 1 381 ? 13.875 10.727 24.531 1 96.75 381 ASP B C 1
ATOM 7738 O O . ASP B 1 381 ? 14.852 11.086 25.203 1 96.75 381 ASP B O 1
ATOM 7742 N N . PHE B 1 382 ? 13.906 10.359 23.266 1 96.62 382 PHE B N 1
ATOM 7743 C CA . PHE B 1 382 ? 15.156 10.305 22.516 1 96.62 382 PHE B CA 1
ATOM 7744 C C . PHE B 1 382 ? 15.031 11.023 21.188 1 96.62 382 PHE B C 1
ATOM 7746 O O . PHE B 1 382 ? 14.82 10.383 20.141 1 96.62 382 PHE B O 1
ATOM 7753 N N . PRO B 1 383 ? 15.203 12.297 21.156 1 95.94 383 PRO B N 1
ATOM 7754 C CA . PRO B 1 383 ? 15.148 13.031 19.891 1 95.94 383 PRO B CA 1
ATOM 7755 C C . PRO B 1 383 ? 16.422 12.867 19.062 1 95.94 383 PRO B C 1
ATOM 7757 O O . PRO B 1 383 ? 17.531 12.93 19.594 1 95.94 383 PRO B O 1
ATOM 7760 N N . ILE B 1 384 ? 16.266 12.586 17.828 1 96.69 384 ILE B N 1
ATOM 7761 C CA . ILE B 1 384 ? 17.375 12.539 16.859 1 96.69 384 ILE B CA 1
ATOM 7762 C C . ILE B 1 384 ? 17.219 13.672 15.852 1 96.69 384 ILE B C 1
ATOM 7764 O O . ILE B 1 384 ? 16.281 13.68 15.055 1 96.69 384 ILE B O 1
ATOM 7768 N N . PHE B 1 385 ? 18.141 14.578 15.914 1 95.06 385 PHE B N 1
ATOM 7769 C CA . PHE B 1 385 ? 18.172 15.648 14.922 1 95.06 385 PHE B CA 1
ATOM 7770 C C . PHE B 1 385 ? 18.984 15.219 13.703 1 95.06 385 PHE B C 1
ATOM 7772 O O . PHE B 1 385 ? 20.172 14.898 13.82 1 95.06 385 PHE B O 1
ATOM 7779 N N . GLN B 1 386 ? 18.359 15.227 12.523 1 94.06 386 GLN B N 1
ATOM 7780 C CA . GLN B 1 386 ? 18.984 14.711 11.312 1 94.06 386 GLN B CA 1
ATOM 7781 C C . GLN B 1 386 ? 20.094 15.633 10.828 1 94.06 386 GLN B C 1
ATOM 7783 O O . GLN B 1 386 ? 21.141 15.172 10.375 1 94.06 386 GLN B O 1
ATOM 7788 N N . GLY B 1 387 ? 19.797 16.969 10.867 1 91.62 387 GLY B N 1
ATOM 7789 C CA . GLY B 1 387 ? 20.766 17.953 10.438 1 91.62 387 GLY B CA 1
ATOM 7790 C C . GLY B 1 387 ? 20.984 17.953 8.938 1 91.62 387 GLY B C 1
ATOM 7791 O O . GLY B 1 387 ? 22.109 18.172 8.469 1 91.62 387 GLY B O 1
ATOM 7792 N N . ALA B 1 388 ? 20.016 17.609 8.133 1 94.12 388 ALA B N 1
ATOM 7793 C CA . ALA B 1 388 ? 20.125 17.562 6.672 1 94.12 388 ALA B CA 1
ATOM 7794 C C . ALA B 1 388 ? 20.141 18.969 6.078 1 94.12 388 ALA B C 1
ATOM 7796 O O . ALA B 1 388 ? 20.375 19.141 4.883 1 94.12 388 ALA B O 1
ATOM 7797 N N . GLY B 1 389 ? 20.031 19.953 6.887 1 88 389 GLY B N 1
ATOM 7798 C CA . GLY B 1 389 ? 19.859 21.312 6.395 1 88 389 GLY B CA 1
ATOM 7799 C C . GLY B 1 389 ? 18.438 21.641 6.027 1 88 389 GLY B C 1
ATOM 7800 O O . GLY B 1 389 ? 17.609 20.75 5.82 1 88 389 GLY B O 1
ATOM 7801 N N . LYS B 1 390 ? 18.188 22.922 5.926 1 84.5 390 LYS B N 1
ATOM 7802 C CA . LYS B 1 390 ? 16.844 23.375 5.621 1 84.5 390 LYS B CA 1
ATOM 7803 C C . LYS B 1 390 ? 16.406 22.906 4.234 1 84.5 390 LYS B C 1
ATOM 7805 O O . LYS B 1 390 ? 17.188 22.953 3.283 1 84.5 390 LYS B O 1
ATOM 7810 N N . GLU B 1 391 ? 15.227 22.406 4.164 1 88.81 391 GLU B N 1
ATOM 7811 C CA . GLU B 1 391 ? 14.602 22.031 2.898 1 88.81 391 GLU B CA 1
ATOM 7812 C C . GLU B 1 391 ? 13.461 22.984 2.543 1 88.81 391 GLU B C 1
ATOM 7814 O O . GLU B 1 391 ? 12.477 23.078 3.277 1 88.81 391 GLU B O 1
ATOM 7819 N N . VAL B 1 392 ? 13.648 23.641 1.437 1 85.81 392 VAL B N 1
ATOM 7820 C CA . VAL B 1 392 ? 12.703 24.672 1.028 1 85.81 392 VAL B CA 1
ATOM 7821 C C . VAL B 1 392 ? 11.633 24.062 0.125 1 85.81 392 VAL B C 1
ATOM 7823 O O . VAL B 1 392 ? 10.453 24.422 0.232 1 85.81 392 VAL B O 1
ATOM 7826 N N . CYS B 1 393 ? 12.094 23.203 -0.785 1 91.5 393 CYS B N 1
ATOM 7827 C CA . CYS B 1 393 ? 11.125 22.531 -1.631 1 91.5 393 CYS B CA 1
ATOM 7828 C C . CYS B 1 393 ? 10.102 21.781 -0.788 1 91.5 393 CYS B C 1
ATOM 7830 O O . CYS B 1 393 ? 10.453 21.172 0.229 1 91.5 393 CYS B O 1
ATOM 7832 N N . VAL B 1 394 ? 8.859 21.859 -1.256 1 90 394 VAL B N 1
ATOM 7833 C CA . VAL B 1 394 ? 7.781 21.188 -0.542 1 90 394 VAL B CA 1
ATOM 7834 C C . VAL B 1 394 ? 8.086 19.688 -0.429 1 90 394 VAL B C 1
ATOM 7836 O O . VAL B 1 394 ? 7.793 19.062 0.595 1 90 394 VAL B O 1
ATOM 7839 N N . LEU B 1 395 ? 8.703 19.125 -1.463 1 93.38 395 LEU B N 1
ATOM 7840 C CA . LEU B 1 395 ? 9.039 17.703 -1.457 1 93.38 395 LEU B CA 1
ATOM 7841 C C . LEU B 1 395 ? 10.281 17.453 -0.61 1 93.38 395 LEU B C 1
ATOM 7843 O O . LEU B 1 395 ? 11.25 18.203 -0.667 1 93.38 395 LEU B O 1
ATOM 7847 N N . SER B 1 396 ? 10.195 16.438 0.157 1 94.12 396 SER B N 1
ATOM 7848 C CA . SER B 1 396 ? 11.367 16.031 0.916 1 94.12 396 SER B CA 1
ATOM 7849 C C . SER B 1 396 ? 12.297 15.164 0.066 1 94.12 396 SER B C 1
ATOM 7851 O O . SER B 1 396 ? 11.859 14.195 -0.553 1 94.12 396 SER B O 1
ATOM 7853 N N . THR B 1 397 ? 13.602 15.523 0.014 1 96.69 397 THR B N 1
ATOM 7854 C CA . THR B 1 397 ? 14.562 14.758 -0.77 1 96.69 397 THR B CA 1
ATOM 7855 C C . THR B 1 397 ? 15.766 14.367 0.085 1 96.69 397 THR B C 1
ATOM 7857 O O . THR B 1 397 ? 15.805 13.258 0.631 1 96.69 397 THR B O 1
ATOM 7860 N N . LYS B 1 398 ? 16.625 15.359 0.487 1 96.75 398 LYS B N 1
ATOM 7861 C CA . LYS B 1 398 ? 17.797 15.039 1.277 1 96.75 398 LYS B CA 1
ATOM 7862 C C . LYS B 1 398 ? 17.422 14.617 2.691 1 96.75 398 LYS B C 1
ATOM 7864 O O . LYS B 1 398 ? 18.109 13.797 3.307 1 96.75 398 LYS B O 1
ATOM 7869 N N . SER B 1 399 ? 16.359 15.117 3.199 1 96.88 399 SER B N 1
ATOM 7870 C CA . SER B 1 399 ? 15.922 14.734 4.543 1 96.88 399 SER B CA 1
ATOM 7871 C C . SER B 1 399 ? 15.555 13.258 4.609 1 96.88 399 SER B C 1
ATOM 7873 O O . SER B 1 399 ? 15.828 12.594 5.609 1 96.88 399 SER B O 1
ATOM 7875 N N . ILE B 1 400 ? 14.914 12.758 3.566 1 97.62 400 ILE B N 1
ATOM 7876 C CA . ILE B 1 400 ? 14.547 11.344 3.521 1 97.62 400 ILE B CA 1
ATOM 7877 C C . ILE B 1 400 ? 15.805 10.484 3.5 1 97.62 400 ILE B C 1
ATOM 7879 O O . ILE B 1 400 ? 15.859 9.438 4.148 1 97.62 400 ILE B O 1
ATOM 7883 N N . ILE B 1 401 ? 16.781 10.938 2.764 1 98.25 401 ILE B N 1
ATOM 7884 C CA . ILE B 1 401 ? 18.062 10.219 2.684 1 98.25 401 ILE B CA 1
ATOM 7885 C C . ILE B 1 401 ? 18.688 10.141 4.07 1 98.25 401 ILE B C 1
ATOM 7887 O O . ILE B 1 401 ? 19.188 9.086 4.477 1 98.25 401 ILE B O 1
ATOM 7891 N N . SER B 1 402 ? 18.656 11.203 4.746 1 98.19 402 SER B N 1
ATOM 7892 C CA . SER B 1 402 ? 19.188 11.281 6.102 1 98.19 402 SER B CA 1
ATOM 7893 C C . SER B 1 402 ? 18.422 10.359 7.047 1 98.19 402 SER B C 1
ATOM 7895 O O . SER B 1 402 ? 19.031 9.68 7.879 1 98.19 402 SER B O 1
ATOM 7897 N N . GLN B 1 403 ? 17.141 10.375 6.969 1 98.62 403 GLN B N 1
ATOM 7898 C CA . GLN B 1 403 ? 16.297 9.531 7.824 1 98.62 403 GLN B CA 1
ATOM 7899 C C . GLN B 1 403 ? 16.609 8.055 7.609 1 98.62 403 GLN B C 1
ATOM 7901 O O . GLN B 1 403 ? 16.703 7.289 8.57 1 98.62 403 GLN B O 1
ATOM 7906 N N . VAL B 1 404 ? 16.75 7.652 6.332 1 98.69 404 VAL B N 1
ATOM 7907 C CA . VAL B 1 404 ? 17.109 6.273 6.02 1 98.69 404 VAL B CA 1
ATOM 7908 C C . VAL B 1 404 ? 18.469 5.945 6.617 1 98.69 404 VAL B C 1
ATOM 7910 O O . VAL B 1 404 ? 18.672 4.859 7.168 1 98.69 404 VAL B O 1
ATOM 7913 N N . GLY B 1 405 ? 19.391 6.887 6.512 1 98.06 405 GLY B N 1
ATOM 7914 C CA . GLY B 1 405 ? 20.703 6.699 7.117 1 98.06 405 GLY B CA 1
ATOM 7915 C C . GLY B 1 405 ? 20.641 6.469 8.617 1 98.06 405 GLY B C 1
ATOM 7916 O O . GLY B 1 405 ? 21.328 5.594 9.148 1 98.06 405 GLY B O 1
ATOM 7917 N N . ALA B 1 406 ? 19.828 7.227 9.297 1 98 406 ALA B N 1
ATOM 7918 C CA . ALA B 1 406 ? 19.656 7.078 10.742 1 98 406 ALA B CA 1
ATOM 7919 C C . ALA B 1 406 ? 19.172 5.676 11.094 1 98 406 ALA B C 1
ATOM 7921 O O . ALA B 1 406 ? 19.703 5.047 12.023 1 98 406 ALA B O 1
ATOM 7922 N N . LEU B 1 407 ? 18.188 5.215 10.414 1 98.5 407 LEU B N 1
ATOM 7923 C CA . LEU B 1 407 ? 17.609 3.908 10.695 1 98.5 407 LEU B CA 1
ATOM 7924 C C . LEU B 1 407 ? 18.609 2.793 10.398 1 98.5 407 LEU B C 1
ATOM 7926 O O . LEU B 1 407 ? 18.641 1.78 11.102 1 98.5 407 LEU B O 1
ATOM 7930 N N . TYR B 1 408 ? 19.391 2.992 9.32 1 98.31 408 TYR B N 1
ATOM 7931 C CA . TYR B 1 408 ? 20.438 2.027 9.008 1 98.31 408 TYR B CA 1
ATOM 7932 C C . TYR B 1 408 ? 21.438 1.906 10.156 1 98.31 408 TYR B C 1
ATOM 7934 O O . TYR B 1 408 ? 21.812 0.798 10.547 1 98.31 408 TYR B O 1
ATOM 7942 N N . LEU B 1 409 ? 21.828 3.018 10.68 1 97.81 409 LEU B N 1
ATOM 7943 C CA . LEU B 1 409 ? 22.812 3.047 11.758 1 97.81 409 LEU B CA 1
ATOM 7944 C C . LEU B 1 409 ? 22.25 2.393 13.016 1 97.81 409 LEU B C 1
ATOM 7946 O O . LEU B 1 409 ? 22.953 1.635 13.695 1 97.81 409 LEU B O 1
ATOM 7950 N N . LEU B 1 410 ? 21.031 2.672 13.32 1 98.12 410 LEU B N 1
ATOM 7951 C CA . LEU B 1 410 ? 20.391 2.051 14.477 1 98.12 410 LEU B CA 1
ATOM 7952 C C . LEU B 1 410 ? 20.281 0.541 14.289 1 98.12 410 LEU B C 1
ATOM 7954 O O . LEU B 1 410 ? 20.562 -0.225 15.211 1 98.12 410 LEU B O 1
ATOM 7958 N N . ALA B 1 411 ? 19.859 0.105 13.117 1 98.19 411 ALA B N 1
ATOM 7959 C CA . ALA B 1 411 ? 19.688 -1.32 12.844 1 98.19 411 ALA B CA 1
ATOM 7960 C C . ALA B 1 411 ? 21.031 -2.049 12.93 1 98.19 411 ALA B C 1
ATOM 7962 O O . ALA B 1 411 ? 21.109 -3.164 13.461 1 98.19 411 ALA B O 1
ATOM 7963 N N . THR B 1 412 ? 22.094 -1.44 12.391 1 97.69 412 THR B N 1
ATOM 7964 C CA . THR B 1 412 ? 23.422 -2.045 12.406 1 97.69 412 THR B CA 1
ATOM 7965 C C . THR B 1 412 ? 23.938 -2.174 13.836 1 97.69 412 THR B C 1
ATOM 7967 O O . THR B 1 412 ? 24.5 -3.209 14.203 1 97.69 412 THR B O 1
ATOM 7970 N N . GLU B 1 413 ? 23.734 -1.134 14.617 1 97.44 413 GLU B N 1
ATOM 7971 C CA . GLU B 1 413 ? 24.156 -1.189 16.016 1 97.44 413 GLU B CA 1
ATOM 7972 C C . GLU B 1 413 ? 23.391 -2.27 16.781 1 97.44 413 GLU B C 1
ATOM 7974 O O . GLU B 1 413 ? 23.969 -3.004 17.578 1 97.44 413 GLU B O 1
ATOM 7979 N N . MET B 1 414 ? 22.141 -2.336 16.562 1 97.5 414 MET B N 1
ATOM 7980 C CA . MET B 1 414 ? 21.328 -3.361 17.219 1 97.5 414 MET B CA 1
ATOM 7981 C C . MET B 1 414 ? 21.797 -4.758 16.812 1 97.5 414 MET B C 1
ATOM 7983 O O . MET B 1 414 ? 21.828 -5.672 17.641 1 97.5 414 MET B O 1
ATOM 7987 N N . GLY B 1 415 ? 22.062 -4.898 15.469 1 97.75 415 GLY B N 1
ATOM 7988 C CA . GLY B 1 415 ? 22.578 -6.18 15 1 97.75 415 GLY B CA 1
ATOM 7989 C C . GLY B 1 415 ? 23.844 -6.613 15.711 1 97.75 415 GLY B C 1
ATOM 7990 O O . GLY B 1 415 ? 24.016 -7.797 16.016 1 97.75 415 GLY B O 1
ATOM 7991 N N . LEU B 1 416 ? 24.703 -5.68 15.984 1 97.31 416 LEU B N 1
ATOM 7992 C CA . LEU B 1 416 ? 25.938 -5.965 16.719 1 97.31 416 LEU B CA 1
ATOM 7993 C C . LEU B 1 416 ? 25.625 -6.391 18.156 1 97.31 416 LEU B C 1
ATOM 7995 O O . LEU B 1 416 ? 26.156 -7.398 18.625 1 97.31 416 LEU B O 1
ATOM 7999 N N . ARG B 1 417 ? 24.75 -5.684 18.781 1 96.31 417 ARG B N 1
ATOM 8000 C CA . ARG B 1 417 ? 24.453 -5.898 20.188 1 96.31 417 ARG B CA 1
ATOM 8001 C C . ARG B 1 417 ? 23.703 -7.215 20.391 1 96.31 417 ARG B C 1
ATOM 8003 O O . ARG B 1 417 ? 23.859 -7.859 21.438 1 96.31 417 ARG B O 1
ATOM 8010 N N . THR B 1 418 ? 22.922 -7.586 19.453 1 95.31 418 THR B N 1
ATOM 8011 C CA . THR B 1 418 ? 22.141 -8.812 19.578 1 95.31 418 THR B CA 1
ATOM 8012 C C . THR B 1 418 ? 22.938 -10.016 19.094 1 95.31 418 THR B C 1
ATOM 8014 O O . THR B 1 418 ? 22.5 -11.156 19.234 1 95.31 418 THR B O 1
ATOM 8017 N N . GLY B 1 419 ? 24.047 -9.82 18.438 1 95.62 419 GLY B N 1
ATOM 8018 C CA . GLY B 1 419 ? 24.906 -10.891 17.969 1 95.62 419 GLY B CA 1
ATOM 8019 C C . GLY B 1 419 ? 24.547 -11.367 16.562 1 95.62 419 GLY B C 1
ATOM 8020 O O . GLY B 1 419 ? 25.141 -12.328 16.062 1 95.62 419 GLY B O 1
ATOM 8021 N N . LYS B 1 420 ? 23.641 -10.727 15.961 1 95.38 420 LYS B N 1
ATOM 8022 C CA . LYS B 1 420 ? 23.25 -11.102 14.602 1 95.38 420 LYS B CA 1
ATOM 8023 C C . LYS B 1 420 ? 24.328 -10.68 13.594 1 95.38 420 LYS B C 1
ATOM 8025 O O . LYS B 1 420 ? 24.422 -11.25 12.508 1 95.38 420 LYS B O 1
ATOM 8030 N N . LEU B 1 421 ? 25.047 -9.625 13.938 1 96.06 421 LEU B N 1
ATOM 8031 C CA . LEU B 1 421 ? 26.172 -9.18 13.133 1 96.06 421 LEU B CA 1
ATOM 8032 C C . LEU B 1 421 ? 27.5 -9.484 13.836 1 96.06 421 LEU B C 1
ATOM 8034 O O . LEU B 1 421 ? 27.656 -9.203 15.023 1 96.06 421 LEU B O 1
ATOM 8038 N N . SER B 1 422 ? 28.375 -10.078 13.102 1 97 422 SER B N 1
ATOM 8039 C CA . SER B 1 422 ? 29.734 -10.203 13.633 1 97 422 SER B CA 1
ATOM 8040 C C . SER B 1 422 ? 30.438 -8.852 13.688 1 97 422 SER B C 1
ATOM 8042 O O . SER B 1 422 ? 30.031 -7.91 13 1 97 422 SER B O 1
ATOM 8044 N N . ASN B 1 423 ? 31.422 -8.766 14.5 1 97.19 423 ASN B N 1
ATOM 8045 C CA . ASN B 1 423 ? 32.219 -7.539 14.586 1 97.19 423 ASN B CA 1
ATOM 8046 C C . ASN B 1 423 ? 32.781 -7.148 13.227 1 97.19 423 ASN B C 1
ATOM 8048 O O . ASN B 1 423 ? 32.781 -5.969 12.867 1 97.19 423 ASN B O 1
ATOM 8052 N N . SER B 1 424 ? 33.219 -8.094 12.492 1 97.19 424 SER B N 1
ATOM 8053 C CA . SER B 1 424 ? 33.812 -7.836 11.188 1 97.19 424 SER B CA 1
ATOM 8054 C C . SER B 1 424 ? 32.781 -7.289 10.203 1 97.19 424 SER B C 1
ATOM 8056 O O . SER B 1 424 ? 33.062 -6.324 9.484 1 97.19 424 SER B O 1
ATOM 8058 N N . LEU B 1 425 ? 31.672 -7.938 10.188 1 96.12 425 LEU B N 1
ATOM 8059 C CA . LEU B 1 425 ? 30.625 -7.48 9.289 1 96.12 425 LEU B CA 1
ATOM 8060 C C . LEU B 1 425 ? 30.125 -6.098 9.695 1 96.12 425 LEU B C 1
ATOM 8062 O O . LEU B 1 425 ? 29.828 -5.266 8.836 1 96.12 425 LEU B O 1
ATOM 8066 N N . TYR B 1 426 ? 30.016 -5.879 11.031 1 97.25 426 TYR B N 1
ATOM 8067 C CA . TYR B 1 426 ? 29.609 -4.57 11.539 1 97.25 426 TYR B CA 1
ATOM 8068 C C . TYR B 1 426 ? 30.547 -3.48 11.023 1 97.25 426 TYR B C 1
ATOM 8070 O O . TYR B 1 426 ? 30.094 -2.467 10.492 1 97.25 426 TYR B O 1
ATOM 8078 N N . HIS B 1 427 ? 31.797 -3.666 11.094 1 97.19 427 HIS B N 1
ATOM 8079 C CA . HIS B 1 427 ? 32.781 -2.672 10.672 1 97.19 427 HIS B CA 1
ATOM 8080 C C . HIS B 1 427 ? 32.75 -2.504 9.156 1 97.19 427 HIS B C 1
ATOM 8082 O O . HIS B 1 427 ? 32.969 -1.399 8.648 1 97.19 427 HIS B O 1
ATOM 8088 N N . SER B 1 428 ? 32.531 -3.57 8.453 1 97.06 428 SER B N 1
ATOM 8089 C CA . SER B 1 428 ? 32.406 -3.492 7.004 1 97.06 428 SER B CA 1
ATOM 8090 C C . SER B 1 428 ? 31.219 -2.629 6.586 1 97.06 428 SER B C 1
ATOM 8092 O O . SER B 1 428 ? 31.344 -1.781 5.699 1 97.06 428 SER B O 1
ATOM 8094 N N . LEU B 1 429 ? 30.078 -2.852 7.254 1 97.25 429 LEU B N 1
ATOM 8095 C CA . LEU B 1 429 ? 28.875 -2.082 6.957 1 97.25 429 LEU B CA 1
ATOM 8096 C C . LEU B 1 429 ? 29.078 -0.606 7.277 1 97.25 429 LEU B C 1
ATOM 8098 O O . LEU B 1 429 ? 28.641 0.265 6.523 1 97.25 429 LEU B O 1
ATOM 8102 N N . LEU B 1 430 ? 29.75 -0.33 8.375 1 96.81 430 LEU B N 1
ATOM 8103 C CA . LEU B 1 430 ? 30.016 1.052 8.766 1 96.81 430 LEU B CA 1
ATOM 8104 C C . LEU B 1 430 ? 30.984 1.712 7.789 1 96.81 430 LEU B C 1
ATOM 8106 O O . LEU B 1 430 ? 30.859 2.9 7.488 1 96.81 430 LEU B O 1
ATOM 8110 N N . SER B 1 431 ? 31.953 0.965 7.355 1 97.44 431 SER B N 1
ATOM 8111 C CA . SER B 1 431 ? 32.906 1.478 6.371 1 97.44 431 SER B CA 1
ATOM 8112 C C . SER B 1 431 ? 32.188 1.847 5.066 1 97.44 431 SER B C 1
ATOM 8114 O O . SER B 1 431 ? 32.5 2.887 4.473 1 97.44 431 SER B O 1
ATOM 8116 N N . ASP B 1 432 ? 31.328 0.978 4.621 1 97.56 432 ASP B N 1
ATOM 8117 C CA . ASP B 1 432 ? 30.547 1.257 3.424 1 97.56 432 ASP B CA 1
ATOM 8118 C C . ASP B 1 432 ? 29.703 2.518 3.602 1 97.56 432 ASP B C 1
ATOM 8120 O O . ASP B 1 432 ? 29.562 3.318 2.672 1 97.56 432 ASP B O 1
ATOM 8124 N N . TYR B 1 433 ? 29.109 2.645 4.793 1 97.88 433 TYR B N 1
ATOM 8125 C CA . TYR B 1 433 ? 28.297 3.822 5.086 1 97.88 433 TYR B CA 1
ATOM 8126 C C . TYR B 1 433 ? 29.125 5.098 4.973 1 97.88 433 TYR B C 1
ATOM 8128 O O . TYR B 1 433 ? 28.656 6.105 4.438 1 97.88 433 TYR B O 1
ATOM 8136 N N . LYS B 1 434 ? 30.312 5.102 5.426 1 96.81 434 LYS B N 1
ATOM 8137 C CA . LYS B 1 434 ? 31.172 6.27 5.453 1 96.81 434 LYS B CA 1
ATOM 8138 C C . LYS B 1 434 ? 31.594 6.684 4.043 1 96.81 434 LYS B C 1
ATOM 8140 O O . LYS B 1 434 ? 31.938 7.844 3.801 1 96.81 434 LYS B O 1
ATOM 8145 N N . LYS B 1 435 ? 31.5 5.762 3.094 1 97.19 435 LYS B N 1
ATOM 8146 C CA . LYS B 1 435 ? 31.844 6.059 1.704 1 97.19 435 LYS B CA 1
ATOM 8147 C C . LYS B 1 435 ? 30.625 6.621 0.953 1 97.19 435 LYS B C 1
ATOM 8149 O O . LYS B 1 435 ? 30.781 7.191 -0.129 1 97.19 435 LYS B O 1
ATOM 8154 N N . LEU B 1 436 ? 29.516 6.438 1.548 1 97.38 436 LEU B N 1
ATOM 8155 C CA . LEU B 1 436 ? 28.25 6.691 0.866 1 97.38 436 LEU B CA 1
ATOM 8156 C C . LEU B 1 436 ? 28.141 8.156 0.458 1 97.38 436 LEU B C 1
ATOM 8158 O O . LEU B 1 436 ? 27.625 8.469 -0.62 1 97.38 436 LEU B O 1
ATOM 8162 N N . PRO B 1 437 ? 28.562 9.172 1.313 1 97.25 437 PRO B N 1
ATOM 8163 C CA . PRO B 1 437 ? 28.438 10.578 0.92 1 97.25 437 PRO B CA 1
ATOM 8164 C C . PRO B 1 437 ? 29.109 10.875 -0.424 1 97.25 437 PRO B C 1
ATOM 8166 O O . PRO B 1 437 ? 28.5 11.508 -1.289 1 97.25 437 PRO B O 1
ATOM 8169 N N . GLU B 1 438 ? 30.281 10.359 -0.641 1 96.5 438 GLU B N 1
ATOM 8170 C CA . GLU B 1 438 ? 30.984 10.578 -1.895 1 96.5 438 GLU B CA 1
ATOM 8171 C C . GLU B 1 438 ? 30.297 9.867 -3.057 1 96.5 438 GLU B C 1
ATOM 8173 O O . GLU B 1 438 ? 30.25 10.398 -4.168 1 96.5 438 GLU B O 1
ATOM 8178 N N . ILE B 1 439 ? 29.828 8.727 -2.816 1 97.31 439 ILE B N 1
ATOM 8179 C CA . ILE B 1 439 ? 29.141 7.945 -3.846 1 97.31 439 ILE B CA 1
ATOM 8180 C C . ILE B 1 439 ? 27.875 8.664 -4.277 1 97.31 439 ILE B C 1
ATOM 8182 O O . ILE B 1 439 ? 27.578 8.773 -5.469 1 97.31 439 ILE B O 1
ATOM 8186 N N . LEU B 1 440 ? 27.047 9.164 -3.316 1 97.75 440 LEU B N 1
ATOM 8187 C CA . LEU B 1 440 ? 25.797 9.867 -3.625 1 97.75 440 LEU B CA 1
ATOM 8188 C C . LEU B 1 440 ? 26.078 11.141 -4.418 1 97.75 440 LEU B C 1
ATOM 8190 O O . LEU B 1 440 ? 25.344 11.469 -5.348 1 97.75 440 LEU B O 1
ATOM 8194 N N . ASN B 1 441 ? 27.188 11.812 -4.008 1 94.44 441 ASN B N 1
ATOM 8195 C CA . ASN B 1 441 ? 27.578 12.992 -4.773 1 94.44 441 ASN B CA 1
ATOM 8196 C C . ASN B 1 441 ? 27.906 12.633 -6.219 1 94.44 441 ASN B C 1
ATOM 8198 O O . ASN B 1 441 ? 27.531 13.352 -7.145 1 94.44 441 ASN B O 1
ATOM 8202 N N . SER B 1 442 ? 28.594 11.562 -6.391 1 94.81 442 SER B N 1
ATOM 8203 C CA . SER B 1 442 ? 28.969 11.109 -7.727 1 94.81 442 SER B CA 1
ATOM 8204 C C . SER B 1 442 ? 27.734 10.695 -8.539 1 94.81 442 SER B C 1
ATOM 8206 O O . SER B 1 442 ? 27.688 10.891 -9.75 1 94.81 442 SER B O 1
ATOM 8208 N N . VAL B 1 443 ? 26.75 10.102 -7.91 1 95 443 VAL B N 1
ATOM 8209 C CA . VAL B 1 443 ? 25.531 9.688 -8.586 1 95 443 VAL B CA 1
ATOM 8210 C C . VAL B 1 443 ? 24.812 10.914 -9.164 1 95 443 VAL B C 1
ATOM 8212 O O . VAL B 1 443 ? 24.406 10.906 -10.32 1 95 443 VAL B O 1
ATOM 8215 N N . VAL B 1 444 ? 24.672 11.953 -8.398 1 95.12 444 VAL B N 1
ATOM 8216 C CA . VAL B 1 444 ? 23.969 13.156 -8.844 1 95.12 444 VAL B CA 1
ATOM 8217 C C . VAL B 1 444 ? 24.734 13.805 -9.992 1 95.12 444 VAL B C 1
ATOM 8219 O O . VAL B 1 444 ? 24.141 14.234 -10.984 1 95.12 444 VAL B O 1
ATOM 8222 N N . SER B 1 445 ? 26.078 13.789 -9.875 1 92.81 445 SER B N 1
ATOM 8223 C CA . SER B 1 445 ? 26.906 14.453 -10.883 1 92.81 445 SER B CA 1
ATOM 8224 C C . SER B 1 445 ? 27 13.625 -12.156 1 92.81 445 SER B C 1
ATOM 8226 O O . SER B 1 445 ? 26.875 14.156 -13.258 1 92.81 445 SER B O 1
ATOM 8228 N N . ASP B 1 446 ? 27.125 12.336 -12 1 94.56 446 ASP B N 1
ATOM 8229 C CA . ASP B 1 446 ? 27.516 11.492 -13.133 1 94.56 446 ASP B CA 1
ATOM 8230 C C . ASP B 1 446 ? 26.281 10.969 -13.867 1 94.56 446 ASP B C 1
ATOM 8232 O O . ASP B 1 446 ? 26.359 10.633 -15.055 1 94.56 446 ASP B O 1
ATOM 8236 N N . TYR B 1 447 ? 25.188 10.914 -13.219 1 96.06 447 TYR B N 1
ATOM 8237 C CA . TYR B 1 447 ? 24.062 10.211 -13.82 1 96.06 447 TYR B CA 1
ATOM 8238 C C . TYR B 1 447 ? 22.906 11.172 -14.133 1 96.06 447 TYR B C 1
ATOM 8240 O O . TYR B 1 447 ? 21.922 10.789 -14.773 1 96.06 447 TYR B O 1
ATOM 8248 N N . SER B 1 448 ? 22.969 12.398 -13.734 1 95.19 448 SER B N 1
ATOM 8249 C CA . SER B 1 448 ? 21.922 13.391 -13.93 1 95.19 448 SER B CA 1
ATOM 8250 C C . SER B 1 448 ? 21.562 13.523 -15.406 1 95.19 448 SER B C 1
ATOM 8252 O O . SER B 1 448 ? 20.375 13.57 -15.758 1 95.19 448 SER B O 1
ATOM 8254 N N . ASP B 1 449 ? 22.578 13.539 -16.281 1 95.31 449 ASP B N 1
ATOM 8255 C CA . ASP B 1 449 ? 22.328 13.734 -17.703 1 95.31 449 ASP B CA 1
ATOM 8256 C C . ASP B 1 449 ? 21.578 12.547 -18.297 1 95.31 449 ASP B C 1
ATOM 8258 O O . ASP B 1 449 ? 20.656 12.727 -19.109 1 95.31 449 ASP B O 1
ATOM 8262 N N . GLU B 1 450 ? 22 11.438 -17.938 1 97.19 450 GLU B N 1
ATOM 8263 C CA . GLU B 1 450 ? 21.344 10.234 -18.438 1 97.19 450 GLU B CA 1
ATOM 8264 C C . GLU B 1 450 ? 19.906 10.156 -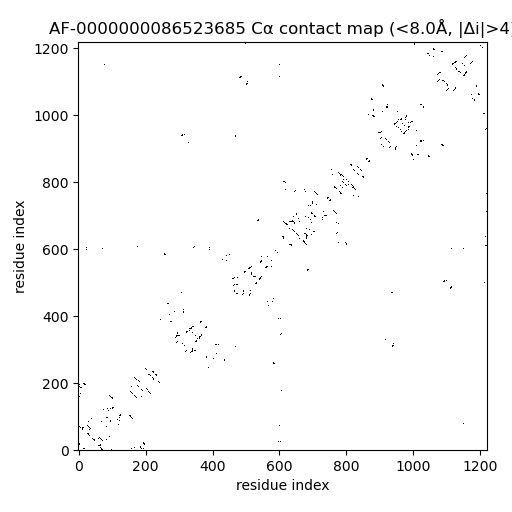17.953 1 97.19 450 GLU B C 1
ATOM 8266 O O . GLU B 1 450 ? 19 9.82 -18.719 1 97.19 450 GLU B O 1
ATOM 8271 N N . ILE B 1 451 ? 19.688 10.43 -16.719 1 98.31 451 ILE B N 1
ATOM 8272 C CA . ILE B 1 451 ? 18.344 10.383 -16.156 1 98.31 451 ILE B CA 1
ATOM 8273 C C . ILE B 1 451 ? 17.484 11.477 -16.781 1 98.31 451 ILE B C 1
ATOM 8275 O O . ILE B 1 451 ? 16.297 11.258 -17.047 1 98.31 451 ILE B O 1
ATOM 8279 N N . LYS B 1 452 ? 18.078 12.625 -16.984 1 97.5 452 LYS B N 1
ATOM 8280 C CA . LYS B 1 452 ? 17.406 13.719 -17.656 1 97.5 452 LYS B CA 1
ATOM 8281 C C . LYS B 1 452 ? 16.922 13.297 -19.047 1 97.5 452 LYS B C 1
ATOM 8283 O O . LYS B 1 452 ? 15.773 13.562 -19.422 1 97.5 452 LYS B O 1
ATOM 8288 N N . ARG B 1 453 ? 17.766 12.648 -19.766 1 97.81 453 ARG B N 1
ATOM 8289 C CA . ARG B 1 453 ? 17.406 12.164 -21.094 1 97.81 453 ARG B CA 1
ATOM 8290 C C . ARG B 1 453 ? 16.203 11.219 -21.031 1 97.81 453 ARG B C 1
ATOM 8292 O O . ARG B 1 453 ? 15.266 11.352 -21.812 1 97.81 453 ARG B O 1
ATOM 8299 N N . VAL B 1 454 ? 16.25 10.281 -20.125 1 97.81 454 VAL B N 1
ATOM 8300 C CA . VAL B 1 454 ? 15.18 9.312 -19.953 1 97.81 454 VAL B CA 1
ATOM 8301 C C . VAL B 1 454 ? 13.883 10.039 -19.609 1 97.81 454 VAL B C 1
ATOM 8303 O O . VAL B 1 454 ? 12.82 9.734 -20.156 1 97.81 454 VAL B O 1
ATOM 8306 N N . ALA B 1 455 ? 13.953 10.969 -18.656 1 97.94 455 ALA B N 1
ATOM 8307 C CA . ALA B 1 455 ? 12.789 11.734 -18.234 1 97.94 455 ALA B CA 1
ATOM 8308 C C . ALA B 1 455 ? 12.172 12.5 -19.391 1 97.94 455 ALA B C 1
ATOM 8310 O O . ALA B 1 455 ? 10.953 12.477 -19.594 1 97.94 455 ALA B O 1
ATOM 8311 N N . TYR B 1 456 ? 13.008 13.195 -20.219 1 97 456 TYR B N 1
ATOM 8312 C CA . TYR B 1 456 ? 12.539 14.031 -21.312 1 97 456 TYR B CA 1
ATOM 8313 C C . TYR B 1 456 ? 11.906 13.18 -22.406 1 97 456 TYR B C 1
ATOM 8315 O O . TYR B 1 456 ? 10.898 13.562 -23 1 97 456 TYR B O 1
ATOM 8323 N N . GLN B 1 457 ? 12.422 12.031 -22.594 1 96.5 457 GLN B N 1
ATOM 8324 C CA . GLN B 1 457 ? 11.961 11.172 -23.672 1 96.5 457 GLN B CA 1
ATOM 8325 C C . GLN B 1 457 ? 10.609 10.539 -23.344 1 96.5 457 GLN B C 1
ATOM 8327 O O . GLN B 1 457 ? 9.875 10.125 -24.234 1 96.5 457 GLN B O 1
ATOM 8332 N N . ASN B 1 458 ? 10.297 10.508 -22.062 1 95.88 458 ASN B N 1
ATOM 8333 C CA . ASN B 1 458 ? 9.133 9.727 -21.672 1 95.88 458 ASN B CA 1
ATOM 8334 C C . ASN B 1 458 ? 8.156 10.562 -20.844 1 95.88 458 ASN B C 1
ATOM 8336 O O . ASN B 1 458 ? 7.285 10.016 -20.156 1 95.88 458 ASN B O 1
ATOM 8340 N N . CYS B 1 459 ? 8.266 11.844 -20.797 1 92.5 459 CYS B N 1
ATOM 8341 C CA . CYS B 1 459 ? 7.488 12.719 -19.938 1 92.5 459 CYS B CA 1
ATOM 8342 C C . CYS B 1 459 ? 6.023 12.75 -20.359 1 92.5 459 CYS B C 1
ATOM 8344 O O . CYS B 1 459 ? 5.16 13.188 -19.594 1 92.5 459 CYS B O 1
ATOM 8346 N N . ASN B 1 460 ? 5.672 12.188 -21.562 1 92.25 460 ASN B N 1
ATOM 8347 C CA . ASN B 1 460 ? 4.301 12.234 -22.062 1 92.25 460 ASN B CA 1
ATOM 8348 C C . ASN B 1 460 ? 3.523 10.977 -21.688 1 92.25 460 ASN B C 1
ATOM 8350 O O . ASN B 1 460 ? 2.318 10.891 -21.922 1 92.25 460 ASN B O 1
ATOM 8354 N N . ILE B 1 461 ? 4.16 10.047 -21.109 1 95 461 ILE B N 1
ATOM 8355 C CA . ILE B 1 461 ? 3.496 8.82 -20.688 1 95 461 ILE B CA 1
ATOM 8356 C C . ILE B 1 461 ? 2.596 9.109 -19.484 1 95 461 ILE B C 1
ATOM 8358 O O . ILE B 1 461 ? 3.053 9.648 -18.469 1 95 461 ILE B O 1
ATOM 8362 N N . GLU B 1 462 ? 1.354 8.672 -19.531 1 93.25 462 GLU B N 1
ATOM 8363 C CA . GLU B 1 462 ? 0.377 9.07 -18.516 1 93.25 462 GLU B CA 1
ATOM 8364 C C . GLU B 1 462 ? 0.293 8.031 -17.391 1 93.25 462 GLU B C 1
ATOM 8366 O O . GLU B 1 462 ? -0.134 8.352 -16.281 1 93.25 462 GLU B O 1
ATOM 8371 N N . HIS B 1 463 ? 0.571 6.797 -17.734 1 95.81 463 HIS B N 1
ATOM 8372 C CA . HIS B 1 463 ? 0.378 5.703 -16.781 1 95.81 463 HIS B CA 1
ATOM 8373 C C . HIS B 1 463 ? 1.71 5.07 -16.391 1 95.81 463 HIS B C 1
ATOM 8375 O O . HIS B 1 463 ? 2.43 4.551 -17.25 1 95.81 463 HIS B O 1
ATOM 8381 N N . TRP B 1 464 ? 1.976 5.082 -15.047 1 97.81 464 TRP B N 1
ATOM 8382 C CA . TRP B 1 464 ? 3.266 4.605 -14.555 1 97.81 464 TRP B CA 1
ATOM 8383 C C . TRP B 1 464 ? 3.084 3.637 -13.391 1 97.81 464 TRP B C 1
ATOM 8385 O O . TRP B 1 464 ? 2.227 3.844 -12.531 1 97.81 464 TRP B O 1
ATOM 8395 N N . PHE B 1 465 ? 3.832 2.592 -13.43 1 97.94 465 PHE B N 1
ATOM 8396 C CA . PHE B 1 465 ? 4.027 1.747 -12.258 1 97.94 465 PHE B CA 1
ATOM 8397 C C . PHE B 1 465 ? 5.473 1.807 -11.781 1 97.94 465 PHE B C 1
ATOM 8399 O O . PHE B 1 465 ? 6.383 2.047 -12.57 1 97.94 465 PHE B O 1
ATOM 8406 N N . PHE B 1 466 ? 5.711 1.711 -10.539 1 98.69 466 PHE B N 1
ATOM 8407 C CA . PHE B 1 466 ? 7.008 1.571 -9.883 1 98.69 466 PHE B CA 1
ATOM 8408 C C . PHE B 1 466 ? 7.059 0.299 -9.047 1 98.69 466 PHE B C 1
ATOM 8410 O O . PHE B 1 466 ? 6.199 0.079 -8.195 1 98.69 466 PHE B O 1
ATOM 8417 N N . ILE B 1 467 ? 8.07 -0.559 -9.281 1 98.38 467 ILE B N 1
ATOM 8418 C CA . ILE B 1 467 ? 8.055 -1.82 -8.547 1 98.38 467 ILE B CA 1
ATOM 8419 C C . ILE B 1 467 ? 9.445 -2.107 -7.988 1 98.38 467 ILE B C 1
ATOM 8421 O O . ILE B 1 467 ? 10.445 -1.566 -8.477 1 98.38 467 ILE B O 1
ATOM 8425 N N . GLY B 1 468 ? 9.555 -2.828 -6.988 1 97.88 468 GLY B N 1
ATOM 8426 C CA . GLY B 1 468 ? 10.742 -3.35 -6.332 1 97.88 468 GLY B CA 1
ATOM 8427 C C . GLY B 1 468 ? 10.445 -4.492 -5.379 1 97.88 468 GLY B C 1
ATOM 8428 O O . GLY B 1 468 ? 9.281 -4.863 -5.188 1 97.88 468 GLY B O 1
ATOM 8429 N N . ARG B 1 469 ? 11.445 -5.172 -4.859 1 96.88 469 ARG B N 1
ATOM 8430 C CA . ARG B 1 469 ? 11.344 -6.23 -3.861 1 96.88 469 ARG B CA 1
ATOM 8431 C C . ARG B 1 469 ? 12.219 -5.934 -2.652 1 96.88 469 ARG B C 1
ATOM 8433 O O . ARG B 1 469 ? 13.25 -5.262 -2.777 1 96.88 469 ARG B O 1
ATOM 8440 N N . GLY B 1 470 ? 11.852 -6.488 -1.521 1 96.81 470 GLY B N 1
ATOM 8441 C CA . GLY B 1 470 ? 12.617 -6.145 -0.33 1 96.81 470 GLY B CA 1
ATOM 8442 C C . GLY B 1 470 ? 12.648 -4.652 -0.05 1 96.81 470 GLY B C 1
ATOM 8443 O O . GLY B 1 470 ? 11.648 -3.957 -0.253 1 96.81 470 GLY B O 1
ATOM 8444 N N . ALA B 1 471 ? 13.734 -4.172 0.356 1 97.56 471 ALA B N 1
ATOM 8445 C CA . ALA B 1 471 ? 13.852 -2.756 0.7 1 97.56 471 ALA B CA 1
ATOM 8446 C C . ALA B 1 471 ? 13.711 -1.878 -0.541 1 97.56 471 ALA B C 1
ATOM 8448 O O . ALA B 1 471 ? 13.508 -0.667 -0.432 1 97.56 471 ALA B O 1
ATOM 8449 N N . HIS B 1 472 ? 13.781 -2.48 -1.749 1 98.25 472 HIS B N 1
ATOM 8450 C CA . HIS B 1 472 ? 13.586 -1.741 -2.99 1 98.25 472 HIS B CA 1
ATOM 8451 C C . HIS B 1 472 ? 12.109 -1.446 -3.232 1 98.25 472 HIS B C 1
ATOM 8453 O O . HIS B 1 472 ? 11.773 -0.563 -4.023 1 98.25 472 HIS B O 1
ATOM 8459 N N . TYR B 1 473 ? 11.289 -2.184 -2.52 1 98.25 473 TYR B N 1
ATOM 8460 C CA . TYR B 1 473 ? 9.852 -1.964 -2.621 1 98.25 473 TYR B CA 1
ATOM 8461 C C . TYR B 1 473 ? 9.469 -0.604 -2.053 1 98.25 473 TYR B C 1
ATOM 8463 O O . TYR B 1 473 ? 8.859 0.215 -2.742 1 98.25 473 TYR B O 1
ATOM 8471 N N . PRO B 1 474 ? 9.797 -0.283 -0.788 1 98.69 474 PRO B N 1
ATOM 8472 C CA . PRO B 1 474 ? 9.492 1.067 -0.311 1 98.69 474 PRO B CA 1
ATOM 8473 C C . PRO B 1 474 ? 10.203 2.152 -1.114 1 98.69 474 PRO B C 1
ATOM 8475 O O . PRO B 1 474 ? 9.711 3.281 -1.207 1 98.69 474 PRO B O 1
ATOM 8478 N N . VAL B 1 475 ? 11.328 1.845 -1.768 1 98.69 475 VAL B N 1
ATOM 8479 C CA . VAL B 1 475 ? 11.969 2.787 -2.68 1 98.69 475 VAL B CA 1
ATOM 8480 C C . VAL B 1 475 ? 11.039 3.086 -3.852 1 98.69 475 VAL B C 1
ATOM 8482 O O . VAL B 1 475 ? 10.898 4.242 -4.262 1 98.69 475 VAL B O 1
ATOM 8485 N N . ALA B 1 476 ? 10.453 2.008 -4.359 1 98.75 476 ALA B N 1
ATOM 8486 C CA . ALA B 1 476 ? 9.5 2.166 -5.453 1 98.75 476 ALA B CA 1
ATOM 8487 C C . ALA B 1 476 ? 8.312 3.023 -5.027 1 98.75 476 ALA B C 1
ATOM 8489 O O . ALA B 1 476 ? 7.848 3.877 -5.789 1 98.75 476 ALA B O 1
ATOM 8490 N N . LEU B 1 477 ? 7.82 2.789 -3.805 1 98.62 477 LEU B N 1
ATOM 8491 C CA . LEU B 1 477 ? 6.703 3.566 -3.281 1 98.62 477 LEU B CA 1
ATOM 8492 C C . LEU B 1 477 ? 7.074 5.043 -3.166 1 98.62 477 LEU B C 1
ATOM 8494 O O . LEU B 1 477 ? 6.328 5.91 -3.627 1 98.62 477 LEU B O 1
ATOM 8498 N N . GLU B 1 478 ? 8.195 5.289 -2.596 1 98.56 478 GLU B N 1
ATOM 8499 C CA . GLU B 1 478 ? 8.648 6.656 -2.371 1 98.56 478 GLU B CA 1
ATOM 8500 C C . GLU B 1 478 ? 8.914 7.375 -3.691 1 98.56 478 GLU B C 1
ATOM 8502 O O . GLU B 1 478 ? 8.562 8.547 -3.846 1 98.56 478 GLU B O 1
ATOM 8507 N N . SER B 1 479 ? 9.523 6.707 -4.609 1 98.69 479 SER B N 1
ATOM 8508 C CA . SER B 1 479 ? 9.82 7.289 -5.914 1 98.69 479 SER B CA 1
ATOM 8509 C C . SER B 1 479 ? 8.539 7.605 -6.68 1 98.69 479 SER B C 1
ATOM 8511 O O . SER B 1 479 ? 8.438 8.641 -7.34 1 98.69 479 SER B O 1
ATOM 8513 N N . ALA B 1 480 ? 7.605 6.684 -6.621 1 98.5 480 ALA B N 1
ATOM 8514 C CA . ALA B 1 480 ? 6.316 6.918 -7.27 1 98.5 480 ALA B CA 1
ATOM 8515 C C . ALA B 1 480 ? 5.621 8.141 -6.68 1 98.5 480 ALA B C 1
ATOM 8517 O O . ALA B 1 480 ? 4.988 8.914 -7.402 1 98.5 480 ALA B O 1
ATOM 8518 N N . LEU B 1 481 ? 5.699 8.266 -5.367 1 97.75 481 LEU B N 1
ATOM 8519 C CA . LEU B 1 481 ? 5.074 9.398 -4.699 1 97.75 481 LEU B CA 1
ATOM 8520 C C . LEU B 1 481 ? 5.691 10.719 -5.164 1 97.75 481 LEU B C 1
ATOM 8522 O O . LEU B 1 481 ? 4.977 11.648 -5.527 1 97.75 481 LEU B O 1
ATOM 8526 N N . LYS B 1 482 ? 7.051 10.797 -5.152 1 97.44 482 LYS B N 1
ATOM 8527 C CA . LYS B 1 482 ? 7.73 12 -5.605 1 97.44 482 LYS B CA 1
ATOM 8528 C C . LYS B 1 482 ? 7.379 12.32 -7.059 1 97.44 482 LYS B C 1
ATOM 8530 O O . LYS B 1 482 ? 7.141 13.477 -7.406 1 97.44 482 LYS B O 1
ATOM 8535 N N . PHE B 1 483 ? 7.355 11.258 -7.828 1 98 483 PHE B N 1
ATOM 8536 C CA . PHE B 1 483 ? 7.039 11.383 -9.242 1 98 483 PHE B CA 1
ATOM 8537 C C . PHE B 1 483 ? 5.656 11.984 -9.438 1 98 483 PHE B C 1
ATOM 8539 O O . PHE B 1 483 ? 5.488 12.922 -10.227 1 98 483 PHE B O 1
ATOM 8546 N N . LYS B 1 484 ? 4.613 11.547 -8.695 1 96.44 484 LYS B N 1
ATOM 8547 C CA . LYS B 1 484 ? 3.244 12.055 -8.758 1 96.44 484 LYS B CA 1
ATOM 8548 C C . LYS B 1 484 ? 3.18 13.516 -8.32 1 96.44 484 LYS B C 1
ATOM 8550 O O . LYS B 1 484 ? 2.523 14.336 -8.969 1 96.44 484 LYS B O 1
ATOM 8555 N N . GLU B 1 485 ? 3.877 13.781 -7.289 1 95 485 GLU B N 1
ATOM 8556 C CA . GLU B 1 485 ? 3.773 15.086 -6.637 1 95 485 GLU B CA 1
ATOM 8557 C C . GLU B 1 485 ? 4.172 16.203 -7.59 1 95 485 GLU B C 1
ATOM 8559 O O . GLU B 1 485 ? 3.539 17.266 -7.605 1 95 485 GLU B O 1
ATOM 8564 N N . VAL B 1 486 ? 5.203 15.938 -8.391 1 95.56 486 VAL B N 1
ATOM 8565 C CA . VAL B 1 486 ? 5.758 17.062 -9.133 1 95.56 486 VAL B CA 1
ATOM 8566 C C . VAL B 1 486 ? 5.398 16.938 -10.609 1 95.56 486 VAL B C 1
ATOM 8568 O O . VAL B 1 486 ? 5.324 17.938 -11.328 1 95.56 486 VAL B O 1
ATOM 8571 N N . SER B 1 487 ? 5.133 15.758 -11.117 1 96.06 487 SER B N 1
ATOM 8572 C CA . SER B 1 487 ? 4.828 15.594 -12.539 1 96.06 487 SER B CA 1
ATOM 8573 C C . SER B 1 487 ? 3.324 15.641 -12.789 1 96.06 487 SER B C 1
ATOM 8575 O O . SER B 1 487 ? 2.887 15.859 -13.922 1 96.06 487 SER B O 1
ATOM 8577 N N . TYR B 1 488 ? 2.523 15.375 -11.781 1 94.81 488 TYR B N 1
ATOM 8578 C CA . TYR B 1 488 ? 1.069 15.273 -11.844 1 94.81 488 TYR B CA 1
ATOM 8579 C C . TYR B 1 488 ? 0.643 14.109 -12.734 1 94.81 488 TYR B C 1
ATOM 8581 O O . TYR B 1 488 ? -0.471 14.102 -13.266 1 94.81 488 TYR B O 1
ATOM 8589 N N . LEU B 1 489 ? 1.553 13.164 -12.969 1 95.81 489 LEU B N 1
ATOM 8590 C CA . LEU B 1 489 ? 1.237 11.938 -13.695 1 95.81 489 LEU B CA 1
ATOM 8591 C C . LEU B 1 489 ? 0.851 10.82 -12.734 1 95.81 489 LEU B C 1
ATOM 8593 O O . LEU B 1 489 ? 1.401 10.727 -11.633 1 95.81 489 LEU B O 1
ATOM 8597 N N . HIS B 1 490 ? -0.16 9.977 -13.133 1 96.25 490 HIS B N 1
ATOM 8598 C CA . HIS B 1 490 ? -0.634 8.891 -12.281 1 96.25 490 HIS B CA 1
ATOM 8599 C C . HIS B 1 490 ? 0.412 7.785 -12.164 1 96.25 490 HIS B C 1
ATOM 8601 O O . HIS B 1 490 ? 0.752 7.141 -13.164 1 96.25 490 HIS B O 1
ATOM 8607 N N . ALA B 1 491 ? 1.039 7.637 -11.039 1 97.62 491 ALA B N 1
ATOM 8608 C CA . ALA B 1 491 ? 2.105 6.68 -10.766 1 97.62 491 ALA B CA 1
ATOM 8609 C C . ALA B 1 491 ? 1.812 5.875 -9.5 1 97.62 491 ALA B C 1
ATOM 8611 O O . ALA B 1 491 ? 1.557 6.449 -8.445 1 97.62 491 ALA B O 1
ATOM 8612 N N . GLU B 1 492 ? 1.785 4.57 -9.633 1 97.5 492 GLU B N 1
ATOM 8613 C CA . GLU B 1 492 ? 1.465 3.684 -8.516 1 97.5 492 GLU B CA 1
ATOM 8614 C C . GLU B 1 492 ? 2.635 2.76 -8.195 1 97.5 492 GLU B C 1
ATOM 8616 O O . GLU B 1 492 ? 3.197 2.125 -9.086 1 97.5 492 GLU B O 1
ATOM 8621 N N . GLY B 1 493 ? 3.055 2.785 -6.902 1 97.62 493 GLY B N 1
ATOM 8622 C CA . GLY B 1 493 ? 4.09 1.88 -6.434 1 97.62 493 GLY B CA 1
ATOM 8623 C C . GLY B 1 493 ? 3.541 0.605 -5.824 1 97.62 493 GLY B C 1
ATOM 8624 O O . GLY B 1 493 ? 2.473 0.616 -5.211 1 97.62 493 GLY B O 1
ATOM 8625 N N . MET B 1 494 ? 4.258 -0.54 -5.941 1 96.69 494 MET B N 1
ATOM 8626 C CA . MET B 1 494 ? 3.844 -1.797 -5.324 1 96.69 494 MET B CA 1
ATOM 8627 C C . MET B 1 494 ? 4.996 -2.797 -5.301 1 96.69 494 MET B C 1
ATOM 8629 O O . MET B 1 494 ? 5.996 -2.613 -5.992 1 96.69 494 MET B O 1
ATOM 8633 N N . PRO B 1 495 ? 4.887 -3.807 -4.438 1 96.69 495 PRO B N 1
ATOM 8634 C CA . PRO B 1 495 ? 5.891 -4.871 -4.527 1 96.69 495 PRO B CA 1
ATOM 8635 C C . PRO B 1 495 ? 5.832 -5.625 -5.852 1 96.69 495 PRO B C 1
ATOM 8637 O O . PRO B 1 495 ? 4.746 -5.883 -6.375 1 96.69 495 PRO B O 1
ATOM 8640 N N . ALA B 1 496 ? 6.988 -6.004 -6.352 1 95.12 496 ALA B N 1
ATOM 8641 C CA . ALA B 1 496 ? 7.062 -6.66 -7.652 1 95.12 496 ALA B CA 1
ATOM 8642 C C . ALA B 1 496 ? 6.262 -7.961 -7.66 1 95.12 496 ALA B C 1
ATOM 8644 O O . ALA B 1 496 ? 5.633 -8.305 -8.664 1 95.12 496 ALA B O 1
ATOM 8645 N N . GLY B 1 497 ? 6.293 -8.664 -6.559 1 91.62 497 GLY B N 1
ATOM 8646 C CA . GLY B 1 497 ? 5.57 -9.93 -6.484 1 91.62 497 GLY B CA 1
ATOM 8647 C C . GLY B 1 497 ? 4.062 -9.75 -6.488 1 91.62 497 GLY B C 1
ATOM 8648 O O . GLY B 1 497 ? 3.33 -10.656 -6.895 1 91.62 497 GLY B O 1
ATOM 8649 N N . PHE B 1 498 ? 3.574 -8.617 -6.047 1 90.38 498 PHE B N 1
ATOM 8650 C CA . PHE B 1 498 ? 2.154 -8.305 -5.957 1 90.38 498 PHE B CA 1
ATOM 8651 C C . PHE B 1 498 ? 1.59 -7.953 -7.332 1 90.38 498 PHE B C 1
ATOM 8653 O O . PHE B 1 498 ? 0.387 -8.086 -7.566 1 90.38 498 PHE B O 1
ATOM 8660 N N . PHE B 1 499 ? 2.453 -7.645 -8.25 1 88.19 499 PHE B N 1
ATOM 8661 C CA . PHE B 1 499 ? 2.102 -7.098 -9.555 1 88.19 499 PHE B CA 1
ATOM 8662 C C . PHE B 1 499 ? 1.282 -8.102 -10.352 1 88.19 499 PHE B C 1
ATOM 8664 O O . PHE B 1 499 ? 0.344 -7.727 -11.062 1 88.19 499 PHE B O 1
ATOM 8671 N N . LYS B 1 500 ? 1.5 -9.375 -10.148 1 86.88 500 LYS B N 1
ATOM 8672 C CA . LYS B 1 500 ? 0.832 -10.43 -10.914 1 86.88 500 LYS B CA 1
ATOM 8673 C C . LYS B 1 500 ? -0.55 -10.727 -10.344 1 86.88 500 LYS B C 1
ATOM 8675 O O . LYS B 1 500 ? -1.36 -11.398 -10.984 1 86.88 500 LYS B O 1
ATOM 8680 N N . HIS B 1 501 ? -0.82 -10.195 -9.195 1 89.25 501 HIS B N 1
ATOM 8681 C CA . HIS B 1 501 ? -2.104 -10.445 -8.547 1 89.25 501 HIS B CA 1
ATOM 8682 C C . HIS B 1 501 ? -3.131 -9.391 -8.93 1 89.25 501 HIS B C 1
ATOM 8684 O O . HIS B 1 501 ? -3.84 -8.867 -8.07 1 89.25 501 HIS B O 1
ATOM 8690 N N . GLY B 1 502 ? -3.219 -9.117 -10.258 1 89.75 502 GLY B N 1
ATOM 8691 C CA . GLY B 1 502 ? -4.293 -8.266 -10.734 1 89.75 502 GLY B CA 1
ATOM 8692 C C . GLY B 1 502 ? -3.801 -7.07 -11.531 1 89.75 502 GLY B C 1
ATOM 8693 O O . GLY B 1 502 ? -4.242 -6.852 -12.664 1 89.75 502 GLY B O 1
ATOM 8694 N N . THR B 1 503 ? -2.836 -6.363 -11.07 1 92.06 503 THR B N 1
ATOM 8695 C CA . THR B 1 503 ? -2.418 -5.082 -11.633 1 92.06 503 THR B CA 1
ATOM 8696 C C . THR B 1 503 ? -1.804 -5.281 -13.016 1 92.06 503 THR B C 1
ATOM 8698 O O . THR B 1 503 ? -1.861 -4.383 -13.859 1 92.06 503 THR B O 1
ATOM 8701 N N . ILE B 1 504 ? -1.311 -6.465 -13.25 1 91.06 504 ILE B N 1
ATOM 8702 C CA . ILE B 1 504 ? -0.633 -6.758 -14.508 1 91.06 504 ILE B CA 1
ATOM 8703 C C . ILE B 1 504 ? -1.63 -6.68 -15.664 1 91.06 504 ILE B C 1
ATOM 8705 O O . ILE B 1 504 ? -1.234 -6.582 -16.828 1 91.06 504 ILE B O 1
ATOM 8709 N N . SER B 1 505 ? -2.916 -6.727 -15.383 1 91.56 505 SER B N 1
ATOM 8710 C CA . SER B 1 505 ? -3.953 -6.637 -16.406 1 91.56 505 SER B CA 1
ATOM 8711 C C . SER B 1 505 ? -3.906 -5.289 -17.125 1 91.56 505 SER B C 1
ATOM 8713 O O . SER B 1 505 ? -4.41 -5.16 -18.25 1 91.56 505 SER B O 1
ATOM 8715 N N . LEU B 1 506 ? -3.279 -4.289 -16.469 1 93.75 506 LEU B N 1
ATOM 8716 C CA . LEU B 1 506 ? -3.244 -2.941 -17.031 1 93.75 506 LEU B CA 1
ATOM 8717 C C . LEU B 1 506 ? -2.102 -2.799 -18.031 1 93.75 506 LEU B C 1
ATOM 8719 O O . LEU B 1 506 ? -2.061 -1.836 -18.797 1 93.75 506 LEU B O 1
ATOM 8723 N N . ILE B 1 507 ? -1.215 -3.717 -18.031 1 93.88 507 ILE B N 1
ATOM 8724 C CA . ILE B 1 507 ? 0.031 -3.557 -18.781 1 93.88 507 ILE B CA 1
ATOM 8725 C C . ILE B 1 507 ? -0.241 -3.684 -20.281 1 93.88 507 ILE B C 1
ATOM 8727 O O . ILE B 1 507 ? -0.867 -4.648 -20.719 1 93.88 507 ILE B O 1
ATOM 8731 N N . ASP B 1 508 ? 0.13 -2.709 -21 1 92.38 508 ASP B N 1
ATOM 8732 C CA . ASP B 1 508 ? 0.201 -2.682 -22.453 1 92.38 508 ASP B CA 1
ATOM 8733 C C . ASP B 1 508 ? 1.27 -1.702 -22.938 1 92.38 508 ASP B C 1
ATOM 8735 O O . ASP B 1 508 ? 2.152 -1.312 -22.172 1 92.38 508 ASP B O 1
ATOM 8739 N N . LYS B 1 509 ? 1.242 -1.356 -24.188 1 91.06 509 LYS B N 1
ATOM 8740 C CA . LYS B 1 509 ? 2.299 -0.535 -24.766 1 91.06 509 LYS B CA 1
ATOM 8741 C C . LYS B 1 509 ? 2.268 0.883 -24.203 1 91.06 509 LYS B C 1
ATOM 8743 O O . LYS B 1 509 ? 3.254 1.617 -24.297 1 91.06 509 LYS B O 1
ATOM 8748 N N . ASN B 1 510 ? 1.163 1.264 -23.516 1 90.69 510 ASN B N 1
ATOM 8749 C CA . ASN B 1 510 ? 0.999 2.625 -23.016 1 90.69 510 ASN B CA 1
ATOM 8750 C C . ASN B 1 510 ? 1.388 2.73 -21.547 1 90.69 510 ASN B C 1
ATOM 8752 O O . ASN B 1 510 ? 1.393 3.826 -20.969 1 90.69 510 ASN B O 1
ATOM 8756 N N . PHE B 1 511 ? 1.762 1.61 -20.922 1 93.56 511 PHE B N 1
ATOM 8757 C CA . PHE B 1 511 ? 2.152 1.601 -19.516 1 93.56 511 PHE B CA 1
ATOM 8758 C C . PHE B 1 511 ? 3.662 1.445 -19.375 1 93.56 511 PHE B C 1
ATOM 8760 O O . PHE B 1 511 ? 4.258 0.551 -19.969 1 93.56 511 PHE B O 1
ATOM 8767 N N . TYR B 1 512 ? 4.238 2.363 -18.672 1 97.5 512 TYR B N 1
ATOM 8768 C CA . TYR B 1 512 ? 5.66 2.252 -18.359 1 97.5 512 TYR B CA 1
ATOM 8769 C C . TYR B 1 512 ? 5.859 1.854 -16.906 1 97.5 512 TYR B C 1
ATOM 8771 O O . TYR B 1 512 ? 5.141 2.324 -16.016 1 97.5 512 TYR B O 1
ATOM 8779 N N . THR B 1 513 ? 6.766 0.938 -16.719 1 98.31 513 THR B N 1
ATOM 8780 C CA . THR B 1 513 ? 7.082 0.471 -15.375 1 98.31 513 THR B CA 1
ATOM 8781 C C . THR B 1 513 ? 8.531 0.8 -15.016 1 98.31 513 THR B C 1
ATOM 8783 O O . THR B 1 513 ? 9.453 0.415 -15.727 1 98.31 513 THR B O 1
ATOM 8786 N N . VAL B 1 514 ? 8.742 1.57 -13.945 1 98.81 514 VAL B N 1
ATOM 8787 C CA . VAL B 1 514 ? 10.07 1.791 -13.391 1 98.81 514 VAL B CA 1
ATOM 8788 C C . VAL B 1 514 ? 10.398 0.692 -12.383 1 98.81 514 VAL B C 1
ATOM 8790 O O . VAL B 1 514 ? 9.609 0.429 -11.469 1 98.81 514 VAL B O 1
ATOM 8793 N N . VAL B 1 515 ? 11.539 0.056 -12.547 1 98.69 515 VAL B N 1
ATOM 8794 C CA . VAL B 1 515 ? 11.93 -1.035 -11.656 1 98.69 515 VAL B CA 1
ATOM 8795 C C . VAL B 1 515 ? 13.211 -0.665 -10.914 1 98.69 515 VAL B C 1
ATOM 8797 O O . VAL B 1 515 ? 14.18 -0.211 -11.523 1 98.69 515 VAL B O 1
ATOM 8800 N N . PHE B 1 516 ? 13.164 -0.768 -9.617 1 98.69 516 PHE B N 1
ATOM 8801 C CA . PHE B 1 516 ? 14.375 -0.714 -8.805 1 98.69 516 PHE B CA 1
ATOM 8802 C C . PHE B 1 516 ? 14.922 -2.115 -8.555 1 98.69 516 PHE B C 1
ATOM 8804 O O . PHE B 1 516 ? 14.422 -2.832 -7.684 1 98.69 516 PHE B O 1
ATOM 8811 N N . LEU B 1 517 ? 15.969 -2.445 -9.281 1 98 517 LEU B N 1
ATOM 8812 C CA . LEU B 1 517 ? 16.469 -3.812 -9.383 1 98 517 LEU B CA 1
ATOM 8813 C C . LEU B 1 517 ? 17.516 -4.09 -8.305 1 98 517 LEU B C 1
ATOM 8815 O O . LEU B 1 517 ? 18.5 -3.367 -8.195 1 98 517 LEU B O 1
ATOM 8819 N N . PRO B 1 518 ? 17.281 -5.16 -7.453 1 97.06 518 PRO B N 1
ATOM 8820 C CA . PRO B 1 518 ? 18.344 -5.574 -6.523 1 97.06 518 PRO B CA 1
ATOM 8821 C C . PRO B 1 518 ? 19.625 -5.973 -7.238 1 97.06 518 PRO B C 1
ATOM 8823 O O . PRO B 1 518 ? 19.609 -6.301 -8.43 1 97.06 518 PRO B O 1
ATOM 8826 N N . SER B 1 519 ? 20.703 -5.918 -6.477 1 95.88 519 SER B N 1
ATOM 8827 C CA . SER B 1 519 ? 22 -6.27 -7.035 1 95.88 519 SER B CA 1
ATOM 8828 C C . SER B 1 519 ? 22.125 -7.773 -7.246 1 95.88 519 SER B C 1
ATOM 8830 O O . SER B 1 519 ? 21.812 -8.562 -6.344 1 95.88 519 SER B O 1
ATOM 8832 N N . GLN B 1 520 ? 22.531 -8.117 -8.445 1 92.69 520 GLN B N 1
ATOM 8833 C CA . GLN B 1 520 ? 22.75 -9.531 -8.734 1 92.69 520 GLN B CA 1
ATOM 8834 C C . GLN B 1 520 ? 23.828 -10.109 -7.832 1 92.69 520 GLN B C 1
ATOM 8836 O O . GLN B 1 520 ? 23.734 -11.25 -7.375 1 92.69 520 GLN B O 1
ATOM 8841 N N . ILE B 1 521 ? 24.781 -9.312 -7.527 1 91.62 521 ILE B N 1
ATOM 8842 C CA . ILE B 1 521 ? 25.953 -9.75 -6.777 1 91.62 521 ILE B CA 1
ATOM 8843 C C . ILE B 1 521 ? 25.625 -9.828 -5.289 1 91.62 521 ILE B C 1
ATOM 8845 O O . ILE B 1 521 ? 25.922 -10.82 -4.629 1 91.62 521 ILE B O 1
ATOM 8849 N N . ASN B 1 522 ? 24.953 -8.82 -4.777 1 91 522 ASN B N 1
ATOM 8850 C CA . ASN B 1 522 ? 24.766 -8.68 -3.338 1 91 522 ASN B CA 1
ATOM 8851 C C . ASN B 1 522 ? 23.453 -9.312 -2.881 1 91 522 ASN B C 1
ATOM 8853 O O . ASN B 1 522 ? 23.281 -9.609 -1.696 1 91 522 ASN B O 1
ATOM 8857 N N . ASP B 1 523 ? 22.578 -9.539 -3.791 1 90.94 523 ASP B N 1
ATOM 8858 C CA . ASP B 1 523 ? 21.25 -10.055 -3.455 1 90.94 523 ASP B CA 1
ATOM 8859 C C . ASP B 1 523 ? 20.641 -10.82 -4.625 1 90.94 523 ASP B C 1
ATOM 8861 O O . ASP B 1 523 ? 19.578 -10.453 -5.137 1 90.94 523 ASP B O 1
ATOM 8865 N N . ASN B 1 524 ? 21.172 -11.906 -4.953 1 91.19 524 ASN B N 1
ATOM 8866 C CA . ASN B 1 524 ? 20.859 -12.641 -6.176 1 91.19 524 ASN B CA 1
ATOM 8867 C C . ASN B 1 524 ? 19.422 -13.172 -6.164 1 91.19 524 ASN B C 1
ATOM 8869 O O . ASN B 1 524 ? 18.766 -13.219 -7.203 1 91.19 524 ASN B O 1
ATOM 8873 N N . GLU B 1 525 ? 18.984 -13.609 -5.062 1 88.69 525 GLU B N 1
ATOM 8874 C CA . GLU B 1 525 ? 17.641 -14.172 -4.98 1 88.69 525 GLU B CA 1
ATOM 8875 C C . GLU B 1 525 ? 16.578 -13.133 -5.332 1 88.69 525 GLU B C 1
ATOM 8877 O O . GLU B 1 525 ? 15.703 -13.391 -6.156 1 88.69 525 GLU B O 1
ATOM 8882 N N . LEU B 1 526 ? 16.672 -11.984 -4.699 1 93.69 526 LEU B N 1
ATOM 8883 C CA . LEU B 1 526 ? 15.719 -10.922 -4.992 1 93.69 526 LEU B CA 1
ATOM 8884 C C . LEU B 1 526 ? 15.883 -10.422 -6.422 1 93.69 526 LEU B C 1
ATOM 8886 O O . LEU B 1 526 ? 14.898 -10.062 -7.074 1 93.69 526 LEU B O 1
ATOM 8890 N N . TYR B 1 527 ? 17.125 -10.43 -6.855 1 94.19 527 TYR B N 1
ATOM 8891 C CA . TYR B 1 527 ? 17.422 -10.031 -8.227 1 94.19 527 TYR B CA 1
ATOM 8892 C C . TYR B 1 527 ? 16.703 -10.93 -9.227 1 94.19 527 TYR B C 1
ATOM 8894 O O . TYR B 1 527 ? 15.969 -10.453 -10.094 1 94.19 527 TYR B O 1
ATOM 8902 N N . GLN B 1 528 ? 16.797 -12.211 -9.055 1 90.5 528 GLN B N 1
ATOM 8903 C CA . GLN B 1 528 ? 16.219 -13.164 -10 1 90.5 528 GLN B CA 1
ATOM 8904 C C . GLN B 1 528 ? 14.695 -13.102 -9.984 1 90.5 528 GLN B C 1
ATOM 8906 O O . GLN B 1 528 ? 14.062 -13.141 -11.039 1 90.5 528 GLN B O 1
ATOM 8911 N N . SER B 1 529 ? 14.188 -12.992 -8.797 1 91.12 529 SER B N 1
ATOM 8912 C CA . SER B 1 529 ? 12.734 -12.914 -8.68 1 91.12 529 SER B CA 1
ATOM 8913 C C . SER B 1 529 ? 12.203 -11.656 -9.359 1 91.12 529 SER B C 1
ATOM 8915 O O . SER B 1 529 ? 11.133 -11.68 -9.969 1 91.12 529 SER B O 1
ATOM 8917 N N . THR B 1 530 ? 12.914 -10.562 -9.242 1 94.69 530 THR B N 1
ATOM 8918 C CA . THR B 1 530 ? 12.5 -9.312 -9.875 1 94.69 530 THR B CA 1
ATOM 8919 C C . THR B 1 530 ? 12.602 -9.414 -11.391 1 94.69 530 THR B C 1
ATOM 8921 O O . THR B 1 530 ? 11.719 -8.938 -12.109 1 94.69 530 THR B O 1
ATOM 8924 N N . ILE B 1 531 ? 13.633 -10.062 -11.844 1 92.69 531 ILE B N 1
ATOM 8925 C CA . ILE B 1 531 ? 13.828 -10.273 -13.281 1 92.69 531 ILE B CA 1
ATOM 8926 C C . ILE B 1 531 ? 12.648 -11.07 -13.836 1 92.69 531 ILE B C 1
ATOM 8928 O O . ILE B 1 531 ? 12.148 -10.773 -14.922 1 92.69 531 ILE B O 1
ATOM 8932 N N . ASP B 1 532 ? 12.211 -12.008 -13.086 1 88.75 532 ASP B N 1
ATOM 8933 C CA . ASP B 1 532 ? 11.07 -12.812 -13.5 1 88.75 532 ASP B CA 1
ATOM 8934 C C . ASP B 1 532 ? 9.836 -11.938 -13.711 1 88.75 532 ASP B C 1
ATOM 8936 O O . ASP B 1 532 ? 9.078 -12.141 -14.664 1 88.75 532 ASP B O 1
ATOM 8940 N N . ASN B 1 533 ? 9.648 -11.008 -12.836 1 92.44 533 ASN B N 1
ATOM 8941 C CA . ASN B 1 533 ? 8.508 -10.102 -12.961 1 92.44 533 ASN B CA 1
ATOM 8942 C C . ASN B 1 533 ? 8.641 -9.211 -14.188 1 92.44 533 ASN B C 1
ATOM 8944 O O . ASN B 1 533 ? 7.641 -8.859 -14.812 1 92.44 533 ASN B O 1
ATOM 8948 N N . ILE B 1 534 ? 9.867 -8.844 -14.523 1 94.19 534 ILE B N 1
ATOM 8949 C CA . ILE B 1 534 ? 10.086 -8 -15.695 1 94.19 534 ILE B CA 1
ATOM 8950 C C . ILE B 1 534 ? 9.758 -8.789 -16.969 1 94.19 534 ILE B C 1
ATOM 8952 O O . ILE B 1 534 ? 9.172 -8.242 -17.906 1 94.19 534 ILE B O 1
ATOM 8956 N N . TYR B 1 535 ? 10.078 -10.07 -16.984 1 90 535 TYR B N 1
ATOM 8957 C CA . TYR B 1 535 ? 9.727 -10.914 -18.109 1 90 535 TYR B CA 1
ATOM 8958 C C . TYR B 1 535 ? 8.219 -10.945 -18.328 1 90 535 TYR B C 1
ATOM 8960 O O . TYR B 1 535 ? 7.742 -10.938 -19.469 1 90 535 TYR B O 1
ATOM 8968 N N . GLU B 1 536 ? 7.508 -10.992 -17.25 1 89.12 536 GLU B N 1
ATOM 8969 C CA . GLU B 1 536 ? 6.051 -11.008 -17.328 1 89.12 536 GLU B CA 1
ATOM 8970 C C . GLU B 1 536 ? 5.52 -9.711 -17.938 1 89.12 536 GLU B C 1
ATOM 8972 O O . GLU B 1 536 ? 4.559 -9.734 -18.703 1 89.12 536 GLU B O 1
ATOM 8977 N N . ILE B 1 537 ? 6.125 -8.57 -17.562 1 93.5 537 ILE B N 1
ATOM 8978 C CA . ILE B 1 537 ? 5.727 -7.27 -18.094 1 93.5 537 ILE B CA 1
ATOM 8979 C C . ILE B 1 537 ? 6 -7.223 -19.594 1 93.5 537 ILE B C 1
ATOM 8981 O O . ILE B 1 537 ? 5.141 -6.812 -20.375 1 93.5 537 ILE B O 1
ATOM 8985 N N . LYS B 1 538 ? 7.148 -7.73 -19.938 1 91.88 538 LYS B N 1
ATOM 8986 C CA . LYS B 1 538 ? 7.551 -7.723 -21.328 1 91.88 538 LYS B CA 1
ATOM 8987 C C . LYS B 1 538 ? 6.652 -8.633 -22.172 1 91.88 538 LYS B C 1
ATOM 8989 O O . LYS B 1 538 ? 6.34 -8.312 -23.312 1 91.88 538 LYS B O 1
ATOM 8994 N N . ALA B 1 539 ? 6.301 -9.734 -21.625 1 87.19 539 ALA B N 1
ATOM 8995 C CA . ALA B 1 539 ? 5.449 -10.695 -22.312 1 87.19 539 ALA B CA 1
ATOM 8996 C C . ALA B 1 539 ? 4.102 -10.07 -22.672 1 87.19 539 ALA B C 1
ATOM 8998 O O . ALA B 1 539 ? 3.428 -10.523 -23.609 1 87.19 539 ALA B O 1
ATOM 8999 N N . ARG B 1 540 ? 3.725 -9.047 -21.953 1 90.06 540 ARG B N 1
ATOM 9000 C CA . ARG B 1 540 ? 2.438 -8.391 -22.172 1 90.06 540 ARG B CA 1
ATOM 9001 C C . ARG B 1 540 ? 2.609 -7.078 -22.938 1 90.06 540 ARG B C 1
ATOM 9003 O O . ARG B 1 540 ? 1.666 -6.293 -23.047 1 90.06 540 ARG B O 1
ATOM 9010 N N . GLY B 1 541 ? 3.814 -6.785 -23.406 1 90.62 541 GLY B N 1
ATOM 9011 C CA . GLY B 1 541 ? 4.078 -5.625 -24.25 1 90.62 541 GLY B CA 1
ATOM 9012 C C . GLY B 1 541 ? 4.391 -4.375 -23.453 1 90.62 541 GLY B C 1
ATOM 9013 O O . GLY B 1 541 ? 4.422 -3.271 -24 1 90.62 541 GLY B O 1
ATOM 9014 N N . GLY B 1 542 ? 4.594 -4.508 -22.172 1 94.31 542 GLY B N 1
ATOM 9015 C CA . GLY B 1 542 ? 4.902 -3.357 -21.328 1 94.31 542 GLY B CA 1
ATOM 9016 C C . GLY B 1 542 ? 6.328 -2.867 -21.5 1 94.31 542 GLY B C 1
ATOM 9017 O O . GLY B 1 542 ? 7.211 -3.631 -21.891 1 94.31 542 GLY B O 1
ATOM 9018 N N . ASN B 1 543 ? 6.555 -1.589 -21.234 1 96.31 543 ASN B N 1
ATOM 9019 C CA . ASN B 1 543 ? 7.887 -0.991 -21.266 1 96.31 543 ASN B CA 1
ATOM 9020 C C . ASN B 1 543 ? 8.469 -0.87 -19.859 1 96.31 543 ASN B C 1
ATOM 9022 O O . ASN B 1 543 ? 7.758 -0.529 -18.906 1 96.31 543 ASN B O 1
ATOM 9026 N N . VAL B 1 544 ? 9.781 -1.174 -19.734 1 98 544 VAL B N 1
ATOM 9027 C CA . VAL B 1 544 ? 10.398 -1.183 -18.406 1 98 544 VAL B CA 1
ATOM 9028 C C . VAL B 1 544 ? 11.617 -0.267 -18.406 1 98 544 VAL B C 1
ATOM 9030 O O . VAL B 1 544 ? 12.469 -0.353 -19.281 1 98 544 VAL B O 1
ATOM 9033 N N . ILE B 1 545 ? 11.68 0.65 -17.5 1 98.5 545 ILE B N 1
ATOM 9034 C CA . ILE B 1 545 ? 12.852 1.457 -17.172 1 98.5 545 ILE B CA 1
ATOM 9035 C C . ILE B 1 545 ? 13.492 0.948 -15.891 1 98.5 545 ILE B C 1
ATOM 9037 O O . ILE B 1 545 ? 12.836 0.887 -14.844 1 98.5 545 ILE B O 1
ATOM 9041 N N . GLY B 1 546 ? 14.758 0.605 -15.977 1 98.5 546 GLY B N 1
ATOM 9042 C CA . GLY B 1 546 ? 15.398 -0.018 -14.828 1 98.5 546 GLY B CA 1
ATOM 9043 C C . GLY B 1 546 ? 16.469 0.853 -14.195 1 98.5 546 GLY B C 1
ATOM 9044 O O . GLY B 1 546 ? 17.203 1.545 -14.891 1 98.5 546 GLY B O 1
ATOM 9045 N N . PHE B 1 547 ? 16.484 0.924 -12.852 1 98.56 547 PHE B N 1
ATOM 9046 C CA . PHE B 1 547 ? 17.594 1.41 -12.031 1 98.56 547 PHE B CA 1
ATOM 9047 C C . PHE B 1 547 ? 18.219 0.27 -11.242 1 98.56 547 PHE B C 1
ATOM 9049 O O . PHE B 1 547 ? 17.547 -0.377 -10.438 1 98.56 547 PHE B O 1
ATOM 9056 N N . GLY B 1 548 ? 19.406 -0.083 -11.445 1 97.06 548 GLY B N 1
ATOM 9057 C CA . GLY B 1 548 ? 20.094 -1.155 -10.758 1 97.06 548 GLY B CA 1
ATOM 9058 C C . GLY B 1 548 ? 21.594 -1.179 -11.039 1 97.06 548 GLY B C 1
ATOM 9059 O O . GLY B 1 548 ? 22.141 -0.205 -11.555 1 97.06 548 GLY B O 1
ATOM 9060 N N . HIS B 1 549 ? 22.266 -2.207 -10.547 1 95.62 549 HIS B N 1
ATOM 9061 C CA . HIS B 1 549 ? 23.703 -2.334 -10.805 1 95.62 549 HIS B CA 1
ATOM 9062 C C . HIS B 1 549 ? 23.953 -2.844 -12.219 1 95.62 549 HIS B C 1
ATOM 9064 O O . HIS B 1 549 ? 23.016 -3.197 -12.938 1 95.62 549 HIS B O 1
ATOM 9070 N N . GLN B 1 550 ? 25.188 -2.816 -12.562 1 95 550 GLN B N 1
ATOM 9071 C CA . GLN B 1 550 ? 25.562 -3.258 -13.898 1 95 550 GLN B CA 1
ATOM 9072 C C . GLN B 1 550 ? 25.188 -4.715 -14.125 1 95 550 GLN B C 1
ATOM 9074 O O . GLN B 1 550 ? 25.438 -5.574 -13.281 1 95 550 GLN B O 1
ATOM 9079 N N . ILE B 1 551 ? 24.516 -4.965 -15.227 1 93.38 551 ILE B N 1
ATOM 9080 C CA . ILE B 1 551 ? 24.172 -6.32 -15.641 1 93.38 551 ILE B CA 1
ATOM 9081 C C . ILE B 1 551 ? 24.547 -6.535 -17.094 1 93.38 551 ILE B C 1
ATOM 9083 O O . ILE B 1 551 ? 25.109 -5.641 -17.734 1 93.38 551 ILE B O 1
ATOM 9087 N N . SER B 1 552 ? 24.266 -7.691 -17.656 1 91.06 552 SER B N 1
ATOM 9088 C CA . SER B 1 552 ? 24.688 -8.016 -19.016 1 91.06 552 SER B CA 1
ATOM 9089 C C . SER B 1 552 ? 23.922 -7.18 -20.047 1 91.06 552 SER B C 1
ATOM 9091 O O . SER B 1 552 ? 22.734 -6.918 -19.891 1 91.06 552 SER B O 1
ATOM 9093 N N . LYS B 1 553 ? 24.656 -6.766 -21.141 1 91.56 553 LYS B N 1
ATOM 9094 C CA . LYS B 1 553 ? 24.062 -5.949 -22.203 1 91.56 553 LYS B CA 1
ATOM 9095 C C . LYS B 1 553 ? 22.922 -6.691 -22.891 1 91.56 553 LYS B C 1
ATOM 9097 O O . LYS B 1 553 ? 21.938 -6.086 -23.297 1 91.56 553 LYS B O 1
ATOM 9102 N N . ASP B 1 554 ? 23.031 -7.934 -22.938 1 88.38 554 ASP B N 1
ATOM 9103 C CA . ASP B 1 554 ? 22.016 -8.75 -23.609 1 88.38 554 ASP B CA 1
ATOM 9104 C C . ASP B 1 554 ? 20.703 -8.719 -22.828 1 88.38 554 ASP B C 1
ATOM 9106 O O . ASP B 1 554 ? 19.625 -8.578 -23.422 1 88.38 554 ASP B O 1
ATOM 9110 N N . LEU B 1 555 ? 20.938 -8.852 -21.562 1 89.25 555 LEU B N 1
ATOM 9111 C CA . LEU B 1 555 ? 19.75 -8.836 -20.719 1 89.25 555 LEU B CA 1
ATOM 9112 C C . LEU B 1 555 ? 19.062 -7.477 -20.766 1 89.25 555 LEU B C 1
ATOM 9114 O O . LEU B 1 555 ? 17.828 -7.395 -20.781 1 89.25 555 LEU B O 1
ATOM 9118 N N . ILE B 1 556 ? 19.844 -6.422 -20.766 1 92.25 556 ILE B N 1
ATOM 9119 C CA . ILE B 1 556 ? 19.312 -5.066 -20.844 1 92.25 556 ILE B CA 1
ATOM 9120 C C . ILE B 1 556 ? 18.5 -4.91 -22.141 1 92.25 556 ILE B C 1
ATOM 9122 O O . ILE B 1 556 ? 17.359 -4.422 -22.109 1 92.25 556 ILE B O 1
ATOM 9126 N N . GLY B 1 557 ? 19.094 -5.301 -23.25 1 91.38 557 GLY B N 1
ATOM 9127 C CA . GLY B 1 557 ? 18.406 -5.176 -24.531 1 91.38 557 GLY B CA 1
ATOM 9128 C C . GLY B 1 557 ? 17.141 -5.996 -24.609 1 91.38 557 GLY B C 1
ATOM 9129 O O . GLY B 1 557 ? 16.172 -5.602 -25.281 1 91.38 557 GLY B O 1
ATOM 9130 N N . ASP B 1 558 ? 17.109 -7.035 -23.875 1 89 558 ASP B N 1
ATOM 9131 C CA . ASP B 1 558 ? 15.984 -7.957 -23.922 1 89 558 ASP B CA 1
ATOM 9132 C C . ASP B 1 558 ? 14.82 -7.457 -23.062 1 89 558 ASP B C 1
ATOM 9134 O O . ASP B 1 558 ? 13.656 -7.613 -23.438 1 89 558 ASP B O 1
ATOM 9138 N N . LEU B 1 559 ? 15.18 -6.883 -21.938 1 93.62 559 LEU B N 1
ATOM 9139 C CA . LEU B 1 559 ? 14.141 -6.723 -20.922 1 93.62 559 LEU B CA 1
ATOM 9140 C C . LEU B 1 559 ? 13.82 -5.25 -20.703 1 93.62 559 LEU B C 1
ATOM 9142 O O . LEU B 1 559 ? 12.742 -4.914 -20.203 1 93.62 559 LEU B O 1
ATOM 9146 N N . PHE B 1 560 ? 14.711 -4.355 -21.047 1 96.69 560 PHE B N 1
ATOM 9147 C CA . PHE B 1 560 ? 14.531 -2.975 -20.625 1 96.69 560 PHE B CA 1
ATOM 9148 C C . PHE B 1 560 ? 14.445 -2.039 -21.812 1 96.69 560 PHE B C 1
ATOM 9150 O O . PHE B 1 560 ? 15.195 -2.188 -22.781 1 96.69 560 PHE B O 1
ATOM 9157 N N . PHE B 1 561 ? 13.484 -1.165 -21.75 1 96.06 561 PHE B N 1
ATOM 9158 C CA . PHE B 1 561 ? 13.414 -0.047 -22.688 1 96.06 561 PHE B CA 1
ATOM 9159 C C . PHE B 1 561 ? 14.57 0.923 -22.453 1 96.06 561 PHE B C 1
ATOM 9161 O O . PHE B 1 561 ? 15.172 1.415 -23.406 1 96.06 561 PHE B O 1
ATOM 9168 N N . GLU B 1 562 ? 14.82 1.211 -21.219 1 96.81 562 GLU B N 1
ATOM 9169 C CA . GLU B 1 562 ? 15.969 1.96 -20.703 1 96.81 562 GLU B CA 1
ATOM 9170 C C . GLU B 1 562 ? 16.516 1.325 -19.422 1 96.81 562 GLU B C 1
ATOM 9172 O O . GLU B 1 562 ? 15.766 0.763 -18.625 1 96.81 562 GLU B O 1
ATOM 9177 N N . TYR B 1 563 ? 17.828 1.396 -19.312 1 97.81 563 TYR B N 1
ATOM 9178 C CA . TYR B 1 563 ? 18.453 0.887 -18.094 1 97.81 563 TYR B CA 1
ATOM 9179 C C . TYR B 1 563 ? 19.594 1.787 -17.656 1 97.81 563 TYR B C 1
ATOM 9181 O O . TYR B 1 563 ? 20.469 2.125 -18.453 1 97.81 563 TYR B O 1
ATOM 9189 N N . ILE B 1 564 ? 19.531 2.215 -16.484 1 98.12 564 ILE B N 1
ATOM 9190 C CA . ILE B 1 564 ? 20.609 3.021 -15.922 1 98.12 564 ILE B CA 1
ATOM 9191 C C . ILE B 1 564 ? 21.391 2.201 -14.891 1 98.12 564 ILE B C 1
ATOM 9193 O O . ILE B 1 564 ? 20.859 1.867 -13.828 1 98.12 564 ILE B O 1
ATOM 9197 N N . ALA B 1 565 ? 22.609 1.901 -15.156 1 97.31 565 ALA B N 1
ATOM 9198 C CA . ALA B 1 565 ? 23.484 1.125 -14.281 1 97.31 565 ALA B CA 1
ATOM 9199 C C . ALA B 1 565 ? 24.109 2.014 -13.219 1 97.31 565 ALA B C 1
ATOM 9201 O O . ALA B 1 565 ? 25.031 2.779 -13.516 1 97.31 565 ALA B O 1
ATOM 9202 N N . LEU B 1 566 ? 23.656 1.871 -11.984 1 97.5 566 LEU B N 1
ATOM 9203 C CA . LEU B 1 566 ? 24.125 2.68 -10.859 1 97.5 566 LEU B CA 1
ATOM 9204 C C . LEU B 1 566 ? 25.25 1.984 -10.117 1 97.5 566 LEU B C 1
ATOM 9206 O O . LEU B 1 566 ? 25.469 0.782 -10.289 1 97.5 566 LEU B O 1
ATOM 9210 N N . PRO B 1 567 ? 25.984 2.742 -9.305 1 95.5 567 PRO B N 1
ATOM 9211 C CA . PRO B 1 567 ? 27.016 2.111 -8.461 1 95.5 567 PRO B CA 1
ATOM 9212 C C . PRO B 1 567 ? 26.422 1.123 -7.461 1 95.5 567 PRO B C 1
ATOM 9214 O O . PRO B 1 567 ? 25.25 1.239 -7.094 1 95.5 567 PRO B O 1
ATOM 9217 N N . ASP B 1 568 ? 27.234 0.156 -7.133 1 93.62 568 ASP B N 1
ATOM 9218 C CA . ASP B 1 568 ? 26.844 -0.874 -6.176 1 93.62 568 ASP B CA 1
ATOM 9219 C C . ASP B 1 568 ? 27.688 -0.791 -4.906 1 93.62 568 ASP B C 1
ATOM 9221 O O . ASP B 1 568 ? 28.906 -0.795 -4.969 1 93.62 568 ASP B O 1
ATOM 9225 N N . VAL B 1 569 ? 27.109 -0.643 -3.781 1 94.5 569 VAL B N 1
ATOM 9226 C CA . VAL B 1 569 ? 27.812 -0.564 -2.508 1 94.5 569 VAL B CA 1
ATOM 9227 C C . VAL B 1 569 ? 27.609 -1.859 -1.725 1 94.5 569 VAL B C 1
ATOM 9229 O O . VAL B 1 569 ? 28.484 -2.727 -1.713 1 94.5 569 VAL B O 1
ATOM 9232 N N . ASN B 1 570 ? 26.438 -2.137 -1.196 1 94.44 570 ASN B N 1
ATOM 9233 C CA . ASN B 1 570 ? 26 -3.383 -0.579 1 94.44 570 ASN B CA 1
ATOM 9234 C C . ASN B 1 570 ? 24.484 -3.531 -0.635 1 94.44 570 ASN B C 1
ATOM 9236 O O . ASN B 1 570 ? 23.781 -2.641 -1.123 1 94.44 570 ASN B O 1
ATOM 9240 N N . GLU B 1 571 ? 23.969 -4.613 -0.196 1 93 571 GLU B N 1
ATOM 9241 C CA . GLU B 1 571 ? 22.578 -4.973 -0.406 1 93 571 GLU B CA 1
ATOM 9242 C C . GLU B 1 571 ? 21.641 -4.004 0.318 1 93 571 GLU B C 1
ATOM 9244 O O . GLU B 1 571 ? 20.484 -3.85 -0.064 1 93 571 GLU B O 1
ATOM 9249 N N . HIS B 1 572 ? 22.188 -3.314 1.355 1 95.31 572 HIS B N 1
ATOM 9250 C CA . HIS B 1 572 ? 21.328 -2.449 2.162 1 95.31 572 HIS B CA 1
ATOM 9251 C C . HIS B 1 572 ? 21.438 -0.994 1.717 1 95.31 572 HIS B C 1
ATOM 9253 O O . HIS B 1 572 ? 20.438 -0.281 1.648 1 95.31 572 HIS B O 1
ATOM 9259 N N . LEU B 1 573 ? 22.594 -0.547 1.33 1 96.5 573 LEU B N 1
ATOM 9260 C CA . LEU B 1 573 ? 22.844 0.87 1.091 1 96.5 573 LEU B CA 1
ATOM 9261 C C . LEU B 1 573 ? 22.562 1.235 -0.361 1 96.5 573 LEU B C 1
ATOM 9263 O O . LEU B 1 573 ? 22.406 2.414 -0.692 1 96.5 573 LEU B O 1
ATOM 9267 N N . ASN B 1 574 ? 22.422 0.239 -1.265 1 96.56 574 ASN B N 1
ATOM 9268 C CA . ASN B 1 574 ? 22.094 0.488 -2.664 1 96.56 574 ASN B CA 1
ATOM 9269 C C . ASN B 1 574 ? 20.781 1.244 -2.807 1 96.56 574 ASN B C 1
ATOM 9271 O O . ASN B 1 574 ? 20.594 1.989 -3.768 1 96.56 574 ASN B O 1
ATOM 9275 N N . ILE B 1 575 ? 19.906 1.076 -1.871 1 97.56 575 ILE B N 1
ATOM 9276 C CA . ILE B 1 575 ? 18.578 1.653 -1.971 1 97.56 575 ILE B CA 1
ATOM 9277 C C . ILE B 1 575 ? 18.656 3.174 -1.87 1 97.56 575 ILE B C 1
ATOM 9279 O O . ILE B 1 575 ? 17.812 3.887 -2.424 1 97.56 575 ILE B O 1
ATOM 9283 N N . LEU B 1 576 ? 19.672 3.719 -1.154 1 98.31 576 LEU B N 1
ATOM 9284 C CA . LEU B 1 576 ? 19.844 5.168 -1.069 1 98.31 576 LEU B CA 1
ATOM 9285 C C . LEU B 1 576 ? 20.25 5.746 -2.418 1 98.31 576 LEU B C 1
ATOM 9287 O O . LEU B 1 576 ? 19.812 6.844 -2.783 1 98.31 576 LEU B O 1
ATOM 9291 N N . ILE B 1 577 ? 21.062 5.023 -3.121 1 98.12 577 ILE B N 1
ATOM 9292 C CA . ILE B 1 577 ? 21.453 5.422 -4.469 1 98.12 577 ILE B CA 1
ATOM 9293 C C . ILE B 1 577 ? 20.234 5.434 -5.383 1 98.12 577 ILE B C 1
ATOM 9295 O O . ILE B 1 577 ? 20.031 6.383 -6.145 1 98.12 577 ILE B O 1
ATOM 9299 N N . GLN B 1 578 ? 19.453 4.398 -5.254 1 98.44 578 GLN B N 1
ATOM 9300 C CA . GLN B 1 578 ? 18.266 4.27 -6.078 1 98.44 578 GLN B CA 1
ATOM 9301 C C . GLN B 1 578 ? 17.234 5.332 -5.715 1 98.44 578 GLN B C 1
ATOM 9303 O O . GLN B 1 578 ? 16.5 5.82 -6.582 1 98.44 578 GLN B O 1
ATOM 9308 N N . LEU B 1 579 ? 17.109 5.691 -4.41 1 98.56 579 LEU B N 1
ATOM 9309 C CA . LEU B 1 579 ? 16.219 6.777 -3.994 1 98.56 579 LEU B CA 1
ATOM 9310 C C . LEU B 1 579 ? 16.609 8.086 -4.676 1 98.56 579 LEU B C 1
ATOM 9312 O O . LEU B 1 579 ? 15.742 8.812 -5.168 1 98.56 579 LEU B O 1
ATOM 9316 N N . VAL B 1 580 ? 17.906 8.352 -4.707 1 98.56 580 VAL B N 1
ATOM 9317 C CA . VAL B 1 580 ? 18.391 9.578 -5.332 1 98.56 580 VAL B CA 1
ATOM 9318 C C . VAL B 1 580 ? 18.078 9.555 -6.824 1 98.56 580 VAL B C 1
ATOM 9320 O O . VAL B 1 580 ? 17.656 10.562 -7.391 1 98.56 580 VAL B O 1
ATOM 9323 N N . ALA B 1 581 ? 18.266 8.414 -7.457 1 98.56 581 ALA B N 1
ATOM 9324 C CA . ALA B 1 581 ? 17.938 8.266 -8.875 1 98.56 581 ALA B CA 1
ATOM 9325 C C . ALA B 1 581 ? 16.453 8.523 -9.117 1 98.56 581 ALA B C 1
ATOM 9327 O O . ALA B 1 581 ? 16.078 9.188 -10.094 1 98.56 581 ALA B O 1
ATOM 9328 N N . GLY B 1 582 ? 15.641 7.953 -8.258 1 98.5 582 GLY B N 1
ATOM 9329 C CA . GLY B 1 582 ? 14.211 8.203 -8.352 1 98.5 582 GLY B CA 1
ATOM 9330 C C . GLY B 1 582 ? 13.844 9.664 -8.203 1 98.5 582 GLY B C 1
ATOM 9331 O O . GLY B 1 582 ? 12.961 10.164 -8.898 1 98.5 582 GLY B O 1
ATOM 9332 N N . GLN B 1 583 ? 14.508 10.359 -7.262 1 98.56 583 GLN B N 1
ATOM 9333 C CA . GLN B 1 583 ? 14.289 11.789 -7.07 1 98.56 583 GLN B CA 1
ATOM 9334 C C . GLN B 1 583 ? 14.656 12.578 -8.32 1 98.56 583 GLN B C 1
ATOM 9336 O O . GLN B 1 583 ? 13.93 13.484 -8.727 1 98.56 583 GLN B O 1
ATOM 9341 N N . LEU B 1 584 ? 15.773 12.219 -8.938 1 98.56 584 LEU B N 1
ATOM 9342 C CA . LEU B 1 584 ? 16.219 12.891 -10.156 1 98.56 584 LEU B CA 1
ATOM 9343 C C . LEU B 1 584 ? 15.234 12.648 -11.289 1 98.56 584 LEU B C 1
ATOM 9345 O O . LEU B 1 584 ? 14.938 13.562 -12.062 1 98.56 584 LEU B O 1
ATOM 9349 N N . LEU B 1 585 ? 14.734 11.414 -11.391 1 98.62 585 LEU B N 1
ATOM 9350 C CA . LEU B 1 585 ? 13.742 11.117 -12.422 1 98.62 585 LEU B CA 1
ATOM 9351 C C . LEU B 1 585 ? 12.508 11.992 -12.25 1 98.62 585 LEU B C 1
ATOM 9353 O O . LEU B 1 585 ? 11.984 12.539 -13.227 1 98.62 585 LEU B O 1
ATOM 9357 N N . ALA B 1 586 ? 12.016 12.102 -11.047 1 98.19 586 ALA B N 1
ATOM 9358 C CA . ALA B 1 586 ? 10.867 12.945 -10.75 1 98.19 586 ALA B CA 1
ATOM 9359 C C . ALA B 1 586 ? 11.148 14.398 -11.109 1 98.19 586 ALA B C 1
ATOM 9361 O O . ALA B 1 586 ? 10.32 15.055 -11.75 1 98.19 586 ALA B O 1
ATOM 9362 N N . TYR B 1 587 ? 12.312 14.906 -10.742 1 97.94 587 TYR B N 1
ATOM 9363 C CA . TYR B 1 587 ? 12.695 16.297 -10.992 1 97.94 587 TYR B CA 1
ATOM 9364 C C . TYR B 1 587 ? 12.719 16.594 -12.484 1 97.94 587 TYR B C 1
ATOM 9366 O O . TYR B 1 587 ? 12.062 17.531 -12.945 1 97.94 587 TYR B O 1
ATOM 9374 N N . TYR B 1 588 ? 13.414 15.805 -13.203 1 98.31 588 TYR B N 1
ATOM 9375 C CA . TYR B 1 588 ? 13.609 16.109 -14.625 1 98.31 588 TYR B CA 1
ATOM 9376 C C . TYR B 1 588 ? 12.32 15.883 -15.406 1 98.31 588 TYR B C 1
ATOM 9378 O O . TYR B 1 588 ? 12.062 16.578 -16.391 1 98.31 588 TYR B O 1
ATOM 9386 N N . SER B 1 589 ? 11.516 14.914 -14.977 1 98.19 589 SER B N 1
ATOM 9387 C CA . SER B 1 589 ? 10.203 14.773 -15.594 1 98.19 589 SER B CA 1
ATOM 9388 C C . SER B 1 589 ? 9.367 16.031 -15.406 1 98.19 589 SER B C 1
ATOM 9390 O O . SER B 1 589 ? 8.688 16.484 -16.328 1 98.19 589 SER B O 1
ATOM 9392 N N . ALA B 1 590 ? 9.398 16.562 -14.219 1 97.56 590 ALA B N 1
ATOM 9393 C CA . ALA B 1 590 ? 8.648 17.781 -13.922 1 97.56 590 ALA B CA 1
ATOM 9394 C C . ALA B 1 590 ? 9.172 18.969 -14.742 1 97.56 590 ALA B C 1
ATOM 9396 O O . ALA B 1 590 ? 8.391 19.797 -15.211 1 97.56 590 ALA B O 1
ATOM 9397 N N . VAL B 1 591 ? 10.5 19.047 -14.898 1 97.31 591 VAL B N 1
ATOM 9398 C CA . VAL B 1 591 ? 11.109 20.094 -15.719 1 97.31 591 VAL B CA 1
ATOM 9399 C C . VAL B 1 591 ? 10.617 19.953 -17.156 1 97.31 591 VAL B C 1
ATOM 9401 O O . VAL B 1 591 ? 10.211 20.953 -17.781 1 97.31 591 VAL B O 1
ATOM 9404 N N . ALA B 1 592 ? 10.656 18.766 -17.625 1 97.75 592 ALA B N 1
ATOM 9405 C CA . ALA B 1 592 ? 10.25 18.5 -19.016 1 97.75 592 ALA B CA 1
ATOM 9406 C C . ALA B 1 592 ? 8.789 18.906 -19.234 1 97.75 592 ALA B C 1
ATOM 9408 O O . ALA B 1 592 ? 8.422 19.344 -20.312 1 97.75 592 ALA B O 1
ATOM 9409 N N . LEU B 1 593 ? 7.977 18.797 -18.25 1 97.31 593 LEU B N 1
ATOM 9410 C CA . LEU B 1 593 ? 6.547 19.062 -18.344 1 97.31 593 LEU B CA 1
ATOM 9411 C C . LEU B 1 593 ? 6.242 20.516 -17.953 1 97.31 593 LEU B C 1
ATOM 9413 O O . LEU B 1 593 ? 5.082 20.922 -17.938 1 97.31 593 LEU B O 1
ATOM 9417 N N . ASN B 1 594 ? 7.254 21.297 -17.594 1 96 594 ASN B N 1
ATOM 9418 C CA . ASN B 1 594 ? 7.133 22.703 -17.219 1 96 594 ASN B CA 1
ATOM 9419 C C . ASN B 1 594 ? 6.195 22.875 -16.016 1 96 594 ASN B C 1
ATOM 9421 O O . ASN B 1 594 ? 5.258 23.672 -16.078 1 96 594 ASN B O 1
ATOM 9425 N N . ARG B 1 595 ? 6.426 22.031 -14.992 1 95.25 595 ARG B N 1
ATOM 9426 C CA . ARG B 1 595 ? 5.633 22.094 -13.766 1 95.25 595 ARG B CA 1
ATOM 9427 C C . ARG B 1 595 ? 6.273 23.031 -12.75 1 95.25 595 ARG B C 1
ATOM 9429 O O . ARG B 1 595 ? 7.445 23.375 -12.875 1 95.25 595 ARG B O 1
ATOM 9436 N N . ASN B 1 596 ? 5.453 23.5 -11.805 1 90.56 596 ASN B N 1
ATOM 9437 C CA . ASN B 1 596 ? 5.996 24.188 -10.633 1 90.56 596 ASN B CA 1
ATOM 9438 C C . ASN B 1 596 ? 6.66 23.203 -9.672 1 90.56 596 ASN B C 1
ATOM 9440 O O . ASN B 1 596 ? 5.984 22.531 -8.883 1 90.56 596 ASN B O 1
ATOM 9444 N N . ILE B 1 597 ? 7.906 23.188 -9.594 1 92.88 597 ILE B N 1
ATOM 9445 C CA . ILE B 1 597 ? 8.664 22.109 -8.961 1 92.88 597 ILE B CA 1
ATOM 9446 C C . ILE B 1 597 ? 8.781 22.375 -7.461 1 92.88 597 ILE B C 1
ATOM 9448 O O . ILE B 1 597 ? 8.508 21.484 -6.652 1 92.88 597 ILE B O 1
ATOM 9452 N N . ASP B 1 598 ? 9.141 23.5 -7.047 1 89.94 598 ASP B N 1
ATOM 9453 C CA . ASP B 1 598 ? 9.414 23.781 -5.641 1 89.94 598 ASP B CA 1
ATOM 9454 C C . ASP B 1 598 ? 8.109 23.984 -4.863 1 89.94 598 ASP B C 1
ATOM 9456 O O . ASP B 1 598 ? 8.086 23.844 -3.639 1 89.94 598 ASP B O 1
ATOM 9460 N N . LYS B 1 599 ? 7.02 24.359 -5.57 1 88.38 599 LYS B N 1
ATOM 9461 C CA . LYS B 1 599 ? 5.695 24.531 -4.973 1 88.38 599 LYS B CA 1
ATOM 9462 C C . LYS B 1 599 ? 4.621 23.859 -5.816 1 88.38 599 LYS B C 1
ATOM 9464 O O . LYS B 1 599 ? 3.736 24.516 -6.355 1 88.38 599 LYS B O 1
ATOM 9469 N N . PRO B 1 600 ? 4.703 22.547 -5.789 1 89.88 600 PRO B N 1
ATOM 9470 C CA . PRO B 1 600 ? 3.67 21.859 -6.566 1 89.88 600 PRO B CA 1
ATOM 9471 C C . PRO B 1 600 ? 2.256 22.203 -6.109 1 89.88 600 PRO B C 1
ATOM 9473 O O . PRO B 1 600 ? 2.035 22.484 -4.93 1 89.88 600 PRO B O 1
ATOM 9476 N N . ARG B 1 601 ? 1.404 22.125 -6.984 1 85.25 601 ARG B N 1
ATOM 9477 C CA . ARG B 1 601 ? 0.035 22.531 -6.684 1 85.25 601 ARG B CA 1
ATOM 9478 C C . ARG B 1 601 ? -0.564 21.656 -5.586 1 85.25 601 ARG B C 1
ATOM 9480 O O . ARG B 1 601 ? -0.286 20.469 -5.52 1 85.25 601 ARG B O 1
ATOM 9487 N N . SER B 1 602 ? -1.308 22.266 -4.707 1 80.69 602 SER B N 1
ATOM 9488 C CA . SER B 1 602 ? -2.17 21.609 -3.729 1 80.69 602 SER B CA 1
ATOM 9489 C C . SER B 1 602 ? -1.352 20.953 -2.621 1 80.69 602 SER B C 1
ATOM 9491 O O . SER B 1 602 ? -1.856 20.094 -1.894 1 80.69 602 SER B O 1
ATOM 9493 N N . LEU B 1 603 ? -0.089 21.219 -2.588 1 84.25 603 LEU B N 1
ATOM 9494 C CA . LEU B 1 603 ? 0.733 20.578 -1.574 1 84.25 603 LEU B CA 1
ATOM 9495 C C . LEU B 1 603 ? 1.284 21.594 -0.583 1 84.25 603 LEU B C 1
ATOM 9497 O O . LEU B 1 603 ? 1.506 22.75 -0.939 1 84.25 603 LEU B O 1
ATOM 9501 N N . ALA B 1 604 ? 1.393 21.094 0.638 1 76.44 604 ALA B N 1
ATOM 9502 C CA . ALA B 1 604 ? 2.068 21.828 1.708 1 76.44 604 ALA B CA 1
ATOM 9503 C C . ALA B 1 604 ? 3.203 21 2.305 1 76.44 604 ALA B C 1
ATOM 9505 O O . ALA B 1 604 ? 3.186 19.766 2.234 1 76.44 604 ALA B O 1
ATOM 9506 N N . LYS B 1 605 ? 4.168 21.672 2.771 1 75.38 605 LYS B N 1
ATOM 9507 C CA . LYS B 1 605 ? 5.348 20.984 3.293 1 75.38 605 LYS B CA 1
ATOM 9508 C C . LYS B 1 605 ? 5.023 20.25 4.594 1 75.38 605 LYS B C 1
ATOM 9510 O O . LYS B 1 605 ? 5.625 19.219 4.895 1 75.38 605 LYS B O 1
ATOM 9515 N N . SER B 1 606 ? 4.246 20.719 5.406 1 73.62 606 SER B N 1
ATOM 9516 C CA . SER B 1 606 ? 3.844 20.094 6.664 1 73.62 606 SER B CA 1
ATOM 9517 C C . SER B 1 606 ? 2.326 20.031 6.793 1 73.62 606 SER B C 1
ATOM 9519 O O . SER B 1 606 ? 1.637 21.016 6.52 1 73.62 606 SER B O 1
ATOM 9521 N N . VAL B 1 607 ? 1.891 18.797 7.172 1 73.75 607 VAL B N 1
ATOM 9522 C CA . VAL B 1 607 ? 0.455 18.609 7.367 1 73.75 607 VAL B CA 1
ATOM 9523 C C . VAL B 1 607 ? 0.131 18.609 8.859 1 73.75 607 VAL B C 1
ATOM 9525 O O . VAL B 1 607 ? 0.377 17.625 9.555 1 73.75 607 VAL B O 1
ATOM 9528 N N . THR B 1 608 ? -0.449 19.656 9.359 1 69.69 608 THR B N 1
ATOM 9529 C CA . THR B 1 608 ? -0.648 19.844 10.789 1 69.69 608 THR B CA 1
ATOM 9530 C C . THR B 1 608 ? -2.113 19.641 11.164 1 69.69 608 THR B C 1
ATOM 9532 O O . THR B 1 608 ? -2.525 19.953 12.281 1 69.69 608 THR B O 1
ATOM 9535 N N . VAL B 1 609 ? -2.871 19.188 10.117 1 65.06 609 VAL B N 1
ATOM 9536 C CA . VAL B 1 609 ? -4.262 18.844 10.391 1 65.06 609 VAL B CA 1
ATOM 9537 C C . VAL B 1 609 ? -4.555 17.438 9.867 1 65.06 609 VAL B C 1
ATOM 9539 O O . VAL B 1 609 ? -3.83 16.922 9.016 1 65.06 609 VAL B O 1
ATOM 9542 N N . ARG B 1 610 ? -5.598 16.906 10.367 1 76.38 610 ARG B N 1
ATOM 9543 C CA . ARG B 1 610 ? -5.949 15.539 10.008 1 76.38 610 ARG B CA 1
ATOM 9544 C C . ARG B 1 610 ? -6.465 15.461 8.578 1 76.38 610 ARG B C 1
ATOM 9546 O O . ARG B 1 610 ? -7.207 16.344 8.133 1 76.38 610 ARG B O 1
#

Organism: NCBI:txid111769

Solvent-accessible surface area (backbone atoms only — not comparable to full-atom values): 59626 Å² total; per-residue (Å²): 54,36,22,41,34,33,38,38,30,88,49,74,48,38,68,39,48,51,50,14,50,46,65,28,35,57,21,8,46,49,15,21,20,33,30,28,37,44,96,89,27,63,49,71,50,56,40,66,35,44,62,84,79,51,63,73,71,82,48,55,89,48,43,78,28,29,20,41,37,28,25,21,31,39,62,38,50,31,51,82,39,51,67,46,23,33,46,30,54,14,81,86,54,45,21,38,30,29,66,27,65,46,48,68,47,35,65,60,51,48,70,75,37,73,84,64,71,76,87,46,62,34,42,60,41,50,52,19,36,45,38,42,52,28,20,64,76,44,78,66,34,63,68,60,6,50,53,52,32,62,72,68,58,41,65,36,27,22,36,42,35,40,40,47,76,41,63,54,36,42,37,35,41,25,30,78,24,62,42,33,37,37,45,53,97,65,34,44,36,38,23,45,49,74,73,32,47,44,54,75,35,54,60,39,33,36,30,74,62,55,62,39,23,40,39,41,36,41,82,93,38,77,49,42,34,33,57,52,94,91,37,80,39,83,47,84,88,67,68,43,83,41,75,43,74,76,72,78,88,71,50,85,86,40,94,40,46,51,61,43,36,50,63,35,34,16,59,4,40,53,34,20,58,63,53,41,60,79,54,44,63,62,50,46,59,51,53,76,74,32,50,44,30,32,25,5,57,44,64,33,25,31,40,35,50,32,35,26,29,36,23,16,71,43,32,60,38,59,43,53,68,42,46,25,74,46,31,76,57,35,46,69,81,44,58,52,30,29,39,39,39,35,32,61,58,24,54,41,30,41,46,48,52,51,50,53,54,34,50,74,43,58,22,48,32,34,22,43,21,49,41,82,86,21,63,40,43,70,72,25,79,44,55,40,60,31,60,40,59,91,74,77,21,44,68,80,49,18,52,54,50,15,52,44,46,49,38,46,53,52,17,48,51,43,2,46,74,71,59,62,28,50,72,66,56,45,52,50,53,51,53,53,55,71,48,39,27,60,51,46,42,45,47,55,68,70,39,44,64,61,41,36,50,54,19,55,76,50,56,81,59,56,41,38,38,20,24,8,58,70,55,26,16,35,39,16,37,40,30,19,46,51,28,20,32,33,49,53,38,57,42,47,45,40,45,44,67,48,36,67,56,33,64,47,32,52,48,25,79,68,27,39,32,40,33,42,47,52,35,63,86,64,32,43,67,61,21,53,54,48,50,50,46,45,35,33,40,44,28,48,48,27,41,28,37,38,43,27,41,78,70,59,70,66,57,41,69,70,60,32,78,40,74,48,66,43,84,75,82,45,73,75,61,35,47,57,54,50,43,52,51,32,51,48,35,21,51,33,23,11,57,64,66,70,43,53,66,44,66,26,60,83,52,44,53,45,47,47,52,121,53,36,22,41,33,34,37,40,31,89,50,73,48,38,68,39,49,51,50,14,47,47,66,28,33,58,22,8,46,49,16,20,20,35,29,26,36,43,95,88,25,63,50,72,51,57,40,65,35,44,65,84,78,53,63,73,70,82,47,56,90,47,43,78,29,29,23,40,38,29,24,21,30,40,61,39,51,32,51,82,41,51,66,46,22,34,45,29,54,14,81,86,53,44,23,40,30,29,68,28,66,45,48,68,46,37,67,58,52,46,69,74,37,73,83,64,72,77,85,47,62,33,42,58,40,49,52,18,36,46,37,40,51,28,20,62,74,44,77,66,34,62,67,61,6,51,53,52,32,60,71,69,58,41,66,36,27,21,36,42,34,39,39,47,77,39,63,54,35,43,38,34,40,26,30,78,27,61,42,34,36,38,47,54,98,65,35,42,37,38,22,43,49,74,74,32,48,44,55,77,35,52,61,39,34,35,31,73,62,55,64,38,23,40,39,39,36,42,83,93,38,78,48,40,34,32,57,52,95,91,36,82,39,83,47,82,90,66,68,43,82,40,77,42,74,75,72,79,86,70,50,85,86,39,95,40,46,51,61,44,37,51,63,35,32,16,57,5,40,53,35,20,58,63,53,41,60,78,54,44,63,62,50,45,59,52,51,76,74,32,50,45,31,31,26,5,57,45,63,33,24,31,40,35,50,34,35,27,30,36,23,15,70,44,32,60,39,57,44,52,65,41,46,24,76,45,31,77,56,36,46,69,79,44,58,52,31,30,39,38,40,36,32,62,60,24,54,39,31,40,45,48,52,51,50,54,53,34,51,74,44,58,22,48,33,35,22,42,22,50,41,83,85,21,64,40,42,70,72,25,79,44,56,39,61,30,59,42,60,90,74,78,21,44,66,80,50,18,53,54,51,15,51,43,46,48,38,45,52,51,18,49,52,44,2,45,74,70,60,63,28,51,72,67,56,46,52,51,54,52,52,52,56,71,47,39,29,62,51,44,42,45,46,54,68,71,42,44,65,60,40,37,51,55,18,54,75,49,56,81,57,56,42,38,39,19,22,8,57,69,56,27,16,34,40,16,36,40,29,19,46,51,28,21,33,34,50,53,37,58,43,48,44,41,45,43,68,50,37,66,54,34,64,46,32,52,47,25,79,70,27,39,30,40,35,40,46,53,37,61,86,64,32,43,68,60,20,52,54,49,51,48,46,46,35,34,40,45,26,48,49,27,40,28,38,38,42,27,42,79,71,60,69,66,57,42,68,72,60,32,76,41,73,48,66,42,86,76,80,46,74,73,60,36,48,58,54,50,42,51,50,31,50,49,35,21,49,33,23,11,56,64,67,69,43,54,66,45,64,26,60,83,52,43,53,46,48,47,52,119

Foldseek 3Di:
DKKKKKKAFPDQCVVLVLVLRLLVCLFAFQWKKKWAADPVAIDIDIGGGGSVPDDPVVVVVCRNARIMMMMHDQDDWADSDRQAYDFAAEPVRWKTKDKDWAQPCLVVLCVVCVVGDRRGRGSNRSLNNQLVVLCVVVVNDNVRSVLRSLVVTDGFMKMKMDGHPQRRKIKIAGAQQWKKWWDDPGMIMIISDCLSCVSVHQKTWMDIDDHQKMWMTHPNDIWIWHQDPSDIHTDDDDTDIDGRDPPPDDCVPPPFLLLVLLLLQLVLLVQLVVQCVVQLVVVLVLVVQAQAEEEEAALQLLLVVLLQLLLCVQAVHGYHGDYLQCPVVPDDEAQRYEYEYEDAQLQFASSVVVLVVNVVRNHAYEYEYQDPPHPNQVSHPHYRHSVSDDRQFLDDASSSSSSSSNSNVSSLVNNVVNVVDDPVRSVLSVVLSNCVSVQSNCLSVPCLVVLLVVLLVCLPQQAEEEEAARSLQSLSQNLQSLLCQQSVGNYYGGYLVCCVVPVLVPQALSYEYEYEAFACVQCVVRNVVNLVSLVSSVVRHHAYEYEEADDDPVSCVVRHPHYDHGDDRHRSSVSSSSSSSSSSNSVSSSVSNVTDGRDGPSGRSHHNYD/DKKKKKKAFPDQCVVLVLVLRLLVCLFAFQWKKKWAADPVAIDIDIGGGGSVPDDPVVVVVCRNARIMMMMHDQDDWADSDRQAYDFAAEPVRWKTKDKDWAQPCLVVLCVVCVVGDRSGRGSNRSLNNQLVVLCVVVVNDNVRSVLRSLVVTDGFMKMKMDGHPQRRKIKIAGALQWKKWWDDPGMIMIISDCLSCVSVHQKTWMDIDDHQKMWMTHPNDIWIWHQDPSDIHTDDDDTDIDGRPPPPDDCVPPPFLLLVLLLLQLVLLVQLVVQCVVCLVVVLVLVVQAQAEEEEAALQLLLVVLLQLLLCVQQVHGYHGDYLQCPVVPDDEAQRYEYEYEDAQLQFASSVVVLVVNVVRNHAYEYEYQDPPHPNQVSHPHYRHSVSDDRQFLDDRSSSSSSSSNSNLSSLVNNVVNVVDDPVRSVLSVVLSNCVSVQSNCLSVPCLVVLLVVLLVCLPQQAEEEEAARSLQSLSQNLQSLLCQQSVGNYYGGYLVCCVVPVLVPQALSYEYEYEAFACVQCVVRNVVNLVSLVSSVVRHHAYEYEEADDDPVSCVVRHPHYDHGDDRHRSSVSSSSSSSSSSNSVSSSVSNVTDGRDGPSGRSHHNYD

Sequence (1220 aa):
MCGIVGFVSNKKLFKEGFNSLRSLEYRGYDSFGFGAVTKTGINMVKMVGAISDTDINDFSDLFDANVVIGHTRWATHGGVTKENSHPHISNDGKVGIVHNGVIANYSRLVSKNPQWTLLSETDTEVAANVISDSLLKNNENIISALENSLKILEGEFAICGIIKGRVDTIFAIKRKSPLAIGMLEDTMILSSDMSAFSEFSRSIDVMHLDDESIFLHTNNKTTLFKLKNNTLISCDLSYKHESLENQIIDLAGYPHFMLKEINGAGEAIKNIFNNIEKEKNYIINEMLSSDLSMTGSGSAYYVAMIGQYFFSRISGAYVATHPSDEFLNIKPLNRRDLIISISQSGETFDTLEVIRKAKENKSAIVSINNVFNCSMQRLADFPIFQGAGKEVCVLSTKSIISQVGALYLLATEMGLRTGKLSNSLYHSLLSDYKKLPEILNSVVSDYSDEIKRVAYQNCNIEHWFFIGRGAHYPVALESALKFKEVSYLHAEGMPAGFFKHGTISLIDKNFYTVVFLPSQINDNELYQSTIDNIYEIKARGGNVIGFGHQISKDLIGDLFFEYIALPDVNEHLNILIQLVAGQLLAYYSAVALNRNIDKPRSLAKSVTVRMCGIVGFVSNKKLFKEGFNSLRSLEYRGYDSFGFGAVTKTGINMVKMVGAISDTDINDFSDLFDANVVIGHTRWATHGGVTKENSHPHISNDGKVGIVHNGVIANYSRLVSKNPQWTLLSETDTEVAANVISDSLLKNNENIISALENSLKILEGEFAICGIIKGRVDTIFAIKRKSPLAIGMLEDTMILSSDMSAFSEFSRSIDVMHLDDESIFLHTNNKTTLFKLKNNTLISCDLSYKHESLENQIIDLAGYPHFMLKEINGAGEAIKNIFNNIEKEKNYIINEMLSSDLSMTGSGSAYYVAMIGQYFFSRISGAYVATHPSDEFLNIKPLNRRDLIISISQSGETFDTLEVIRKAKENKSAIVSINNVFNCSMQRLADFPIFQGAGKEVCVLSTKSIISQVGALYLLATEMGLRTGKLSNSLYHSLLSDYKKLPEILNSVVSDYSDEIKRVAYQNCNIEHWFFIGRGAHYPVALESALKFKEVSYLHAEGMPAGFFKHGT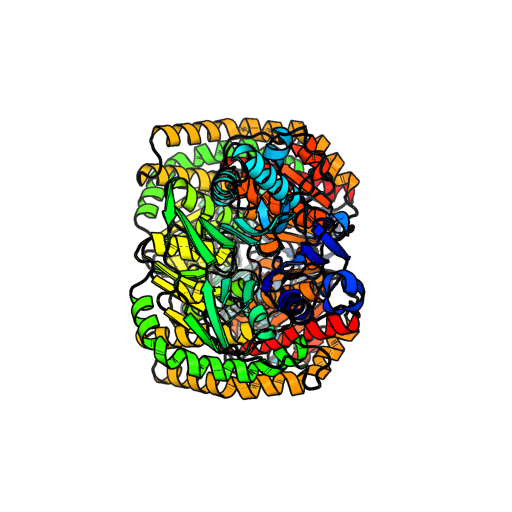ISLIDKNFYTVVFLPSQINDNELYQSTIDNIYEIKARGGNVIGFGHQISKDLIGDLFFEYIALPDVNEHLNILIQLVAGQLLAYYSAVALNRNIDKPRSLAKSVTVR

InterPro domains:
  IPR001347 SIS domain [PF01380] (294-412)
  IPR001347 SIS domain [PF01380] (463-551)
  IPR001347 SIS domain [PS51464] (283-420)
  IPR001347 SIS domain [PS51464] (447-600)
  IPR005855 Glucosamine-fructose-6-phosphate aminotransferase, isomerising [TIGR01135] (2-609)
  IPR017932 Glutamine amidotransferase type 2 domain [PS51278] (2-220)
  IPR029055 Nucleophile aminohydrolases, N-terminal [G3DSA:3.60.20.10] (2-237)
  IPR029055 Nucleophile aminohydrolases, N-terminal [SSF56235] (2-231)
  IPR035466 GlmS/AgaS, SIS domain 1 [cd05008] (295-415)
  IPR035490 GlmS/FrlB, SIS domain 2 [cd05009] (449-608)
  IPR046348 SIS domain superfamily [SSF53697] (250-609)

Nearest PDB structures (foldseek):
  3ooj-assembly1_G  TM=5.695E-01  e=5.559E-51  Escherichia coli
  3ooj-assembly1_E  TM=5.502E-01  e=1.298E-51  Escherichia coli
  3tbf-assembly2_D  TM=9.192E-01  e=9.563E-27  Francisella tularensis subsp. tularensis
  2aml-assembly1_B  TM=8.789E-01  e=1.207E-18  Listeria monocytogenes serotype 4b str. F2365
  3g68-assembly1_B  TM=7.990E-01  e=4.352E-17  Clostridioides difficile 630